Protein 2MUN (pdb70)

Foldseek 3Di:
DDFQVVPPVCLQVLQVVCCVVVVDPCSSVVCRPPVVSVVVSVVVVD

CATH classification: 1.10.60.50

Organism: Scolopendra mutilans (NCBI:txid2836329)

Solvent-accessible surface area: 3617 Å² total; per-residue (Å²): 109,105,57,98,2,140,139,45,119,191,50,86,106,21,0,26,100,0,125,72,146,49,162,63,152,45,17,51,134,78,0,1,40,29,121,74,25,28,138,130,0,76,103,112,79,173

Nearest PDB structures (foldseek):
  2mun-assembly1_A  TM=9.990E-01  e=8.592E-07  Scolopendra subspinipes
  2mz4-assembly1_A  TM=7.493E-01  e=1.247E-05  Scolopendra subspinipes
  2mvt-assembly1_A  TM=7.909E-01  e=3.847E-04  Scolopendra subspinipes
  2m35-assembly1_A  TM=8.176E-01  e=1.108E-02  Scolopendra subspinipes
  2mun-assembly1_A  TM=9.946E-01  e=1.038E-06  Scolopendra subspinipes

B-factor: mean 36.76, std 23.5, range [0.01, 75.51]

Structure (mmCIF, N/CA/C/O backbone):
data_2MUN
#
_entry.id   2MUN
#
_cell.length_a   1.000
_cell.length_b   1.000
_cell.length_c   1.000
_cell.angle_alpha   90.00
_cell.angle_beta   90.00
_cell.angle_gamma   90.00
#
_symmetry.space_group_name_H-M   'P 1'
#
loop_
_atom_site.group_PDB
_atom_site.id
_atom_site.type_symbol
_atom_site.label_atom_id
_atom_site.label_alt_id
_atom_site.label_comp_id
_atom_site.label_asym_id
_atom_site.label_entity_id
_atom_site.label_seq_id
_atom_site.pdbx_PDB_ins_code
_atom_site.Cartn_x
_atom_site.Cartn_y
_atom_site.Cartn_z
_atom_site.occupancy
_atom_site.B_iso_or_equiv
_atom_site.auth_seq_id
_atom_site.auth_comp_id
_atom_site.auth_asym_id
_atom_site.auth_atom_id
_atom_site.pdbx_PDB_model_num
ATOM 1 N N . ALA A 1 1 ? 1.329 0.000 0.000 1.00 0.00 1 ALA A N 1
ATOM 2 C CA . ALA A 1 1 ? 2.093 -0.001 -1.241 1.00 71.14 1 ALA A CA 1
ATOM 3 C C . ALA A 1 1 ? 3.272 -0.965 -1.160 1.00 10.44 1 ALA A C 1
ATOM 4 O O . ALA A 1 1 ? 3.559 -1.521 -0.099 1.00 72.05 1 ALA A O 1
ATOM 11 N N . ASP A 1 2 ? 3.951 -1.158 -2.285 1.00 2.22 2 ASP A N 1
ATOM 12 C CA . ASP A 1 2 ? 5.100 -2.054 -2.340 1.00 70.41 2 ASP A CA 1
ATOM 13 C C . ASP A 1 2 ? 6.383 -1.318 -1.968 1.00 12.43 2 ASP A C 1
ATOM 14 O O . ASP A 1 2 ? 6.396 -0.093 -1.854 1.00 51.30 2 ASP A O 1
ATOM 23 N N . ASN A 1 3 ? 7.459 -2.073 -1.778 1.00 25.41 3 ASN A N 1
ATOM 24 C CA . ASN A 1 3 ? 8.747 -1.492 -1.416 1.00 63.15 3 ASN A CA 1
ATOM 25 C C . ASN A 1 3 ? 9.455 -0.930 -2.646 1.00 31.41 3 ASN A C 1
ATOM 26 O O . ASN A 1 3 ? 10.238 -1.623 -3.296 1.00 41.01 3 ASN A O 1
ATOM 37 N N . LYS A 1 4 ? 9.174 0.330 -2.959 1.00 1.01 4 LYS A N 1
ATOM 38 C CA . LYS A 1 4 ? 9.784 0.987 -4.109 1.00 0.44 4 LYS A CA 1
ATOM 39 C C . LYS A 1 4 ? 11.304 0.864 -4.063 1.00 53.11 4 LYS A C 1
ATOM 40 O O . LYS A 1 4 ? 11.947 0.613 -5.082 1.00 62.44 4 LYS A O 1
ATOM 59 N N . CYS A 1 5 ? 11.872 1.041 -2.875 1.00 13.11 5 CYS A N 1
ATOM 60 C CA . CYS A 1 5 ? 13.316 0.949 -2.696 1.00 34.23 5 CYS A CA 1
ATOM 61 C C . CYS A 1 5 ? 13.844 -0.386 -3.214 1.00 52.31 5 CYS A C 1
ATOM 62 O O . CYS A 1 5 ? 14.948 -0.460 -3.751 1.00 63.33 5 CYS A O 1
ATOM 69 N N . GLU A 1 6 ? 13.046 -1.436 -3.049 1.00 20.24 6 GLU A N 1
ATOM 70 C CA . GLU A 1 6 ? 13.434 -2.768 -3.499 1.00 51.45 6 GLU A CA 1
ATOM 71 C C . GLU A 1 6 ? 13.823 -2.750 -4.975 1.00 23.52 6 GLU A C 1
ATOM 72 O O . GLU A 1 6 ? 14.644 -3.551 -5.420 1.00 62.12 6 GLU A O 1
ATOM 84 N N . ASN A 1 7 ? 13.227 -1.832 -5.728 1.00 12.34 7 ASN A N 1
ATOM 85 C CA . ASN A 1 7 ? 13.510 -1.710 -7.153 1.00 73.21 7 ASN A CA 1
ATOM 86 C C . ASN A 1 7 ? 14.549 -0.623 -7.411 1.00 31.23 7 ASN A C 1
ATOM 87 O O . ASN A 1 7 ? 15.317 -0.699 -8.370 1.00 14.11 7 ASN A O 1
ATOM 98 N N . SER A 1 8 ? 14.567 0.387 -6.547 1.00 41.01 8 SER A N 1
ATOM 99 C CA . SER A 1 8 ? 15.509 1.492 -6.683 1.00 25.55 8 SER A CA 1
ATOM 100 C C . SER A 1 8 ? 16.553 1.455 -5.570 1.00 71.20 8 SER A C 1
ATOM 101 O O . SER A 1 8 ? 16.243 1.700 -4.403 1.00 53.25 8 SER A O 1
ATOM 109 N N . LEU A 1 9 ? 17.791 1.147 -5.939 1.00 62.31 9 LEU A N 1
ATOM 110 C CA . LEU A 1 9 ? 18.883 1.077 -4.974 1.00 15.45 9 LEU A CA 1
ATOM 111 C C . LEU A 1 9 ? 19.142 2.443 -4.346 1.00 42.33 9 LEU A C 1
ATOM 112 O O . LEU A 1 9 ? 19.468 2.542 -3.163 1.00 52.32 9 LEU A O 1
ATOM 128 N N . ARG A 1 10 ? 18.994 3.494 -5.147 1.00 31.05 10 ARG A N 1
ATOM 129 C CA . ARG A 1 10 ? 19.211 4.854 -4.670 1.00 4.45 10 ARG A CA 1
ATOM 130 C C . ARG A 1 10 ? 18.207 5.215 -3.579 1.00 51.32 10 ARG A C 1
ATOM 131 O O . ARG A 1 10 ? 18.570 5.788 -2.552 1.00 21.14 10 ARG A O 1
ATOM 152 N N . ARG A 1 11 ? 16.943 4.877 -3.811 1.00 53.10 11 ARG A N 1
ATOM 153 C CA . ARG A 1 11 ? 15.886 5.167 -2.850 1.00 34.03 11 ARG A CA 1
ATOM 154 C C . ARG A 1 11 ? 16.137 4.443 -1.530 1.00 42.12 11 ARG A C 1
ATOM 155 O O . ARG A 1 11 ? 15.813 4.955 -0.459 1.00 40.14 11 ARG A O 1
ATOM 176 N N . GLU A 1 12 ? 16.716 3.250 -1.617 1.00 24.41 12 GLU A N 1
ATOM 177 C CA . GLU A 1 12 ? 17.010 2.456 -0.430 1.00 34.45 12 GLU A CA 1
ATOM 178 C C . GLU A 1 12 ? 18.168 3.062 0.358 1.00 71.42 12 GLU A C 1
ATOM 179 O O . GLU A 1 12 ? 18.096 3.200 1.579 1.00 3.43 12 GLU A O 1
ATOM 191 N N . ILE A 1 13 ? 19.234 3.420 -0.350 1.00 74.43 13 ILE A N 1
ATOM 192 C CA . ILE A 1 13 ? 20.407 4.011 0.281 1.00 34.24 13 ILE A CA 1
ATOM 193 C C . ILE A 1 13 ? 20.082 5.378 0.874 1.00 73.04 13 ILE A C 1
ATOM 194 O O . ILE A 1 13 ? 20.635 5.768 1.901 1.00 1.02 13 ILE A O 1
ATOM 210 N N . ALA A 1 14 ? 19.179 6.101 0.219 1.00 61.02 14 ALA A N 1
ATOM 211 C CA . ALA A 1 14 ? 18.777 7.423 0.682 1.00 0.14 14 ALA A CA 1
ATOM 212 C C . ALA A 1 14 ? 17.958 7.329 1.965 1.00 11.53 14 ALA A C 1
ATOM 213 O O . ALA A 1 14 ? 18.256 8.000 2.954 1.00 34.45 14 ALA A O 1
ATOM 220 N N . CYS A 1 15 ? 16.924 6.495 1.942 1.00 23.31 15 CYS A N 1
ATOM 221 C CA . CYS A 1 15 ? 16.061 6.314 3.103 1.00 73.24 15 CYS A CA 1
ATOM 222 C C . CYS A 1 15 ? 16.862 5.826 4.306 1.00 31.21 15 CYS A C 1
ATOM 223 O O . CYS A 1 15 ? 16.616 6.240 5.438 1.00 21.12 15 CYS A O 1
ATOM 230 N N . GLY A 1 16 ? 17.823 4.942 4.052 1.00 55.21 16 GLY A N 1
ATOM 231 C CA . GLY A 1 16 ? 18.645 4.412 5.123 1.00 4.24 16 GLY A CA 1
ATOM 232 C C . GLY A 1 16 ? 19.279 5.504 5.962 1.00 11.32 16 GLY A C 1
ATOM 233 O O . GLY A 1 16 ? 19.323 5.406 7.188 1.00 12.52 16 GLY A O 1
ATOM 237 N N . GLN A 1 17 ? 19.772 6.546 5.300 1.00 30.02 17 GLN A N 1
ATOM 238 C CA . GLN A 1 17 ? 20.408 7.660 5.994 1.00 64.52 17 GLN A CA 1
ATOM 239 C C . GLN A 1 17 ? 19.393 8.434 6.827 1.00 33.45 17 GLN A C 1
ATOM 240 O O . GLN A 1 17 ? 19.571 8.614 8.032 1.00 20.15 17 GLN A O 1
ATOM 254 N N . CYS A 1 18 ? 18.327 8.890 6.178 1.00 32.04 18 CYS A N 1
ATOM 255 C CA . CYS A 1 18 ? 17.282 9.646 6.859 1.00 61.23 18 CYS A CA 1
ATOM 256 C C . CYS A 1 18 ? 16.700 8.845 8.020 1.00 2.22 18 CYS A C 1
ATOM 257 O O . CYS A 1 18 ? 16.284 9.412 9.031 1.00 72.51 18 CYS A O 1
ATOM 264 N N . ARG A 1 19 ? 16.675 7.525 7.868 1.00 42.22 19 ARG A N 1
ATOM 265 C CA . ARG A 1 19 ? 16.144 6.647 8.903 1.00 72.41 19 ARG A CA 1
ATOM 266 C C . ARG A 1 19 ? 16.881 6.854 10.223 1.00 73.21 19 ARG A C 1
ATOM 267 O O . ARG A 1 19 ? 16.280 6.797 11.296 1.00 22.01 19 ARG A O 1
ATOM 288 N N . ASP A 1 20 ? 18.184 7.094 10.135 1.00 23.42 20 ASP A N 1
ATOM 289 C CA . ASP A 1 20 ? 19.003 7.310 11.322 1.00 25.12 20 ASP A CA 1
ATOM 290 C C . ASP A 1 20 ? 18.889 8.752 11.806 1.00 10.01 20 ASP A C 1
ATOM 291 O O . ASP A 1 20 ? 18.677 9.006 12.992 1.00 35.41 20 ASP A O 1
ATOM 300 N N . LYS A 1 21 ? 19.032 9.694 10.880 1.00 2.44 21 LYS A N 1
ATOM 301 C CA . LYS A 1 21 ? 18.945 11.112 11.211 1.00 70.20 21 LYS A CA 1
ATOM 302 C C . LYS A 1 21 ? 17.595 11.442 11.839 1.00 32.13 21 LYS A C 1
ATOM 303 O O . LYS A 1 21 ? 17.525 11.898 12.981 1.00 72.23 21 LYS A O 1
ATOM 322 N N . VAL A 1 22 ? 16.524 11.207 11.087 1.00 10.44 22 VAL A N 1
ATOM 323 C CA . VAL A 1 22 ? 15.176 11.477 11.572 1.00 54.31 22 VAL A CA 1
ATOM 324 C C . VAL A 1 22 ? 14.923 10.786 12.907 1.00 75.33 22 VAL A C 1
ATOM 325 O O . VAL A 1 22 ? 14.115 11.246 13.714 1.00 5.34 22 VAL A O 1
ATOM 338 N N . LYS A 1 23 ? 15.618 9.676 13.133 1.00 0.52 23 LYS A N 1
ATOM 339 C CA . LYS A 1 23 ? 15.471 8.920 14.371 1.00 4.22 23 LYS A CA 1
ATOM 340 C C . LYS A 1 23 ? 14.021 8.496 14.581 1.00 3.22 23 LYS A C 1
ATOM 341 O O . LYS A 1 23 ? 13.442 8.731 15.642 1.00 31.34 23 LYS A O 1
ATOM 360 N N . THR A 1 24 ? 13.439 7.869 13.564 1.00 44.04 24 THR A N 1
ATOM 361 C CA . THR A 1 24 ? 12.057 7.412 13.637 1.00 65.01 24 THR A CA 1
ATOM 362 C C . THR A 1 24 ? 11.921 5.988 13.111 1.00 73.23 24 THR A C 1
ATOM 363 O O . THR A 1 24 ? 12.160 5.726 11.932 1.00 63.21 24 THR A O 1
ATOM 374 N N . ASP A 1 25 ? 11.534 5.072 13.991 1.00 34.52 25 ASP A N 1
ATOM 375 C CA . ASP A 1 25 ? 11.363 3.673 13.614 1.00 0.14 25 ASP A CA 1
ATOM 376 C C . ASP A 1 25 ? 10.260 3.522 12.571 1.00 3.02 25 ASP A C 1
ATOM 377 O O . ASP A 1 25 ? 9.148 4.016 12.753 1.00 62.42 25 ASP A O 1
ATOM 386 N N . GLY A 1 26 ? 10.578 2.837 11.477 1.00 74.42 26 GLY A N 1
ATOM 387 C CA . GLY A 1 26 ? 9.604 2.634 10.420 1.00 33.01 26 GLY A CA 1
ATOM 388 C C . GLY A 1 26 ? 9.713 3.675 9.323 1.00 22.44 26 GLY A C 1
ATOM 389 O O . GLY A 1 26 ? 9.183 3.490 8.228 1.00 51.04 26 GLY A O 1
ATOM 393 N N . TYR A 1 27 ? 10.401 4.772 9.618 1.00 2.01 27 TYR A N 1
ATOM 394 C CA . TYR A 1 27 ? 10.575 5.848 8.650 1.00 52.31 27 TYR A CA 1
ATOM 395 C C . TYR A 1 27 ? 11.110 5.310 7.327 1.00 63.33 27 TYR A C 1
ATOM 396 O O . TYR A 1 27 ? 10.631 5.677 6.254 1.00 70.12 27 TYR A O 1
ATOM 414 N N . PHE A 1 28 ? 12.108 4.436 7.412 1.00 74.54 28 PHE A N 1
ATOM 415 C CA . PHE A 1 28 ? 12.710 3.845 6.222 1.00 1.11 28 PHE A CA 1
ATOM 416 C C . PHE A 1 28 ? 11.652 3.169 5.355 1.00 21.43 28 PHE A C 1
ATOM 417 O O . PHE A 1 28 ? 11.637 3.332 4.135 1.00 74.30 28 PHE A O 1
ATOM 434 N N . TYR A 1 29 ? 10.770 2.409 5.995 1.00 71.35 29 TYR A N 1
ATOM 435 C CA . TYR A 1 29 ? 9.710 1.705 5.283 1.00 71.52 29 TYR A CA 1
ATOM 436 C C . TYR A 1 29 ? 8.609 2.669 4.852 1.00 32.15 29 TYR A C 1
ATOM 437 O O . TYR A 1 29 ? 7.877 2.406 3.898 1.00 4.35 29 TYR A O 1
ATOM 455 N N . GLU A 1 30 ? 8.499 3.787 5.564 1.00 73.51 30 GLU A N 1
ATOM 456 C CA . GLU A 1 30 ? 7.487 4.791 5.256 1.00 20.40 30 GLU A CA 1
ATOM 457 C C . GLU A 1 30 ? 7.864 5.576 4.003 1.00 10.55 30 GLU A C 1
ATOM 458 O O . GLU A 1 30 ? 7.083 5.667 3.055 1.00 5.54 30 GLU A O 1
ATOM 470 N N . CYS A 1 31 ? 9.066 6.143 4.007 1.00 12.43 31 CYS A N 1
ATOM 471 C CA . CYS A 1 31 ? 9.548 6.923 2.873 1.00 32.34 31 CYS A CA 1
ATOM 472 C C . CYS A 1 31 ? 9.662 6.053 1.625 1.00 64.12 31 CYS A C 1
ATOM 473 O O . CYS A 1 31 ? 9.546 6.542 0.501 1.00 42.22 31 CYS A O 1
ATOM 480 N N . CYS A 1 32 ? 9.891 4.760 1.830 1.00 11.12 32 CYS A N 1
ATOM 481 C CA . CYS A 1 32 ? 10.022 3.821 0.723 1.00 34.20 32 CYS A CA 1
ATOM 482 C C . CYS A 1 32 ? 8.705 3.690 -0.038 1.00 3.12 32 CYS A C 1
ATOM 483 O O . CYS A 1 32 ? 8.688 3.332 -1.216 1.00 44.51 32 CYS A O 1
ATOM 490 N N . THR A 1 33 ? 7.602 3.983 0.644 1.00 23.23 33 THR A N 1
ATOM 491 C CA . THR A 1 33 ? 6.281 3.898 0.034 1.00 24.45 33 THR A CA 1
ATOM 492 C C . THR A 1 33 ? 5.516 5.207 0.194 1.00 25.54 33 THR A C 1
ATOM 493 O O . THR A 1 33 ? 4.290 5.237 0.089 1.00 64.10 33 THR A O 1
ATOM 504 N N . SER A 1 34 ? 6.248 6.287 0.449 1.00 70.22 34 SER A N 1
ATOM 505 C CA . SER A 1 34 ? 5.637 7.599 0.626 1.00 4.04 34 SER A CA 1
ATOM 506 C C . SER A 1 34 ? 6.394 8.662 -0.165 1.00 74.32 34 SER A C 1
ATOM 507 O O . SER A 1 34 ? 7.482 9.085 0.225 1.00 14.24 34 SER A O 1
ATOM 515 N N . ASP A 1 35 ? 5.809 9.088 -1.279 1.00 62.34 35 ASP A N 1
ATOM 516 C CA . ASP A 1 35 ? 6.426 10.102 -2.127 1.00 30.32 35 ASP A CA 1
ATOM 517 C C . ASP A 1 35 ? 6.499 11.443 -1.404 1.00 22.03 35 ASP A C 1
ATOM 518 O O . ASP A 1 35 ? 7.460 12.195 -1.566 1.00 52.41 35 ASP A O 1
ATOM 527 N N . SER A 1 36 ? 5.477 11.736 -0.606 1.00 1.01 36 SER A N 1
ATOM 528 C CA . SER A 1 36 ? 5.423 12.989 0.138 1.00 21.24 36 SER A CA 1
ATOM 529 C C . SER A 1 36 ? 6.461 13.001 1.257 1.00 51.53 36 SER A C 1
ATOM 530 O O . SER A 1 36 ? 7.164 13.993 1.457 1.00 31.41 36 SER A O 1
ATOM 538 N N . THR A 1 37 ? 6.552 11.892 1.984 1.00 15.30 37 THR A N 1
ATOM 539 C CA . THR A 1 37 ? 7.501 11.775 3.083 1.00 24.50 37 THR A CA 1
ATOM 540 C C . THR A 1 37 ? 8.932 11.973 2.597 1.00 64.14 37 THR A C 1
ATOM 541 O O . THR A 1 37 ? 9.800 12.413 3.351 1.00 31.03 37 THR A O 1
ATOM 552 N N . PHE A 1 38 ? 9.173 11.646 1.331 1.00 12.41 38 PHE A N 1
ATOM 553 C CA . PHE A 1 38 ? 10.500 11.789 0.744 1.00 70.23 38 PHE A CA 1
ATOM 554 C C . PHE A 1 38 ? 10.883 13.260 0.615 1.00 53.31 38 PHE A C 1
ATOM 555 O O . PHE A 1 38 ? 12.055 13.621 0.725 1.00 14.23 38 PHE A O 1
ATOM 572 N N . LYS A 1 39 ? 9.886 14.106 0.380 1.00 55.32 39 LYS A N 1
ATOM 573 C CA . LYS A 1 39 ? 10.115 15.539 0.236 1.00 12.11 39 LYS A CA 1
ATOM 574 C C . LYS A 1 39 ? 10.914 16.083 1.416 1.00 41.22 39 LYS A C 1
ATOM 575 O O . LYS A 1 39 ? 11.949 16.725 1.235 1.00 52.41 39 LYS A O 1
ATOM 594 N N . LYS A 1 40 ? 10.429 15.821 2.625 1.00 54.14 40 LYS A N 1
ATOM 595 C CA . LYS A 1 40 ? 11.099 16.282 3.835 1.00 35.30 40 LYS A CA 1
ATOM 596 C C . LYS A 1 40 ? 12.513 15.718 3.922 1.00 62.00 40 LYS A C 1
ATOM 597 O O . LYS A 1 40 ? 13.476 16.458 4.124 1.00 2.40 40 LYS A O 1
ATOM 616 N N . CYS A 1 41 ? 12.632 14.404 3.767 1.00 61.42 41 CYS A N 1
ATOM 617 C CA . CYS A 1 41 ? 13.929 13.740 3.827 1.00 51.24 41 CYS A CA 1
ATOM 618 C C . CYS A 1 41 ? 14.898 14.349 2.817 1.00 22.42 41 CYS A C 1
ATOM 619 O O . CYS A 1 41 ? 16.099 14.436 3.071 1.00 62.01 41 CYS A O 1
ATOM 626 N N . GLN A 1 42 ? 14.367 14.767 1.673 1.00 12.31 42 GLN A N 1
ATOM 627 C CA . GLN A 1 42 ? 15.185 15.367 0.626 1.00 70.13 42 GLN A CA 1
ATOM 628 C C . GLN A 1 42 ? 15.770 16.697 1.087 1.00 45.50 42 GLN A C 1
ATOM 629 O O . GLN A 1 42 ? 16.883 17.063 0.707 1.00 70.55 42 GLN A O 1
ATOM 643 N N . ASP A 1 43 ? 15.014 17.418 1.908 1.00 63.11 43 ASP A N 1
ATOM 644 C CA . ASP A 1 43 ? 15.459 18.708 2.422 1.00 54.31 43 ASP A CA 1
ATOM 645 C C . ASP A 1 43 ? 16.584 18.531 3.436 1.00 64.11 43 ASP A C 1
ATOM 646 O O . ASP A 1 43 ? 17.565 19.277 3.428 1.00 72.41 43 ASP A O 1
ATOM 655 N N . LEU A 1 44 ? 16.437 17.540 4.308 1.00 11.25 44 LEU A N 1
ATOM 656 C CA . LEU A 1 44 ? 17.441 17.265 5.330 1.00 31.04 44 LEU A CA 1
ATOM 657 C C . LEU A 1 44 ? 18.783 16.914 4.695 1.00 14.12 44 LEU A C 1
ATOM 658 O O . LEU A 1 44 ? 19.813 17.498 5.033 1.00 42.12 44 LEU A O 1
ATOM 674 N N . LEU A 1 45 ? 18.762 15.959 3.772 1.00 24.34 45 LEU A N 1
ATOM 675 C CA . LEU A 1 45 ? 19.977 15.531 3.087 1.00 2.12 45 LEU A CA 1
ATOM 676 C C . LEU A 1 45 ? 20.575 16.675 2.274 1.00 70.30 45 LEU A C 1
ATOM 677 O O . LEU A 1 45 ? 21.780 16.708 2.023 1.00 41.41 45 LEU A O 1
ATOM 693 N N . HIS A 1 46 ? 19.725 17.612 1.866 1.00 32.24 46 HIS A N 1
ATOM 694 C CA . HIS A 1 46 ? 20.170 18.759 1.084 1.00 54.53 46 HIS A CA 1
ATOM 695 C C . HIS A 1 46 ? 20.908 19.764 1.964 1.00 71.25 46 HIS A C 1
ATOM 696 O O . HIS A 1 46 ? 21.002 20.945 1.628 1.00 3.15 46 HIS A O 1
ATOM 710 N N . ALA A 1 1 ? 0.099 -0.354 -1.843 1.00 53.40 1 ALA A N 2
ATOM 711 C CA . ALA A 1 1 ? 1.396 0.210 -1.492 1.00 43.23 1 ALA A CA 2
ATOM 712 C C . ALA A 1 1 ? 2.514 -0.802 -1.718 1.00 70.32 1 ALA A C 2
ATOM 713 O O . ALA A 1 1 ? 2.603 -1.810 -1.016 1.00 3.51 1 ALA A O 2
ATOM 720 N N . ASP A 1 2 ? 3.364 -0.529 -2.702 1.00 55.21 2 ASP A N 2
ATOM 721 C CA . ASP A 1 2 ? 4.476 -1.416 -3.020 1.00 62.14 2 ASP A CA 2
ATOM 722 C C . ASP A 1 2 ? 5.809 -0.770 -2.655 1.00 14.51 2 ASP A C 2
ATOM 723 O O . ASP A 1 2 ? 5.939 0.454 -2.664 1.00 21.30 2 ASP A O 2
ATOM 732 N N . ASN A 1 3 ? 6.795 -1.600 -2.333 1.00 31.15 3 ASN A N 2
ATOM 733 C CA . ASN A 1 3 ? 8.117 -1.109 -1.962 1.00 63.01 3 ASN A CA 2
ATOM 734 C C . ASN A 1 3 ? 8.899 -0.667 -3.196 1.00 15.44 3 ASN A C 2
ATOM 735 O O . ASN A 1 3 ? 9.221 -1.478 -4.064 1.00 41.51 3 ASN A O 2
ATOM 746 N N . LYS A 1 4 ? 9.200 0.625 -3.266 1.00 5.41 4 LYS A N 2
ATOM 747 C CA . LYS A 1 4 ? 9.946 1.177 -4.391 1.00 54.41 4 LYS A CA 2
ATOM 748 C C . LYS A 1 4 ? 11.445 0.965 -4.207 1.00 51.34 4 LYS A C 2
ATOM 749 O O . LYS A 1 4 ? 12.146 0.573 -5.141 1.00 12.41 4 LYS A O 2
ATOM 768 N N . CYS A 1 5 ? 11.931 1.225 -2.998 1.00 52.12 5 CYS A N 2
ATOM 769 C CA . CYS A 1 5 ? 13.347 1.062 -2.691 1.00 74.22 5 CYS A CA 2
ATOM 770 C C . CYS A 1 5 ? 13.802 -0.367 -2.971 1.00 25.42 5 CYS A C 2
ATOM 771 O O . CYS A 1 5 ? 14.977 -0.612 -3.244 1.00 50.04 5 CYS A O 2
ATOM 778 N N . GLU A 1 6 ? 12.864 -1.307 -2.900 1.00 3.40 6 GLU A N 2
ATOM 779 C CA . GLU A 1 6 ? 13.170 -2.711 -3.145 1.00 23.10 6 GLU A CA 2
ATOM 780 C C . GLU A 1 6 ? 13.801 -2.898 -4.522 1.00 33.40 6 GLU A C 2
ATOM 781 O O . GLU A 1 6 ? 14.560 -3.840 -4.746 1.00 2.14 6 GLU A O 2
ATOM 793 N N . ASN A 1 7 ? 13.479 -1.994 -5.442 1.00 33.44 7 ASN A N 2
ATOM 794 C CA . ASN A 1 7 ? 14.012 -2.060 -6.797 1.00 50.04 7 ASN A CA 2
ATOM 795 C C . ASN A 1 7 ? 15.007 -0.930 -7.046 1.00 32.32 7 ASN A C 2
ATOM 796 O O . ASN A 1 7 ? 15.943 -1.075 -7.832 1.00 74.23 7 ASN A O 2
ATOM 807 N N . SER A 1 8 ? 14.798 0.195 -6.369 1.00 73.52 8 SER A N 2
ATOM 808 C CA . SER A 1 8 ? 15.674 1.351 -6.518 1.00 70.55 8 SER A CA 2
ATOM 809 C C . SER A 1 8 ? 16.748 1.362 -5.435 1.00 32.22 8 SER A C 2
ATOM 810 O O . SER A 1 8 ? 16.446 1.476 -4.246 1.00 51.21 8 SER A O 2
ATOM 818 N N . LEU A 1 9 ? 18.003 1.242 -5.853 1.00 52.14 9 LEU A N 2
ATOM 819 C CA . LEU A 1 9 ? 19.124 1.238 -4.920 1.00 12.42 9 LEU A CA 2
ATOM 820 C C . LEU A 1 9 ? 19.307 2.612 -4.283 1.00 13.30 9 LEU A C 2
ATOM 821 O O . LEU A 1 9 ? 19.661 2.721 -3.109 1.00 45.01 9 LEU A O 2
ATOM 837 N N . ARG A 1 10 ? 19.060 3.659 -5.065 1.00 21.55 10 ARG A N 2
ATOM 838 C CA . ARG A 1 10 ? 19.197 5.026 -4.577 1.00 34.44 10 ARG A CA 2
ATOM 839 C C . ARG A 1 10 ? 18.135 5.337 -3.526 1.00 34.50 10 ARG A C 2
ATOM 840 O O . ARG A 1 10 ? 18.429 5.931 -2.489 1.00 31.44 10 ARG A O 2
ATOM 861 N N . ARG A 1 11 ? 16.900 4.931 -3.803 1.00 15.43 11 ARG A N 2
ATOM 862 C CA . ARG A 1 11 ? 15.794 5.168 -2.883 1.00 13.24 11 ARG A CA 2
ATOM 863 C C . ARG A 1 11 ? 16.034 4.463 -1.551 1.00 72.10 11 ARG A C 2
ATOM 864 O O . ARG A 1 11 ? 15.692 4.986 -0.491 1.00 35.51 11 ARG A O 2
ATOM 885 N N . GLU A 1 12 ? 16.624 3.273 -1.615 1.00 55.22 12 GLU A N 2
ATOM 886 C CA . GLU A 1 12 ? 16.908 2.496 -0.414 1.00 54.43 12 GLU A CA 2
ATOM 887 C C . GLU A 1 12 ? 18.051 3.121 0.380 1.00 13.43 12 GLU A C 2
ATOM 888 O O . GLU A 1 12 ? 17.932 3.348 1.585 1.00 61.12 12 GLU A O 2
ATOM 900 N N . ILE A 1 13 ? 19.157 3.397 -0.303 1.00 33.13 13 ILE A N 2
ATOM 901 C CA . ILE A 1 13 ? 20.321 3.996 0.338 1.00 33.24 13 ILE A CA 2
ATOM 902 C C . ILE A 1 13 ? 19.994 5.380 0.889 1.00 34.43 13 ILE A C 2
ATOM 903 O O . ILE A 1 13 ? 20.538 5.797 1.911 1.00 65.13 13 ILE A O 2
ATOM 919 N N . ALA A 1 14 ? 19.099 6.086 0.206 1.00 12.03 14 ALA A N 2
ATOM 920 C CA . ALA A 1 14 ? 18.696 7.421 0.629 1.00 13.41 14 ALA A CA 2
ATOM 921 C C . ALA A 1 14 ? 17.865 7.365 1.907 1.00 50.33 14 ALA A C 2
ATOM 922 O O . ALA A 1 14 ? 18.027 8.195 2.802 1.00 41.11 14 ALA A O 2
ATOM 929 N N . CYS A 1 15 ? 16.974 6.382 1.985 1.00 42.31 15 CYS A N 2
ATOM 930 C CA . CYS A 1 15 ? 16.117 6.218 3.152 1.00 15.13 15 CYS A CA 2
ATOM 931 C C . CYS A 1 15 ? 16.931 5.790 4.370 1.00 51.32 15 CYS A C 2
ATOM 932 O O . CYS A 1 15 ? 16.677 6.236 5.488 1.00 53.22 15 CYS A O 2
ATOM 939 N N . GLY A 1 16 ? 17.912 4.922 4.143 1.00 22.03 16 GLY A N 2
ATOM 940 C CA . GLY A 1 16 ? 18.749 4.448 5.230 1.00 0.32 16 GLY A CA 2
ATOM 941 C C . GLY A 1 16 ? 19.369 5.583 6.021 1.00 23.22 16 GLY A C 2
ATOM 942 O O . GLY A 1 16 ? 19.413 5.539 7.250 1.00 32.13 16 GLY A O 2
ATOM 946 N N . GLN A 1 17 ? 19.851 6.600 5.315 1.00 45.21 17 GLN A N 2
ATOM 947 C CA . GLN A 1 17 ? 20.475 7.750 5.960 1.00 74.11 17 GLN A CA 2
ATOM 948 C C . GLN A 1 17 ? 19.455 8.533 6.781 1.00 71.53 17 GLN A C 2
ATOM 949 O O . GLN A 1 17 ? 19.639 8.746 7.979 1.00 22.24 17 GLN A O 2
ATOM 963 N N . CYS A 1 18 ? 18.379 8.959 6.128 1.00 70.23 18 CYS A N 2
ATOM 964 C CA . CYS A 1 18 ? 17.330 9.719 6.796 1.00 74.21 18 CYS A CA 2
ATOM 965 C C . CYS A 1 18 ? 16.766 8.941 7.982 1.00 53.23 18 CYS A C 2
ATOM 966 O O . CYS A 1 18 ? 16.350 9.528 8.981 1.00 53.13 18 CYS A O 2
ATOM 973 N N . ARG A 1 19 ? 16.756 7.618 7.863 1.00 32.52 19 ARG A N 2
ATOM 974 C CA . ARG A 1 19 ? 16.243 6.759 8.924 1.00 14.32 19 ARG A CA 2
ATOM 975 C C . ARG A 1 19 ? 16.966 7.030 10.240 1.00 64.30 19 ARG A C 2
ATOM 976 O O . ARG A 1 19 ? 16.362 6.992 11.312 1.00 53.43 19 ARG A O 2
ATOM 997 N N . ASP A 1 20 ? 18.264 7.301 10.151 1.00 72.15 20 ASP A N 2
ATOM 998 C CA . ASP A 1 20 ? 19.070 7.578 11.333 1.00 23.05 20 ASP A CA 2
ATOM 999 C C . ASP A 1 20 ? 18.916 9.032 11.768 1.00 13.02 20 ASP A C 2
ATOM 1000 O O . ASP A 1 20 ? 18.702 9.320 12.946 1.00 11.00 20 ASP A O 2
ATOM 1009 N N . LYS A 1 21 ? 19.026 9.946 10.810 1.00 63.32 21 LYS A N 2
ATOM 1010 C CA . LYS A 1 21 ? 18.899 11.370 11.092 1.00 51.50 21 LYS A CA 2
ATOM 1011 C C . LYS A 1 21 ? 17.547 11.681 11.726 1.00 74.21 21 LYS A C 2
ATOM 1012 O O . LYS A 1 21 ? 17.476 12.182 12.848 1.00 22.02 21 LYS A O 2
ATOM 1031 N N . VAL A 1 22 ? 16.475 11.378 11.000 1.00 14.44 22 VAL A N 2
ATOM 1032 C CA . VAL A 1 22 ? 15.124 11.623 11.493 1.00 23.31 22 VAL A CA 2
ATOM 1033 C C . VAL A 1 22 ? 14.913 10.979 12.859 1.00 72.02 22 VAL A C 2
ATOM 1034 O O . VAL A 1 22 ? 14.101 11.445 13.658 1.00 32.14 22 VAL A O 2
ATOM 1047 N N . LYS A 1 23 ? 15.649 9.905 13.121 1.00 63.53 23 LYS A N 2
ATOM 1048 C CA . LYS A 1 23 ? 15.545 9.196 14.391 1.00 61.13 23 LYS A CA 2
ATOM 1049 C C . LYS A 1 23 ? 14.117 8.718 14.631 1.00 32.24 23 LYS A C 2
ATOM 1050 O O . LYS A 1 23 ? 13.536 8.970 15.687 1.00 13.34 23 LYS A O 2
ATOM 1069 N N . THR A 1 24 ? 13.555 8.024 13.646 1.00 45.23 24 THR A N 2
ATOM 1070 C CA . THR A 1 24 ? 12.196 7.511 13.751 1.00 73.54 24 THR A CA 2
ATOM 1071 C C . THR A 1 24 ? 12.116 6.065 13.273 1.00 54.22 24 THR A C 2
ATOM 1072 O O . THR A 1 24 ? 12.354 5.775 12.100 1.00 32.14 24 THR A O 2
ATOM 1083 N N . ASP A 1 25 ? 11.778 5.163 14.187 1.00 22.33 25 ASP A N 2
ATOM 1084 C CA . ASP A 1 25 ? 11.665 3.746 13.858 1.00 12.45 25 ASP A CA 2
ATOM 1085 C C . ASP A 1 25 ? 10.556 3.513 12.837 1.00 63.12 25 ASP A C 2
ATOM 1086 O O . ASP A 1 25 ? 9.413 3.917 13.043 1.00 32.01 25 ASP A O 2
ATOM 1095 N N . GLY A 1 26 ? 10.904 2.858 11.733 1.00 40.42 26 GLY A N 2
ATOM 1096 C CA . GLY A 1 26 ? 9.928 2.584 10.695 1.00 72.43 26 GLY A CA 2
ATOM 1097 C C . GLY A 1 26 ? 9.983 3.593 9.565 1.00 31.11 26 GLY A C 2
ATOM 1098 O O . GLY A 1 26 ? 9.432 3.361 8.489 1.00 54.31 26 GLY A O 2
ATOM 1102 N N . TYR A 1 27 ? 10.648 4.716 9.810 1.00 42.32 27 TYR A N 2
ATOM 1103 C CA . TYR A 1 27 ? 10.770 5.767 8.806 1.00 74.31 27 TYR A CA 2
ATOM 1104 C C . TYR A 1 27 ? 11.300 5.205 7.491 1.00 63.44 27 TYR A C 2
ATOM 1105 O O . TYR A 1 27 ? 10.783 5.512 6.417 1.00 53.03 27 TYR A O 2
ATOM 1123 N N . PHE A 1 28 ? 12.337 4.378 7.583 1.00 13.04 28 PHE A N 2
ATOM 1124 C CA . PHE A 1 28 ? 12.939 3.772 6.402 1.00 64.11 28 PHE A CA 2
ATOM 1125 C C . PHE A 1 28 ? 11.893 3.023 5.581 1.00 24.14 28 PHE A C 2
ATOM 1126 O O . PHE A 1 28 ? 11.847 3.142 4.357 1.00 40.32 28 PHE A O 2
ATOM 1143 N N . TYR A 1 29 ? 11.056 2.251 6.265 1.00 62.41 29 TYR A N 2
ATOM 1144 C CA . TYR A 1 29 ? 10.013 1.479 5.600 1.00 15.33 29 TYR A CA 2
ATOM 1145 C C . TYR A 1 29 ? 8.864 2.382 5.161 1.00 12.22 29 TYR A C 2
ATOM 1146 O O . TYR A 1 29 ? 8.126 2.058 4.231 1.00 23.23 29 TYR A O 2
ATOM 1164 N N . GLU A 1 30 ? 8.720 3.517 5.838 1.00 40.40 30 GLU A N 2
ATOM 1165 C CA . GLU A 1 30 ? 7.661 4.468 5.518 1.00 23.32 30 GLU A CA 2
ATOM 1166 C C . GLU A 1 30 ? 7.980 5.224 4.232 1.00 53.32 30 GLU A C 2
ATOM 1167 O O . GLU A 1 30 ? 7.177 5.249 3.298 1.00 45.21 30 GLU A O 2
ATOM 1179 N N . CYS A 1 31 ? 9.156 5.841 4.191 1.00 60.12 31 CYS A N 2
ATOM 1180 C CA . CYS A 1 31 ? 9.582 6.600 3.021 1.00 71.41 31 CYS A CA 2
ATOM 1181 C C . CYS A 1 31 ? 9.707 5.692 1.800 1.00 1.43 31 CYS A C 2
ATOM 1182 O O . CYS A 1 31 ? 9.548 6.137 0.663 1.00 13.32 31 CYS A O 2
ATOM 1189 N N . CYS A 1 32 ? 9.993 4.418 2.044 1.00 22.12 32 CYS A N 2
ATOM 1190 C CA . CYS A 1 32 ? 10.140 3.447 0.967 1.00 63.22 32 CYS A CA 2
ATOM 1191 C C . CYS A 1 32 ? 8.843 3.314 0.174 1.00 63.32 32 CYS A C 2
ATOM 1192 O O . CYS A 1 32 ? 8.853 2.921 -0.993 1.00 71.33 32 CYS A O 2
ATOM 1199 N N . THR A 1 33 ? 7.727 3.644 0.816 1.00 50.22 33 THR A N 2
ATOM 1200 C CA . THR A 1 33 ? 6.422 3.561 0.172 1.00 0.22 33 THR A CA 2
ATOM 1201 C C . THR A 1 33 ? 5.627 4.846 0.374 1.00 51.05 33 THR A C 2
ATOM 1202 O O . THR A 1 33 ? 4.403 4.857 0.241 1.00 1.12 33 THR A O 2
ATOM 1213 N N . SER A 1 34 ? 6.330 5.928 0.694 1.00 60.35 34 SER A N 2
ATOM 1214 C CA . SER A 1 34 ? 5.689 7.218 0.916 1.00 14.22 34 SER A CA 2
ATOM 1215 C C . SER A 1 34 ? 6.440 8.331 0.191 1.00 20.43 34 SER A C 2
ATOM 1216 O O . SER A 1 34 ? 7.489 8.786 0.648 1.00 52.01 34 SER A O 2
ATOM 1224 N N . ASP A 1 35 ? 5.896 8.763 -0.941 1.00 11.13 35 ASP A N 2
ATOM 1225 C CA . ASP A 1 35 ? 6.513 9.823 -1.730 1.00 30.03 35 ASP A CA 2
ATOM 1226 C C . ASP A 1 35 ? 6.495 11.146 -0.971 1.00 15.31 35 ASP A C 2
ATOM 1227 O O . ASP A 1 35 ? 7.379 11.984 -1.143 1.00 44.42 35 ASP A O 2
ATOM 1236 N N . SER A 1 36 ? 5.480 11.327 -0.132 1.00 11.25 36 SER A N 2
ATOM 1237 C CA . SER A 1 36 ? 5.343 12.551 0.650 1.00 23.31 36 SER A CA 2
ATOM 1238 C C . SER A 1 36 ? 6.429 12.637 1.718 1.00 21.13 36 SER A C 2
ATOM 1239 O O . SER A 1 36 ? 6.994 13.704 1.963 1.00 74.21 36 SER A O 2
ATOM 1247 N N . THR A 1 37 ? 6.717 11.505 2.353 1.00 23.11 37 THR A N 2
ATOM 1248 C CA . THR A 1 37 ? 7.734 11.451 3.396 1.00 31.10 37 THR A CA 2
ATOM 1249 C C . THR A 1 37 ? 9.119 11.740 2.829 1.00 22.40 37 THR A C 2
ATOM 1250 O O . THR A 1 37 ? 10.008 12.204 3.542 1.00 5.35 37 THR A O 2
ATOM 1261 N N . PHE A 1 38 ? 9.296 11.462 1.542 1.00 40.05 38 PHE A N 2
ATOM 1262 C CA . PHE A 1 38 ? 10.574 11.692 0.878 1.00 23.05 38 PHE A CA 2
ATOM 1263 C C . PHE A 1 38 ? 10.847 13.186 0.726 1.00 70.50 38 PHE A C 2
ATOM 1264 O O . PHE A 1 38 ? 11.997 13.625 0.757 1.00 14.24 38 PHE A O 2
ATOM 1281 N N . LYS A 1 39 ? 9.781 13.961 0.560 1.00 42.40 39 LYS A N 2
ATOM 1282 C CA . LYS A 1 39 ? 9.903 15.406 0.403 1.00 72.10 39 LYS A CA 2
ATOM 1283 C C . LYS A 1 39 ? 10.736 16.008 1.530 1.00 32.52 39 LYS A C 2
ATOM 1284 O O . LYS A 1 39 ? 11.699 16.734 1.285 1.00 63.21 39 LYS A O 2
ATOM 1303 N N . LYS A 1 40 ? 10.360 15.700 2.767 1.00 73.21 40 LYS A N 2
ATOM 1304 C CA . LYS A 1 40 ? 11.073 16.207 3.933 1.00 41.32 40 LYS A CA 2
ATOM 1305 C C . LYS A 1 40 ? 12.487 15.639 3.995 1.00 22.13 40 LYS A C 2
ATOM 1306 O O . LYS A 1 40 ? 13.452 16.370 4.223 1.00 73.11 40 LYS A O 2
ATOM 1325 N N . CYS A 1 41 ? 12.604 14.331 3.791 1.00 51.14 41 CYS A N 2
ATOM 1326 C CA . CYS A 1 41 ? 13.900 13.664 3.823 1.00 50.34 41 CYS A CA 2
ATOM 1327 C C . CYS A 1 41 ? 14.862 14.297 2.821 1.00 1.03 41 CYS A C 2
ATOM 1328 O O . CYS A 1 41 ? 16.066 14.369 3.064 1.00 3.31 41 CYS A O 2
ATOM 1335 N N . GLN A 1 42 ? 14.321 14.753 1.696 1.00 11.54 42 GLN A N 2
ATOM 1336 C CA . GLN A 1 42 ? 15.131 15.380 0.659 1.00 65.45 42 GLN A CA 2
ATOM 1337 C C . GLN A 1 42 ? 15.810 16.640 1.184 1.00 0.22 42 GLN A C 2
ATOM 1338 O O . GLN A 1 42 ? 16.951 16.937 0.830 1.00 62.43 42 GLN A O 2
ATOM 1352 N N . ASP A 1 43 ? 15.101 17.379 2.030 1.00 32.35 43 ASP A N 2
ATOM 1353 C CA . ASP A 1 43 ? 15.635 18.608 2.606 1.00 72.32 43 ASP A CA 2
ATOM 1354 C C . ASP A 1 43 ? 16.749 18.302 3.602 1.00 61.01 43 ASP A C 2
ATOM 1355 O O . ASP A 1 43 ? 17.722 19.049 3.710 1.00 43.42 43 ASP A O 2
ATOM 1364 N N . LEU A 1 44 ? 16.600 17.200 4.329 1.00 51.14 44 LEU A N 2
ATOM 1365 C CA . LEU A 1 44 ? 17.593 16.795 5.317 1.00 2.44 44 LEU A CA 2
ATOM 1366 C C . LEU A 1 44 ? 18.915 16.436 4.646 1.00 10.41 44 LEU A C 2
ATOM 1367 O O . LEU A 1 44 ? 19.972 16.945 5.021 1.00 44.22 44 LEU A O 2
ATOM 1383 N N . LEU A 1 45 ? 18.848 15.559 3.651 1.00 31.21 45 LEU A N 2
ATOM 1384 C CA . LEU A 1 45 ? 20.039 15.133 2.925 1.00 62.01 45 LEU A CA 2
ATOM 1385 C C . LEU A 1 45 ? 20.690 16.311 2.207 1.00 54.20 45 LEU A C 2
ATOM 1386 O O . LEU A 1 45 ? 21.896 16.313 1.961 1.00 24.14 45 LEU A O 2
ATOM 1402 N N . HIS A 1 46 ? 19.882 17.314 1.875 1.00 65.34 46 HIS A N 2
ATOM 1403 C CA . HIS A 1 46 ? 20.380 18.500 1.187 1.00 0.12 46 HIS A CA 2
ATOM 1404 C C . HIS A 1 46 ? 20.206 19.743 2.054 1.00 3.44 46 HIS A C 2
ATOM 1405 O O . HIS A 1 46 ? 20.378 20.869 1.584 1.00 31.52 46 HIS A O 2
ATOM 1419 N N . ALA A 1 1 ? 0.924 -1.261 -1.285 1.00 44.35 1 ALA A N 3
ATOM 1420 C CA . ALA A 1 1 ? 2.029 -1.048 -0.358 1.00 54.52 1 ALA A CA 3
ATOM 1421 C C . ALA A 1 1 ? 3.311 -1.691 -0.875 1.00 2.34 1 ALA A C 3
ATOM 1422 O O . ALA A 1 1 ? 4.052 -2.316 -0.116 1.00 44.01 1 ALA A O 3
ATOM 1429 N N . ASP A 1 2 ? 3.567 -1.534 -2.169 1.00 15.22 2 ASP A N 3
ATOM 1430 C CA . ASP A 1 2 ? 4.760 -2.099 -2.787 1.00 23.23 2 ASP A CA 3
ATOM 1431 C C . ASP A 1 2 ? 5.987 -1.246 -2.479 1.00 62.24 2 ASP A C 3
ATOM 1432 O O . ASP A 1 2 ? 5.918 -0.018 -2.484 1.00 1.10 2 ASP A O 3
ATOM 1441 N N . ASN A 1 3 ? 7.109 -1.907 -2.212 1.00 10.23 3 ASN A N 3
ATOM 1442 C CA . ASN A 1 3 ? 8.351 -1.209 -1.900 1.00 42.13 3 ASN A CA 3
ATOM 1443 C C . ASN A 1 3 ? 9.108 -0.851 -3.176 1.00 1.54 3 ASN A C 3
ATOM 1444 O O . ASN A 1 3 ? 9.579 -1.728 -3.899 1.00 73.43 3 ASN A O 3
ATOM 1455 N N . LYS A 1 4 ? 9.222 0.446 -3.445 1.00 23.43 4 LYS A N 3
ATOM 1456 C CA . LYS A 1 4 ? 9.923 0.922 -4.631 1.00 4.30 4 LYS A CA 3
ATOM 1457 C C . LYS A 1 4 ? 11.434 0.874 -4.426 1.00 42.03 4 LYS A C 3
ATOM 1458 O O . LYS A 1 4 ? 12.189 0.603 -5.360 1.00 62.15 4 LYS A O 3
ATOM 1477 N N . CYS A 1 5 ? 11.869 1.137 -3.199 1.00 0.25 5 CYS A N 3
ATOM 1478 C CA . CYS A 1 5 ? 13.289 1.123 -2.870 1.00 64.13 5 CYS A CA 3
ATOM 1479 C C . CYS A 1 5 ? 13.884 -0.265 -3.090 1.00 45.02 5 CYS A C 3
ATOM 1480 O O . CYS A 1 5 ? 15.079 -0.404 -3.349 1.00 62.45 5 CYS A O 3
ATOM 1487 N N . GLU A 1 6 ? 13.042 -1.288 -2.985 1.00 12.33 6 GLU A N 3
ATOM 1488 C CA . GLU A 1 6 ? 13.485 -2.664 -3.172 1.00 20.34 6 GLU A CA 3
ATOM 1489 C C . GLU A 1 6 ? 14.181 -2.834 -4.519 1.00 55.32 6 GLU A C 3
ATOM 1490 O O . GLU A 1 6 ? 15.075 -3.666 -4.668 1.00 15.42 6 GLU A O 3
ATOM 1502 N N . ASN A 1 7 ? 13.762 -2.039 -5.499 1.00 1.54 7 ASN A N 3
ATOM 1503 C CA . ASN A 1 7 ? 14.343 -2.101 -6.835 1.00 4.33 7 ASN A CA 3
ATOM 1504 C C . ASN A 1 7 ? 15.285 -0.925 -7.073 1.00 45.43 7 ASN A C 3
ATOM 1505 O O . ASN A 1 7 ? 16.234 -1.024 -7.852 1.00 13.40 7 ASN A O 3
ATOM 1516 N N . SER A 1 8 ? 15.018 0.188 -6.397 1.00 75.10 8 SER A N 3
ATOM 1517 C CA . SER A 1 8 ? 15.839 1.384 -6.537 1.00 40.54 8 SER A CA 3
ATOM 1518 C C . SER A 1 8 ? 16.906 1.442 -5.448 1.00 54.11 8 SER A C 3
ATOM 1519 O O . SER A 1 8 ? 16.601 1.662 -4.275 1.00 53.11 8 SER A O 3
ATOM 1527 N N . LEU A 1 9 ? 18.158 1.243 -5.844 1.00 72.31 9 LEU A N 3
ATOM 1528 C CA . LEU A 1 9 ? 19.272 1.272 -4.903 1.00 32.44 9 LEU A CA 3
ATOM 1529 C C . LEU A 1 9 ? 19.438 2.662 -4.298 1.00 41.23 9 LEU A C 3
ATOM 1530 O O . LEU A 1 9 ? 19.778 2.803 -3.123 1.00 60.44 9 LEU A O 3
ATOM 1546 N N . ARG A 1 10 ? 19.194 3.687 -5.109 1.00 22.14 10 ARG A N 3
ATOM 1547 C CA . ARG A 1 10 ? 19.316 5.067 -4.653 1.00 71.45 10 ARG A CA 3
ATOM 1548 C C . ARG A 1 10 ? 18.276 5.379 -3.581 1.00 43.11 10 ARG A C 3
ATOM 1549 O O . ARG A 1 10 ? 18.586 6.002 -2.565 1.00 52.34 10 ARG A O 3
ATOM 1570 N N . ARG A 1 11 ? 17.043 4.942 -3.815 1.00 1.43 11 ARG A N 3
ATOM 1571 C CA . ARG A 1 11 ? 15.958 5.177 -2.870 1.00 33.11 11 ARG A CA 3
ATOM 1572 C C . ARG A 1 11 ? 16.249 4.507 -1.530 1.00 73.23 11 ARG A C 3
ATOM 1573 O O . ARG A 1 11 ? 15.887 5.025 -0.475 1.00 14.51 11 ARG A O 3
ATOM 1594 N N . GLU A 1 12 ? 16.904 3.351 -1.582 1.00 43.44 12 GLU A N 3
ATOM 1595 C CA . GLU A 1 12 ? 17.242 2.610 -0.373 1.00 1.42 12 GLU A CA 3
ATOM 1596 C C . GLU A 1 12 ? 18.355 3.311 0.402 1.00 52.14 12 GLU A C 3
ATOM 1597 O O . GLU A 1 12 ? 18.242 3.531 1.608 1.00 64.30 12 GLU A O 3
ATOM 1609 N N . ILE A 1 13 ? 19.428 3.659 -0.301 1.00 30.44 13 ILE A N 3
ATOM 1610 C CA . ILE A 1 13 ? 20.561 4.334 0.320 1.00 15.40 13 ILE A CA 3
ATOM 1611 C C . ILE A 1 13 ? 20.149 5.688 0.889 1.00 34.20 13 ILE A C 3
ATOM 1612 O O . ILE A 1 13 ? 20.656 6.117 1.925 1.00 53.53 13 ILE A O 3
ATOM 1628 N N . ALA A 1 14 ? 19.224 6.354 0.205 1.00 1.44 14 ALA A N 3
ATOM 1629 C CA . ALA A 1 14 ? 18.741 7.657 0.645 1.00 53.44 14 ALA A CA 3
ATOM 1630 C C . ALA A 1 14 ? 17.900 7.533 1.910 1.00 34.25 14 ALA A C 3
ATOM 1631 O O . ALA A 1 14 ? 18.028 8.336 2.835 1.00 54.11 14 ALA A O 3
ATOM 1638 N N . CYS A 1 15 ? 17.039 6.521 1.946 1.00 55.41 15 CYS A N 3
ATOM 1639 C CA . CYS A 1 15 ? 16.175 6.292 3.098 1.00 71.33 15 CYS A CA 3
ATOM 1640 C C . CYS A 1 15 ? 16.987 5.824 4.302 1.00 61.21 15 CYS A C 3
ATOM 1641 O O . CYS A 1 15 ? 16.726 6.226 5.435 1.00 55.13 15 CYS A O 3
ATOM 1648 N N . GLY A 1 16 ? 17.975 4.971 4.047 1.00 32.34 16 GLY A N 3
ATOM 1649 C CA . GLY A 1 16 ? 18.810 4.462 5.119 1.00 3.04 16 GLY A CA 3
ATOM 1650 C C . GLY A 1 16 ? 19.408 5.570 5.964 1.00 61.31 16 GLY A C 3
ATOM 1651 O O . GLY A 1 16 ? 19.409 5.490 7.192 1.00 64.10 16 GLY A O 3
ATOM 1655 N N . GLN A 1 17 ? 19.919 6.605 5.304 1.00 33.45 17 GLN A N 3
ATOM 1656 C CA . GLN A 1 17 ? 20.524 7.732 6.004 1.00 64.34 17 GLN A CA 3
ATOM 1657 C C . GLN A 1 17 ? 19.485 8.482 6.830 1.00 22.22 17 GLN A C 3
ATOM 1658 O O . GLN A 1 17 ? 19.655 8.673 8.035 1.00 72.12 17 GLN A O 3
ATOM 1672 N N . CYS A 1 18 ? 18.409 8.905 6.176 1.00 42.34 18 CYS A N 3
ATOM 1673 C CA . CYS A 1 18 ? 17.342 9.635 6.849 1.00 50.51 18 CYS A CA 3
ATOM 1674 C C . CYS A 1 18 ? 16.779 8.825 8.013 1.00 53.02 18 CYS A C 3
ATOM 1675 O O . CYS A 1 18 ? 16.344 9.385 9.019 1.00 33.23 18 CYS A O 3
ATOM 1682 N N . ARG A 1 19 ? 16.791 7.504 7.867 1.00 13.13 19 ARG A N 3
ATOM 1683 C CA . ARG A 1 19 ? 16.281 6.616 8.905 1.00 14.53 19 ARG A CA 3
ATOM 1684 C C . ARG A 1 19 ? 17.048 6.808 10.210 1.00 65.20 19 ARG A C 3
ATOM 1685 O O . ARG A 1 19 ? 16.473 6.742 11.296 1.00 13.02 19 ARG A O 3
ATOM 1706 N N . ASP A 1 20 ? 18.351 7.044 10.095 1.00 54.24 20 ASP A N 3
ATOM 1707 C CA . ASP A 1 20 ? 19.198 7.246 11.264 1.00 33.45 20 ASP A CA 3
ATOM 1708 C C . ASP A 1 20 ? 19.101 8.684 11.765 1.00 75.54 20 ASP A C 3
ATOM 1709 O O . ASP A 1 20 ? 18.876 8.926 12.951 1.00 41.14 20 ASP A O 3
ATOM 1718 N N . LYS A 1 21 ? 19.272 9.635 10.853 1.00 61.53 21 LYS A N 3
ATOM 1719 C CA . LYS A 1 21 ? 19.204 11.049 11.200 1.00 51.14 21 LYS A CA 3
ATOM 1720 C C . LYS A 1 21 ? 17.847 11.396 11.805 1.00 44.13 21 LYS A C 3
ATOM 1721 O O . LYS A 1 21 ? 17.762 11.832 12.953 1.00 52.01 21 LYS A O 3
ATOM 1740 N N . VAL A 1 22 ? 16.789 11.199 11.025 1.00 32.44 22 VAL A N 3
ATOM 1741 C CA . VAL A 1 22 ? 15.436 11.488 11.486 1.00 50.23 22 VAL A CA 3
ATOM 1742 C C . VAL A 1 22 ? 15.152 10.809 12.821 1.00 64.23 22 VAL A C 3
ATOM 1743 O O . VAL A 1 22 ? 14.361 11.301 13.625 1.00 73.20 22 VAL A O 3
ATOM 1756 N N . LYS A 1 23 ? 15.805 9.674 13.051 1.00 13.42 23 LYS A N 3
ATOM 1757 C CA . LYS A 1 23 ? 15.625 8.926 14.290 1.00 44.23 23 LYS A CA 3
ATOM 1758 C C . LYS A 1 23 ? 14.162 8.543 14.487 1.00 62.12 23 LYS A C 3
ATOM 1759 O O . LYS A 1 23 ? 13.566 8.839 15.523 1.00 53.02 23 LYS A O 3
ATOM 1778 N N . THR A 1 24 ? 13.589 7.881 13.487 1.00 75.22 24 THR A N 3
ATOM 1779 C CA . THR A 1 24 ? 12.196 7.457 13.551 1.00 73.45 24 THR A CA 3
ATOM 1780 C C . THR A 1 24 ? 12.035 6.021 13.064 1.00 43.14 24 THR A C 3
ATOM 1781 O O . THR A 1 24 ? 12.287 5.719 11.897 1.00 42.41 24 THR A O 3
ATOM 1792 N N . ASP A 1 25 ? 11.614 5.140 13.964 1.00 62.42 25 ASP A N 3
ATOM 1793 C CA . ASP A 1 25 ? 11.418 3.735 13.625 1.00 62.20 25 ASP A CA 3
ATOM 1794 C C . ASP A 1 25 ? 10.322 3.577 12.576 1.00 34.44 25 ASP A C 3
ATOM 1795 O O . ASP A 1 25 ? 9.239 4.146 12.705 1.00 13.12 25 ASP A O 3
ATOM 1804 N N . GLY A 1 26 ? 10.611 2.799 11.537 1.00 11.31 26 GLY A N 3
ATOM 1805 C CA . GLY A 1 26 ? 9.640 2.581 10.481 1.00 50.32 26 GLY A CA 3
ATOM 1806 C C . GLY A 1 26 ? 9.759 3.600 9.365 1.00 53.12 26 GLY A C 3
ATOM 1807 O O . GLY A 1 26 ? 9.221 3.403 8.275 1.00 73.10 26 GLY A O 3
ATOM 1811 N N . TYR A 1 27 ? 10.463 4.693 9.636 1.00 22.03 27 TYR A N 3
ATOM 1812 C CA . TYR A 1 27 ? 10.647 5.749 8.648 1.00 62.12 2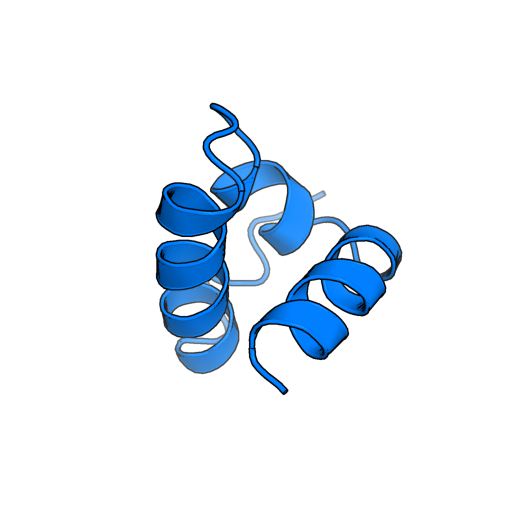7 TYR A CA 3
ATOM 1813 C C . TYR A 1 27 ? 11.175 5.180 7.334 1.00 31.44 27 TYR A C 3
ATOM 1814 O O . TYR A 1 27 ? 10.707 5.541 6.255 1.00 55.13 27 TYR A O 3
ATOM 1832 N N . PHE A 1 28 ? 12.153 4.286 7.435 1.00 22.22 28 PHE A N 3
ATOM 1833 C CA . PHE A 1 28 ? 12.746 3.665 6.256 1.00 4.34 28 PHE A CA 3
ATOM 1834 C C . PHE A 1 28 ? 11.682 2.967 5.415 1.00 14.33 28 PHE A C 3
ATOM 1835 O O . PHE A 1 28 ? 11.661 3.094 4.191 1.00 71.53 28 PHE A O 3
ATOM 1852 N N . TYR A 1 29 ? 10.800 2.231 6.081 1.00 34.53 29 TYR A N 3
ATOM 1853 C CA . TYR A 1 29 ? 9.734 1.509 5.396 1.00 15.41 29 TYR A CA 3
ATOM 1854 C C . TYR A 1 29 ? 8.633 2.465 4.943 1.00 24.52 29 TYR A C 3
ATOM 1855 O O . TYR A 1 29 ? 7.898 2.178 3.999 1.00 31.35 29 TYR A O 3
ATOM 1873 N N . GLU A 1 30 ? 8.529 3.602 5.624 1.00 71.32 30 GLU A N 3
ATOM 1874 C CA . GLU A 1 30 ? 7.519 4.600 5.292 1.00 72.30 30 GLU A CA 3
ATOM 1875 C C . GLU A 1 30 ? 7.900 5.359 4.024 1.00 30.13 30 GLU A C 3
ATOM 1876 O O . GLU A 1 30 ? 7.123 5.429 3.072 1.00 50.04 30 GLU A O 3
ATOM 1888 N N . CYS A 1 31 ? 9.101 5.927 4.021 1.00 63.34 31 CYS A N 3
ATOM 1889 C CA . CYS A 1 31 ? 9.587 6.682 2.872 1.00 1.01 31 CYS A CA 3
ATOM 1890 C C . CYS A 1 31 ? 9.686 5.791 1.637 1.00 23.24 31 CYS A C 3
ATOM 1891 O O . CYS A 1 31 ? 9.571 6.263 0.506 1.00 11.21 31 CYS A O 3
ATOM 1898 N N . CYS A 1 32 ? 9.901 4.499 1.863 1.00 73.12 32 CYS A N 3
ATOM 1899 C CA . CYS A 1 32 ? 10.016 3.540 0.770 1.00 12.35 32 CYS A CA 3
ATOM 1900 C C . CYS A 1 32 ? 8.702 3.432 0.001 1.00 44.30 32 CYS A C 3
ATOM 1901 O O . CYS A 1 32 ? 8.685 3.054 -1.171 1.00 42.51 32 CYS A O 3
ATOM 1908 N N . THR A 1 33 ? 7.602 3.767 0.668 1.00 5.15 33 THR A N 3
ATOM 1909 C CA . THR A 1 33 ? 6.285 3.707 0.049 1.00 14.21 33 THR A CA 3
ATOM 1910 C C . THR A 1 33 ? 5.534 5.022 0.226 1.00 51.13 33 THR A C 3
ATOM 1911 O O . THR A 1 33 ? 4.309 5.068 0.113 1.00 11.52 33 THR A O 3
ATOM 1922 N N . SER A 1 34 ? 6.276 6.090 0.502 1.00 21.53 34 SER A N 3
ATOM 1923 C CA . SER A 1 34 ? 5.680 7.406 0.698 1.00 75.34 34 SER A CA 3
ATOM 1924 C C . SER A 1 34 ? 6.453 8.472 -0.072 1.00 10.33 34 SER A C 3
ATOM 1925 O O . SER A 1 34 ? 7.543 8.877 0.333 1.00 51.31 34 SER A O 3
ATOM 1933 N N . ASP A 1 35 ? 5.881 8.923 -1.183 1.00 20.42 35 ASP A N 3
ATOM 1934 C CA . ASP A 1 35 ? 6.515 9.943 -2.010 1.00 11.04 35 ASP A CA 3
ATOM 1935 C C . ASP A 1 35 ? 6.598 11.272 -1.265 1.00 31.33 35 ASP A C 3
ATOM 1936 O O . ASP A 1 35 ? 7.554 12.029 -1.431 1.00 10.14 35 ASP A O 3
ATOM 1945 N N . SER A 1 36 ? 5.589 11.548 -0.444 1.00 43.43 36 SER A N 3
ATOM 1946 C CA . SER A 1 36 ? 5.546 12.788 0.322 1.00 33.15 36 SER A CA 3
ATOM 1947 C C . SER A 1 36 ? 6.643 12.810 1.382 1.00 45.43 36 SER A C 3
ATOM 1948 O O . SER A 1 36 ? 7.410 13.769 1.479 1.00 0.32 36 SER A O 3
ATOM 1956 N N . THR A 1 37 ? 6.714 11.746 2.175 1.00 35.12 37 THR A N 3
ATOM 1957 C CA . THR A 1 37 ? 7.715 11.642 3.228 1.00 5.24 37 THR A CA 3
ATOM 1958 C C . THR A 1 37 ? 9.122 11.821 2.669 1.00 40.33 37 THR A C 3
ATOM 1959 O O . THR A 1 37 ? 10.036 12.237 3.381 1.00 22.11 37 THR A O 3
ATOM 1970 N N . PHE A 1 38 ? 9.289 11.506 1.389 1.00 61.23 38 PHE A N 3
ATOM 1971 C CA . PHE A 1 38 ? 10.586 11.632 0.733 1.00 34.22 38 PHE A CA 3
ATOM 1972 C C . PHE A 1 38 ? 10.976 13.099 0.578 1.00 23.30 38 PHE A C 3
ATOM 1973 O O . PHE A 1 38 ? 12.157 13.446 0.615 1.00 12.32 38 PHE A O 3
ATOM 1990 N N . LYS A 1 39 ? 9.976 13.956 0.403 1.00 21.31 39 LYS A N 3
ATOM 1991 C CA . LYS A 1 39 ? 10.212 15.386 0.243 1.00 63.53 39 LYS A CA 3
ATOM 1992 C C . LYS A 1 39 ? 11.065 15.928 1.385 1.00 25.30 39 LYS A C 3
ATOM 1993 O O . LYS A 1 39 ? 12.102 16.551 1.158 1.00 43.54 39 LYS A O 3
ATOM 2012 N N . LYS A 1 40 ? 10.624 15.685 2.614 1.00 34.33 40 LYS A N 3
ATOM 2013 C CA . LYS A 1 40 ? 11.347 16.146 3.793 1.00 23.41 40 LYS A CA 3
ATOM 2014 C C . LYS A 1 40 ? 12.737 15.520 3.857 1.00 2.42 40 LYS A C 3
ATOM 2015 O O . LYS A 1 40 ? 13.736 16.219 4.037 1.00 75.44 40 LYS A O 3
ATOM 2034 N N . CYS A 1 41 ? 12.795 14.201 3.708 1.00 1.30 41 CYS A N 3
ATOM 2035 C CA . CYS A 1 41 ? 14.062 13.482 3.748 1.00 63.43 41 CYS A CA 3
ATOM 2036 C C . CYS A 1 41 ? 15.045 14.053 2.730 1.00 52.53 41 CYS A C 3
ATOM 2037 O O . CYS A 1 41 ? 16.247 14.124 2.985 1.00 74.10 41 CYS A O 3
ATOM 2044 N N . GLN A 1 42 ? 14.524 14.460 1.577 1.00 53.23 42 GLN A N 3
ATOM 2045 C CA . GLN A 1 42 ? 15.355 15.025 0.520 1.00 1.34 42 GLN A CA 3
ATOM 2046 C C . GLN A 1 42 ? 15.974 16.347 0.963 1.00 11.02 42 GLN A C 3
ATOM 2047 O O . GLN A 1 42 ? 17.094 16.680 0.576 1.00 62.22 42 GLN A O 3
ATOM 2061 N N . ASP A 1 43 ? 15.237 17.096 1.776 1.00 5.31 43 ASP A N 3
ATOM 2062 C CA . ASP A 1 43 ? 15.714 18.382 2.272 1.00 2.04 43 ASP A CA 3
ATOM 2063 C C . ASP A 1 43 ? 16.837 18.190 3.287 1.00 45.33 43 ASP A C 3
ATOM 2064 O O . ASP A 1 43 ? 17.821 18.932 3.287 1.00 20.14 43 ASP A O 3
ATOM 2073 N N . LEU A 1 44 ? 16.684 17.192 4.150 1.00 42.13 44 LEU A N 3
ATOM 2074 C CA . LEU A 1 44 ? 17.685 16.903 5.171 1.00 42.02 44 LEU A CA 3
ATOM 2075 C C . LEU A 1 44 ? 19.030 16.565 4.535 1.00 73.51 44 LEU A C 3
ATOM 2076 O O . LEU A 1 44 ? 20.057 17.149 4.882 1.00 63.52 44 LEU A O 3
ATOM 2092 N N . LEU A 1 45 ? 19.015 15.620 3.601 1.00 24.32 45 LEU A N 3
ATOM 2093 C CA . LEU A 1 45 ? 20.234 15.205 2.914 1.00 35.42 45 LEU A CA 3
ATOM 2094 C C . LEU A 1 45 ? 20.851 16.370 2.148 1.00 1.34 45 LEU A C 3
ATOM 2095 O O . LEU A 1 45 ? 22.059 16.400 1.910 1.00 31.01 45 LEU A O 3
ATOM 2111 N N . HIS A 1 46 ? 20.015 17.331 1.767 1.00 33.50 46 HIS A N 3
ATOM 2112 C CA . HIS A 1 46 ? 20.479 18.501 1.031 1.00 60.25 46 HIS A CA 3
ATOM 2113 C C . HIS A 1 46 ? 20.572 19.717 1.946 1.00 2.45 46 HIS A C 3
ATOM 2114 O O . HIS A 1 46 ? 21.139 20.745 1.573 1.00 10.03 46 HIS A O 3
ATOM 2128 N N . ALA A 1 1 ? 0.555 -0.544 -1.809 1.00 34.30 1 ALA A N 4
ATOM 2129 C CA . ALA A 1 1 ? 1.767 -0.474 -1.003 1.00 32.34 1 ALA A CA 4
ATOM 2130 C C . ALA A 1 1 ? 2.909 -1.240 -1.661 1.00 62.12 1 ALA A C 4
ATOM 2131 O O . ALA A 1 1 ? 3.148 -2.407 -1.349 1.00 44.30 1 ALA A O 4
ATOM 2138 N N . ASP A 1 2 ? 3.611 -0.577 -2.574 1.00 11.04 2 ASP A N 4
ATOM 2139 C CA . ASP A 1 2 ? 4.729 -1.196 -3.276 1.00 41.54 2 ASP A CA 4
ATOM 2140 C C . ASP A 1 2 ? 6.054 -0.583 -2.834 1.00 25.40 2 ASP A C 4
ATOM 2141 O O . ASP A 1 2 ? 6.193 0.637 -2.762 1.00 75.15 2 ASP A O 4
ATOM 2150 N N . ASN A 1 3 ? 7.026 -1.440 -2.537 1.00 63.11 3 ASN A N 4
ATOM 2151 C CA . ASN A 1 3 ? 8.341 -0.984 -2.100 1.00 15.52 3 ASN A CA 4
ATOM 2152 C C . ASN A 1 3 ? 9.173 -0.505 -3.286 1.00 15.13 3 ASN A C 4
ATOM 2153 O O . ASN A 1 3 ? 9.563 -1.296 -4.144 1.00 63.22 3 ASN A O 4
ATOM 2164 N N . LYS A 1 4 ? 9.441 0.796 -3.327 1.00 32.24 4 LYS A N 4
ATOM 2165 C CA . LYS A 1 4 ? 10.228 1.382 -4.405 1.00 71.41 4 LYS A CA 4
ATOM 2166 C C . LYS A 1 4 ? 11.718 1.151 -4.178 1.00 65.33 4 LYS A C 4
ATOM 2167 O O . LYS A 1 4 ? 12.504 1.119 -5.126 1.00 54.04 4 LYS A O 4
ATOM 2186 N N . CYS A 1 5 ? 12.102 0.989 -2.916 1.00 61.54 5 CYS A N 4
ATOM 2187 C CA . CYS A 1 5 ? 13.498 0.759 -2.565 1.00 2.34 5 CYS A CA 4
ATOM 2188 C C . CYS A 1 5 ? 13.952 -0.627 -3.013 1.00 35.22 5 CYS A C 4
ATOM 2189 O O . CYS A 1 5 ? 15.136 -0.855 -3.256 1.00 40.31 5 CYS A O 4
ATOM 2196 N N . GLU A 1 6 ? 13.000 -1.549 -3.120 1.00 32.24 6 GLU A N 4
ATOM 2197 C CA . GLU A 1 6 ? 13.302 -2.913 -3.538 1.00 11.01 6 GLU A CA 4
ATOM 2198 C C . GLU A 1 6 ? 13.836 -2.938 -4.967 1.00 43.11 6 GLU A C 4
ATOM 2199 O O . GLU A 1 6 ? 14.633 -3.803 -5.328 1.00 33.20 6 GLU A O 4
ATOM 2211 N N . ASN A 1 7 ? 13.391 -1.982 -5.776 1.00 11.11 7 ASN A N 4
ATOM 2212 C CA . ASN A 1 7 ? 13.823 -1.894 -7.166 1.00 71.11 7 ASN A CA 4
ATOM 2213 C C . ASN A 1 7 ? 14.829 -0.762 -7.353 1.00 20.53 7 ASN A C 4
ATOM 2214 O O . ASN A 1 7 ? 15.688 -0.820 -8.233 1.00 34.21 7 ASN A O 4
ATOM 2225 N N . SER A 1 8 ? 14.717 0.266 -6.518 1.00 34.43 8 SER A N 4
ATOM 2226 C CA . SER A 1 8 ? 15.614 1.413 -6.592 1.00 61.52 8 SER A CA 4
ATOM 2227 C C . SER A 1 8 ? 16.635 1.378 -5.459 1.00 64.34 8 SER A C 4
ATOM 2228 O O . SER A 1 8 ? 16.289 1.547 -4.290 1.00 12.54 8 SER A O 4
ATOM 2236 N N . LEU A 1 9 ? 17.896 1.156 -5.815 1.00 1.33 9 LEU A N 4
ATOM 2237 C CA . LEU A 1 9 ? 18.970 1.099 -4.829 1.00 60.21 9 LEU A CA 4
ATOM 2238 C C . LEU A 1 9 ? 19.198 2.466 -4.192 1.00 65.13 9 LEU A C 4
ATOM 2239 O O . LEU A 1 9 ? 19.493 2.565 -3.001 1.00 44.42 9 LEU A O 4
ATOM 2255 N N . ARG A 1 10 ? 19.058 3.517 -4.993 1.00 62.04 10 ARG A N 4
ATOM 2256 C CA . ARG A 1 10 ? 19.248 4.878 -4.508 1.00 2.52 10 ARG A CA 4
ATOM 2257 C C . ARG A 1 10 ? 18.210 5.227 -3.445 1.00 72.34 10 ARG A C 4
ATOM 2258 O O . ARG A 1 10 ? 18.536 5.812 -2.413 1.00 0.32 10 ARG A O 4
ATOM 2279 N N . ARG A 1 11 ? 16.959 4.863 -3.707 1.00 35.12 11 ARG A N 4
ATOM 2280 C CA . ARG A 1 11 ? 15.872 5.138 -2.774 1.00 42.43 11 ARG A CA 4
ATOM 2281 C C . ARG A 1 11 ? 16.104 4.428 -1.444 1.00 62.30 11 ARG A C 4
ATOM 2282 O O . ARG A 1 11 ? 15.751 4.944 -0.384 1.00 74.34 11 ARG A O 4
ATOM 2303 N N . GLU A 1 12 ? 16.700 3.241 -1.509 1.00 1.11 12 GLU A N 4
ATOM 2304 C CA . GLU A 1 12 ? 16.977 2.460 -0.309 1.00 65.13 12 GLU A CA 4
ATOM 2305 C C . GLU A 1 12 ? 18.111 3.086 0.498 1.00 51.31 12 GLU A C 4
ATOM 2306 O O . GLU A 1 12 ? 17.995 3.272 1.710 1.00 52.14 12 GLU A O 4
ATOM 2318 N N . ILE A 1 13 ? 19.206 3.409 -0.182 1.00 73.24 13 ILE A N 4
ATOM 2319 C CA . ILE A 1 13 ? 20.360 4.014 0.471 1.00 54.44 13 ILE A CA 4
ATOM 2320 C C . ILE A 1 13 ? 20.007 5.377 1.058 1.00 74.31 13 ILE A C 4
ATOM 2321 O O . ILE A 1 13 ? 20.564 5.789 2.075 1.00 71.23 13 ILE A O 4
ATOM 2337 N N . ALA A 1 14 ? 19.076 6.071 0.411 1.00 31.41 14 ALA A N 4
ATOM 2338 C CA . ALA A 1 14 ? 18.645 7.385 0.871 1.00 22.12 14 ALA A CA 4
ATOM 2339 C C . ALA A 1 14 ? 17.848 7.279 2.167 1.00 74.14 14 ALA A C 4
ATOM 2340 O O . ALA A 1 14 ? 18.124 7.984 3.138 1.00 61.05 14 ALA A O 4
ATOM 2347 N N . CYS A 1 15 ? 16.856 6.394 2.175 1.00 42.23 15 CYS A N 4
ATOM 2348 C CA . CYS A 1 15 ? 16.017 6.196 3.350 1.00 11.22 15 CYS A CA 4
ATOM 2349 C C . CYS A 1 15 ? 16.848 5.718 4.537 1.00 32.15 15 CYS A C 4
ATOM 2350 O O . CYS A 1 15 ? 16.572 6.069 5.684 1.00 55.13 15 CYS A O 4
ATOM 2357 N N . GLY A 1 16 ? 17.868 4.914 4.253 1.00 20.14 16 GLY A N 4
ATOM 2358 C CA . GLY A 1 16 ? 18.724 4.401 5.307 1.00 33.42 16 GLY A CA 4
ATOM 2359 C C . GLY A 1 16 ? 19.355 5.505 6.131 1.00 15.25 16 GLY A C 4
ATOM 2360 O O . GLY A 1 16 ? 19.393 5.427 7.359 1.00 62.40 16 GLY A O 4
ATOM 2364 N N . GLN A 1 17 ? 19.851 6.536 5.455 1.00 23.03 17 GLN A N 4
ATOM 2365 C CA . GLN A 1 17 ? 20.486 7.660 6.134 1.00 33.20 17 GLN A CA 4
ATOM 2366 C C . GLN A 1 17 ? 19.474 8.428 6.978 1.00 54.04 17 GLN A C 4
ATOM 2367 O O . GLN A 1 17 ? 19.654 8.594 8.184 1.00 32.34 17 GLN A O 4
ATOM 2381 N N . CYS A 1 18 ? 18.409 8.896 6.335 1.00 72.32 18 CYS A N 4
ATOM 2382 C CA . CYS A 1 18 ? 17.368 9.647 7.025 1.00 54.42 18 CYS A CA 4
ATOM 2383 C C . CYS A 1 18 ? 16.784 8.836 8.178 1.00 62.11 18 CYS A C 4
ATOM 2384 O O . CYS A 1 18 ? 16.370 9.392 9.195 1.00 54.52 18 CYS A O 4
ATOM 2391 N N . ARG A 1 19 ? 16.756 7.518 8.012 1.00 70.34 19 ARG A N 4
ATOM 2392 C CA . ARG A 1 19 ? 16.223 6.629 9.037 1.00 11.44 19 ARG A CA 4
ATOM 2393 C C . ARG A 1 19 ? 16.945 6.838 10.366 1.00 74.04 19 ARG A C 4
ATOM 2394 O O . ARG A 1 19 ? 16.334 6.770 11.433 1.00 61.24 19 ARG A O 4
ATOM 2415 N N . ASP A 1 20 ? 18.246 7.092 10.292 1.00 25.50 20 ASP A N 4
ATOM 2416 C CA . ASP A 1 20 ? 19.052 7.311 11.488 1.00 34.51 20 ASP A CA 4
ATOM 2417 C C . ASP A 1 20 ? 18.916 8.749 11.978 1.00 22.35 20 ASP A C 4
ATOM 2418 O O . ASP A 1 20 ? 18.685 8.993 13.163 1.00 43.32 20 ASP A O 4
ATOM 2427 N N . LYS A 1 21 ? 19.062 9.698 11.060 1.00 24.31 21 LYS A N 4
ATOM 2428 C CA . LYS A 1 21 ? 18.956 11.112 11.397 1.00 5.34 21 LYS A CA 4
ATOM 2429 C C . LYS A 1 21 ? 17.599 11.423 12.020 1.00 50.13 21 LYS A C 4
ATOM 2430 O O . LYS A 1 21 ? 17.517 11.873 13.163 1.00 62.31 21 LYS A O 4
ATOM 2449 N N . VAL A 1 22 ? 16.535 11.179 11.261 1.00 42.43 22 VAL A N 4
ATOM 2450 C CA . VAL A 1 22 ? 15.181 11.431 11.739 1.00 60.20 22 VAL A CA 4
ATOM 2451 C C . VAL A 1 22 ? 14.934 10.741 13.076 1.00 15.40 22 VAL A C 4
ATOM 2452 O O . VAL A 1 22 ? 14.125 11.200 13.884 1.00 60.35 22 VAL A O 4
ATOM 2465 N N . LYS A 1 23 ? 15.635 9.637 13.305 1.00 65.44 23 LYS A N 4
ATOM 2466 C CA . LYS A 1 23 ? 15.495 8.883 14.545 1.00 74.12 23 LYS A CA 4
ATOM 2467 C C . LYS A 1 23 ? 14.046 8.456 14.760 1.00 22.24 23 LYS A C 4
ATOM 2468 O O . LYS A 1 23 ? 13.463 8.711 15.815 1.00 72.44 23 LYS A O 4
ATOM 2487 N N . THR A 1 24 ? 13.470 7.803 13.755 1.00 5.14 24 THR A N 4
ATOM 2488 C CA . THR A 1 24 ? 12.091 7.340 13.835 1.00 12.33 24 THR A CA 4
ATOM 2489 C C . THR A 1 24 ? 11.957 5.917 13.305 1.00 14.43 24 THR A C 4
ATOM 2490 O O . THR A 1 24 ? 12.190 5.660 12.124 1.00 4.12 24 THR A O 4
ATOM 2501 N N . ASP A 1 25 ? 11.578 4.997 14.185 1.00 24.30 25 ASP A N 4
ATOM 2502 C CA . ASP A 1 25 ? 11.411 3.599 13.805 1.00 62.23 25 ASP A CA 4
ATOM 2503 C C . ASP A 1 25 ? 10.309 3.448 12.761 1.00 60.31 25 ASP A C 4
ATOM 2504 O O . ASP A 1 25 ? 9.204 3.960 12.932 1.00 53.12 25 ASP A O 4
ATOM 2513 N N . GLY A 1 26 ? 10.619 2.741 11.678 1.00 1.10 26 GLY A N 4
ATOM 2514 C CA . GLY A 1 26 ? 9.645 2.536 10.622 1.00 41.31 26 GLY A CA 4
ATOM 2515 C C . GLY A 1 26 ? 9.748 3.580 9.528 1.00 44.14 26 GLY A C 4
ATOM 2516 O O . GLY A 1 26 ? 9.224 3.393 8.430 1.00 72.44 26 GLY A O 4
ATOM 2520 N N . TYR A 1 27 ? 10.425 4.683 9.827 1.00 51.42 27 TYR A N 4
ATOM 2521 C CA . TYR A 1 27 ? 10.592 5.763 8.861 1.00 13.22 27 TYR A CA 4
ATOM 2522 C C . TYR A 1 27 ? 11.153 5.235 7.545 1.00 61.13 27 TYR A C 4
ATOM 2523 O O . TYR A 1 27 ? 10.667 5.578 6.467 1.00 71.42 27 TYR A O 4
ATOM 2541 N N . PHE A 1 28 ? 12.180 4.397 7.641 1.00 43.21 28 PHE A N 4
ATOM 2542 C CA . PHE A 1 28 ? 12.810 3.820 6.459 1.00 52.53 28 PHE A CA 4
ATOM 2543 C C . PHE A 1 28 ? 11.778 3.119 5.581 1.00 53.05 28 PHE A C 4
ATOM 2544 O O . PHE A 1 28 ? 11.772 3.281 4.360 1.00 10.30 28 PHE A O 4
ATOM 2561 N N . TYR A 1 29 ? 10.907 2.339 6.210 1.00 34.34 29 TYR A N 4
ATOM 2562 C CA . TYR A 1 29 ? 9.871 1.610 5.487 1.00 25.43 29 TYR A CA 4
ATOM 2563 C C . TYR A 1 29 ? 8.752 2.547 5.045 1.00 45.52 29 TYR A C 4
ATOM 2564 O O . TYR A 1 29 ? 8.042 2.271 4.079 1.00 20.41 29 TYR A O 4
ATOM 2582 N N . GLU A 1 30 ? 8.603 3.659 5.759 1.00 25.32 30 GLU A N 4
ATOM 2583 C CA . GLU A 1 30 ? 7.571 4.638 5.441 1.00 41.14 30 GLU A CA 4
ATOM 2584 C C . GLU A 1 30 ? 7.939 5.429 4.189 1.00 44.22 30 GLU A C 4
ATOM 2585 O O . GLU A 1 30 ? 7.164 5.499 3.234 1.00 4.24 30 GLU A O 4
ATOM 2597 N N . CYS A 1 31 ? 9.127 6.024 4.200 1.00 4.34 31 CYS A N 4
ATOM 2598 C CA . CYS A 1 31 ? 9.600 6.812 3.068 1.00 31.31 31 CYS A CA 4
ATOM 2599 C C . CYS A 1 31 ? 9.751 5.940 1.825 1.00 51.14 31 CYS A C 4
ATOM 2600 O O . CYS A 1 31 ? 9.633 6.422 0.697 1.00 23.54 31 CYS A O 4
ATOM 2607 N N . CYS A 1 32 ? 10.012 4.655 2.038 1.00 31.21 32 CYS A N 4
ATOM 2608 C CA . CYS A 1 32 ? 10.179 3.715 0.936 1.00 24.24 32 CYS A CA 4
ATOM 2609 C C . CYS A 1 32 ? 8.876 3.549 0.160 1.00 62.00 32 CYS A C 4
ATOM 2610 O O . CYS A 1 32 ? 8.883 3.191 -1.018 1.00 70.43 32 CYS A O 4
ATOM 2617 N N . THR A 1 33 ? 7.758 3.813 0.829 1.00 73.54 33 THR A N 4
ATOM 2618 C CA . THR A 1 33 ? 6.447 3.692 0.203 1.00 11.00 33 THR A CA 4
ATOM 2619 C C . THR A 1 33 ? 5.649 4.983 0.346 1.00 33.20 33 THR A C 4
ATOM 2620 O O . THR A 1 33 ? 4.424 4.983 0.225 1.00 34.15 33 THR A O 4
ATOM 2631 N N . SER A 1 34 ? 6.351 6.082 0.603 1.00 34.11 34 SER A N 4
ATOM 2632 C CA . SER A 1 34 ? 5.706 7.380 0.766 1.00 63.14 34 SER A CA 4
ATOM 2633 C C . SER A 1 34 ? 6.446 8.456 -0.023 1.00 41.10 34 SER A C 4
ATOM 2634 O O . SER A 1 34 ? 7.519 8.908 0.378 1.00 62.55 34 SER A O 4
ATOM 2642 N N . ASP A 1 35 ? 5.865 8.862 -1.146 1.00 54.41 35 ASP A N 4
ATOM 2643 C CA . ASP A 1 35 ? 6.467 9.886 -1.992 1.00 12.41 35 ASP A CA 4
ATOM 2644 C C . ASP A 1 35 ? 6.499 11.233 -1.275 1.00 65.25 35 ASP A C 4
ATOM 2645 O O . ASP A 1 35 ? 7.421 12.026 -1.466 1.00 50.41 35 ASP A O 4
ATOM 2654 N N . SER A 1 36 ? 5.487 11.484 -0.452 1.00 21.35 36 SER A N 4
ATOM 2655 C CA . SER A 1 36 ? 5.397 12.736 0.290 1.00 42.22 36 SER A CA 4
ATOM 2656 C C . SER A 1 36 ? 6.427 12.777 1.414 1.00 24.15 36 SER A C 4
ATOM 2657 O O . SER A 1 36 ? 7.139 13.767 1.586 1.00 43.13 36 SER A O 4
ATOM 2665 N N . THR A 1 37 ? 6.501 11.693 2.180 1.00 24.33 37 THR A N 4
ATOM 2666 C CA . THR A 1 37 ? 7.442 11.603 3.290 1.00 44.24 37 THR A CA 4
ATOM 2667 C C . THR A 1 37 ? 8.875 11.817 2.814 1.00 12.20 37 THR A C 4
ATOM 2668 O O . THR A 1 37 ? 9.736 12.250 3.580 1.00 11.12 37 THR A O 4
ATOM 2679 N N . PHE A 1 38 ? 9.124 11.512 1.545 1.00 52.12 38 PHE A N 4
ATOM 2680 C CA . PHE A 1 38 ? 10.453 11.671 0.967 1.00 42.11 38 PHE A CA 4
ATOM 2681 C C . PHE A 1 38 ? 10.799 13.147 0.795 1.00 14.42 38 PHE A C 4
ATOM 2682 O O . PHE A 1 38 ? 11.961 13.541 0.895 1.00 11.04 38 PHE A O 4
ATOM 2699 N N . LYS A 1 39 ? 9.781 13.961 0.535 1.00 35.34 39 LYS A N 4
ATOM 2700 C CA . LYS A 1 39 ? 9.974 15.394 0.350 1.00 74.00 39 LYS A CA 4
ATOM 2701 C C . LYS A 1 39 ? 10.751 15.994 1.517 1.00 34.25 39 LYS A C 4
ATOM 2702 O O . LYS A 1 39 ? 11.665 16.795 1.322 1.00 22.31 39 LYS A O 4
ATOM 2721 N N . LYS A 1 40 ? 10.382 15.601 2.732 1.00 60.51 40 LYS A N 4
ATOM 2722 C CA . LYS A 1 40 ? 11.046 16.097 3.932 1.00 73.44 40 LYS A CA 4
ATOM 2723 C C . LYS A 1 40 ? 12.484 15.593 4.006 1.00 74.13 40 LYS A C 4
ATOM 2724 O O . LYS A 1 40 ? 13.419 16.376 4.176 1.00 35.03 40 LYS A O 4
ATOM 2743 N N . CYS A 1 41 ? 12.654 14.282 3.875 1.00 32.41 41 CYS A N 4
ATOM 2744 C CA . CYS A 1 41 ? 13.978 13.673 3.926 1.00 34.11 41 CYS A CA 4
ATOM 2745 C C . CYS A 1 41 ? 14.901 14.290 2.879 1.00 75.30 41 CYS A C 4
ATOM 2746 O O . CYS A 1 41 ? 16.102 14.430 3.103 1.00 65.42 41 CYS A O 4
ATOM 2753 N N . GLN A 1 42 ? 14.329 14.656 1.737 1.00 53.34 42 GLN A N 4
ATOM 2754 C CA . GLN A 1 42 ? 15.100 15.258 0.655 1.00 21.52 42 GLN A CA 4
ATOM 2755 C C . GLN A 1 42 ? 15.849 16.494 1.143 1.00 73.35 42 GLN A C 4
ATOM 2756 O O . GLN A 1 42 ? 16.992 16.732 0.754 1.00 42.43 42 GLN A O 4
ATOM 2770 N N . ASP A 1 43 ? 15.196 17.276 1.995 1.00 44.31 43 ASP A N 4
ATOM 2771 C CA . ASP A 1 43 ? 15.801 18.488 2.536 1.00 14.22 43 ASP A CA 4
ATOM 2772 C C . ASP A 1 43 ? 16.910 18.147 3.526 1.00 32.23 43 ASP A C 4
ATOM 2773 O O . ASP A 1 43 ? 17.949 18.807 3.563 1.00 50.12 43 ASP A O 4
ATOM 2782 N N . LEU A 1 44 ? 16.682 17.113 4.329 1.00 70.25 44 LEU A N 4
ATOM 2783 C CA . LEU A 1 44 ? 17.662 16.684 5.321 1.00 74.33 44 LEU A CA 4
ATOM 2784 C C . LEU A 1 44 ? 18.988 16.327 4.657 1.00 30.33 44 LEU A C 4
ATOM 2785 O O . LEU A 1 44 ? 20.045 16.821 5.052 1.00 12.20 44 LEU A O 4
ATOM 2801 N N . LEU A 1 45 ? 18.925 15.467 3.646 1.00 3.15 45 LEU A N 4
ATOM 2802 C CA . LEU A 1 45 ? 20.121 15.045 2.926 1.00 44.13 45 LEU A CA 4
ATOM 2803 C C . LEU A 1 45 ? 20.728 16.209 2.149 1.00 40.21 45 LEU A C 4
ATOM 2804 O O . LEU A 1 45 ? 21.933 16.241 1.898 1.00 3.00 45 LEU A O 4
ATOM 2820 N N . HIS A 1 46 ? 19.885 17.166 1.772 1.00 24.22 46 HIS A N 4
ATOM 2821 C CA . HIS A 1 46 ? 20.339 18.334 1.026 1.00 1.22 46 HIS A CA 4
ATOM 2822 C C . HIS A 1 46 ? 20.369 19.571 1.919 1.00 14.00 46 HIS A C 4
ATOM 2823 O O . HIS A 1 46 ? 19.512 20.449 1.808 1.00 44.14 46 HIS A O 4
ATOM 2837 N N . ALA A 1 1 ? 1.137 -2.919 -0.085 1.00 71.05 1 ALA A N 5
ATOM 2838 C CA . ALA A 1 1 ? 2.140 -1.870 -0.223 1.00 20.51 1 ALA A CA 5
ATOM 2839 C C . ALA A 1 1 ? 3.312 -2.341 -1.077 1.00 43.22 1 ALA A C 5
ATOM 2840 O O . ALA A 1 1 ? 3.724 -3.498 -0.999 1.00 63.35 1 ALA A O 5
ATOM 2847 N N . ASP A 1 2 ? 3.845 -1.437 -1.892 1.00 13.31 2 ASP A N 5
ATOM 2848 C CA . ASP A 1 2 ? 4.970 -1.759 -2.761 1.00 64.30 2 ASP A CA 5
ATOM 2849 C C . ASP A 1 2 ? 6.213 -0.974 -2.354 1.00 64.13 2 ASP A C 5
ATOM 2850 O O . ASP A 1 2 ? 6.194 0.255 -2.304 1.00 62.11 2 ASP A O 5
ATOM 2859 N N . ASN A 1 3 ? 7.293 -1.693 -2.064 1.00 33.33 3 ASN A N 5
ATOM 2860 C CA . ASN A 1 3 ? 8.545 -1.064 -1.659 1.00 54.24 3 ASN A CA 5
ATOM 2861 C C . ASN A 1 3 ? 9.296 -0.519 -2.871 1.00 34.24 3 ASN A C 5
ATOM 2862 O O . ASN A 1 3 ? 10.032 -1.247 -3.537 1.00 50.54 3 ASN A O 5
ATOM 2873 N N . LYS A 1 4 ? 9.105 0.766 -3.149 1.00 74.25 4 LYS A N 5
ATOM 2874 C CA . LYS A 1 4 ? 9.764 1.410 -4.279 1.00 4.43 4 LYS A CA 5
ATOM 2875 C C . LYS A 1 4 ? 11.281 1.305 -4.155 1.00 61.03 4 LYS A C 5
ATOM 2876 O O . LYS A 1 4 ? 11.996 1.282 -5.158 1.00 13.41 4 LYS A O 5
ATOM 2895 N N . CYS A 1 5 ? 11.766 1.239 -2.920 1.00 45.21 5 CYS A N 5
ATOM 2896 C CA . CYS A 1 5 ? 13.198 1.135 -2.665 1.00 61.11 5 CYS A CA 5
ATOM 2897 C C . CYS A 1 5 ? 13.707 -0.267 -2.987 1.00 22.20 5 CYS A C 5
ATOM 2898 O O . CYS A 1 5 ? 14.885 -0.456 -3.287 1.00 64.13 5 CYS A O 5
ATOM 2905 N N . GLU A 1 6 ? 12.810 -1.246 -2.922 1.00 30.01 6 GLU A N 5
ATOM 2906 C CA . GLU A 1 6 ? 13.169 -2.630 -3.206 1.00 30.50 6 GLU A CA 5
ATOM 2907 C C . GLU A 1 6 ? 13.700 -2.774 -4.629 1.00 44.33 6 GLU A C 5
ATOM 2908 O O . GLU A 1 6 ? 14.569 -3.602 -4.898 1.00 61.22 6 GLU A O 5
ATOM 2920 N N . ASN A 1 7 ? 13.171 -1.960 -5.537 1.00 51.00 7 ASN A N 5
ATOM 2921 C CA . ASN A 1 7 ? 13.590 -1.996 -6.933 1.00 64.23 7 ASN A CA 5
ATOM 2922 C C . ASN A 1 7 ? 14.598 -0.889 -7.227 1.00 62.14 7 ASN A C 5
ATOM 2923 O O . ASN A 1 7 ? 15.436 -1.019 -8.120 1.00 32.21 7 ASN A O 5
ATOM 2934 N N . SER A 1 8 ? 14.511 0.200 -6.470 1.00 32.31 8 SER A N 5
ATOM 2935 C CA . SER A 1 8 ? 15.413 1.331 -6.651 1.00 14.20 8 SER A CA 5
ATOM 2936 C C . SER A 1 8 ? 16.499 1.337 -5.580 1.00 63.51 8 SER A C 5
ATOM 2937 O O . SER A 1 8 ? 16.215 1.487 -4.391 1.00 40.21 8 SER A O 5
ATOM 2945 N N . LEU A 1 9 ? 17.745 1.171 -6.010 1.00 23.00 9 LEU A N 5
ATOM 2946 C CA . LEU A 1 9 ? 18.877 1.156 -5.089 1.00 53.52 9 LEU A CA 5
ATOM 2947 C C . LEU A 1 9 ? 19.100 2.536 -4.479 1.00 13.43 9 LEU A C 5
ATOM 2948 O O . LEU A 1 9 ? 19.473 2.657 -3.312 1.00 21.22 9 LEU A O 5
ATOM 2964 N N . ARG A 1 10 ? 18.866 3.575 -5.275 1.00 23.32 10 ARG A N 5
ATOM 2965 C CA . ARG A 1 10 ? 19.041 4.946 -4.812 1.00 53.34 10 ARG A CA 5
ATOM 2966 C C . ARG A 1 10 ? 18.029 5.285 -3.721 1.00 61.03 10 ARG A C 5
ATOM 2967 O O . ARG A 1 10 ? 18.379 5.872 -2.697 1.00 51.25 10 ARG A O 5
ATOM 2988 N N . ARG A 1 11 ? 16.774 4.911 -3.948 1.00 42.15 11 ARG A N 5
ATOM 2989 C CA . ARG A 1 11 ? 15.712 5.177 -2.986 1.00 72.30 11 ARG A CA 5
ATOM 2990 C C . ARG A 1 11 ? 15.986 4.467 -1.664 1.00 23.35 11 ARG A C 5
ATOM 2991 O O . ARG A 1 11 ? 15.649 4.974 -0.595 1.00 5.55 11 ARG A O 5
ATOM 3012 N N . GLU A 1 12 ? 16.599 3.290 -1.746 1.00 21.14 12 GLU A N 5
ATOM 3013 C CA . GLU A 1 12 ? 16.917 2.510 -0.555 1.00 0.30 12 GLU A CA 5
ATOM 3014 C C . GLU A 1 12 ? 18.056 3.155 0.230 1.00 51.34 12 GLU A C 5
ATOM 3015 O O . GLU A 1 12 ? 17.975 3.307 1.449 1.00 44.21 12 GLU A O 5
ATOM 3027 N N . ILE A 1 13 ? 19.115 3.532 -0.479 1.00 23.24 13 ILE A N 5
ATOM 3028 C CA . ILE A 1 13 ? 20.270 4.160 0.151 1.00 50.53 13 ILE A CA 5
ATOM 3029 C C . ILE A 1 13 ? 19.908 5.527 0.723 1.00 21.22 13 ILE A C 5
ATOM 3030 O O . ILE A 1 13 ? 20.452 5.947 1.743 1.00 4.55 13 ILE A O 5
ATOM 3046 N N . ALA A 1 14 ? 18.984 6.214 0.060 1.00 43.32 14 ALA A N 5
ATOM 3047 C CA . ALA A 1 14 ? 18.546 7.532 0.505 1.00 63.55 14 ALA A CA 5
ATOM 3048 C C . ALA A 1 14 ? 17.732 7.434 1.790 1.00 4.24 14 ALA A C 5
ATOM 3049 O O . ALA A 1 14 ? 17.821 8.301 2.660 1.00 0.15 14 ALA A O 5
ATOM 3056 N N . CYS A 1 15 ? 16.939 6.374 1.904 1.00 10.42 15 CYS A N 5
ATOM 3057 C CA . CYS A 1 15 ? 16.108 6.164 3.083 1.00 32.22 15 CYS A CA 5
ATOM 3058 C C . CYS A 1 15 ? 16.953 5.711 4.270 1.00 33.15 15 CYS A C 5
ATOM 3059 O O . CYS A 1 15 ? 16.695 6.092 5.411 1.00 14.52 15 CYS A O 5
ATOM 3066 N N . GLY A 1 16 ? 17.964 4.894 3.993 1.00 64.13 16 GLY A N 5
ATOM 3067 C CA . GLY A 1 16 ? 18.832 4.402 5.047 1.00 0.40 16 GLY A CA 5
ATOM 3068 C C . GLY A 1 16 ? 19.461 5.524 5.850 1.00 34.44 16 GLY A C 5
ATOM 3069 O O . GLY A 1 16 ? 19.498 5.469 7.079 1.00 22.33 16 GLY A O 5
ATOM 3073 N N . GLN A 1 17 ? 19.957 6.542 5.155 1.00 74.20 17 GLN A N 5
ATOM 3074 C CA . GLN A 1 17 ? 20.589 7.679 5.812 1.00 11.45 17 GLN A CA 5
ATOM 3075 C C . GLN A 1 17 ? 19.574 8.465 6.636 1.00 50.31 17 GLN A C 5
ATOM 3076 O O . GLN A 1 17 ? 19.762 8.678 7.834 1.00 31.32 17 GLN A O 5
ATOM 3090 N N . CYS A 1 18 ? 18.498 8.895 5.986 1.00 51.53 18 CYS A N 5
ATOM 3091 C CA . CYS A 1 18 ? 17.453 9.659 6.657 1.00 52.04 18 CYS A CA 5
ATOM 3092 C C . CYS A 1 18 ? 16.890 8.883 7.844 1.00 13.41 18 CYS A C 5
ATOM 3093 O O . CYS A 1 18 ? 16.476 9.472 8.843 1.00 22.12 18 CYS A O 5
ATOM 3100 N N . ARG A 1 19 ? 16.877 7.560 7.727 1.00 65.41 19 ARG A N 5
ATOM 3101 C CA . ARG A 1 19 ? 16.365 6.703 8.789 1.00 13.25 19 ARG A CA 5
ATOM 3102 C C . ARG A 1 19 ? 17.119 6.945 10.094 1.00 71.52 19 ARG A C 5
ATOM 3103 O O . ARG A 1 19 ? 16.534 6.909 11.177 1.00 51.15 19 ARG A O 5
ATOM 3124 N N . ASP A 1 20 ? 18.420 7.189 9.982 1.00 12.12 20 ASP A N 5
ATOM 3125 C CA . ASP A 1 20 ? 19.254 7.437 11.152 1.00 24.22 20 ASP A CA 5
ATOM 3126 C C . ASP A 1 20 ? 19.133 8.887 11.609 1.00 14.14 20 ASP A C 5
ATOM 3127 O O . ASP A 1 20 ? 18.911 9.161 12.789 1.00 53.20 20 ASP A O 5
ATOM 3136 N N . LYS A 1 21 ? 19.280 9.813 10.668 1.00 5.11 21 LYS A N 5
ATOM 3137 C CA . LYS A 1 21 ? 19.187 11.236 10.973 1.00 62.05 21 LYS A CA 5
ATOM 3138 C C . LYS A 1 21 ? 17.833 11.573 11.587 1.00 14.14 21 LYS A C 5
ATOM 3139 O O . LYS A 1 21 ? 17.755 12.043 12.723 1.00 55.04 21 LYS A O 5
ATOM 3158 N N . VAL A 1 22 ? 16.767 11.329 10.831 1.00 61.00 22 VAL A N 5
ATOM 3159 C CA . VAL A 1 22 ? 15.415 11.604 11.303 1.00 43.33 22 VAL A CA 5
ATOM 3160 C C . VAL A 1 22 ? 15.167 10.964 12.664 1.00 70.54 22 VAL A C 5
ATOM 3161 O O . VAL A 1 22 ? 14.382 11.469 13.466 1.00 20.45 22 VAL A O 5
ATOM 3174 N N . LYS A 1 23 ? 15.842 9.847 12.918 1.00 54.43 23 LYS A N 5
ATOM 3175 C CA . LYS A 1 23 ? 15.697 9.136 14.182 1.00 11.55 23 LYS A CA 5
ATOM 3176 C C . LYS A 1 23 ? 14.242 8.747 14.424 1.00 1.03 23 LYS A C 5
ATOM 3177 O O . LYS A 1 23 ? 13.650 9.115 15.440 1.00 62.42 23 LYS A O 5
ATOM 3196 N N . THR A 1 24 ? 13.670 7.999 13.486 1.00 43.25 24 THR A N 5
ATOM 3197 C CA . THR A 1 24 ? 12.285 7.560 13.597 1.00 62.41 24 THR A CA 5
ATOM 3198 C C . THR A 1 24 ? 12.124 6.122 13.117 1.00 64.14 24 THR A C 5
ATOM 3199 O O . THR A 1 24 ? 12.340 5.822 11.942 1.00 21.12 24 THR A O 5
ATOM 3210 N N . ASP A 1 25 ? 11.744 5.237 14.031 1.00 32.31 25 ASP A N 5
ATOM 3211 C CA . ASP A 1 25 ? 11.552 3.830 13.700 1.00 61.50 25 ASP A CA 5
ATOM 3212 C C . ASP A 1 25 ? 10.441 3.660 12.669 1.00 51.44 25 ASP A C 5
ATOM 3213 O O . ASP A 1 25 ? 9.354 4.217 12.816 1.00 74.12 25 ASP A O 5
ATOM 3222 N N . GLY A 1 26 ? 10.723 2.889 11.623 1.00 32.42 26 GLY A N 5
ATOM 3223 C CA . GLY A 1 26 ? 9.738 2.661 10.582 1.00 12.20 26 GLY A CA 5
ATOM 3224 C C . GLY A 1 26 ? 9.837 3.675 9.459 1.00 33.50 26 GLY A C 5
ATOM 3225 O O . GLY A 1 26 ? 9.279 3.472 8.380 1.00 14.53 26 GLY A O 5
ATOM 3229 N N . TYR A 1 27 ? 10.547 4.768 9.712 1.00 11.12 27 TYR A N 5
ATOM 3230 C CA . TYR A 1 27 ? 10.713 5.819 8.715 1.00 4.13 27 TYR A CA 5
ATOM 3231 C C . TYR A 1 27 ? 11.242 5.247 7.403 1.00 35.24 27 TYR A C 5
ATOM 3232 O O . TYR A 1 27 ? 10.734 5.561 6.326 1.00 2.05 27 TYR A O 5
ATOM 3250 N N . PHE A 1 28 ? 12.264 4.404 7.502 1.00 21.23 28 PHE A N 5
ATOM 3251 C CA . PHE A 1 28 ? 12.863 3.787 6.325 1.00 72.44 28 PHE A CA 5
ATOM 3252 C C . PHE A 1 28 ? 11.807 3.063 5.494 1.00 61.30 28 PHE A C 5
ATOM 3253 O O . PHE A 1 28 ? 11.775 3.183 4.269 1.00 1.51 28 PHE A O 5
ATOM 3270 N N . TYR A 1 29 ? 10.946 2.310 6.169 1.00 13.12 29 TYR A N 5
ATOM 3271 C CA . TYR A 1 29 ? 9.890 1.564 5.495 1.00 63.25 29 TYR A CA 5
ATOM 3272 C C . TYR A 1 29 ? 8.767 2.494 5.046 1.00 61.43 29 TYR A C 5
ATOM 3273 O O . TYR A 1 29 ? 8.021 2.180 4.119 1.00 34.22 29 TYR A O 5
ATOM 3291 N N . GLU A 1 30 ? 8.655 3.640 5.710 1.00 23.41 30 GLU A N 5
ATOM 3292 C CA . GLU A 1 30 ? 7.623 4.616 5.380 1.00 64.40 30 GLU A CA 5
ATOM 3293 C C . GLU A 1 30 ? 7.970 5.360 4.094 1.00 42.21 30 GLU A C 5
ATOM 3294 O O . GLU A 1 30 ? 7.176 5.402 3.154 1.00 51.32 30 GLU A O 5
ATOM 3306 N N . CYS A 1 31 ? 9.162 5.947 4.060 1.00 11.11 31 CYS A N 5
ATOM 3307 C CA . CYS A 1 31 ? 9.615 6.691 2.891 1.00 4.44 31 CYS A CA 5
ATOM 3308 C C . CYS A 1 31 ? 9.727 5.778 1.674 1.00 35.22 31 CYS A C 5
ATOM 3309 O O . CYS A 1 31 ? 9.587 6.223 0.535 1.00 40.43 31 CYS A O 5
ATOM 3316 N N . CYS A 1 32 ? 9.978 4.497 1.924 1.00 43.14 32 CYS A N 5
ATOM 3317 C CA . CYS A 1 32 ? 10.109 3.520 0.850 1.00 74.41 32 CYS A CA 5
ATOM 3318 C C . CYS A 1 32 ? 8.817 3.423 0.043 1.00 61.31 32 CYS A C 5
ATOM 3319 O O . CYS A 1 32 ? 8.828 3.029 -1.124 1.00 22.42 32 CYS A O 5
ATOM 3326 N N . THR A 1 33 ? 7.704 3.785 0.672 1.00 14.44 33 THR A N 5
ATOM 3327 C CA . THR A 1 33 ? 6.404 3.739 0.015 1.00 70.13 33 THR A CA 5
ATOM 3328 C C . THR A 1 33 ? 5.644 5.046 0.206 1.00 13.22 33 THR A C 5
ATOM 3329 O O . THR A 1 33 ? 4.422 5.092 0.061 1.00 43.14 33 THR A O 5
ATOM 3340 N N . SER A 1 34 ? 6.374 6.108 0.533 1.00 60.33 34 SER A N 5
ATOM 3341 C CA . SER A 1 34 ? 5.767 7.416 0.747 1.00 4.31 34 SER A CA 5
ATOM 3342 C C . SER A 1 34 ? 6.489 8.489 -0.063 1.00 74.14 34 SER A C 5
ATOM 3343 O O . SER A 1 34 ? 7.570 8.944 0.311 1.00 34.23 34 SER A O 5
ATOM 3351 N N . ASP A 1 35 ? 5.882 8.888 -1.176 1.00 45.00 35 ASP A N 5
ATOM 3352 C CA . ASP A 1 35 ? 6.465 9.908 -2.040 1.00 70.15 35 ASP A CA 5
ATOM 3353 C C . ASP A 1 35 ? 6.511 11.258 -1.333 1.00 4.44 35 ASP A C 5
ATOM 3354 O O . ASP A 1 35 ? 7.397 12.074 -1.588 1.00 52.34 35 ASP A O 5
ATOM 3363 N N . SER A 1 36 ? 5.551 11.488 -0.442 1.00 63.54 36 SER A N 5
ATOM 3364 C CA . SER A 1 36 ? 5.480 12.741 0.299 1.00 54.20 36 SER A CA 5
ATOM 3365 C C . SER A 1 36 ? 6.568 12.804 1.367 1.00 73.24 36 SER A C 5
ATOM 3366 O O . SER A 1 36 ? 7.213 13.836 1.553 1.00 10.14 36 SER A O 5
ATOM 3374 N N . THR A 1 37 ? 6.767 11.691 2.066 1.00 34.11 37 THR A N 5
ATOM 3375 C CA . THR A 1 37 ? 7.775 11.618 3.116 1.00 32.10 37 THR A CA 5
ATOM 3376 C C . THR A 1 37 ? 9.174 11.831 2.550 1.00 22.23 37 THR A C 5
ATOM 3377 O O . THR A 1 37 ? 10.076 12.286 3.254 1.00 65.43 37 THR A O 5
ATOM 3388 N N . PHE A 1 38 ? 9.348 11.500 1.275 1.00 24.00 38 PHE A N 5
ATOM 3389 C CA . PHE A 1 38 ? 10.639 11.655 0.615 1.00 42.05 38 PHE A CA 5
ATOM 3390 C C . PHE A 1 38 ? 11.025 13.128 0.513 1.00 73.13 38 PHE A C 5
ATOM 3391 O O . PHE A 1 38 ? 12.198 13.484 0.625 1.00 12.13 38 PHE A O 5
ATOM 3408 N N . LYS A 1 39 ? 10.028 13.980 0.298 1.00 4.40 39 LYS A N 5
ATOM 3409 C CA . LYS A 1 39 ? 10.260 15.415 0.181 1.00 2.21 39 LYS A CA 5
ATOM 3410 C C . LYS A 1 39 ? 11.065 15.935 1.368 1.00 63.31 39 LYS A C 5
ATOM 3411 O O . LYS A 1 39 ? 12.106 16.570 1.195 1.00 30.34 39 LYS A O 5
ATOM 3430 N N . LYS A 1 40 ? 10.578 15.660 2.573 1.00 23.22 40 LYS A N 5
ATOM 3431 C CA . LYS A 1 40 ? 11.253 16.097 3.790 1.00 63.44 40 LYS A CA 5
ATOM 3432 C C . LYS A 1 40 ? 12.661 15.514 3.870 1.00 51.43 40 LYS A C 5
ATOM 3433 O O . LYS A 1 40 ? 13.624 16.229 4.149 1.00 22.43 40 LYS A O 5
ATOM 3452 N N . CYS A 1 41 ? 12.773 14.214 3.621 1.00 23.23 41 CYS A N 5
ATOM 3453 C CA . CYS A 1 41 ? 14.063 13.535 3.664 1.00 10.41 41 CYS A CA 5
ATOM 3454 C C . CYS A 1 41 ? 15.048 14.178 2.692 1.00 62.00 41 CYS A C 5
ATOM 3455 O O . CYS A 1 41 ? 16.238 14.294 2.986 1.00 54.35 41 CYS A O 5
ATOM 3462 N N . GLN A 1 42 ? 14.543 14.593 1.535 1.00 45.04 42 GLN A N 5
ATOM 3463 C CA . GLN A 1 42 ? 15.379 15.223 0.519 1.00 2.35 42 GLN A CA 5
ATOM 3464 C C . GLN A 1 42 ? 15.959 16.538 1.031 1.00 31.10 42 GLN A C 5
ATOM 3465 O O . GLN A 1 42 ? 17.059 16.934 0.646 1.00 24.34 42 GLN A O 5
ATOM 3479 N N . ASP A 1 43 ? 15.211 17.210 1.899 1.00 3.13 43 ASP A N 5
ATOM 3480 C CA . ASP A 1 43 ? 15.651 18.480 2.464 1.00 3.54 43 ASP A CA 5
ATOM 3481 C C . ASP A 1 43 ? 16.800 18.270 3.446 1.00 34.34 43 ASP A C 5
ATOM 3482 O O . ASP A 1 43 ? 17.748 19.055 3.487 1.00 70.31 43 ASP A O 5
ATOM 3491 N N . LEU A 1 44 ? 16.707 17.206 4.237 1.00 3.30 44 LEU A N 5
ATOM 3492 C CA . LEU A 1 44 ? 17.738 16.892 5.220 1.00 1.35 44 LEU A CA 5
ATOM 3493 C C . LEU A 1 44 ? 19.069 16.595 4.538 1.00 63.31 44 LEU A C 5
ATOM 3494 O O . LEU A 1 44 ? 20.099 17.178 4.880 1.00 52.31 44 LEU A O 5
ATOM 3510 N N . LEU A 1 45 ? 19.042 15.685 3.570 1.00 14.11 45 LEU A N 5
ATOM 3511 C CA . LEU A 1 45 ? 20.246 15.311 2.837 1.00 40.22 45 LEU A CA 5
ATOM 3512 C C . LEU A 1 45 ? 20.808 16.503 2.068 1.00 15.01 45 LEU A C 5
ATOM 3513 O O . LEU A 1 45 ? 22.006 16.569 1.794 1.00 42.35 45 LEU A O 5
ATOM 3529 N N . HIS A 1 46 ? 19.934 17.444 1.725 1.00 53.21 46 HIS A N 5
ATOM 3530 C CA . HIS A 1 46 ? 20.343 18.636 0.990 1.00 31.11 46 HIS A CA 5
ATOM 3531 C C . HIS A 1 46 ? 19.982 19.901 1.763 1.00 44.12 46 HIS A C 5
ATOM 3532 O O . HIS A 1 46 ? 20.823 20.779 1.961 1.00 53.42 46 HIS A O 5
ATOM 3546 N N . ALA A 1 1 ? 1.340 -4.247 0.197 1.00 41.54 1 ALA A N 6
ATOM 3547 C CA . ALA A 1 1 ? 2.016 -3.004 -0.155 1.00 24.13 1 ALA A CA 6
ATOM 3548 C C . ALA A 1 1 ? 3.052 -3.234 -1.250 1.00 52.55 1 ALA A C 6
ATOM 3549 O O . ALA A 1 1 ? 3.267 -4.364 -1.687 1.00 63.31 1 ALA A O 6
ATOM 3556 N N . ASP A 1 2 ? 3.689 -2.154 -1.691 1.00 21.40 2 ASP A N 6
ATOM 3557 C CA . ASP A 1 2 ? 4.703 -2.238 -2.736 1.00 74.31 2 ASP A CA 6
ATOM 3558 C C . ASP A 1 2 ? 5.950 -1.452 -2.347 1.00 45.44 2 ASP A C 6
ATOM 3559 O O . ASP A 1 2 ? 5.883 -0.252 -2.084 1.00 15.05 2 ASP A O 6
ATOM 3568 N N . ASN A 1 3 ? 7.089 -2.137 -2.313 1.00 50.44 3 ASN A N 6
ATOM 3569 C CA . ASN A 1 3 ? 8.352 -1.502 -1.955 1.00 63.01 3 ASN A CA 6
ATOM 3570 C C . ASN A 1 3 ? 9.078 -0.995 -3.198 1.00 21.23 3 ASN A C 6
ATOM 3571 O O . ASN A 1 3 ? 9.519 -1.781 -4.037 1.00 4.04 3 ASN A O 6
ATOM 3582 N N . LYS A 1 4 ? 9.199 0.323 -3.309 1.00 51.31 4 LYS A N 6
ATOM 3583 C CA . LYS A 1 4 ? 9.873 0.937 -4.447 1.00 74.03 4 LYS A CA 6
ATOM 3584 C C . LYS A 1 4 ? 11.387 0.907 -4.264 1.00 54.41 4 LYS A C 6
ATOM 3585 O O . LYS A 1 4 ? 12.138 0.807 -5.235 1.00 32.14 4 LYS A O 6
ATOM 3604 N N . CYS A 1 5 ? 11.829 0.994 -3.014 1.00 34.00 5 CYS A N 6
ATOM 3605 C CA . CYS A 1 5 ? 13.253 0.976 -2.703 1.00 13.11 5 CYS A CA 6
ATOM 3606 C C . CYS A 1 5 ? 13.932 -0.237 -3.332 1.00 33.23 5 CYS A C 6
ATOM 3607 O O . CYS A 1 5 ? 15.038 -0.136 -3.861 1.00 73.24 5 CYS A O 6
ATOM 3614 N N . GLU A 1 6 ? 13.260 -1.383 -3.269 1.00 3.12 6 GLU A N 6
ATOM 3615 C CA . GLU A 1 6 ? 13.799 -2.615 -3.832 1.00 25.34 6 GLU A CA 6
ATOM 3616 C C . GLU A 1 6 ? 14.109 -2.446 -5.316 1.00 45.51 6 GLU A C 6
ATOM 3617 O O . GLU A 1 6 ? 14.979 -3.124 -5.861 1.00 20.12 6 GLU A O 6
ATOM 3629 N N . ASN A 1 7 ? 13.390 -1.535 -5.964 1.00 45.23 7 ASN A N 6
ATOM 3630 C CA . ASN A 1 7 ? 13.587 -1.276 -7.386 1.00 43.10 7 ASN A CA 6
ATOM 3631 C C . ASN A 1 7 ? 14.554 -0.115 -7.599 1.00 11.22 7 ASN A C 6
ATOM 3632 O O . ASN A 1 7 ? 15.234 -0.039 -8.622 1.00 21.40 7 ASN A O 6
ATOM 3643 N N . SER A 1 8 ? 14.609 0.788 -6.625 1.00 23.02 8 SER A N 6
ATOM 3644 C CA . SER A 1 8 ? 15.490 1.947 -6.706 1.00 41.33 8 SER A CA 6
ATOM 3645 C C . SER A 1 8 ? 16.595 1.865 -5.657 1.00 52.13 8 SER A C 6
ATOM 3646 O O . SER A 1 8 ? 16.347 2.034 -4.463 1.00 12.33 8 SER A O 6
ATOM 3654 N N . LEU A 1 9 ? 17.815 1.604 -6.112 1.00 43.01 9 LEU A N 6
ATOM 3655 C CA . LEU A 1 9 ? 18.960 1.499 -5.214 1.00 62.12 9 LEU A CA 6
ATOM 3656 C C . LEU A 1 9 ? 19.208 2.819 -4.491 1.00 20.20 9 LEU A C 6
ATOM 3657 O O . LEU A 1 9 ? 19.608 2.835 -3.327 1.00 22.52 9 LEU A O 6
ATOM 3673 N N . ARG A 1 10 ? 18.966 3.924 -5.188 1.00 14.10 10 ARG A N 6
ATOM 3674 C CA . ARG A 1 10 ? 19.161 5.249 -4.612 1.00 25.01 10 ARG A CA 6
ATOM 3675 C C . ARG A 1 10 ? 18.104 5.542 -3.552 1.00 3.55 10 ARG A C 6
ATOM 3676 O O . ARG A 1 10 ? 18.406 6.106 -2.500 1.00 11.45 10 ARG A O 6
ATOM 3697 N N . ARG A 1 11 ? 16.865 5.157 -3.836 1.00 72.43 11 ARG A N 6
ATOM 3698 C CA . ARG A 1 11 ? 15.763 5.380 -2.908 1.00 72.23 11 ARG A CA 6
ATOM 3699 C C . ARG A 1 11 ? 15.999 4.639 -1.595 1.00 61.14 11 ARG A C 6
ATOM 3700 O O . ARG A 1 11 ? 15.679 5.145 -0.520 1.00 45.14 11 ARG A O 6
ATOM 3721 N N . GLU A 1 12 ? 16.560 3.438 -1.692 1.00 62.43 12 GLU A N 6
ATOM 3722 C CA . GLU A 1 12 ? 16.837 2.627 -0.512 1.00 44.32 12 GLU A CA 6
ATOM 3723 C C . GLU A 1 12 ? 18.004 3.206 0.283 1.00 23.21 12 GLU A C 6
ATOM 3724 O O . GLU A 1 12 ? 17.905 3.406 1.494 1.00 30.00 12 GLU A O 6
ATOM 3736 N N . ILE A 1 13 ? 19.109 3.471 -0.406 1.00 54.25 13 ILE A N 6
ATOM 3737 C CA . ILE A 1 13 ? 20.294 4.027 0.235 1.00 71.24 13 ILE A CA 6
ATOM 3738 C C . ILE A 1 13 ? 19.987 5.370 0.888 1.00 40.12 13 ILE A C 6
ATOM 3739 O O . ILE A 1 13 ? 20.542 5.704 1.934 1.00 12.12 13 ILE A O 6
ATOM 3755 N N . ALA A 1 14 ? 19.098 6.136 0.264 1.00 42.03 14 ALA A N 6
ATOM 3756 C CA . ALA A 1 14 ? 18.714 7.441 0.786 1.00 0.41 14 ALA A CA 6
ATOM 3757 C C . ALA A 1 14 ? 17.890 7.302 2.061 1.00 32.54 14 ALA A C 6
ATOM 3758 O O . ALA A 1 14 ? 18.134 7.995 3.050 1.00 75.44 14 ALA A O 6
ATOM 3765 N N . CYS A 1 15 ? 16.913 6.401 2.033 1.00 13.50 15 CYS A N 6
ATOM 3766 C CA . CYS A 1 15 ? 16.051 6.171 3.186 1.00 31.01 15 CYS A CA 6
ATOM 3767 C C . CYS A 1 15 ? 16.860 5.664 4.377 1.00 75.23 15 CYS A C 6
ATOM 3768 O O . CYS A 1 15 ? 16.622 6.061 5.517 1.00 51.15 15 CYS A O 6
ATOM 3775 N N . GLY A 1 16 ? 17.817 4.783 4.103 1.00 61.12 16 GLY A N 6
ATOM 3776 C CA . GLY A 1 16 ? 18.646 4.236 5.161 1.00 64.35 16 GLY A CA 6
ATOM 3777 C C . GLY A 1 16 ? 19.297 5.314 6.004 1.00 41.33 16 GLY A C 6
ATOM 3778 O O . GLY A 1 16 ? 19.338 5.211 7.229 1.00 5.44 16 GLY A O 6
ATOM 3782 N N . GLN A 1 17 ? 19.808 6.350 5.346 1.00 53.12 17 GLN A N 6
ATOM 3783 C CA . GLN A 1 17 ? 20.462 7.451 6.044 1.00 72.52 17 GLN A CA 6
ATOM 3784 C C . GLN A 1 17 ? 19.459 8.235 6.883 1.00 2.33 17 GLN A C 6
ATOM 3785 O O . GLN A 1 17 ? 19.645 8.411 8.088 1.00 50.21 17 GLN A O 6
ATOM 3799 N N . CYS A 1 18 ? 18.396 8.706 6.240 1.00 71.52 18 CYS A N 6
ATOM 3800 C CA . CYS A 1 18 ? 17.363 9.473 6.926 1.00 25.41 18 CYS A CA 6
ATOM 3801 C C . CYS A 1 18 ? 16.777 8.677 8.089 1.00 44.11 18 CYS A C 6
ATOM 3802 O O . CYS A 1 18 ? 16.371 9.247 9.102 1.00 72.23 18 CYS A O 6
ATOM 3809 N N . ARG A 1 19 ? 16.738 7.358 7.935 1.00 32.45 19 ARG A N 6
ATOM 3810 C CA . ARG A 1 19 ? 16.201 6.484 8.972 1.00 70.33 19 ARG A CA 6
ATOM 3811 C C . ARG A 1 19 ? 16.957 6.669 10.284 1.00 33.23 19 ARG A C 6
ATOM 3812 O O . ARG A 1 19 ? 16.368 6.616 11.364 1.00 14.30 19 ARG A O 6
ATOM 3833 N N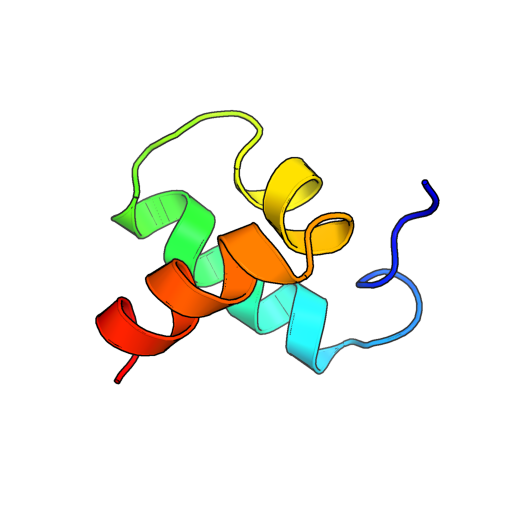 . ASP A 1 20 ? 18.264 6.885 10.183 1.00 75.30 20 ASP A N 6
ATOM 3834 C CA . ASP A 1 20 ? 19.100 7.078 11.362 1.00 42.13 20 ASP A CA 6
ATOM 3835 C C . ASP A 1 20 ? 19.013 8.517 11.860 1.00 52.31 20 ASP A C 6
ATOM 3836 O O . ASP A 1 20 ? 18.794 8.763 13.046 1.00 24.04 20 ASP A O 6
ATOM 3845 N N . LYS A 1 21 ? 19.186 9.466 10.946 1.00 73.12 21 LYS A N 6
ATOM 3846 C CA . LYS A 1 21 ? 19.126 10.881 11.291 1.00 45.43 21 LYS A CA 6
ATOM 3847 C C . LYS A 1 21 ? 17.777 11.235 11.908 1.00 23.12 21 LYS A C 6
ATOM 3848 O O . LYS A 1 21 ? 17.704 11.671 13.057 1.00 23.02 21 LYS A O 6
ATOM 3867 N N . VAL A 1 22 ? 16.711 11.043 11.139 1.00 74.34 22 VAL A N 6
ATOM 3868 C CA . VAL A 1 22 ? 15.363 11.339 11.611 1.00 25.23 22 VAL A CA 6
ATOM 3869 C C . VAL A 1 22 ? 15.084 10.649 12.942 1.00 71.02 22 VAL A C 6
ATOM 3870 O O . VAL A 1 22 ? 14.295 11.135 13.753 1.00 42.24 22 VAL A O 6
ATOM 3883 N N . LYS A 1 23 ? 15.736 9.512 13.161 1.00 1.31 23 LYS A N 6
ATOM 3884 C CA . LYS A 1 23 ? 15.560 8.754 14.394 1.00 3.42 23 LYS A CA 6
ATOM 3885 C C . LYS A 1 23 ? 14.095 8.386 14.602 1.00 12.02 23 LYS A C 6
ATOM 3886 O O . LYS A 1 23 ? 13.515 8.670 15.651 1.00 53.53 23 LYS A O 6
ATOM 3905 N N . THR A 1 24 ? 13.501 7.750 13.597 1.00 33.13 24 THR A N 6
ATOM 3906 C CA . THR A 1 24 ? 12.103 7.342 13.670 1.00 4.24 24 THR A CA 6
ATOM 3907 C C . THR A 1 24 ? 11.917 5.922 13.148 1.00 52.40 24 THR A C 6
ATOM 3908 O O . THR A 1 24 ? 12.148 5.649 11.970 1.00 24.32 24 THR A O 6
ATOM 3919 N N . ASP A 1 25 ? 11.496 5.023 14.030 1.00 24.25 25 ASP A N 6
ATOM 3920 C CA . ASP A 1 25 ? 11.277 3.630 13.657 1.00 12.34 25 ASP A CA 6
ATOM 3921 C C . ASP A 1 25 ? 10.175 3.516 12.609 1.00 73.12 25 ASP A C 6
ATOM 3922 O O . ASP A 1 25 ? 9.098 4.091 12.760 1.00 50.51 25 ASP A O 6
ATOM 3931 N N . GLY A 1 26 ? 10.453 2.769 11.544 1.00 14.22 26 GLY A N 6
ATOM 3932 C CA . GLY A 1 26 ? 9.476 2.594 10.486 1.00 54.15 26 GLY A CA 6
ATOM 3933 C C . GLY A 1 26 ? 9.617 3.631 9.389 1.00 14.21 26 GLY A C 6
ATOM 3934 O O . GLY A 1 26 ? 9.083 3.462 8.293 1.00 52.04 26 GLY A O 6
ATOM 3938 N N . TYR A 1 27 ? 10.336 4.708 9.685 1.00 55.31 27 TYR A N 6
ATOM 3939 C CA . TYR A 1 27 ? 10.542 5.779 8.717 1.00 14.21 27 TYR A CA 6
ATOM 3940 C C . TYR A 1 27 ? 11.079 5.227 7.400 1.00 0.32 27 TYR A C 6
ATOM 3941 O O . TYR A 1 27 ? 10.606 5.590 6.323 1.00 62.54 27 TYR A O 6
ATOM 3959 N N . PHE A 1 28 ? 12.071 4.348 7.496 1.00 75.34 28 PHE A N 6
ATOM 3960 C CA . PHE A 1 28 ? 12.674 3.745 6.313 1.00 61.30 28 PHE A CA 6
ATOM 3961 C C . PHE A 1 28 ? 11.614 3.079 5.441 1.00 53.03 28 PHE A C 6
ATOM 3962 O O . PHE A 1 28 ? 11.607 3.241 4.220 1.00 21.01 28 PHE A O 6
ATOM 3979 N N . TYR A 1 29 ? 10.720 2.330 6.076 1.00 75.44 29 TYR A N 6
ATOM 3980 C CA . TYR A 1 29 ? 9.656 1.636 5.358 1.00 10.34 29 TYR A CA 6
ATOM 3981 C C . TYR A 1 29 ? 8.568 2.612 4.921 1.00 41.33 29 TYR A C 6
ATOM 3982 O O . TYR A 1 29 ? 7.835 2.354 3.967 1.00 71.40 29 TYR A O 6
ATOM 4000 N N . GLU A 1 30 ? 8.471 3.735 5.625 1.00 2.35 30 GLU A N 6
ATOM 4001 C CA . GLU A 1 30 ? 7.473 4.751 5.310 1.00 21.52 30 GLU A CA 6
ATOM 4002 C C . GLU A 1 30 ? 7.864 5.527 4.056 1.00 4.33 30 GLU A C 6
ATOM 4003 O O . GLU A 1 30 ? 7.089 5.623 3.104 1.00 22.03 30 GLU A O 6
ATOM 4015 N N . CYS A 1 31 ? 9.072 6.081 4.063 1.00 2.15 31 CYS A N 6
ATOM 4016 C CA . CYS A 1 31 ? 9.568 6.851 2.929 1.00 71.42 31 CYS A CA 6
ATOM 4017 C C . CYS A 1 31 ? 9.678 5.975 1.684 1.00 74.11 31 CYS A C 6
ATOM 4018 O O . CYS A 1 31 ? 9.572 6.461 0.558 1.00 41.54 31 CYS A O 6
ATOM 4025 N N . CYS A 1 32 ? 9.890 4.680 1.895 1.00 54.20 32 CYS A N 6
ATOM 4026 C CA . CYS A 1 32 ? 10.014 3.735 0.792 1.00 51.33 32 CYS A CA 6
ATOM 4027 C C . CYS A 1 32 ? 8.699 3.617 0.026 1.00 21.34 32 CYS A C 6
ATOM 4028 O O . CYS A 1 32 ? 8.683 3.264 -1.153 1.00 64.15 32 CYS A O 6
ATOM 4035 N N . THR A 1 33 ? 7.596 3.914 0.706 1.00 10.32 33 THR A N 6
ATOM 4036 C CA . THR A 1 33 ? 6.276 3.841 0.092 1.00 24.40 33 THR A CA 6
ATOM 4037 C C . THR A 1 33 ? 5.528 5.161 0.237 1.00 70.32 33 THR A C 6
ATOM 4038 O O . THR A 1 33 ? 4.304 5.209 0.111 1.00 64.41 33 THR A O 6
ATOM 4049 N N . SER A 1 34 ? 6.271 6.231 0.501 1.00 33.24 34 SER A N 6
ATOM 4050 C CA . SER A 1 34 ? 5.676 7.552 0.666 1.00 3.14 34 SER A CA 6
ATOM 4051 C C . SER A 1 34 ? 6.462 8.602 -0.112 1.00 43.45 34 SER A C 6
ATOM 4052 O O . SER A 1 34 ? 7.546 9.016 0.301 1.00 73.10 34 SER A O 6
ATOM 4060 N N . ASP A 1 35 ? 5.908 9.029 -1.242 1.00 3.52 35 ASP A N 6
ATOM 4061 C CA . ASP A 1 35 ? 6.556 10.032 -2.079 1.00 54.45 35 ASP A CA 6
ATOM 4062 C C . ASP A 1 35 ? 6.627 11.376 -1.361 1.00 53.43 35 ASP A C 6
ATOM 4063 O O . ASP A 1 35 ? 7.585 12.130 -1.528 1.00 3.52 35 ASP A O 6
ATOM 4072 N N . SER A 1 36 ? 5.605 11.670 -0.563 1.00 62.01 36 SER A N 6
ATOM 4073 C CA . SER A 1 36 ? 5.549 12.925 0.177 1.00 43.33 36 SER A CA 6
ATOM 4074 C C . SER A 1 36 ? 6.616 12.962 1.266 1.00 24.55 36 SER A C 6
ATOM 4075 O O . SER A 1 36 ? 7.325 13.956 1.426 1.00 11.13 36 SER A O 6
ATOM 4083 N N . THR A 1 37 ? 6.726 11.868 2.015 1.00 10.54 37 THR A N 6
ATOM 4084 C CA . THR A 1 37 ? 7.705 11.774 3.091 1.00 32.01 37 THR A CA 6
ATOM 4085 C C . THR A 1 37 ? 9.124 11.930 2.558 1.00 24.20 37 THR A C 6
ATOM 4086 O O . THR A 1 37 ? 10.027 12.350 3.282 1.00 65.31 37 THR A O 6
ATOM 4097 N N . PHE A 1 38 ? 9.315 11.590 1.288 1.00 60.24 38 PHE A N 6
ATOM 4098 C CA . PHE A 1 38 ? 10.626 11.692 0.657 1.00 21.13 38 PHE A CA 6
ATOM 4099 C C . PHE A 1 38 ? 11.059 13.150 0.537 1.00 64.14 38 PHE A C 6
ATOM 4100 O O . PHE A 1 38 ? 12.246 13.467 0.624 1.00 30.42 38 PHE A O 6
ATOM 4117 N N . LYS A 1 39 ? 10.089 14.034 0.334 1.00 12.54 39 LYS A N 6
ATOM 4118 C CA . LYS A 1 39 ? 10.367 15.460 0.202 1.00 61.41 39 LYS A CA 6
ATOM 4119 C C . LYS A 1 39 ? 11.152 15.975 1.404 1.00 63.30 39 LYS A C 6
ATOM 4120 O O . LYS A 1 39 ? 12.216 16.576 1.253 1.00 61.33 39 LYS A O 6
ATOM 4139 N N . LYS A 1 40 ? 10.622 15.734 2.598 1.00 11.43 40 LYS A N 6
ATOM 4140 C CA . LYS A 1 40 ? 11.274 16.171 3.827 1.00 13.13 40 LYS A CA 6
ATOM 4141 C C . LYS A 1 40 ? 12.680 15.590 3.934 1.00 72.53 40 LYS A C 6
ATOM 4142 O O . LYS A 1 40 ? 13.649 16.318 4.148 1.00 23.23 40 LYS A O 6
ATOM 4161 N N . CYS A 1 41 ? 12.784 14.274 3.781 1.00 21.30 41 CYS A N 6
ATOM 4162 C CA . CYS A 1 41 ? 14.071 13.594 3.859 1.00 65.13 41 CYS A CA 6
ATOM 4163 C C . CYS A 1 41 ? 15.061 14.187 2.860 1.00 71.13 41 CYS A C 6
ATOM 4164 O O . CYS A 1 41 ? 16.241 14.356 3.166 1.00 14.23 41 CYS A O 6
ATOM 4171 N N . GLN A 1 42 ? 14.571 14.500 1.665 1.00 54.23 42 GLN A N 6
ATOM 4172 C CA . GLN A 1 42 ? 15.412 15.074 0.621 1.00 73.31 42 GLN A CA 6
ATOM 4173 C C . GLN A 1 42 ? 16.081 16.356 1.104 1.00 22.14 42 GLN A C 6
ATOM 4174 O O . GLN A 1 42 ? 17.224 16.643 0.749 1.00 44.12 42 GLN A O 6
ATOM 4188 N N . ASP A 1 43 ? 15.362 17.123 1.916 1.00 20.12 43 ASP A N 6
ATOM 4189 C CA . ASP A 1 43 ? 15.887 18.375 2.449 1.00 33.34 43 ASP A CA 6
ATOM 4190 C C . ASP A 1 43 ? 16.976 18.110 3.484 1.00 44.52 43 ASP A C 6
ATOM 4191 O O . ASP A 1 43 ? 18.012 18.777 3.494 1.00 0.35 43 ASP A O 6
ATOM 4200 N N . LEU A 1 44 ? 16.736 17.135 4.353 1.00 70.24 44 LEU A N 6
ATOM 4201 C CA . LEU A 1 44 ? 17.696 16.782 5.393 1.00 45.54 44 LEU A CA 6
ATOM 4202 C C . LEU A 1 44 ? 19.056 16.449 4.788 1.00 44.15 44 LEU A C 6
ATOM 4203 O O . LEU A 1 44 ? 20.083 16.984 5.208 1.00 1.12 44 LEU A O 6
ATOM 4219 N N . LEU A 1 45 ? 19.056 15.564 3.797 1.00 23.10 45 LEU A N 6
ATOM 4220 C CA . LEU A 1 45 ? 20.290 15.160 3.131 1.00 1.44 45 LEU A CA 6
ATOM 4221 C C . LEU A 1 45 ? 20.889 16.321 2.344 1.00 11.50 45 LEU A C 6
ATOM 4222 O O . LEU A 1 45 ? 22.099 16.376 2.121 1.00 31.04 45 LEU A O 6
ATOM 4238 N N . HIS A 1 46 ? 20.034 17.250 1.926 1.00 20.24 46 HIS A N 6
ATOM 4239 C CA . HIS A 1 46 ? 20.479 18.412 1.166 1.00 41.20 46 HIS A CA 6
ATOM 4240 C C . HIS A 1 46 ? 21.289 19.360 2.046 1.00 21.50 46 HIS A C 6
ATOM 4241 O O . HIS A 1 46 ? 22.510 19.451 1.916 1.00 42.45 46 HIS A O 6
ATOM 4255 N N . ALA A 1 1 ? 0.843 -2.193 -0.792 1.00 31.32 1 ALA A N 7
ATOM 4256 C CA . ALA A 1 1 ? 1.875 -1.257 -1.219 1.00 25.40 1 ALA A CA 7
ATOM 4257 C C . ALA A 1 1 ? 3.162 -1.989 -1.586 1.00 21.23 1 ALA A C 7
ATOM 4258 O O . ALA A 1 1 ? 3.553 -2.949 -0.921 1.00 12.33 1 ALA A O 7
ATOM 4265 N N . ASP A 1 2 ? 3.816 -1.531 -2.648 1.00 14.25 2 ASP A N 7
ATOM 4266 C CA . ASP A 1 2 ? 5.059 -2.142 -3.103 1.00 20.14 2 ASP A CA 7
ATOM 4267 C C . ASP A 1 2 ? 6.261 -1.291 -2.704 1.00 54.35 2 ASP A C 7
ATOM 4268 O O . ASP A 1 2 ? 6.213 -0.063 -2.772 1.00 25.33 2 ASP A O 7
ATOM 4277 N N . ASN A 1 3 ? 7.336 -1.952 -2.289 1.00 1.23 3 ASN A N 7
ATOM 4278 C CA . ASN A 1 3 ? 8.550 -1.255 -1.878 1.00 32.42 3 ASN A CA 7
ATOM 4279 C C . ASN A 1 3 ? 9.311 -0.727 -3.090 1.00 55.11 3 ASN A C 7
ATOM 4280 O O . ASN A 1 3 ? 9.944 -1.489 -3.821 1.00 31.14 3 ASN A O 7
ATOM 4291 N N . LYS A 1 4 ? 9.244 0.584 -3.298 1.00 21.21 4 LYS A N 7
ATOM 4292 C CA . LYS A 1 4 ? 9.927 1.217 -4.420 1.00 24.33 4 LYS A CA 7
ATOM 4293 C C . LYS A 1 4 ? 11.440 1.173 -4.230 1.00 63.54 4 LYS A C 7
ATOM 4294 O O . LYS A 1 4 ? 12.197 1.122 -5.201 1.00 15.31 4 LYS A O 7
ATOM 4313 N N . CYS A 1 5 ? 11.876 1.190 -2.975 1.00 53.11 5 CYS A N 7
ATOM 4314 C CA . CYS A 1 5 ? 13.298 1.151 -2.658 1.00 1.02 5 CYS A CA 7
ATOM 4315 C C . CYS A 1 5 ? 13.867 -0.247 -2.884 1.00 5.45 5 CYS A C 7
ATOM 4316 O O . CYS A 1 5 ? 15.044 -0.403 -3.207 1.00 4.20 5 CYS A O 7
ATOM 4323 N N . GLU A 1 6 ? 13.023 -1.259 -2.711 1.00 1.34 6 GLU A N 7
ATOM 4324 C CA . GLU A 1 6 ? 13.443 -2.643 -2.895 1.00 11.10 6 GLU A CA 7
ATOM 4325 C C . GLU A 1 6 ? 14.020 -2.855 -4.292 1.00 34.12 6 GLU A C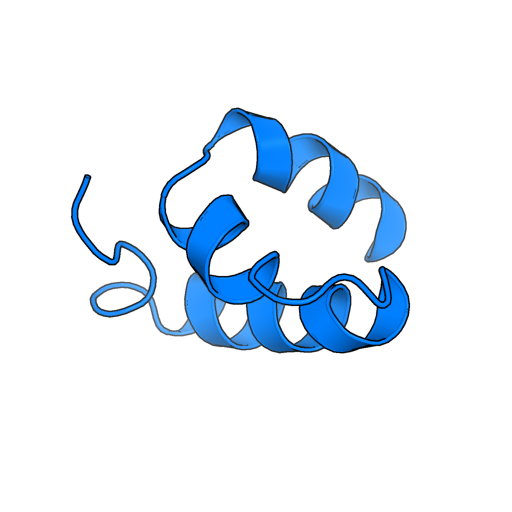 7
ATOM 4326 O O . GLU A 1 6 ? 14.835 -3.751 -4.509 1.00 15.23 6 GLU A O 7
ATOM 4338 N N . ASN A 1 7 ? 13.589 -2.024 -5.236 1.00 22.33 7 ASN A N 7
ATOM 4339 C CA . ASN A 1 7 ? 14.061 -2.121 -6.612 1.00 42.02 7 ASN A CA 7
ATOM 4340 C C . ASN A 1 7 ? 15.080 -1.027 -6.916 1.00 4.01 7 ASN A C 7
ATOM 4341 O O . ASN A 1 7 ? 15.976 -1.210 -7.740 1.00 71.23 7 ASN A O 7
ATOM 4352 N N . SER A 1 8 ? 14.937 0.111 -6.243 1.00 64.45 8 SER A N 7
ATOM 4353 C CA . SER A 1 8 ? 15.843 1.236 -6.443 1.00 62.33 8 SER A CA 7
ATOM 4354 C C . SER A 1 8 ? 16.904 1.280 -5.348 1.00 3.11 8 SER A C 7
ATOM 4355 O O . SER A 1 8 ? 16.590 1.453 -4.170 1.00 2.45 8 SER A O 7
ATOM 4363 N N . LEU A 1 9 ? 18.162 1.122 -5.745 1.00 1.20 9 LEU A N 7
ATOM 4364 C CA . LEU A 1 9 ? 19.272 1.144 -4.798 1.00 72.12 9 LEU A CA 7
ATOM 4365 C C . LEU A 1 9 ? 19.445 2.534 -4.194 1.00 33.33 9 LEU A C 7
ATOM 4366 O O . LEU A 1 9 ? 19.774 2.672 -3.015 1.00 55.35 9 LEU A O 7
ATOM 4382 N N . ARG A 1 10 ? 19.219 3.560 -5.008 1.00 31.42 10 ARG A N 7
ATOM 4383 C CA . ARG A 1 10 ? 19.349 4.939 -4.553 1.00 33.30 10 ARG A CA 7
ATOM 4384 C C . ARG A 1 10 ? 18.263 5.280 -3.536 1.00 45.31 10 ARG A C 7
ATOM 4385 O O . ARG A 1 10 ? 18.536 5.897 -2.506 1.00 22.31 10 ARG A O 7
ATOM 4406 N N . ARG A 1 11 ? 17.033 4.876 -3.833 1.00 51.05 11 ARG A N 7
ATOM 4407 C CA . ARG A 1 11 ? 15.906 5.141 -2.947 1.00 25.25 11 ARG A CA 7
ATOM 4408 C C . ARG A 1 11 ? 16.110 4.466 -1.593 1.00 72.32 11 ARG A C 7
ATOM 4409 O O . ARG A 1 11 ? 15.712 4.998 -0.558 1.00 12.22 11 ARG A O 7
ATOM 4430 N N . GLU A 1 12 ? 16.731 3.291 -1.611 1.00 64.31 12 GLU A N 7
ATOM 4431 C CA . GLU A 1 12 ? 16.986 2.543 -0.385 1.00 52.13 12 GLU A CA 7
ATOM 4432 C C . GLU A 1 12 ? 18.080 3.211 0.442 1.00 11.34 12 GLU A C 7
ATOM 4433 O O . GLU A 1 12 ? 17.928 3.407 1.649 1.00 50.35 12 GLU A O 7
ATOM 4445 N N . ILE A 1 13 ? 19.182 3.558 -0.214 1.00 71.23 13 ILE A N 7
ATOM 4446 C CA . ILE A 1 13 ? 20.301 4.204 0.460 1.00 50.00 13 ILE A CA 7
ATOM 4447 C C . ILE A 1 13 ? 19.897 5.566 1.014 1.00 34.24 13 ILE A C 7
ATOM 4448 O O . ILE A 1 13 ? 20.421 6.013 2.034 1.00 33.42 13 ILE A O 7
ATOM 4464 N N . ALA A 1 14 ? 18.959 6.220 0.336 1.00 4.12 14 ALA A N 7
ATOM 4465 C CA . ALA A 1 14 ? 18.481 7.529 0.763 1.00 44.32 14 ALA A CA 7
ATOM 4466 C C . ALA A 1 14 ? 17.660 7.423 2.043 1.00 13.30 14 ALA A C 7
ATOM 4467 O O . ALA A 1 14 ? 17.797 8.244 2.951 1.00 61.30 14 ALA A O 7
ATOM 4474 N N . CYS A 1 15 ? 16.804 6.408 2.109 1.00 5.42 15 CYS A N 7
ATOM 4475 C CA . CYS A 1 15 ? 15.959 6.195 3.278 1.00 40.24 15 CYS A CA 7
ATOM 4476 C C . CYS A 1 15 ? 16.788 5.728 4.471 1.00 72.13 15 CYS A C 7
ATOM 4477 O O . CYS A 1 15 ? 16.502 6.079 5.614 1.00 11.55 15 CYS A O 7
ATOM 4484 N N . GLY A 1 16 ? 17.817 4.933 4.194 1.00 30.44 16 GLY A N 7
ATOM 4485 C CA . GLY A 1 16 ? 18.672 4.430 5.254 1.00 15.02 16 GLY A CA 7
ATOM 4486 C C . GLY A 1 16 ? 19.300 5.543 6.069 1.00 33.03 16 GLY A C 7
ATOM 4487 O O . GLY A 1 16 ? 19.296 5.498 7.299 1.00 33.41 16 GLY A O 7
ATOM 4491 N N . GLN A 1 17 ? 19.842 6.543 5.383 1.00 42.42 17 GLN A N 7
ATOM 4492 C CA . GLN A 1 17 ? 20.479 7.671 6.052 1.00 3.40 17 GLN A CA 7
ATOM 4493 C C . GLN A 1 17 ? 19.455 8.494 6.827 1.00 70.21 17 GLN A C 7
ATOM 4494 O O . GLN A 1 17 ? 19.608 8.725 8.027 1.00 72.52 17 GLN A O 7
ATOM 4508 N N . CYS A 1 18 ? 18.411 8.934 6.134 1.00 54.45 18 CYS A N 7
ATOM 4509 C CA . CYS A 1 18 ? 17.361 9.732 6.755 1.00 13.23 18 CYS A CA 7
ATOM 4510 C C . CYS A 1 18 ? 16.742 8.991 7.937 1.00 71.10 18 CYS A C 7
ATOM 4511 O O . CYS A 1 18 ? 16.305 9.607 8.910 1.00 65.34 18 CYS A O 7
ATOM 4518 N N . ARG A 1 19 ? 16.708 7.666 7.845 1.00 63.51 19 ARG A N 7
ATOM 4519 C CA . ARG A 1 19 ? 16.143 6.840 8.905 1.00 14.11 19 ARG A CA 7
ATOM 4520 C C . ARG A 1 19 ? 16.860 7.088 10.229 1.00 43.13 19 ARG A C 7
ATOM 4521 O O . ARG A 1 19 ? 16.240 7.086 11.292 1.00 24.04 19 ARG A O 7
ATOM 4542 N N . ASP A 1 20 ? 18.170 7.301 10.155 1.00 75.31 20 ASP A N 7
ATOM 4543 C CA . ASP A 1 20 ? 18.972 7.551 11.347 1.00 71.23 20 ASP A CA 7
ATOM 4544 C C . ASP A 1 20 ? 18.879 9.014 11.767 1.00 43.41 20 ASP A C 7
ATOM 4545 O O . ASP A 1 20 ? 18.760 9.325 12.952 1.00 4.13 20 ASP A O 7
ATOM 4554 N N . LYS A 1 21 ? 18.936 9.910 10.787 1.00 14.54 21 LYS A N 7
ATOM 4555 C CA . LYS A 1 21 ? 18.858 11.342 11.054 1.00 60.10 21 LYS A CA 7
ATOM 4556 C C . LYS A 1 21 ? 17.513 11.708 11.673 1.00 30.12 21 LYS A C 7
ATOM 4557 O O . LYS A 1 21 ? 17.454 12.262 12.771 1.00 33.31 21 LYS A O 7
ATOM 4576 N N . VAL A 1 22 ? 16.434 11.394 10.963 1.00 63.33 22 VAL A N 7
ATOM 4577 C CA . VAL A 1 22 ? 15.090 11.687 11.444 1.00 53.21 22 VAL A CA 7
ATOM 4578 C C . VAL A 1 22 ? 14.859 11.090 12.827 1.00 14.04 22 VAL A C 7
ATOM 4579 O O . VAL A 1 22 ? 14.025 11.574 13.594 1.00 61.14 22 VAL A O 7
ATOM 4592 N N . LYS A 1 23 ? 15.603 10.035 13.142 1.00 14.23 23 LYS A N 7
ATOM 4593 C CA . LYS A 1 23 ? 15.482 9.371 14.435 1.00 55.23 23 LYS A CA 7
ATOM 4594 C C . LYS A 1 23 ? 14.059 8.868 14.657 1.00 71.35 23 LYS A C 7
ATOM 4595 O O . LYS A 1 23 ? 13.504 9.004 15.747 1.00 34.43 23 LYS A O 7
ATOM 4614 N N . THR A 1 24 ? 13.473 8.284 13.615 1.00 23.14 24 THR A N 7
ATOM 4615 C CA . THR A 1 24 ? 12.116 7.760 13.697 1.00 72.22 24 THR A CA 7
ATOM 4616 C C . THR A 1 24 ? 12.048 6.327 13.180 1.00 54.53 24 THR A C 7
ATOM 4617 O O . THR A 1 24 ? 12.296 6.070 12.002 1.00 54.35 24 THR A O 7
ATOM 4628 N N . ASP A 1 25 ? 11.709 5.399 14.067 1.00 23.31 25 ASP A N 7
ATOM 4629 C CA . ASP A 1 25 ? 11.607 3.991 13.699 1.00 15.24 25 ASP A CA 7
ATOM 4630 C C . ASP A 1 25 ? 10.502 3.778 12.669 1.00 10.00 25 ASP A C 7
ATOM 4631 O O . ASP A 1 25 ? 9.404 4.318 12.800 1.00 44.12 25 ASP A O 7
ATOM 4640 N N . GLY A 1 26 ? 10.801 2.987 11.643 1.00 42.11 26 GLY A N 7
ATOM 4641 C CA . GLY A 1 26 ? 9.824 2.718 10.604 1.00 20.44 26 GLY A CA 7
ATOM 4642 C C . GLY A 1 26 ? 9.889 3.723 9.472 1.00 42.01 26 GLY A C 7
ATOM 4643 O O . GLY A 1 26 ? 9.322 3.501 8.402 1.00 52.00 26 GLY A O 7
ATOM 4647 N N . TYR A 1 27 ? 10.581 4.832 9.707 1.00 0.31 27 TYR A N 7
ATOM 4648 C CA . TYR A 1 27 ? 10.715 5.878 8.700 1.00 73.35 27 TYR A CA 7
ATOM 4649 C C . TYR A 1 27 ? 11.231 5.303 7.384 1.00 52.43 27 TYR A C 7
ATOM 4650 O O . TYR A 1 27 ? 10.694 5.592 6.314 1.00 60.11 27 TYR A O 7
ATOM 4668 N N . PHE A 1 28 ? 12.276 4.488 7.471 1.00 23.14 28 PHE A N 7
ATOM 4669 C CA . PHE A 1 28 ? 12.867 3.872 6.289 1.00 52.13 28 PHE A CA 7
ATOM 4670 C C . PHE A 1 28 ? 11.805 3.149 5.465 1.00 43.35 28 PHE A C 7
ATOM 4671 O O . PHE A 1 28 ? 11.756 3.283 4.241 1.00 22.45 28 PHE A O 7
ATOM 4688 N N . TYR A 1 29 ? 10.958 2.384 6.143 1.00 23.41 29 TYR A N 7
ATOM 4689 C CA . TYR A 1 29 ? 9.899 1.637 5.475 1.00 63.24 29 TYR A CA 7
ATOM 4690 C C . TYR A 1 29 ? 8.764 2.563 5.051 1.00 54.03 29 TYR A C 7
ATOM 4691 O O . TYR A 1 29 ? 8.002 2.250 4.136 1.00 0.03 29 TYR A O 7
ATOM 4709 N N . GLU A 1 30 ? 8.658 3.705 5.723 1.00 40.23 30 GLU A N 7
ATOM 4710 C CA . GLU A 1 30 ? 7.616 4.678 5.416 1.00 35.42 30 GLU A CA 7
ATOM 4711 C C . GLU A 1 30 ? 7.934 5.428 4.126 1.00 73.20 30 GLU A C 7
ATOM 4712 O O . GLU A 1 30 ? 7.121 5.468 3.201 1.00 4.24 30 GLU A O 7
ATOM 4724 N N . CYS A 1 31 ? 9.121 6.021 4.071 1.00 2.42 31 CYS A N 7
ATOM 4725 C CA . CYS A 1 31 ? 9.548 6.772 2.896 1.00 23.44 31 CYS A CA 7
ATOM 4726 C C . CYS A 1 31 ? 9.649 5.861 1.676 1.00 33.42 31 CYS A C 7
ATOM 4727 O O . CYS A 1 31 ? 9.486 6.306 0.540 1.00 43.22 31 CYS A O 7
ATOM 4734 N N . CYS A 1 32 ? 9.917 4.582 1.920 1.00 41.22 32 CYS A N 7
ATOM 4735 C CA . CYS A 1 32 ? 10.040 3.607 0.843 1.00 54.43 32 CYS A CA 7
ATOM 4736 C C . CYS A 1 32 ? 8.734 3.494 0.061 1.00 61.03 32 CYS A C 7
ATOM 4737 O O . CYS A 1 32 ? 8.727 3.089 -1.102 1.00 75.23 32 CYS A O 7
ATOM 4744 N N . THR A 1 33 ? 7.630 3.855 0.707 1.00 10.03 33 THR A N 7
ATOM 4745 C CA . THR A 1 33 ? 6.319 3.793 0.074 1.00 12.31 33 THR A CA 7
ATOM 4746 C C . THR A 1 33 ? 5.547 5.091 0.281 1.00 13.32 33 THR A C 7
ATOM 4747 O O . THR A 1 33 ? 4.322 5.123 0.159 1.00 62.41 33 THR A O 7
ATOM 4758 N N . SER A 1 34 ? 6.270 6.161 0.595 1.00 42.33 34 SER A N 7
ATOM 4759 C CA . SER A 1 34 ? 5.652 7.462 0.822 1.00 40.43 34 SER A CA 7
ATOM 4760 C C . SER A 1 34 ? 6.396 8.557 0.063 1.00 53.13 34 SER A C 7
ATOM 4761 O O . SER A 1 34 ? 7.470 8.994 0.476 1.00 41.04 34 SER A O 7
ATOM 4769 N N . ASP A 1 35 ? 5.816 8.995 -1.049 1.00 51.43 35 ASP A N 7
ATOM 4770 C CA . ASP A 1 35 ? 6.422 10.040 -1.867 1.00 32.20 35 ASP A CA 7
ATOM 4771 C C . ASP A 1 35 ? 6.458 11.366 -1.115 1.00 4.45 35 ASP A C 7
ATOM 4772 O O . ASP A 1 35 ? 7.389 12.156 -1.273 1.00 65.20 35 ASP A O 7
ATOM 4781 N N . SER A 1 36 ? 5.439 11.605 -0.296 1.00 55.12 36 SER A N 7
ATOM 4782 C CA . SER A 1 36 ? 5.351 12.838 0.477 1.00 4.21 36 SER A CA 7
ATOM 4783 C C . SER A 1 36 ? 6.424 12.876 1.561 1.00 10.35 36 SER A C 7
ATOM 4784 O O . SER A 1 36 ? 7.140 13.868 1.710 1.00 74.42 36 SER A O 7
ATOM 4792 N N . THR A 1 37 ? 6.530 11.789 2.319 1.00 70.22 37 THR A N 7
ATOM 4793 C CA . THR A 1 37 ? 7.513 11.697 3.391 1.00 63.45 37 THR A CA 7
ATOM 4794 C C . THR A 1 37 ? 8.930 11.862 2.853 1.00 50.13 37 THR A C 7
ATOM 4795 O O . THR A 1 37 ? 9.833 12.284 3.575 1.00 45.44 37 THR A O 7
ATOM 4806 N N . PHE A 1 38 ? 9.118 11.527 1.580 1.00 13.44 38 PHE A N 7
ATOM 4807 C CA . PHE A 1 38 ? 10.426 11.639 0.946 1.00 72.14 38 PHE A CA 7
ATOM 4808 C C . PHE A 1 38 ? 10.856 13.099 0.839 1.00 53.05 38 PHE A C 7
ATOM 4809 O O . PHE A 1 38 ? 12.041 13.418 0.934 1.00 10.23 38 PHE A O 7
ATOM 4826 N N . LYS A 1 39 ? 9.884 13.983 0.639 1.00 74.55 39 LYS A N 7
ATOM 4827 C CA . LYS A 1 39 ? 10.159 15.409 0.519 1.00 54.43 39 LYS A CA 7
ATOM 4828 C C . LYS A 1 39 ? 10.941 15.916 1.726 1.00 64.11 39 LYS A C 7
ATOM 4829 O O . LYS A 1 39 ? 12.004 16.521 1.581 1.00 71.21 39 LYS A O 7
ATOM 4848 N N . LYS A 1 40 ? 10.411 15.664 2.918 1.00 74.14 40 LYS A N 7
ATOM 4849 C CA . LYS A 1 40 ? 11.060 16.091 4.151 1.00 2.50 40 LYS A CA 7
ATOM 4850 C C . LYS A 1 40 ? 12.479 15.538 4.239 1.00 72.11 40 LYS A C 7
ATOM 4851 O O . LYS A 1 40 ? 13.390 16.210 4.724 1.00 54.24 40 LYS A O 7
ATOM 4870 N N . CYS A 1 41 ? 12.660 14.309 3.766 1.00 0.42 41 CYS A N 7
ATOM 4871 C CA . CYS A 1 41 ? 13.968 13.665 3.790 1.00 13.41 41 CYS A CA 7
ATOM 4872 C C . CYS A 1 41 ? 14.911 14.311 2.779 1.00 75.24 41 CYS A C 7
ATOM 4873 O O . CYS A 1 41 ? 16.109 14.438 3.026 1.00 22.35 41 CYS A O 7
ATOM 4880 N N . GLN A 1 42 ? 14.359 14.716 1.639 1.00 2.32 42 GLN A N 7
ATOM 4881 C CA . GLN A 1 42 ? 15.151 15.348 0.590 1.00 0.04 42 GLN A CA 7
ATOM 4882 C C . GLN A 1 42 ? 15.838 16.606 1.110 1.00 2.43 42 GLN A C 7
ATOM 4883 O O . GLN A 1 42 ? 16.946 16.939 0.690 1.00 45.02 42 GLN A O 7
ATOM 4897 N N . ASP A 1 43 ? 15.173 17.302 2.026 1.00 24.11 43 ASP A N 7
ATOM 4898 C CA . ASP A 1 43 ? 15.720 18.524 2.604 1.00 25.23 43 ASP A CA 7
ATOM 4899 C C . ASP A 1 43 ? 16.891 18.210 3.531 1.00 71.11 43 ASP A C 7
ATOM 4900 O O . ASP A 1 43 ? 17.906 18.908 3.525 1.00 71.20 43 ASP A O 7
ATOM 4909 N N . LEU A 1 44 ? 16.742 17.157 4.327 1.00 65.20 44 LEU A N 7
ATOM 4910 C CA . LEU A 1 44 ? 17.787 16.750 5.261 1.00 51.42 44 LEU A CA 7
ATOM 4911 C C . LEU A 1 44 ? 19.101 16.493 4.530 1.00 11.30 44 LEU A C 7
ATOM 4912 O O . LEU A 1 44 ? 20.145 17.034 4.898 1.00 14.11 44 LEU A O 7
ATOM 4928 N N . LEU A 1 45 ? 19.042 15.666 3.492 1.00 43.50 45 LEU A N 7
ATOM 4929 C CA . LEU A 1 45 ? 20.227 15.339 2.707 1.00 45.01 45 LEU A CA 7
ATOM 4930 C C . LEU A 1 45 ? 20.694 16.544 1.896 1.00 13.13 45 LEU A C 7
ATOM 4931 O O . LEU A 1 45 ? 21.873 16.661 1.560 1.00 74.22 45 LEU A O 7
ATOM 4947 N N . HIS A 1 46 ? 19.761 17.440 1.587 1.00 22.42 46 HIS A N 7
ATOM 4948 C CA . HIS A 1 46 ? 20.077 18.638 0.818 1.00 3.13 46 HIS A CA 7
ATOM 4949 C C . HIS A 1 46 ? 20.906 19.614 1.649 1.00 70.43 46 HIS A C 7
ATOM 4950 O O . HIS A 1 46 ? 21.512 20.541 1.112 1.00 50.43 46 HIS A O 7
ATOM 4964 N N . ALA A 1 1 ? 0.732 -2.498 0.316 1.00 74.33 1 ALA A N 8
ATOM 4965 C CA . ALA A 1 1 ? 1.652 -1.440 -0.083 1.00 74.44 1 ALA A CA 8
ATOM 4966 C C . ALA A 1 1 ? 2.462 -1.851 -1.308 1.00 24.11 1 ALA A C 8
ATOM 4967 O O . ALA A 1 1 ? 2.312 -2.960 -1.820 1.00 72.35 1 ALA A O 8
ATOM 4974 N N . ASP A 1 2 ? 3.321 -0.950 -1.772 1.00 61.22 2 ASP A N 8
ATOM 4975 C CA . ASP A 1 2 ? 4.156 -1.219 -2.937 1.00 24.21 2 ASP A CA 8
ATOM 4976 C C . ASP A 1 2 ? 5.604 -0.816 -2.673 1.00 33.14 2 ASP A C 8
ATOM 4977 O O . ASP A 1 2 ? 5.953 0.361 -2.744 1.00 41.31 2 ASP A O 8
ATOM 4986 N N . ASN A 1 3 ? 6.441 -1.802 -2.366 1.00 13.12 3 ASN A N 8
ATOM 4987 C CA . ASN A 1 3 ? 7.850 -1.550 -2.089 1.00 1.51 3 ASN A CA 8
ATOM 4988 C C . ASN A 1 3 ? 8.546 -0.953 -3.309 1.00 32.12 3 ASN A C 8
ATOM 4989 O O . ASN A 1 3 ? 8.751 -1.633 -4.315 1.00 3.24 3 ASN A O 8
ATOM 5000 N N . LYS A 1 4 ? 8.907 0.322 -3.212 1.00 60.14 4 LYS A N 8
ATOM 5001 C CA . LYS A 1 4 ? 9.582 1.011 -4.306 1.00 14.31 4 LYS A CA 8
ATOM 5002 C C . LYS A 1 4 ? 11.096 0.885 -4.177 1.00 22.13 4 LYS A C 8
ATOM 5003 O O . LYS A 1 4 ? 11.818 0.893 -5.175 1.00 35.53 4 LYS A O 8
ATOM 5022 N N . CYS A 1 5 ? 11.572 0.767 -2.942 1.00 3.33 5 CYS A N 8
ATOM 5023 C CA . CYS A 1 5 ? 13.001 0.638 -2.681 1.00 70.04 5 CYS A CA 8
ATOM 5024 C C . CYS A 1 5 ? 13.547 -0.658 -3.274 1.00 33.00 5 CYS A C 8
ATOM 5025 O O . CYS A 1 5 ? 14.721 -0.742 -3.633 1.00 13.53 5 CYS A O 8
ATOM 5032 N N . GLU A 1 6 ? 12.685 -1.666 -3.373 1.00 43.22 6 GLU A N 8
ATOM 5033 C CA . GLU A 1 6 ? 13.082 -2.957 -3.922 1.00 33.44 6 GLU A CA 8
ATOM 5034 C C . GLU A 1 6 ? 13.600 -2.807 -5.349 1.00 0.51 6 GLU A C 8
ATOM 5035 O O . GLU A 1 6 ? 14.515 -3.515 -5.766 1.00 70.12 6 GLU A O 8
ATOM 5047 N N . ASN A 1 7 ? 13.007 -1.878 -6.092 1.00 41.04 7 ASN A N 8
ATOM 5048 C CA . ASN A 1 7 ? 13.408 -1.634 -7.473 1.00 75.14 7 ASN A CA 8
ATOM 5049 C C . ASN A 1 7 ? 14.390 -0.470 -7.557 1.00 61.05 7 ASN A C 8
ATOM 5050 O O . ASN A 1 7 ? 15.201 -0.394 -8.480 1.00 64.51 7 ASN A O 8
ATOM 5061 N N . SER A 1 8 ? 14.311 0.435 -6.587 1.00 41.13 8 SER A N 8
ATOM 5062 C CA . SER A 1 8 ? 15.191 1.597 -6.553 1.00 11.52 8 SER A CA 8
ATOM 5063 C C . SER A 1 8 ? 16.259 1.439 -5.475 1.00 30.50 8 SER A C 8
ATOM 5064 O O . SER A 1 8 ? 15.988 1.611 -4.286 1.00 2.02 8 SER A O 8
ATOM 5072 N N . LEU A 1 9 ? 17.474 1.109 -5.899 1.00 72.52 9 LEU A N 8
ATOM 5073 C CA . LEU A 1 9 ? 18.585 0.926 -4.972 1.00 33.35 9 LEU A CA 8
ATOM 5074 C C . LEU A 1 9 ? 18.968 2.247 -4.313 1.00 55.43 9 LEU A C 8
ATOM 5075 O O . LEU A 1 9 ? 19.326 2.285 -3.136 1.00 61.01 9 LEU A O 8
ATOM 5091 N N . ARG A 1 10 ? 18.887 3.330 -5.080 1.00 71.32 10 ARG A N 8
ATOM 5092 C CA . ARG A 1 10 ? 19.224 4.654 -4.571 1.00 71.32 10 ARG A CA 8
ATOM 5093 C C . ARG A 1 10 ? 18.217 5.103 -3.516 1.00 41.03 10 ARG A C 8
ATOM 5094 O O . ARG A 1 10 ? 18.560 5.837 -2.589 1.00 63.13 10 ARG A O 8
ATOM 5115 N N . ARG A 1 11 ? 16.974 4.658 -3.665 1.00 33.12 11 ARG A N 8
ATOM 5116 C CA . ARG A 1 11 ? 15.917 5.016 -2.726 1.00 70.53 11 ARG A CA 8
ATOM 5117 C C . ARG A 1 11 ? 16.180 4.405 -1.353 1.00 31.40 11 ARG A C 8
ATOM 5118 O O . ARG A 1 11 ? 15.899 5.021 -0.326 1.00 33.55 11 ARG A O 8
ATOM 5139 N N . GLU A 1 12 ? 16.720 3.190 -1.345 1.00 21.02 12 GLU A N 8
ATOM 5140 C CA . GLU A 1 12 ? 17.019 2.496 -0.098 1.00 2.03 12 GLU A CA 8
ATOM 5141 C C . GLU A 1 12 ? 18.170 3.174 0.640 1.00 41.41 12 GLU A C 8
ATOM 5142 O O . GLU A 1 12 ? 18.057 3.502 1.822 1.00 75.25 12 GLU A O 8
ATOM 5154 N N . ILE A 1 13 ? 19.277 3.381 -0.066 1.00 12.34 13 ILE A N 8
ATOM 5155 C CA . ILE A 1 13 ? 20.448 4.021 0.521 1.00 31.43 13 ILE A CA 8
ATOM 5156 C C . ILE A 1 13 ? 20.098 5.391 1.092 1.00 62.13 13 ILE A C 8
ATOM 5157 O O . ILE A 1 13 ? 20.616 5.791 2.134 1.00 43.44 13 ILE A O 8
ATOM 5173 N N . ALA A 1 14 ? 19.214 6.105 0.402 1.00 24.21 14 ALA A N 8
ATOM 5174 C CA . ALA A 1 14 ? 18.792 7.429 0.842 1.00 61.32 14 ALA A CA 8
ATOM 5175 C C . ALA A 1 14 ? 17.936 7.342 2.101 1.00 73.15 14 ALA A C 8
ATOM 5176 O O . ALA A 1 14 ? 18.133 8.099 3.051 1.00 15.33 14 ALA A O 8
ATOM 5183 N N . CYS A 1 15 ? 16.984 6.414 2.100 1.00 1.43 15 CYS A N 8
ATOM 5184 C CA . CYS A 1 15 ? 16.096 6.229 3.242 1.00 62.24 15 CYS A CA 8
ATOM 5185 C C . CYS A 1 15 ? 16.882 5.802 4.478 1.00 12.23 15 CYS A C 8
ATOM 5186 O O . CYS A 1 15 ? 16.612 6.262 5.587 1.00 23.11 15 CYS A O 8
ATOM 5193 N N . GLY A 1 16 ? 17.856 4.919 4.279 1.00 50.44 16 GLY A N 8
ATOM 5194 C CA . GLY A 1 16 ? 18.666 4.445 5.386 1.00 50.55 16 GLY A CA 8
ATOM 5195 C C . GLY A 1 16 ? 19.273 5.580 6.187 1.00 62.21 16 GLY A C 8
ATOM 5196 O O . GLY A 1 16 ? 19.270 5.549 7.417 1.00 11.32 16 GLY A O 8
ATOM 5200 N N . GLN A 1 17 ? 19.797 6.582 5.488 1.00 30.22 17 GLN A N 8
ATOM 5201 C CA . GLN A 1 17 ? 20.413 7.730 6.144 1.00 72.53 17 GLN A CA 8
ATOM 5202 C C . GLN A 1 17 ? 19.382 8.514 6.949 1.00 24.24 17 GLN A C 8
ATOM 5203 O O . GLN A 1 17 ? 19.548 8.725 8.151 1.00 22.22 17 GLN A O 8
ATOM 5217 N N . CYS A 1 18 ? 18.318 8.944 6.280 1.00 2.11 18 CYS A N 8
ATOM 5218 C CA . CYS A 1 18 ? 17.260 9.706 6.933 1.00 45.23 18 CYS A CA 8
ATOM 5219 C C . CYS A 1 18 ? 16.674 8.928 8.107 1.00 24.40 18 CYS A C 8
ATOM 5220 O O . CYS A 1 18 ? 16.243 9.514 9.100 1.00 20.41 18 CYS A O 8
ATOM 5227 N N . ARG A 1 19 ? 16.663 7.604 7.986 1.00 51.34 19 ARG A N 8
ATOM 5228 C CA . ARG A 1 19 ? 16.129 6.745 9.036 1.00 44.31 19 ARG A CA 8
ATOM 5229 C C . ARG A 1 19 ? 16.873 6.967 10.350 1.00 40.13 19 ARG A C 8
ATOM 5230 O O . ARG A 1 19 ? 16.276 6.931 11.426 1.00 24.00 19 ARG A O 8
ATOM 5251 N N . ASP A 1 20 ? 18.178 7.196 10.253 1.00 20.14 20 ASP A N 8
ATOM 5252 C CA . ASP A 1 20 ? 19.003 7.424 11.434 1.00 44.12 20 ASP A CA 8
ATOM 5253 C C . ASP A 1 20 ? 18.902 8.874 11.896 1.00 53.41 20 ASP A C 8
ATOM 5254 O O . ASP A 1 20 ? 18.614 9.147 13.061 1.00 2.55 20 ASP A O 8
ATOM 5263 N N . LYS A 1 21 ? 19.141 9.802 10.975 1.00 74.44 21 LYS A N 8
ATOM 5264 C CA . LYS A 1 21 ? 19.076 11.225 11.286 1.00 61.41 21 LYS A CA 8
ATOM 5265 C C . LYS A 1 21 ? 17.717 11.592 11.874 1.00 25.10 21 LYS A C 8
ATOM 5266 O O . LYS A 1 21 ? 17.631 12.108 12.988 1.00 22.35 21 LYS A O 8
ATOM 5285 N N . VAL A 1 22 ? 16.658 11.322 11.118 1.00 32.53 22 VAL A N 8
ATOM 5286 C CA . VAL A 1 22 ? 15.303 11.621 11.566 1.00 40.20 22 VAL A CA 8
ATOM 5287 C C . VAL A 1 22 ? 15.007 10.956 12.905 1.00 21.14 22 VAL A C 8
ATOM 5288 O O . VAL A 1 22 ? 14.154 11.416 13.665 1.00 23.01 22 VAL A O 8
ATOM 5301 N N . LYS A 1 23 ? 15.718 9.870 13.190 1.00 75.20 23 LYS A N 8
ATOM 5302 C CA . LYS A 1 23 ? 15.534 9.140 14.439 1.00 53.21 23 LYS A CA 8
ATOM 5303 C C . LYS A 1 23 ? 14.078 8.721 14.615 1.00 54.10 23 LYS A C 8
ATOM 5304 O O . LYS A 1 23 ? 13.457 9.009 15.639 1.00 53.43 23 LYS A O 8
ATOM 5323 N N . THR A 1 24 ? 13.538 8.038 13.611 1.00 74.54 24 THR A N 8
ATOM 5324 C CA . THR A 1 24 ? 12.155 7.578 13.655 1.00 41.42 24 THR A CA 8
ATOM 5325 C C . THR A 1 24 ? 12.038 6.139 13.168 1.00 61.31 24 THR A C 8
ATOM 5326 O O . THR A 1 24 ? 12.315 5.842 12.006 1.00 70.14 24 THR A O 8
ATOM 5337 N N . ASP A 1 25 ? 11.626 5.248 14.063 1.00 12.12 25 ASP A N 8
ATOM 5338 C CA . ASP A 1 25 ? 11.470 3.838 13.724 1.00 43.42 25 ASP A CA 8
ATOM 5339 C C . ASP A 1 25 ? 10.390 3.651 12.663 1.00 21.21 25 ASP A C 8
ATOM 5340 O O . ASP A 1 25 ? 9.291 4.191 12.780 1.00 72.42 25 ASP A O 8
ATOM 5349 N N . GLY A 1 26 ? 10.712 2.882 11.627 1.00 41.10 26 GLY A N 8
ATOM 5350 C CA . GLY A 1 26 ? 9.759 2.638 10.560 1.00 43.11 26 GLY A CA 8
ATOM 5351 C C . GLY A 1 26 ? 9.863 3.660 9.445 1.00 15.45 26 GLY A C 8
ATOM 5352 O O . GLY A 1 26 ? 9.329 3.456 8.355 1.00 53.31 26 GLY A O 8
ATOM 5356 N N . TYR A 1 27 ? 10.549 4.764 9.719 1.00 1.12 27 TYR A N 8
ATOM 5357 C CA . TYR A 1 27 ? 10.717 5.824 8.732 1.00 11.34 27 TYR A CA 8
ATOM 5358 C C . TYR A 1 27 ? 11.265 5.267 7.422 1.00 55.21 27 TYR A C 8
ATOM 5359 O O . TYR A 1 27 ? 10.769 5.588 6.342 1.00 53.53 27 TYR A O 8
ATOM 5377 N N . PHE A 1 28 ? 12.291 4.429 7.526 1.00 54.11 28 PHE A N 8
ATOM 5378 C CA . PHE A 1 28 ? 12.907 3.826 6.350 1.00 4.20 28 PHE A CA 8
ATOM 5379 C C . PHE A 1 28 ? 11.864 3.116 5.492 1.00 10.33 28 PHE A C 8
ATOM 5380 O O . PHE A 1 28 ? 11.849 3.258 4.269 1.00 23.13 28 PHE A O 8
ATOM 5397 N N . TYR A 1 29 ? 10.993 2.352 6.142 1.00 3.33 29 TYR A N 8
ATOM 5398 C CA . TYR A 1 29 ? 9.948 1.617 5.440 1.00 10.40 29 TYR A CA 8
ATOM 5399 C C . TYR A 1 29 ? 8.832 2.555 4.990 1.00 73.34 29 TYR A C 8
ATOM 5400 O O . TYR A 1 29 ? 8.115 2.268 4.031 1.00 20.24 29 TYR A O 8
ATOM 5418 N N . GLU A 1 30 ? 8.692 3.677 5.689 1.00 71.23 30 GLU A N 8
ATOM 5419 C CA . GLU A 1 30 ? 7.663 4.657 5.361 1.00 20.22 30 GLU A CA 8
ATOM 5420 C C . GLU A 1 30 ? 8.024 5.421 4.090 1.00 31.53 30 GLU A C 8
ATOM 5421 O O . GLU A 1 30 ? 7.240 5.478 3.143 1.00 75.32 30 GLU A O 8
ATOM 5433 N N . CYS A 1 31 ? 9.216 6.007 4.078 1.00 63.21 31 CYS A N 8
ATOM 5434 C CA . CYS A 1 31 ? 9.683 6.768 2.925 1.00 14.35 31 CYS A CA 8
ATOM 5435 C C . CYS A 1 31 ? 9.822 5.870 1.700 1.00 20.30 31 CYS A C 8
ATOM 5436 O O . CYS A 1 31 ? 9.697 6.327 0.564 1.00 42.05 31 CYS A O 8
ATOM 5443 N N . CYS A 1 32 ? 10.081 4.589 1.939 1.00 24.41 32 CYS A N 8
ATOM 5444 C CA . CYS A 1 32 ? 10.238 3.625 0.857 1.00 62.43 32 CYS A CA 8
ATOM 5445 C C . CYS A 1 32 ? 8.934 3.461 0.081 1.00 44.11 32 CYS A C 8
ATOM 5446 O O . CYS A 1 32 ? 8.939 3.082 -1.091 1.00 52.40 32 CYS A O 8
ATOM 5453 N N . THR A 1 33 ? 7.818 3.749 0.743 1.00 40.52 33 THR A N 8
ATOM 5454 C CA . THR A 1 33 ? 6.507 3.634 0.117 1.00 31.00 33 THR A CA 8
ATOM 5455 C C . THR A 1 33 ? 5.721 4.934 0.244 1.00 73.21 33 THR A C 8
ATOM 5456 O O . THR A 1 33 ? 4.496 4.944 0.122 1.00 71.03 33 THR A O 8
ATOM 5467 N N . SER A 1 34 ? 6.433 6.029 0.489 1.00 14.10 34 SER A N 8
ATOM 5468 C CA . SER A 1 34 ? 5.800 7.335 0.636 1.00 63.15 34 SER A CA 8
ATOM 5469 C C . SER A 1 34 ? 6.551 8.395 -0.165 1.00 20.11 34 SER A C 8
ATOM 5470 O O . SER A 1 34 ? 7.606 8.872 0.253 1.00 42.23 34 SER A O 8
ATOM 5478 N N . ASP A 1 35 ? 5.999 8.758 -1.317 1.00 71.13 35 ASP A N 8
ATOM 5479 C CA . ASP A 1 35 ? 6.614 9.762 -2.177 1.00 44.12 35 ASP A CA 8
ATOM 5480 C C . ASP A 1 35 ? 6.610 11.131 -1.504 1.00 30.24 35 ASP A C 8
ATOM 5481 O O . ASP A 1 35 ? 7.508 11.944 -1.721 1.00 63.24 35 ASP A O 8
ATOM 5490 N N . SER A 1 36 ? 5.592 11.379 -0.685 1.00 62.24 36 SER A N 8
ATOM 5491 C CA . SER A 1 36 ? 5.468 12.651 0.016 1.00 1.04 36 SER A CA 8
ATOM 5492 C C . SER A 1 36 ? 6.459 12.732 1.173 1.00 1.15 36 SER A C 8
ATOM 5493 O O . SER A 1 36 ? 7.122 13.751 1.369 1.00 4.20 36 SER A O 8
ATOM 5501 N N . THR A 1 37 ? 6.555 11.650 1.940 1.00 72.35 37 THR A N 8
ATOM 5502 C CA . THR A 1 37 ? 7.463 11.597 3.078 1.00 10.01 37 THR A CA 8
ATOM 5503 C C . THR A 1 37 ? 8.907 11.813 2.640 1.00 10.22 37 THR A C 8
ATOM 5504 O O . THR A 1 37 ? 9.737 12.289 3.415 1.00 13.33 37 THR A O 8
ATOM 5515 N N . PHE A 1 38 ? 9.201 11.461 1.393 1.00 42.10 38 PHE A N 8
ATOM 5516 C CA . PHE A 1 38 ? 10.546 11.617 0.852 1.00 63.32 38 PHE A CA 8
ATOM 5517 C C . PHE A 1 38 ? 10.895 13.092 0.677 1.00 21.13 38 PHE A C 8
ATOM 5518 O O . PHE A 1 38 ? 12.054 13.488 0.807 1.00 72.43 38 PHE A O 8
ATOM 5535 N N . LYS A 1 39 ? 9.884 13.902 0.382 1.00 60.32 39 LYS A N 8
ATOM 5536 C CA . LYS A 1 39 ? 10.081 15.334 0.190 1.00 71.44 39 LYS A CA 8
ATOM 5537 C C . LYS A 1 39 ? 10.833 15.942 1.369 1.00 40.53 39 LYS A C 8
ATOM 5538 O O . LYS A 1 39 ? 11.852 16.610 1.191 1.00 63.34 39 LYS A O 8
ATOM 5557 N N . LYS A 1 40 ? 10.325 15.707 2.574 1.00 51.43 40 LYS A N 8
ATOM 5558 C CA . LYS A 1 40 ? 10.950 16.230 3.783 1.00 35.22 40 LYS A CA 8
ATOM 5559 C C . LYS A 1 40 ? 12.371 15.698 3.934 1.00 3.44 40 LYS A C 8
ATOM 5560 O O . LYS A 1 40 ? 13.298 16.452 4.231 1.00 5.43 40 LYS A O 8
ATOM 5579 N N . CYS A 1 41 ? 12.537 14.396 3.727 1.00 15.32 41 CYS A N 8
ATOM 5580 C CA . CYS A 1 41 ? 13.845 13.764 3.839 1.00 22.33 41 CYS A CA 8
ATOM 5581 C C . CYS A 1 41 ? 14.839 14.395 2.869 1.00 5.10 41 CYS A C 8
ATOM 5582 O O . CYS A 1 41 ? 16.004 14.605 3.208 1.00 14.41 41 CYS A O 8
ATOM 5589 N N . GLN A 1 42 ? 14.371 14.695 1.662 1.00 71.52 42 GLN A N 8
ATOM 5590 C CA . GLN A 1 42 ? 15.219 15.301 0.643 1.00 40.33 42 GLN A CA 8
ATOM 5591 C C . GLN A 1 42 ? 15.865 16.581 1.163 1.00 0.03 42 GLN A C 8
ATOM 5592 O O . GLN A 1 42 ? 17.007 16.893 0.826 1.00 23.23 42 GLN A O 8
ATOM 5606 N N . ASP A 1 43 ? 15.127 17.318 1.986 1.00 53.25 43 ASP A N 8
ATOM 5607 C CA . ASP A 1 43 ? 15.628 18.564 2.554 1.00 52.45 43 ASP A CA 8
ATOM 5608 C C . ASP A 1 43 ? 16.725 18.292 3.577 1.00 5.23 43 ASP A C 8
ATOM 5609 O O . ASP A 1 43 ? 17.743 18.986 3.612 1.00 33.01 43 ASP A O 8
ATOM 5618 N N . LEU A 1 44 ? 16.513 17.279 4.410 1.00 14.41 44 LEU A N 8
ATOM 5619 C CA . LEU A 1 44 ? 17.483 16.916 5.436 1.00 25.44 44 LEU A CA 8
ATOM 5620 C C . LEU A 1 44 ? 18.832 16.571 4.812 1.00 0.05 44 LEU A C 8
ATOM 5621 O O . LEU A 1 44 ? 19.868 17.104 5.213 1.00 31.32 44 LEU A O 8
ATOM 5637 N N . LEU A 1 45 ? 18.812 15.679 3.828 1.00 30.14 45 LEU A N 8
ATOM 5638 C CA . LEU A 1 45 ? 20.033 15.264 3.146 1.00 2.45 45 LEU A CA 8
ATOM 5639 C C . LEU A 1 45 ? 20.627 16.418 2.345 1.00 64.14 45 LEU A C 8
ATOM 5640 O O . LEU A 1 45 ? 21.834 16.463 2.103 1.00 1.31 45 LEU A O 8
ATOM 5656 N N . HIS A 1 46 ? 19.772 17.350 1.936 1.00 43.01 46 HIS A N 8
ATOM 5657 C CA . HIS A 1 46 ? 20.213 18.506 1.163 1.00 3.04 46 HIS A CA 8
ATOM 5658 C C . HIS A 1 46 ? 20.261 19.756 2.036 1.00 3.52 46 HIS A C 8
ATOM 5659 O O . HIS A 1 46 ? 19.996 20.863 1.566 1.00 14.44 46 HIS A O 8
ATOM 5673 N N . ALA A 1 1 ? 0.564 -1.404 -0.448 1.00 21.00 1 ALA A N 9
ATOM 5674 C CA . ALA A 1 1 ? 1.804 -0.779 -0.003 1.00 74.30 1 ALA A CA 9
ATOM 5675 C C . ALA A 1 1 ? 3.017 -1.583 -0.457 1.00 43.02 1 ALA A C 9
ATOM 5676 O O . ALA A 1 1 ? 3.532 -2.420 0.284 1.00 4.14 1 ALA A O 9
ATOM 5683 N N . ASP A 1 2 ? 3.469 -1.324 -1.679 1.00 72.04 2 ASP A N 9
ATOM 5684 C CA . ASP A 1 2 ? 4.623 -2.023 -2.232 1.00 72.53 2 ASP A CA 9
ATOM 5685 C C . ASP A 1 2 ? 5.899 -1.214 -2.025 1.00 63.30 2 ASP A C 9
ATOM 5686 O O . ASP A 1 2 ? 5.899 0.009 -2.158 1.00 32.32 2 ASP A O 9
ATOM 5695 N N . ASN A 1 3 ? 6.986 -1.906 -1.698 1.00 32.23 3 ASN A N 9
ATOM 5696 C CA . ASN A 1 3 ? 8.269 -1.252 -1.470 1.00 40.51 3 ASN A CA 9
ATOM 5697 C C . ASN A 1 3 ? 8.958 -0.930 -2.793 1.00 13.30 3 ASN A C 9
ATOM 5698 O O . ASN A 1 3 ? 9.364 -1.829 -3.529 1.00 45.11 3 ASN A O 9
ATOM 5709 N N . LYS A 1 4 ? 9.086 0.359 -3.089 1.00 13.32 4 LYS A N 9
ATOM 5710 C CA . LYS A 1 4 ? 9.727 0.802 -4.321 1.00 75.04 4 LYS A CA 9
ATOM 5711 C C . LYS A 1 4 ? 11.246 0.739 -4.198 1.00 35.40 4 LYS A C 9
ATOM 5712 O O . LYS A 1 4 ? 11.954 0.600 -5.195 1.00 64.53 4 LYS A O 9
ATOM 5731 N N . CYS A 1 5 ? 11.739 0.840 -2.969 1.00 5.04 5 CYS A N 9
ATOM 5732 C CA . CYS A 1 5 ? 13.174 0.793 -2.714 1.00 42.21 5 CYS A CA 9
ATOM 5733 C C . CYS A 1 5 ? 13.791 -0.469 -3.309 1.00 23.31 5 CYS A C 9
ATOM 5734 O O . CYS A 1 5 ? 14.964 -0.483 -3.680 1.00 42.54 5 CYS A O 9
ATOM 5741 N N . GLU A 1 6 ? 12.992 -1.528 -3.396 1.00 13.13 6 GLU A N 9
ATOM 5742 C CA . GLU A 1 6 ? 13.460 -2.795 -3.945 1.00 11.02 6 GLU A CA 9
ATOM 5743 C C . GLU A 1 6 ? 13.813 -2.650 -5.422 1.00 62.32 6 GLU A C 9
ATOM 5744 O O . GLU A 1 6 ? 14.655 -3.380 -5.944 1.00 72.12 6 GLU A O 9
ATOM 5756 N N . ASN A 1 7 ? 13.163 -1.703 -6.090 1.00 73.11 7 ASN A N 9
ATOM 5757 C CA . ASN A 1 7 ? 13.407 -1.463 -7.508 1.00 13.43 7 ASN A CA 9
ATOM 5758 C C . ASN A 1 7 ? 14.455 -0.372 -7.702 1.00 2.51 7 ASN A C 9
ATOM 5759 O O . ASN A 1 7 ? 15.191 -0.372 -8.688 1.00 65.23 7 ASN A O 9
ATOM 5770 N N . SER A 1 8 ? 14.517 0.558 -6.753 1.00 60.34 8 SER A N 9
ATOM 5771 C CA . SER A 1 8 ? 15.473 1.657 -6.821 1.00 70.31 8 SER A CA 9
ATOM 5772 C C . SER A 1 8 ? 16.504 1.549 -5.702 1.00 44.40 8 SER A C 9
ATOM 5773 O O . SER A 1 8 ? 16.172 1.667 -4.522 1.00 32.22 8 SER A O 9
ATOM 5781 N N . LEU A 1 9 ? 17.758 1.325 -6.081 1.00 13.31 9 LEU A N 9
ATOM 5782 C CA . LEU A 1 9 ? 18.840 1.202 -5.110 1.00 71.25 9 LEU A CA 9
ATOM 5783 C C . LEU A 1 9 ? 19.111 2.537 -4.424 1.00 35.43 9 LEU A C 9
ATOM 5784 O O . LEU A 1 9 ? 19.427 2.581 -3.235 1.00 14.33 9 LEU A O 9
ATOM 5800 N N . ARG A 1 10 ? 18.982 3.622 -5.180 1.00 22.11 10 ARG A N 9
ATOM 5801 C CA . ARG A 1 10 ? 19.212 4.958 -4.644 1.00 11.13 10 ARG A CA 9
ATOM 5802 C C . ARG A 1 10 ? 18.154 5.316 -3.604 1.00 22.23 10 ARG A C 9
ATOM 5803 O O . ARG A 1 10 ? 18.441 6.003 -2.623 1.00 60.31 10 ARG A O 9
ATOM 5824 N N . ARG A 1 11 ? 16.931 4.846 -3.825 1.00 60.14 11 ARG A N 9
ATOM 5825 C CA . ARG A 1 11 ? 15.830 5.118 -2.909 1.00 24.42 11 ARG A CA 9
ATOM 5826 C C . ARG A 1 11 ? 16.096 4.497 -1.541 1.00 24.45 11 ARG A C 9
ATOM 5827 O O . ARG A 1 11 ? 15.748 5.071 -0.510 1.00 4.42 11 ARG A O 9
ATOM 5848 N N . GLU A 1 12 ? 16.715 3.320 -1.541 1.00 31.25 12 GLU A N 9
ATOM 5849 C CA . GLU A 1 12 ? 17.026 2.621 -0.299 1.00 12.10 12 GLU A CA 9
ATOM 5850 C C . GLU A 1 12 ? 18.148 3.328 0.457 1.00 74.43 12 GLU A C 9
ATOM 5851 O O . GLU A 1 12 ? 18.013 3.637 1.641 1.00 3.00 12 GLU A O 9
ATOM 5863 N N . ILE A 1 13 ? 19.253 3.579 -0.236 1.00 60.24 13 ILE A N 9
ATOM 5864 C CA . ILE A 1 13 ? 20.398 4.249 0.368 1.00 34.24 13 ILE A CA 9
ATOM 5865 C C . ILE A 1 13 ? 19.998 5.599 0.954 1.00 70.02 13 ILE A C 9
ATOM 5866 O O . ILE A 1 13 ? 20.514 6.014 1.991 1.00 13.31 13 ILE A O 9
ATOM 5882 N N . ALA A 1 14 ? 19.074 6.279 0.282 1.00 24.13 14 ALA A N 9
ATOM 5883 C CA . ALA A 1 14 ? 18.602 7.581 0.738 1.00 62.52 14 ALA A CA 9
ATOM 5884 C C . ALA A 1 14 ? 17.770 7.449 2.009 1.00 73.44 14 ALA A C 9
ATOM 5885 O O . ALA A 1 14 ? 17.868 8.275 2.916 1.00 54.52 14 ALA A O 9
ATOM 5892 N N . CYS A 1 15 ? 16.950 6.404 2.068 1.00 50.54 15 CYS A N 9
ATOM 5893 C CA . CYS A 1 15 ? 16.099 6.164 3.227 1.00 51.34 15 CYS A CA 9
ATOM 5894 C C . CYS A 1 15 ? 16.922 5.673 4.414 1.00 44.52 15 CYS A C 9
ATOM 5895 O O . CYS A 1 15 ? 16.664 6.044 5.558 1.00 13.20 15 CYS A O 9
ATOM 5902 N N . GLY A 1 16 ? 17.917 4.837 4.132 1.00 35.40 16 GLY A N 9
ATOM 5903 C CA . GLY A 1 16 ? 18.763 4.309 5.186 1.00 71.50 16 GLY A CA 9
ATOM 5904 C C . GLY A 1 16 ? 19.389 5.402 6.029 1.00 31.42 16 GLY A C 9
ATOM 5905 O O . GLY A 1 16 ? 19.426 5.303 7.255 1.00 11.14 16 GLY A O 9
ATOM 5909 N N . GLN A 1 17 ? 19.883 6.445 5.371 1.00 63.12 17 GLN A N 9
ATOM 5910 C CA . GLN A 1 17 ? 20.513 7.560 6.069 1.00 70.42 17 GLN A CA 9
ATOM 5911 C C . GLN A 1 17 ? 19.492 8.325 6.904 1.00 2.22 17 GLN A C 9
ATOM 5912 O O . GLN A 1 17 ? 19.671 8.507 8.109 1.00 60.21 17 GLN A O 9
ATOM 5926 N N . CYS A 1 18 ? 18.421 8.773 6.257 1.00 65.32 18 CYS A N 9
ATOM 5927 C CA . CYS A 1 18 ? 17.372 9.520 6.939 1.00 73.21 18 CYS A CA 9
ATOM 5928 C C . CYS A 1 18 ? 16.798 8.714 8.101 1.00 4.43 18 CYS A C 9
ATOM 5929 O O . CYS A 1 18 ? 16.379 9.277 9.113 1.00 54.24 18 CYS A O 9
ATOM 5936 N N . ARG A 1 19 ? 16.784 7.394 7.949 1.00 4.21 19 ARG A N 9
ATOM 5937 C CA . ARG A 1 19 ? 16.262 6.511 8.985 1.00 1.20 19 ARG A CA 9
ATOM 5938 C C . ARG A 1 19 ? 17.012 6.711 10.299 1.00 65.34 19 ARG A C 9
ATOM 5939 O O . ARG A 1 19 ? 16.423 6.649 11.378 1.00 73.15 19 ARG A O 9
ATOM 5960 N N . ASP A 1 20 ? 18.315 6.949 10.199 1.00 5.51 20 ASP A N 9
ATOM 5961 C CA . ASP A 1 20 ? 19.147 7.159 11.379 1.00 73.41 20 ASP A CA 9
ATOM 5962 C C . ASP A 1 20 ? 19.039 8.598 11.871 1.00 10.43 20 ASP A C 9
ATOM 5963 O O . ASP A 1 20 ? 18.810 8.846 13.056 1.00 62.25 20 ASP A O 9
ATOM 5972 N N . LYS A 1 21 ? 19.206 9.546 10.955 1.00 63.22 21 LYS A N 9
ATOM 5973 C CA . LYS A 1 21 ? 19.128 10.962 11.294 1.00 30.31 21 LYS A CA 9
ATOM 5974 C C . LYS A 1 21 ? 17.777 11.298 11.917 1.00 73.02 21 LYS A C 9
ATOM 5975 O O . LYS A 1 21 ? 17.704 11.755 13.057 1.00 1.44 21 LYS A O 9
ATOM 5994 N N . VAL A 1 22 ? 16.708 11.067 11.161 1.00 51.12 22 VAL A N 9
ATOM 5995 C CA . VAL A 1 22 ? 15.359 11.343 11.640 1.00 52.23 22 VAL A CA 9
ATOM 5996 C C . VAL A 1 22 ? 15.093 10.642 12.967 1.00 13.53 22 VAL A C 9
ATOM 5997 O O . VAL A 1 22 ? 14.275 11.096 13.769 1.00 62.33 22 VAL A O 9
ATOM 6010 N N . LYS A 1 23 ? 15.789 9.534 13.195 1.00 71.13 23 LYS A N 9
ATOM 6011 C CA . LYS A 1 23 ? 15.631 8.769 14.426 1.00 15.53 23 LYS A CA 9
ATOM 6012 C C . LYS A 1 23 ? 14.174 8.367 14.633 1.00 31.12 23 LYS A C 9
ATOM 6013 O O . LYS A 1 23 ? 13.585 8.641 15.680 1.00 42.34 23 LYS A O 9
ATOM 6032 N N . THR A 1 24 ? 13.597 7.713 13.630 1.00 70.13 24 THR A N 9
ATOM 6033 C CA . THR A 1 24 ? 12.210 7.272 13.702 1.00 53.10 24 THR A CA 9
ATOM 6034 C C . THR A 1 24 ? 12.057 5.848 13.180 1.00 24.14 24 THR A C 9
ATOM 6035 O O . THR A 1 24 ? 12.296 5.579 12.003 1.00 41.01 24 THR A O 9
ATOM 6046 N N . ASP A 1 25 ? 11.658 4.939 14.063 1.00 2.13 25 ASP A N 9
ATOM 6047 C CA . ASP A 1 25 ? 11.472 3.541 13.691 1.00 1.50 25 ASP A CA 9
ATOM 6048 C C . ASP A 1 25 ? 10.368 3.399 12.648 1.00 11.31 25 ASP A C 9
ATOM 6049 O O . ASP A 1 25 ? 9.264 3.913 12.824 1.00 30.21 25 ASP A O 9
ATOM 6058 N N . GLY A 1 26 ? 10.675 2.699 11.560 1.00 33.12 26 GLY A N 9
ATOM 6059 C CA . GLY A 1 26 ? 9.699 2.503 10.504 1.00 34.14 26 GLY A CA 9
ATOM 6060 C C . GLY A 1 26 ? 9.811 3.545 9.410 1.00 45.24 26 GLY A C 9
ATOM 6061 O O . GLY A 1 26 ? 9.259 3.376 8.322 1.00 31.04 26 GLY A O 9
ATOM 6065 N N . TYR A 1 27 ? 10.527 4.627 9.696 1.00 24.34 27 TYR A N 9
ATOM 6066 C CA . TYR A 1 27 ? 10.707 5.703 8.729 1.00 24.20 27 TYR A CA 9
ATOM 6067 C C . TYR A 1 27 ? 11.232 5.161 7.403 1.00 41.01 27 TYR A C 9
ATOM 6068 O O . TYR A 1 27 ? 10.726 5.504 6.334 1.00 14.45 27 TYR A O 9
ATOM 6086 N N . PHE A 1 28 ? 12.251 4.311 7.480 1.00 12.20 28 PHE A N 9
ATOM 6087 C CA . PHE A 1 28 ? 12.846 3.721 6.287 1.00 70.22 28 PHE A CA 9
ATOM 6088 C C . PHE A 1 28 ? 11.781 3.052 5.422 1.00 44.52 28 PHE A C 9
ATOM 6089 O O . PHE A 1 28 ? 11.760 3.222 4.203 1.00 51.45 28 PHE A O 9
ATOM 6106 N N . TYR A 1 29 ? 10.900 2.292 6.061 1.00 23.44 29 TYR A N 9
ATOM 6107 C CA . TYR A 1 29 ? 9.834 1.595 5.351 1.00 24.34 29 TYR A CA 9
ATOM 6108 C C . TYR A 1 29 ? 8.734 2.565 4.932 1.00 20.33 29 TYR A C 9
ATOM 6109 O O . TYR A 1 29 ? 8.001 2.313 3.976 1.00 23.14 29 TYR A O 9
ATOM 6127 N N . GLU A 1 30 ? 8.626 3.675 5.655 1.00 0.13 30 GLU A N 9
ATOM 6128 C CA . GLU A 1 30 ? 7.615 4.683 5.359 1.00 3.50 30 GLU A CA 9
ATOM 6129 C C . GLU A 1 30 ? 7.980 5.466 4.100 1.00 34.44 30 GLU A C 9
ATOM 6130 O O . GLU A 1 30 ? 7.187 5.559 3.162 1.00 23.14 30 GLU A O 9
ATOM 6142 N N . CYS A 1 31 ? 9.184 6.027 4.088 1.00 61.23 31 CYS A N 9
ATOM 6143 C CA . CYS A 1 31 ? 9.655 6.802 2.946 1.00 0.04 31 CYS A CA 9
ATOM 6144 C C . CYS A 1 31 ? 9.766 5.926 1.702 1.00 75.21 31 CYS A C 9
ATOM 6145 O O . CYS A 1 31 ? 9.640 6.408 0.576 1.00 14.30 31 CYS A O 9
ATOM 6152 N N . CYS A 1 32 ? 10.001 4.635 1.913 1.00 45.31 32 CYS A N 9
ATOM 6153 C CA . CYS A 1 32 ? 10.129 3.690 0.810 1.00 4.41 32 CYS A CA 9
ATOM 6154 C C . CYS A 1 32 ? 8.811 3.556 0.054 1.00 70.44 32 CYS A C 9
ATOM 6155 O O . CYS A 1 32 ? 8.791 3.197 -1.124 1.00 63.33 32 CYS A O 9
ATOM 6162 N N . THR A 1 33 ? 7.709 3.846 0.739 1.00 44.31 33 THR A N 9
ATOM 6163 C CA . THR A 1 33 ? 6.387 3.757 0.133 1.00 13.24 33 THR A CA 9
ATOM 6164 C C . THR A 1 33 ? 5.624 5.069 0.283 1.00 61.52 33 THR A C 9
ATOM 6165 O O . THR A 1 33 ? 4.398 5.100 0.180 1.00 32.43 33 THR A O 9
ATOM 6176 N N . SER A 1 34 ? 6.358 6.150 0.525 1.00 13.20 34 SER A N 9
ATOM 6177 C CA . SER A 1 34 ? 5.749 7.465 0.692 1.00 63.14 34 SER A CA 9
ATOM 6178 C C . SER A 1 34 ? 6.505 8.519 -0.112 1.00 72.11 34 SER A C 9
ATOM 6179 O O . SER A 1 34 ? 7.581 8.965 0.286 1.00 51.41 34 SER A O 9
ATOM 6187 N N . ASP A 1 35 ? 5.933 8.912 -1.245 1.00 62.41 35 ASP A N 9
ATOM 6188 C CA . ASP A 1 35 ? 6.551 9.914 -2.106 1.00 32.13 35 ASP A CA 9
ATOM 6189 C C . ASP A 1 35 ? 6.595 11.272 -1.413 1.00 12.31 35 ASP A C 9
ATOM 6190 O O . ASP A 1 35 ? 7.497 12.074 -1.654 1.00 1.20 35 ASP A O 9
ATOM 6199 N N . SER A 1 36 ? 5.614 11.524 -0.552 1.00 53.12 36 SER A N 9
ATOM 6200 C CA . SER A 1 36 ? 5.538 12.787 0.172 1.00 14.40 36 SER A CA 9
ATOM 6201 C C . SER A 1 36 ? 6.601 12.852 1.265 1.00 54.25 36 SER A C 9
ATOM 6202 O O . SER A 1 36 ? 7.329 13.839 1.382 1.00 34.41 36 SER A O 9
ATOM 6210 N N . THR A 1 37 ? 6.685 11.793 2.063 1.00 34.15 37 THR A N 9
ATOM 6211 C CA . THR A 1 37 ? 7.657 11.728 3.147 1.00 14.35 37 THR A CA 9
ATOM 6212 C C . THR A 1 37 ? 9.077 11.906 2.624 1.00 40.14 37 THR A C 9
ATOM 6213 O O . THR A 1 37 ? 9.966 12.352 3.350 1.00 60.54 37 THR A O 9
ATOM 6224 N N . PHE A 1 38 ? 9.284 11.556 1.359 1.00 63.25 38 PHE A N 9
ATOM 6225 C CA . PHE A 1 38 ? 10.598 11.677 0.737 1.00 20.32 38 PHE A CA 9
ATOM 6226 C C . PHE A 1 38 ? 10.985 13.143 0.563 1.00 33.54 38 PHE A C 9
ATOM 6227 O O . PHE A 1 38 ? 12.160 13.501 0.644 1.00 32.34 38 PHE A O 9
ATOM 6244 N N . LYS A 1 39 ? 9.987 13.987 0.323 1.00 21.24 39 LYS A N 9
ATOM 6245 C CA . LYS A 1 39 ? 10.220 15.414 0.138 1.00 10.24 39 LYS A CA 9
ATOM 6246 C C . LYS A 1 39 ? 11.001 15.995 1.313 1.00 62.22 39 LYS A C 9
ATOM 6247 O O . LYS A 1 39 ? 12.009 16.677 1.125 1.00 14.33 39 LYS A O 9
ATOM 6266 N N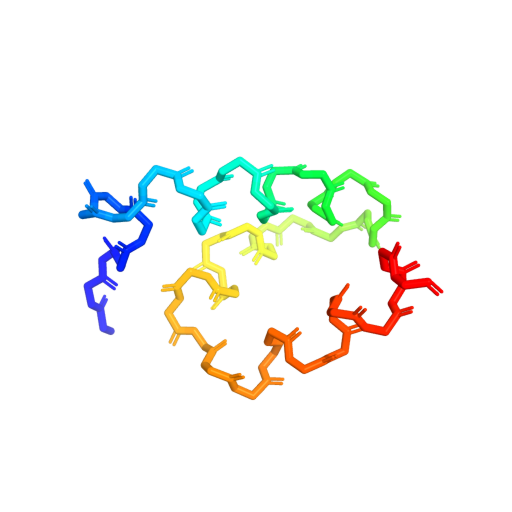 . LYS A 1 40 ? 10.531 15.718 2.525 1.00 44.34 40 LYS A N 9
ATOM 6267 C CA . LYS A 1 40 ? 11.187 16.210 3.730 1.00 12.25 40 LYS A CA 9
ATOM 6268 C C . LYS A 1 40 ? 12.599 15.646 3.851 1.00 41.53 40 LYS A C 9
ATOM 6269 O O . LYS A 1 40 ? 13.563 16.392 4.030 1.00 71.31 40 LYS A O 9
ATOM 6288 N N . CYS A 1 41 ? 12.715 14.327 3.750 1.00 70.44 41 CYS A N 9
ATOM 6289 C CA . CYS A 1 41 ? 14.009 13.663 3.846 1.00 62.51 41 CYS A CA 9
ATOM 6290 C C . CYS A 1 41 ? 14.993 14.238 2.831 1.00 53.11 41 CYS A C 9
ATOM 6291 O O . CYS A 1 41 ? 16.181 14.381 3.117 1.00 62.15 41 CYS A O 9
ATOM 6298 N N . GLN A 1 42 ? 14.488 14.566 1.646 1.00 14.32 42 GLN A N 9
ATOM 6299 C CA . GLN A 1 42 ? 15.322 15.126 0.589 1.00 33.21 42 GLN A CA 9
ATOM 6300 C C . GLN A 1 42 ? 16.012 16.402 1.059 1.00 64.13 42 GLN A C 9
ATOM 6301 O O . GLN A 1 42 ? 17.149 16.681 0.676 1.00 55.44 42 GLN A O 9
ATOM 6315 N N . ASP A 1 43 ? 15.319 17.172 1.890 1.00 42.45 43 ASP A N 9
ATOM 6316 C CA . ASP A 1 43 ? 15.866 18.419 2.412 1.00 1.12 43 ASP A CA 9
ATOM 6317 C C . ASP A 1 43 ? 16.981 18.145 3.416 1.00 24.41 43 ASP A C 9
ATOM 6318 O O . ASP A 1 43 ? 17.986 18.857 3.455 1.00 72.43 43 ASP A O 9
ATOM 6327 N N . LEU A 1 44 ? 16.798 17.109 4.228 1.00 51.12 44 LEU A N 9
ATOM 6328 C CA . LEU A 1 44 ? 17.788 16.740 5.234 1.00 42.54 44 LEU A CA 9
ATOM 6329 C C . LEU A 1 44 ? 19.111 16.355 4.580 1.00 42.14 44 LEU A C 9
ATOM 6330 O O . LEU A 1 44 ? 20.168 16.875 4.939 1.00 44.22 44 LEU A O 9
ATOM 6346 N N . LEU A 1 45 ? 19.045 15.442 3.617 1.00 42.33 45 LEU A N 9
ATOM 6347 C CA . LEU A 1 45 ? 20.238 14.988 2.910 1.00 51.42 45 LEU A CA 9
ATOM 6348 C C . LEU A 1 45 ? 20.812 16.102 2.040 1.00 70.24 45 LEU A C 9
ATOM 6349 O O . LEU A 1 45 ? 22.009 16.123 1.749 1.00 34.14 45 LEU A O 9
ATOM 6365 N N . HIS A 1 46 ? 19.951 17.027 1.628 1.00 43.43 46 HIS A N 9
ATOM 6366 C CA . HIS A 1 46 ? 20.374 18.146 0.793 1.00 55.33 46 HIS A CA 9
ATOM 6367 C C . HIS A 1 46 ? 20.483 19.427 1.615 1.00 20.20 46 HIS A C 9
ATOM 6368 O O . HIS A 1 46 ? 19.519 20.184 1.734 1.00 71.32 46 HIS A O 9
ATOM 6382 N N . ALA A 1 1 ? 0.753 -2.487 -1.220 1.00 62.53 1 ALA A N 10
ATOM 6383 C CA . ALA A 1 1 ? 1.864 -1.552 -1.092 1.00 15.14 1 ALA A CA 10
ATOM 6384 C C . ALA A 1 1 ? 3.165 -2.173 -1.587 1.00 22.45 1 ALA A C 10
ATOM 6385 O O . ALA A 1 1 ? 3.646 -3.158 -1.026 1.00 64.21 1 ALA A O 10
ATOM 6392 N N . ASP A 1 2 ? 3.730 -1.593 -2.639 1.00 54.55 2 ASP A N 10
ATOM 6393 C CA . ASP A 1 2 ? 4.976 -2.089 -3.210 1.00 24.41 2 ASP A CA 10
ATOM 6394 C C . ASP A 1 2 ? 6.160 -1.246 -2.747 1.00 21.15 2 ASP A C 10
ATOM 6395 O O . ASP A 1 2 ? 6.074 -0.021 -2.683 1.00 2.53 2 ASP A O 10
ATOM 6404 N N . ASN A 1 3 ? 7.264 -1.912 -2.423 1.00 50.12 3 ASN A N 10
ATOM 6405 C CA . ASN A 1 3 ? 8.465 -1.224 -1.964 1.00 11.51 3 ASN A CA 10
ATOM 6406 C C . ASN A 1 3 ? 9.247 -0.650 -3.141 1.00 40.34 3 ASN A C 10
ATOM 6407 O O . ASN A 1 3 ? 9.971 -1.369 -3.830 1.00 74.24 3 ASN A O 10
ATOM 6418 N N . LYS A 1 4 ? 9.097 0.651 -3.367 1.00 1.15 4 LYS A N 10
ATOM 6419 C CA . LYS A 1 4 ? 9.790 1.324 -4.459 1.00 30.11 4 LYS A CA 10
ATOM 6420 C C . LYS A 1 4 ? 11.301 1.272 -4.259 1.00 2.25 4 LYS A C 10
ATOM 6421 O O . LYS A 1 4 ? 12.067 1.315 -5.222 1.00 3.13 4 LYS A O 10
ATOM 6440 N N . CYS A 1 5 ? 11.724 1.178 -3.002 1.00 40.43 5 CYS A N 10
ATOM 6441 C CA . CYS A 1 5 ? 13.143 1.120 -2.675 1.00 65.40 5 CYS A CA 10
ATOM 6442 C C . CYS A 1 5 ? 13.674 -0.305 -2.808 1.00 34.23 5 CYS A C 10
ATOM 6443 O O . CYS A 1 5 ? 14.859 -0.515 -3.062 1.00 21.24 5 CYS A O 10
ATOM 6450 N N . GLU A 1 6 ? 12.786 -1.280 -2.634 1.00 1.40 6 GLU A N 10
ATOM 6451 C CA . GLU A 1 6 ? 13.165 -2.684 -2.734 1.00 23.12 6 GLU A CA 10
ATOM 6452 C C . GLU A 1 6 ? 13.809 -2.979 -4.085 1.00 44.15 6 GLU A C 10
ATOM 6453 O O . GLU A 1 6 ? 14.660 -3.860 -4.200 1.00 73.54 6 GLU A O 10
ATOM 6465 N N . ASN A 1 7 ? 13.396 -2.234 -5.106 1.00 64.41 7 ASN A N 10
ATOM 6466 C CA . ASN A 1 7 ? 13.932 -2.416 -6.451 1.00 33.25 7 ASN A CA 10
ATOM 6467 C C . ASN A 1 7 ? 14.960 -1.337 -6.777 1.00 72.32 7 ASN A C 10
ATOM 6468 O O . ASN A 1 7 ? 15.851 -1.544 -7.601 1.00 52.40 7 ASN A O 10
ATOM 6479 N N . SER A 1 8 ? 14.830 -0.187 -6.125 1.00 14.52 8 SER A N 10
ATOM 6480 C CA . SER A 1 8 ? 15.745 0.926 -6.348 1.00 0.42 8 SER A CA 10
ATOM 6481 C C . SER A 1 8 ? 16.825 0.965 -5.271 1.00 42.41 8 SER A C 10
ATOM 6482 O O . SER A 1 8 ? 16.537 1.184 -4.094 1.00 20.24 8 SER A O 10
ATOM 6490 N N . LEU A 1 9 ? 18.070 0.752 -5.683 1.00 11.00 9 LEU A N 10
ATOM 6491 C CA . LEU A 1 9 ? 19.195 0.762 -4.755 1.00 4.52 9 LEU A CA 10
ATOM 6492 C C . LEU A 1 9 ? 19.438 2.166 -4.209 1.00 31.12 9 LEU A C 10
ATOM 6493 O O . LEU A 1 9 ? 19.800 2.336 -3.044 1.00 74.34 9 LEU A O 10
ATOM 6509 N N . ARG A 1 10 ? 19.234 3.169 -5.057 1.00 63.40 10 ARG A N 10
ATOM 6510 C CA . ARG A 1 10 ? 19.430 4.557 -4.659 1.00 51.52 10 ARG A CA 10
ATOM 6511 C C . ARG A 1 10 ? 18.369 4.989 -3.650 1.00 65.52 10 ARG A C 10
ATOM 6512 O O . ARG A 1 10 ? 18.680 5.618 -2.639 1.00 23.12 10 ARG A O 10
ATOM 6533 N N . ARG A 1 11 ? 17.117 4.646 -3.933 1.00 70.31 11 ARG A N 10
ATOM 6534 C CA . ARG A 1 11 ? 16.011 4.999 -3.052 1.00 33.44 11 ARG A CA 10
ATOM 6535 C C . ARG A 1 11 ? 16.181 4.352 -1.680 1.00 73.10 11 ARG A C 10
ATOM 6536 O O . ARG A 1 11 ? 15.801 4.928 -0.661 1.00 61.40 11 ARG A O 10
ATOM 6557 N N . GLU A 1 12 ? 16.753 3.152 -1.664 1.00 3.31 12 GLU A N 10
ATOM 6558 C CA . GLU A 1 12 ? 16.972 2.428 -0.418 1.00 32.44 12 GLU A CA 10
ATOM 6559 C C . GLU A 1 12 ? 18.079 3.080 0.404 1.00 5.43 12 GLU A C 10
ATOM 6560 O O . GLU A 1 12 ? 17.927 3.300 1.606 1.00 2.53 12 GLU A O 10
ATOM 6572 N N . ILE A 1 13 ? 19.193 3.387 -0.252 1.00 62.45 13 ILE A N 10
ATOM 6573 C CA . ILE A 1 13 ? 20.326 4.014 0.417 1.00 51.34 13 ILE A CA 10
ATOM 6574 C C . ILE A 1 13 ? 19.966 5.411 0.913 1.00 65.34 13 ILE A C 10
ATOM 6575 O O . ILE A 1 13 ? 20.537 5.901 1.887 1.00 64.54 13 ILE A O 10
ATOM 6591 N N . ALA A 1 14 ? 19.015 6.046 0.237 1.00 52.13 14 ALA A N 10
ATOM 6592 C CA . ALA A 1 14 ? 18.576 7.385 0.611 1.00 70.21 14 ALA A CA 10
ATOM 6593 C C . ALA A 1 14 ? 17.804 7.362 1.926 1.00 61.11 14 ALA A C 10
ATOM 6594 O O . ALA A 1 14 ? 18.112 8.113 2.852 1.00 41.14 14 ALA A O 10
ATOM 6601 N N . CYS A 1 15 ? 16.799 6.496 2.002 1.00 61.14 15 CYS A N 10
ATOM 6602 C CA . CYS A 1 15 ? 15.982 6.376 3.203 1.00 74.54 15 CYS A CA 10
ATOM 6603 C C . CYS A 1 15 ? 16.803 5.830 4.367 1.00 31.32 15 CYS A C 10
ATOM 6604 O O . CYS A 1 15 ? 16.541 6.145 5.527 1.00 33.11 15 CYS A O 10
ATOM 6611 N N . GLY A 1 16 ? 17.799 5.009 4.048 1.00 30.43 16 GLY A N 10
ATOM 6612 C CA . GLY A 1 16 ? 18.644 4.432 5.078 1.00 54.01 16 GLY A CA 10
ATOM 6613 C C . GLY A 1 16 ? 19.303 5.486 5.944 1.00 4.53 16 GLY A C 10
ATOM 6614 O O . GLY A 1 16 ? 19.334 5.362 7.168 1.00 23.12 16 GLY A O 10
ATOM 6618 N N . GLN A 1 17 ? 19.834 6.526 5.308 1.00 35.00 17 GLN A N 10
ATOM 6619 C CA . GLN A 1 17 ? 20.498 7.605 6.030 1.00 61.24 17 GLN A CA 10
ATOM 6620 C C . GLN A 1 17 ? 19.500 8.392 6.872 1.00 52.33 17 GLN A C 10
ATOM 6621 O O . GLN A 1 17 ? 19.676 8.545 8.081 1.00 74.21 17 GLN A O 10
ATOM 6635 N N . CYS A 1 18 ? 18.452 8.891 6.225 1.00 13.31 18 CYS A N 10
ATOM 6636 C CA . CYS A 1 18 ? 17.425 9.664 6.913 1.00 11.24 18 CYS A CA 10
ATOM 6637 C C . CYS A 1 18 ? 16.813 8.859 8.056 1.00 0.44 18 CYS A C 10
ATOM 6638 O O . CYS A 1 18 ? 16.403 9.419 9.073 1.00 2.25 18 CYS A O 10
ATOM 6645 N N . ARG A 1 19 ? 16.755 7.543 7.881 1.00 1.33 19 ARG A N 10
ATOM 6646 C CA . ARG A 1 19 ? 16.193 6.661 8.897 1.00 53.40 19 ARG A CA 10
ATOM 6647 C C . ARG A 1 19 ? 16.925 6.826 10.226 1.00 52.14 19 ARG A C 10
ATOM 6648 O O . ARG A 1 19 ? 16.315 6.764 11.293 1.00 23.55 19 ARG A O 10
ATOM 6669 N N . ASP A 1 20 ? 18.234 7.036 10.151 1.00 3.24 20 ASP A N 10
ATOM 6670 C CA . ASP A 1 20 ? 19.050 7.210 11.348 1.00 52.52 20 ASP A CA 10
ATOM 6671 C C . ASP A 1 20 ? 18.968 8.646 11.857 1.00 12.20 20 ASP A C 10
ATOM 6672 O O . ASP A 1 20 ? 18.623 8.887 13.014 1.00 3.52 20 ASP A O 10
ATOM 6681 N N . LYS A 1 21 ? 19.288 9.597 10.985 1.00 34.35 21 LYS A N 10
ATOM 6682 C CA . LYS A 1 21 ? 19.250 11.009 11.345 1.00 4.22 21 LYS A CA 10
ATOM 6683 C C . LYS A 1 21 ? 17.883 11.393 11.903 1.00 65.11 21 LYS A C 10
ATOM 6684 O O . LYS A 1 21 ? 17.774 11.866 13.034 1.00 31.01 21 LYS A O 10
ATOM 6703 N N . VAL A 1 22 ? 16.843 11.185 11.102 1.00 30.42 22 VAL A N 10
ATOM 6704 C CA . VAL A 1 22 ? 15.483 11.506 11.517 1.00 13.20 22 VAL A CA 10
ATOM 6705 C C . VAL A 1 22 ? 15.130 10.815 12.829 1.00 24.23 22 VAL A C 10
ATOM 6706 O O . VAL A 1 22 ? 14.277 11.285 13.582 1.00 21.23 22 VAL A O 10
ATOM 6719 N N . LYS A 1 23 ? 15.793 9.695 13.098 1.00 3.23 23 LYS A N 10
ATOM 6720 C CA . LYS A 1 23 ? 15.553 8.938 14.321 1.00 72.02 23 LYS A CA 10
ATOM 6721 C C . LYS A 1 23 ? 14.071 8.608 14.474 1.00 44.01 23 LYS A C 10
ATOM 6722 O O . LYS A 1 23 ? 13.447 8.955 15.477 1.00 24.14 23 LYS A O 10
ATOM 6741 N N . THR A 1 24 ? 13.513 7.934 13.473 1.00 42.31 24 THR A N 10
ATOM 6742 C CA . THR A 1 24 ? 12.106 7.557 13.497 1.00 54.24 24 THR A CA 10
ATOM 6743 C C . THR A 1 24 ? 11.912 6.124 13.014 1.00 40.44 24 THR A C 10
ATOM 6744 O O . THR A 1 24 ? 12.189 5.806 11.857 1.00 51.41 24 THR A O 10
ATOM 6755 N N . ASP A 1 25 ? 11.435 5.264 13.906 1.00 73.22 25 ASP A N 10
ATOM 6756 C CA . ASP A 1 25 ? 11.202 3.864 13.570 1.00 61.04 25 ASP A CA 10
ATOM 6757 C C . ASP A 1 25 ? 10.077 3.730 12.549 1.00 55.13 25 ASP A C 10
ATOM 6758 O O . ASP A 1 25 ? 9.001 4.303 12.717 1.00 33.51 25 ASP A O 10
ATOM 6767 N N . GLY A 1 26 ? 10.333 2.970 11.488 1.00 3.12 26 GLY A N 10
ATOM 6768 C CA . GLY A 1 26 ? 9.333 2.776 10.455 1.00 32.10 26 GLY A CA 10
ATOM 6769 C C . GLY A 1 26 ? 9.438 3.803 9.346 1.00 50.44 26 GLY A C 10
ATOM 6770 O O . GLY A 1 26 ? 8.897 3.609 8.257 1.00 43.03 26 GLY A O 10
ATOM 6774 N N . TYR A 1 27 ? 10.134 4.901 9.622 1.00 70.42 27 TYR A N 10
ATOM 6775 C CA . TYR A 1 27 ? 10.305 5.965 8.640 1.00 74.11 27 TYR A CA 10
ATOM 6776 C C . TYR A 1 27 ? 10.872 5.416 7.335 1.00 61.15 27 TYR A C 10
ATOM 6777 O O . TYR A 1 27 ? 10.386 5.736 6.249 1.00 22.35 27 TYR A O 10
ATOM 6795 N N . PHE A 1 28 ? 11.904 4.586 7.448 1.00 2.43 28 PHE A N 10
ATOM 6796 C CA . PHE A 1 28 ? 12.540 3.992 6.278 1.00 33.12 28 PHE A CA 10
ATOM 6797 C C . PHE A 1 28 ? 11.508 3.301 5.391 1.00 40.41 28 PHE A C 10
ATOM 6798 O O . PHE A 1 28 ? 11.499 3.484 4.173 1.00 13.23 28 PHE A O 10
ATOM 6815 N N . TYR A 1 29 ? 10.641 2.507 6.010 1.00 44.44 29 TYR A N 10
ATOM 6816 C CA . TYR A 1 29 ? 9.607 1.787 5.277 1.00 62.31 29 TYR A CA 10
ATOM 6817 C C . TYR A 1 29 ? 8.483 2.727 4.855 1.00 54.32 29 TYR A C 10
ATOM 6818 O O . TYR A 1 29 ? 7.739 2.441 3.917 1.00 2.00 29 TYR A O 10
ATOM 6836 N N . GLU A 1 30 ? 8.366 3.851 5.555 1.00 40.41 30 GLU A N 10
ATOM 6837 C CA . GLU A 1 30 ? 7.332 4.835 5.253 1.00 24.32 30 GLU A CA 10
ATOM 6838 C C . GLU A 1 30 ? 7.681 5.621 3.992 1.00 34.34 30 GLU A C 10
ATOM 6839 O O . GLU A 1 30 ? 6.890 5.689 3.051 1.00 15.02 30 GLU A O 10
ATOM 6851 N N . CYS A 1 31 ? 8.870 6.214 3.982 1.00 72.55 31 CYS A N 10
ATOM 6852 C CA . CYS A 1 31 ? 9.324 6.996 2.838 1.00 3.05 31 CYS A CA 10
ATOM 6853 C C . CYS A 1 31 ? 9.457 6.119 1.597 1.00 63.20 31 CYS A C 10
ATOM 6854 O O . CYS A 1 31 ? 9.305 6.591 0.470 1.00 11.21 31 CYS A O 10
ATOM 6861 N N . CYS A 1 32 ? 9.742 4.839 1.812 1.00 61.34 32 CYS A N 10
ATOM 6862 C CA . CYS A 1 32 ? 9.896 3.894 0.712 1.00 41.22 32 CYS A CA 10
ATOM 6863 C C . CYS A 1 32 ? 8.610 3.794 -0.103 1.00 34.42 32 CYS A C 10
ATOM 6864 O O . CYS A 1 32 ? 8.631 3.414 -1.274 1.00 73.12 32 CYS A O 10
ATOM 6871 N N . THR A 1 33 ? 7.489 4.137 0.525 1.00 24.25 33 THR A N 10
ATOM 6872 C CA . THR A 1 33 ? 6.194 4.085 -0.139 1.00 75.34 33 THR A CA 10
ATOM 6873 C C . THR A 1 33 ? 5.413 5.377 0.075 1.00 63.33 33 THR A C 10
ATOM 6874 O O . THR A 1 33 ? 4.192 5.408 -0.075 1.00 70.44 33 THR A O 10
ATOM 6885 N N . SER A 1 34 ? 6.127 6.442 0.426 1.00 54.05 34 SER A N 10
ATOM 6886 C CA . SER A 1 34 ? 5.500 7.737 0.663 1.00 12.02 34 SER A CA 10
ATOM 6887 C C . SER A 1 34 ? 6.263 8.849 -0.050 1.00 72.02 34 SER A C 10
ATOM 6888 O O . SER A 1 34 ? 7.330 9.270 0.396 1.00 0.14 34 SER A O 10
ATOM 6896 N N . ASP A 1 35 ? 5.708 9.320 -1.161 1.00 74.25 35 ASP A N 10
ATOM 6897 C CA . ASP A 1 35 ? 6.334 10.384 -1.938 1.00 30.33 35 ASP A CA 10
ATOM 6898 C C . ASP A 1 35 ? 6.359 11.689 -1.149 1.00 4.12 35 ASP A C 10
ATOM 6899 O O . ASP A 1 35 ? 7.334 12.439 -1.202 1.00 51.33 35 ASP A O 10
ATOM 6908 N N . SER A 1 36 ? 5.281 11.954 -0.418 1.00 43.20 36 SER A N 10
ATOM 6909 C CA . SER A 1 36 ? 5.178 13.171 0.378 1.00 12.51 36 SER A CA 10
ATOM 6910 C C . SER A 1 36 ? 6.213 13.177 1.499 1.00 42.33 36 SER A C 10
ATOM 6911 O O . SER A 1 36 ? 6.623 14.236 1.977 1.00 61.33 36 SER A O 10
ATOM 6919 N N . THR A 1 37 ? 6.633 11.986 1.914 1.00 11.34 37 THR A N 10
ATOM 6920 C CA . THR A 1 37 ? 7.619 11.852 2.979 1.00 1.20 37 THR A CA 10
ATOM 6921 C C . THR A 1 37 ? 9.036 12.002 2.438 1.00 63.52 37 THR A C 10
ATOM 6922 O O . THR A 1 37 ? 9.952 12.388 3.165 1.00 54.54 37 THR A O 10
ATOM 6933 N N . PHE A 1 38 ? 9.211 11.693 1.157 1.00 1.01 38 PHE A N 10
ATOM 6934 C CA . PHE A 1 38 ? 10.518 11.793 0.518 1.00 22.22 38 PHE A CA 10
ATOM 6935 C C . PHE A 1 38 ? 10.989 13.243 0.466 1.00 11.35 38 PHE A C 10
ATOM 6936 O O . PHE A 1 38 ? 12.141 13.546 0.777 1.00 22.03 38 PHE A O 10
ATOM 6953 N N . LYS A 1 39 ? 10.089 14.137 0.071 1.00 41.31 39 LYS A N 10
ATOM 6954 C CA . LYS A 1 39 ? 10.409 15.557 -0.022 1.00 25.31 39 LYS A CA 10
ATOM 6955 C C . LYS A 1 39 ? 11.024 16.062 1.280 1.00 60.14 39 LYS A C 10
ATOM 6956 O O . LYS A 1 39 ? 11.858 16.968 1.274 1.00 21.51 39 LYS A O 10
ATOM 6975 N N . LYS A 1 40 ? 10.608 15.470 2.394 1.00 52.00 40 LYS A N 10
ATOM 6976 C CA . LYS A 1 40 ? 11.119 15.857 3.703 1.00 12.45 40 LYS A CA 10
ATOM 6977 C C . LYS A 1 40 ? 12.555 15.380 3.890 1.00 23.51 40 LYS A C 10
ATOM 6978 O O . LYS A 1 40 ? 13.410 16.123 4.373 1.00 31.12 40 LYS A O 10
ATOM 6997 N N . CYS A 1 41 ? 12.815 14.135 3.503 1.00 10.11 41 CYS A N 10
ATOM 6998 C CA . CYS A 1 41 ? 14.148 13.558 3.627 1.00 70.24 41 CYS A CA 10
ATOM 6999 C C . CYS A 1 41 ? 15.109 14.189 2.624 1.00 42.33 41 CYS A C 10
ATOM 7000 O O . CYS A 1 41 ? 16.309 14.291 2.879 1.00 13.31 41 CYS A O 10
ATOM 7007 N N . GLN A 1 42 ? 14.573 14.611 1.483 1.00 13.32 42 GLN A N 10
ATOM 7008 C CA . GLN A 1 42 ? 15.383 15.232 0.442 1.00 0.31 42 GLN A CA 10
ATOM 7009 C C . GLN A 1 42 ? 16.001 16.536 0.938 1.00 73.42 42 GLN A C 10
ATOM 7010 O O . GLN A 1 42 ? 17.097 16.912 0.523 1.00 61.42 42 GLN A O 10
ATOM 7024 N N . ASP A 1 43 ? 15.290 17.221 1.827 1.00 61.50 43 ASP A N 10
ATOM 7025 C CA . ASP A 1 43 ? 15.769 18.482 2.380 1.00 11.02 43 ASP A CA 10
ATOM 7026 C C . ASP A 1 43 ? 16.941 18.250 3.329 1.00 35.51 43 ASP A C 10
ATOM 7027 O O . ASP A 1 43 ? 17.925 18.990 3.310 1.00 32.15 43 ASP A O 10
ATOM 7036 N N . LEU A 1 44 ? 16.828 17.218 4.158 1.00 33.23 44 LEU A N 10
ATOM 7037 C CA . LEU A 1 44 ? 17.877 16.888 5.116 1.00 23.22 44 LEU A CA 10
ATOM 7038 C C . LEU A 1 44 ? 19.204 16.640 4.406 1.00 3.11 44 LEU A C 10
ATOM 7039 O O . LEU A 1 44 ? 20.228 17.229 4.757 1.00 72.03 44 LEU A O 10
ATOM 7055 N N . LEU A 1 45 ? 19.180 15.767 3.405 1.00 13.01 45 LEU A N 10
ATOM 7056 C CA . LEU A 1 45 ? 20.381 15.443 2.643 1.00 34.30 45 LEU A CA 10
ATOM 7057 C C . LEU A 1 45 ? 20.840 16.639 1.815 1.00 32.23 45 LEU A C 10
ATOM 7058 O O . LEU A 1 45 ? 22.022 16.768 1.494 1.00 74.21 45 LEU A O 10
ATOM 7074 N N . HIS A 1 46 ? 19.898 17.513 1.475 1.00 60.02 46 HIS A N 10
ATOM 7075 C CA . HIS A 1 46 ? 20.207 18.701 0.687 1.00 75.12 46 HIS A CA 10
ATOM 7076 C C . HIS A 1 46 ? 20.497 19.894 1.593 1.00 63.42 46 HIS A C 10
ATOM 7077 O O . HIS A 1 46 ? 20.642 21.022 1.122 1.00 42.12 46 HIS A O 10
ATOM 7091 N N . ALA A 1 1 ? 3.731 -4.455 1.921 1.00 54.10 1 ALA A N 11
ATOM 7092 C CA . ALA A 1 1 ? 3.283 -3.478 0.936 1.00 64.22 1 ALA A CA 11
ATOM 7093 C C . ALA A 1 1 ? 4.327 -3.286 -0.159 1.00 40.33 1 ALA A C 11
ATOM 7094 O O . ALA A 1 1 ? 5.516 -3.520 0.056 1.00 45.54 1 ALA A O 11
ATOM 7101 N N . ASP A 1 2 ? 3.874 -2.859 -1.333 1.00 22.10 2 ASP A N 11
ATOM 7102 C CA . ASP A 1 2 ? 4.769 -2.635 -2.462 1.00 43.12 2 ASP A CA 11
ATOM 7103 C C . ASP A 1 2 ? 5.912 -1.702 -2.073 1.00 21.41 2 ASP A C 11
ATOM 7104 O O . ASP A 1 2 ? 5.688 -0.550 -1.704 1.00 71.41 2 ASP A O 11
ATOM 7113 N N . ASN A 1 3 ? 7.138 -2.210 -2.157 1.00 12.43 3 ASN A N 11
ATOM 7114 C CA . ASN A 1 3 ? 8.316 -1.422 -1.812 1.00 30.55 3 ASN A CA 11
ATOM 7115 C C . ASN A 1 3 ? 9.000 -0.888 -3.066 1.00 60.12 3 ASN A C 11
ATOM 7116 O O . ASN A 1 3 ? 9.656 -1.633 -3.795 1.00 31.24 3 ASN A O 11
ATOM 7127 N N . LYS A 1 4 ? 8.843 0.408 -3.313 1.00 11.05 4 LYS A N 11
ATOM 7128 C CA . LYS A 1 4 ? 9.446 1.045 -4.477 1.00 60.45 4 LYS A CA 11
ATOM 7129 C C . LYS A 1 4 ? 10.968 0.994 -4.398 1.00 25.11 4 LYS A C 11
ATOM 7130 O O . LYS A 1 4 ? 11.641 0.671 -5.378 1.00 2.34 4 LYS A O 11
ATOM 7149 N N . CYS A 1 5 ? 11.506 1.313 -3.225 1.00 41.24 5 CYS A N 11
ATOM 7150 C CA . CYS A 1 5 ? 12.949 1.303 -3.017 1.00 51.30 5 CYS A CA 11
ATOM 7151 C C . CYS A 1 5 ? 13.531 -0.078 -3.306 1.00 13.42 5 CYS A C 11
ATOM 7152 O O . CYS A 1 5 ? 14.696 -0.205 -3.679 1.00 42.32 5 CYS A O 11
ATOM 7159 N N . GLU A 1 6 ? 12.710 -1.108 -3.130 1.00 34.20 6 GLU A N 11
ATOM 7160 C CA . GLU A 1 6 ? 13.143 -2.479 -3.371 1.00 64.42 6 GLU A CA 11
ATOM 7161 C C . GLU A 1 6 ? 13.754 -2.620 -4.763 1.00 32.03 6 GLU A C 11
ATOM 7162 O O . GLU A 1 6 ? 14.652 -3.432 -4.979 1.00 20.44 6 GLU A O 11
ATOM 7174 N N . ASN A 1 7 ? 13.258 -1.822 -5.703 1.00 62.33 7 ASN A N 11
ATOM 7175 C CA . ASN A 1 7 ? 13.753 -1.858 -7.075 1.00 24.14 7 ASN A CA 11
ATOM 7176 C C . ASN A 1 7 ? 14.775 -0.751 -7.313 1.00 4.31 7 ASN A C 11
ATOM 7177 O O . ASN A 1 7 ? 15.680 -0.893 -8.136 1.00 54.10 7 ASN A O 11
ATOM 7188 N N . SER A 1 8 ? 14.625 0.352 -6.586 1.00 41.24 8 SER A N 11
ATOM 7189 C CA . SER A 1 8 ? 15.533 1.486 -6.721 1.00 33.44 8 SER A CA 11
ATOM 7190 C C . SER A 1 8 ? 16.618 1.442 -5.649 1.00 41.32 8 SER A C 11
ATOM 7191 O O . SER A 1 8 ? 16.347 1.650 -4.466 1.00 23.34 8 SER A O 11
ATOM 7199 N N . LEU A 1 9 ? 17.848 1.171 -6.073 1.00 13.44 9 LEU A N 11
ATOM 7200 C CA . LEU A 1 9 ? 18.976 1.100 -5.151 1.00 1.44 9 LEU A CA 11
ATOM 7201 C C . LEU A 1 9 ? 19.258 2.465 -4.529 1.00 31.51 9 LEU A C 11
ATOM 7202 O O . LEU A 1 9 ? 19.629 2.560 -3.359 1.00 63.31 9 LEU A O 11
ATOM 7218 N N . ARG A 1 10 ? 19.077 3.518 -5.319 1.00 33.12 10 ARG A N 11
ATOM 7219 C CA . ARG A 1 10 ? 19.310 4.877 -4.846 1.00 24.15 10 ARG A CA 11
ATOM 7220 C C . ARG A 1 10 ? 18.257 5.284 -3.819 1.00 63.21 10 ARG A C 11
ATOM 7221 O O . ARG A 1 10 ? 18.552 6.004 -2.865 1.00 31.32 10 ARG A O 11
ATOM 7242 N N . ARG A 1 11 ? 17.029 4.818 -4.023 1.00 2.53 11 ARG A N 11
ATOM 7243 C CA . ARG A 1 11 ? 15.932 5.135 -3.116 1.00 41.43 11 ARG A CA 11
ATOM 7244 C C . ARG A 1 11 ? 16.167 4.517 -1.741 1.00 71.23 11 ARG A C 11
ATOM 7245 O O . ARG A 1 11 ? 15.881 5.134 -0.716 1.00 45.30 11 ARG A O 11
ATOM 7266 N N . GLU A 1 12 ? 16.688 3.294 -1.729 1.00 62.13 12 GLU A N 11
ATOM 7267 C CA . GLU A 1 12 ? 16.960 2.592 -0.480 1.00 54.22 12 GLU A CA 11
ATOM 7268 C C . GLU A 1 12 ? 18.086 3.273 0.293 1.00 54.03 12 GLU A C 11
ATOM 7269 O O . GLU A 1 12 ? 17.938 3.590 1.473 1.00 5.24 12 GLU A O 11
ATOM 7281 N N . ILE A 1 13 ? 19.209 3.493 -0.382 1.00 10.53 13 ILE A N 11
ATOM 7282 C CA . ILE A 1 13 ? 20.359 4.137 0.241 1.00 64.41 13 ILE A CA 11
ATOM 7283 C C . ILE A 1 13 ? 19.992 5.512 0.786 1.00 12.42 13 ILE A C 11
ATOM 7284 O O . ILE A 1 13 ? 20.507 5.940 1.819 1.00 41.14 13 ILE A O 11
ATOM 7300 N N . ALA A 1 14 ? 19.096 6.200 0.086 1.00 13.20 14 ALA A N 11
ATOM 7301 C CA . ALA A 1 14 ? 18.656 7.526 0.502 1.00 54.12 14 ALA A CA 11
ATOM 7302 C C . ALA A 1 14 ? 17.800 7.451 1.762 1.00 24.41 14 ALA A C 11
ATOM 7303 O O . ALA A 1 14 ? 17.926 8.283 2.661 1.00 52.13 14 ALA A O 11
ATOM 7310 N N . CYS A 1 15 ? 16.930 6.448 1.822 1.00 43.02 15 CYS A N 11
ATOM 7311 C CA . CYS A 1 15 ? 16.053 6.264 2.971 1.00 32.14 15 CYS A CA 11
ATOM 7312 C C . CYS A 1 15 ? 16.837 5.758 4.179 1.00 70.13 15 CYS A C 11
ATOM 7313 O O . CYS A 1 15 ? 16.597 6.179 5.309 1.00 14.13 15 CYS A O 11
ATOM 7320 N N . GLY A 1 16 ? 17.777 4.851 3.929 1.00 31.04 16 GLY A N 11
ATOM 7321 C CA . GLY A 1 16 ? 18.582 4.302 5.005 1.00 42.42 16 GLY A CA 11
ATOM 7322 C C . GLY A 1 16 ? 19.259 5.379 5.829 1.00 4.14 16 GLY A C 11
ATOM 7323 O O . GLY A 1 16 ? 19.294 5.299 7.057 1.00 52.21 16 GLY A O 11
ATOM 7327 N N . GLN A 1 17 ? 19.800 6.387 5.153 1.00 4.53 17 GLN A N 11
ATOM 7328 C CA . GLN A 1 17 ? 20.482 7.483 5.832 1.00 0.13 17 GLN A CA 11
ATOM 7329 C C . GLN A 1 17 ? 19.500 8.305 6.661 1.00 23.32 17 GLN A C 11
ATOM 7330 O O . GLN A 1 17 ? 19.684 8.481 7.866 1.00 45.41 17 GLN A O 11
ATOM 7344 N N . CYS A 1 18 ? 18.457 8.805 6.009 1.00 53.45 18 CYS A N 11
ATOM 7345 C CA . CYS A 1 18 ? 17.446 9.609 6.684 1.00 15.31 18 CYS A CA 11
ATOM 7346 C C . CYS A 1 18 ? 16.827 8.840 7.848 1.00 62.01 18 CYS A C 11
ATOM 7347 O O . CYS A 1 18 ? 16.433 9.428 8.855 1.00 4.50 18 CYS A O 11
ATOM 7354 N N . ARG A 1 19 ? 16.746 7.522 7.702 1.00 72.43 19 ARG A N 11
ATOM 7355 C CA . ARG A 1 19 ? 16.175 6.672 8.740 1.00 70.55 19 ARG A CA 11
ATOM 7356 C C . ARG A 1 19 ? 16.896 6.877 10.068 1.00 2.24 19 ARG A C 11
ATOM 7357 O O . ARG A 1 19 ? 16.278 6.850 11.132 1.00 14.55 19 ARG A O 11
ATOM 7378 N N . ASP A 1 20 ? 18.207 7.082 9.999 1.00 71.44 20 ASP A N 11
ATOM 7379 C CA . ASP A 1 20 ? 19.013 7.292 11.196 1.00 53.33 20 ASP A CA 11
ATOM 7380 C C . ASP A 1 20 ? 18.928 8.743 11.659 1.00 0.13 20 ASP A C 11
ATOM 7381 O O . ASP A 1 20 ? 18.818 9.019 12.854 1.00 2.31 20 ASP A O 11
ATOM 7390 N N . LYS A 1 21 ? 18.981 9.667 10.706 1.00 11.53 21 LYS A N 11
ATOM 7391 C CA . LYS A 1 21 ? 18.910 11.091 11.015 1.00 21.33 21 LYS A CA 11
ATOM 7392 C C . LYS A 1 21 ? 17.576 11.440 11.666 1.00 55.52 21 LYS A C 11
ATOM 7393 O O . LYS A 1 21 ? 17.532 11.915 12.801 1.00 43.31 21 LYS A O 11
ATOM 7412 N N . VAL A 1 22 ? 16.488 11.201 10.940 1.00 12.41 22 VAL A N 11
ATOM 7413 C CA . VAL A 1 22 ? 15.152 11.489 11.448 1.00 74.22 22 VAL A CA 11
ATOM 7414 C C . VAL A 1 22 ? 14.919 10.814 12.795 1.00 11.41 22 VAL A C 11
ATOM 7415 O O . VAL A 1 22 ? 14.119 11.282 13.606 1.00 21.32 22 VAL A O 11
ATOM 7428 N N . LYS A 1 23 ? 15.623 9.712 13.028 1.00 4.33 23 LYS A N 11
ATOM 7429 C CA . LYS A 1 23 ? 15.496 8.972 14.278 1.00 2.53 23 LYS A CA 11
ATOM 7430 C C . LYS A 1 23 ? 14.057 8.517 14.497 1.00 11.52 23 LYS A C 11
ATOM 7431 O O . LYS A 1 23 ? 13.478 8.743 15.560 1.00 12.25 23 LYS A O 11
ATOM 7450 N N . THR A 1 24 ? 13.484 7.874 13.485 1.00 71.31 24 THR A N 11
ATOM 7451 C CA . THR A 1 24 ? 12.113 7.387 13.567 1.00 73.30 24 THR A CA 11
ATOM 7452 C C . THR A 1 24 ? 12.005 5.958 13.048 1.00 71.53 24 THR A C 11
ATOM 7453 O O . THR A 1 24 ? 12.245 5.696 11.869 1.00 75.51 24 THR A O 11
ATOM 7464 N N . ASP A 1 25 ? 11.643 5.037 13.934 1.00 34.12 25 ASP A N 11
ATOM 7465 C CA . ASP A 1 25 ? 11.501 3.633 13.564 1.00 1.34 25 ASP A CA 11
ATOM 7466 C C . ASP A 1 25 ? 10.392 3.452 12.533 1.00 41.33 25 ASP A C 11
ATOM 7467 O O . ASP A 1 25 ? 9.245 3.830 12.767 1.00 70.03 25 ASP A O 11
ATOM 7476 N N . GLY A 1 26 ? 10.744 2.872 11.389 1.00 55.31 26 GLY A N 11
ATOM 7477 C CA . GLY A 1 26 ? 9.767 2.653 10.338 1.00 62.50 26 GLY A CA 11
ATOM 7478 C C . GLY A 1 26 ? 9.855 3.692 9.238 1.00 11.35 26 GLY A C 11
ATOM 7479 O O . GLY A 1 26 ? 9.293 3.512 8.158 1.00 41.02 26 GLY A O 11
ATOM 7483 N N . TYR A 1 27 ? 10.560 4.784 9.514 1.00 73.01 27 TYR A N 11
ATOM 7484 C CA . TYR A 1 27 ? 10.715 5.859 8.541 1.00 64.20 27 TYR A CA 11
ATOM 7485 C C . TYR A 1 27 ? 11.222 5.318 7.208 1.00 63.43 27 TYR A C 11
ATOM 7486 O O . TYR A 1 27 ? 10.703 5.663 6.146 1.00 2.41 27 TYR A O 11
ATOM 7504 N N . PHE A 1 28 ? 12.240 4.465 7.271 1.00 50.30 28 PHE A N 11
ATOM 7505 C CA . PHE A 1 28 ? 12.819 3.875 6.070 1.00 52.13 28 PHE A CA 11
ATOM 7506 C C . PHE A 1 28 ? 11.744 3.201 5.223 1.00 75.42 28 PHE A C 11
ATOM 7507 O O . PHE A 1 28 ? 11.701 3.370 4.004 1.00 13.10 28 PHE A O 11
ATOM 7524 N N . TYR A 1 29 ? 10.878 2.435 5.877 1.00 15.13 29 TYR A N 11
ATOM 7525 C CA . TYR A 1 29 ? 9.804 1.732 5.185 1.00 32.04 29 TYR A CA 11
ATOM 7526 C C . TYR A 1 29 ? 8.691 2.696 4.786 1.00 74.44 29 TYR A C 11
ATOM 7527 O O . TYR A 1 29 ? 7.936 2.434 3.850 1.00 53.22 29 TYR A O 11
ATOM 7545 N N . GLU A 1 30 ? 8.597 3.811 5.503 1.00 52.25 30 GLU A N 11
ATOM 7546 C CA . GLU A 1 30 ? 7.576 4.814 5.223 1.00 1.40 30 GLU A CA 11
ATOM 7547 C C . GLU A 1 30 ? 7.916 5.599 3.959 1.00 73.42 30 GLU A C 11
ATOM 7548 O O . GLU A 1 30 ? 7.108 5.687 3.033 1.00 21.14 30 GLU A O 11
ATOM 7560 N N . CYS A 1 31 ? 9.116 6.167 3.927 1.00 3.21 31 CYS A N 11
ATOM 7561 C CA . CYS A 1 31 ? 9.564 6.945 2.779 1.00 44.35 31 CYS A CA 11
ATOM 7562 C C . CYS A 1 31 ? 9.653 6.071 1.531 1.00 55.44 31 CYS A C 11
ATOM 7563 O O . CYS A 1 31 ? 9.505 6.556 0.408 1.00 31.11 31 CYS A O 11
ATOM 7570 N N . CYS A 1 32 ? 9.894 4.781 1.735 1.00 70.23 32 CYS A N 11
ATOM 7571 C CA . CYS A 1 32 ? 10.002 3.838 0.628 1.00 43.21 32 CYS A CA 11
ATOM 7572 C C . CYS A 1 32 ? 8.692 3.760 -0.150 1.00 33.41 32 CYS A C 11
ATOM 7573 O O . CYS A 1 32 ? 8.675 3.392 -1.325 1.00 74.41 32 CYS A O 11
ATOM 7580 N N . THR A 1 33 ? 7.594 4.109 0.514 1.00 20.41 33 THR A N 11
ATOM 7581 C CA . THR A 1 33 ? 6.279 4.077 -0.113 1.00 51.12 33 THR A CA 11
ATOM 7582 C C . THR A 1 33 ? 5.529 5.384 0.116 1.00 40.41 33 THR A C 11
ATOM 7583 O O . THR A 1 33 ? 4.305 5.437 0.000 1.00 13.24 33 THR A O 11
ATOM 7594 N N . SER A 1 34 ? 6.271 6.438 0.441 1.00 44.04 34 SER A N 11
ATOM 7595 C CA . SER A 1 34 ? 5.676 7.746 0.689 1.00 34.51 34 SER A CA 11
ATOM 7596 C C . SER A 1 34 ? 6.452 8.842 -0.033 1.00 41.41 34 SER A C 11
ATOM 7597 O O . SER A 1 34 ? 7.537 9.235 0.396 1.00 41.51 34 SER A O 11
ATOM 7605 N N . ASP A 1 35 ? 5.888 9.332 -1.132 1.00 3.13 35 ASP A N 11
ATOM 7606 C CA . ASP A 1 35 ? 6.526 10.385 -1.914 1.00 71.53 35 ASP A CA 11
ATOM 7607 C C . ASP A 1 35 ? 6.598 11.685 -1.120 1.00 34.21 35 ASP A C 11
ATOM 7608 O O . ASP A 1 35 ? 7.541 12.462 -1.266 1.00 23.34 35 ASP A O 11
ATOM 7617 N N . SER A 1 36 ? 5.593 11.915 -0.280 1.00 44.52 36 SER A N 11
ATOM 7618 C CA . SER A 1 36 ? 5.540 13.124 0.534 1.00 51.11 36 SER A CA 11
ATOM 7619 C C . SER A 1 36 ? 6.634 13.112 1.597 1.00 45.13 36 SER A C 11
ATOM 7620 O O . SER A 1 36 ? 7.408 14.062 1.720 1.00 40.51 36 SER A O 11
ATOM 7628 N N . THR A 1 37 ? 6.694 12.028 2.364 1.00 51.00 37 THR A N 11
ATOM 7629 C CA . THR A 1 37 ? 7.692 11.891 3.417 1.00 33.13 37 THR A CA 11
ATOM 7630 C C . THR A 1 37 ? 9.101 12.075 2.867 1.00 62.32 37 THR A C 11
ATOM 7631 O O . THR A 1 37 ? 10.016 12.466 3.592 1.00 12.12 37 THR A O 11
ATOM 7642 N N . PHE A 1 38 ? 9.270 11.791 1.580 1.00 64.43 38 PHE A N 11
ATOM 7643 C CA . PHE A 1 38 ? 10.570 11.925 0.932 1.00 71.54 38 PHE A CA 11
ATOM 7644 C C . PHE A 1 38 ? 10.963 13.393 0.800 1.00 62.10 38 PHE A C 11
ATOM 7645 O O . PHE A 1 38 ? 12.144 13.738 0.848 1.00 40.34 38 PHE A O 11
ATOM 7662 N N . LYS A 1 39 ? 9.965 14.254 0.634 1.00 70.15 39 LYS A N 11
ATOM 7663 C CA . LYS A 1 39 ? 10.204 15.686 0.495 1.00 32.34 39 LYS A CA 11
ATOM 7664 C C . LYS A 1 39 ? 11.074 16.205 1.636 1.00 73.31 39 LYS A C 11
ATOM 7665 O O . LYS A 1 39 ? 12.109 16.831 1.406 1.00 34.30 39 LYS A O 11
ATOM 7684 N N . LYS A 1 40 ? 10.648 15.940 2.866 1.00 21.54 40 LYS A N 11
ATOM 7685 C CA . LYS A 1 40 ? 11.389 16.377 4.044 1.00 71.14 40 LYS A CA 11
ATOM 7686 C C . LYS A 1 40 ? 12.794 15.783 4.054 1.00 51.31 40 LYS A C 11
ATOM 7687 O O . LYS A 1 40 ? 13.780 16.499 4.232 1.00 61.02 40 LYS A O 11
ATOM 7706 N N . CYS A 1 41 ? 12.878 14.471 3.861 1.00 44.34 41 CYS A N 11
ATOM 7707 C CA . CYS A 1 41 ? 14.162 13.781 3.846 1.00 5.15 41 CYS A CA 11
ATOM 7708 C C . CYS A 1 41 ? 15.106 14.408 2.824 1.00 10.43 41 CYS A C 11
ATOM 7709 O O . CYS A 1 41 ? 16.298 14.572 3.084 1.00 32.51 41 CYS A O 11
ATOM 7716 N N . GLN A 1 42 ? 14.563 14.758 1.662 1.00 21.35 42 GLN A N 11
ATOM 7717 C CA . GLN A 1 42 ? 15.357 15.367 0.601 1.00 33.55 42 GLN A CA 11
ATOM 7718 C C . GLN A 1 42 ? 16.052 16.630 1.098 1.00 31.22 42 GLN A C 11
ATOM 7719 O O . GLN A 1 42 ? 17.161 16.950 0.669 1.00 75.31 42 GLN A O 11
ATOM 7733 N N . ASP A 1 43 ? 15.393 17.344 2.004 1.00 4.03 43 ASP A N 11
ATOM 7734 C CA . ASP A 1 43 ? 15.949 18.573 2.560 1.00 34.43 43 ASP A CA 11
ATOM 7735 C C . ASP A 1 43 ? 17.119 18.268 3.490 1.00 44.05 43 ASP A C 11
ATOM 7736 O O . ASP A 1 43 ? 18.126 18.978 3.491 1.00 13.42 43 ASP A O 11
ATOM 7745 N N . LEU A 1 44 ? 16.981 17.209 4.279 1.00 21.22 44 LEU A N 11
ATOM 7746 C CA . LEU A 1 44 ? 18.027 16.810 5.215 1.00 41.22 44 LEU A CA 11
ATOM 7747 C C . LEU A 1 44 ? 19.330 16.511 4.480 1.00 51.41 44 LEU A C 11
ATOM 7748 O O . LEU A 1 44 ? 20.386 17.043 4.825 1.00 0.31 44 LEU A O 11
ATOM 7764 N N . LEU A 1 45 ? 19.248 15.659 3.464 1.00 0.22 45 LEU A N 11
ATOM 7765 C CA . LEU A 1 45 ? 20.420 15.291 2.678 1.00 44.00 45 LEU A CA 11
ATOM 7766 C C . LEU A 1 45 ? 20.928 16.480 1.868 1.00 70.42 45 LEU A C 11
ATOM 7767 O O . LEU A 1 45 ? 22.114 16.564 1.546 1.00 13.33 45 LEU A O 11
ATOM 7783 N N . HIS A 1 46 ? 20.023 17.397 1.542 1.00 10.24 46 HIS A N 11
ATOM 7784 C CA . HIS A 1 46 ? 20.380 18.583 0.772 1.00 13.30 46 HIS A CA 11
ATOM 7785 C C . HIS A 1 46 ? 20.785 19.729 1.695 1.00 65.33 46 HIS A C 11
ATOM 7786 O O . HIS A 1 46 ? 21.800 20.390 1.470 1.00 71.31 46 HIS A O 11
ATOM 7800 N N . ALA A 1 1 ? 0.310 -1.497 -0.304 1.00 61.43 1 ALA A N 12
ATOM 7801 C CA . ALA A 1 1 ? 1.270 -0.825 -1.171 1.00 11.10 1 ALA A CA 12
ATOM 7802 C C . ALA A 1 1 ? 2.397 -1.768 -1.577 1.00 43.14 1 ALA A C 12
ATOM 7803 O O . ALA A 1 1 ? 2.405 -2.940 -1.202 1.00 34.34 1 ALA A O 12
ATOM 7810 N N . ASP A 1 2 ? 3.348 -1.249 -2.347 1.00 33.00 2 ASP A N 12
ATOM 7811 C CA . ASP A 1 2 ? 4.481 -2.045 -2.804 1.00 73.13 2 ASP A CA 12
ATOM 7812 C C . ASP A 1 2 ? 5.800 -1.369 -2.445 1.00 2.11 2 ASP A C 12
ATOM 7813 O O . ASP A 1 2 ? 5.884 -0.143 -2.384 1.00 21.24 2 ASP A O 12
ATOM 7822 N N . ASN A 1 3 ? 6.828 -2.177 -2.207 1.00 60.33 3 ASN A N 12
ATOM 7823 C CA . ASN A 1 3 ? 8.143 -1.657 -1.852 1.00 64.11 3 ASN A CA 12
ATOM 7824 C C . ASN A 1 3 ? 8.872 -1.132 -3.086 1.00 12.15 3 ASN A C 12
ATOM 7825 O O . ASN A 1 3 ? 9.321 -1.905 -3.932 1.00 32.33 3 ASN A O 12
ATOM 7836 N N . LYS A 1 4 ? 8.986 0.188 -3.181 1.00 1.52 4 LYS A N 12
ATOM 7837 C CA . LYS A 1 4 ? 9.661 0.819 -4.309 1.00 3.12 4 LYS A CA 12
ATOM 7838 C C . LYS A 1 4 ? 11.176 0.730 -4.155 1.00 3.21 4 LYS A C 12
ATOM 7839 O O . LYS A 1 4 ? 11.905 0.614 -5.141 1.00 10.42 4 LYS A O 12
ATOM 7858 N N . CYS A 1 5 ? 11.644 0.784 -2.912 1.00 63.44 5 CYS A N 12
ATOM 7859 C CA . CYS A 1 5 ? 13.072 0.708 -2.629 1.00 3.12 5 CYS A CA 12
ATOM 7860 C C . CYS A 1 5 ? 13.670 -0.582 -3.183 1.00 35.20 5 CYS A C 12
ATOM 7861 O O . CYS A 1 5 ? 14.859 -0.644 -3.491 1.00 61.42 5 CYS A O 12
ATOM 7868 N N . GLU A 1 6 ? 12.834 -1.609 -3.307 1.00 23.15 6 GLU A N 12
ATOM 7869 C CA . GLU A 1 6 ? 13.280 -2.898 -3.823 1.00 3.20 6 GLU A CA 12
ATOM 7870 C C . GLU A 1 6 ? 13.697 -2.783 -5.286 1.00 41.34 6 GLU A C 12
ATOM 7871 O O . GLU A 1 6 ? 14.570 -3.513 -5.753 1.00 73.34 6 GLU A O 12
ATOM 7883 N N . ASN A 1 7 ? 13.066 -1.860 -6.005 1.00 14.44 7 ASN A N 12
ATOM 7884 C CA . ASN A 1 7 ? 13.369 -1.649 -7.415 1.00 43.13 7 ASN A CA 12
ATOM 7885 C C . ASN A 1 7 ? 14.416 -0.552 -7.589 1.00 33.25 7 ASN A C 12
ATOM 7886 O O . ASN A 1 7 ? 15.170 -0.548 -8.561 1.00 40.33 7 ASN A O 12
ATOM 7897 N N . SER A 1 8 ? 14.455 0.376 -6.638 1.00 22.12 8 SER A N 12
ATOM 7898 C CA . SER A 1 8 ? 15.407 1.480 -6.686 1.00 73.14 8 SER A CA 12
ATOM 7899 C C . SER A 1 8 ? 16.426 1.369 -5.556 1.00 73.14 8 SER A C 12
ATOM 7900 O O . SER A 1 8 ? 16.093 1.551 -4.384 1.00 61.34 8 SER A O 12
ATOM 7908 N N . LEU A 1 9 ? 17.669 1.069 -5.917 1.00 13.12 9 LEU A N 12
ATOM 7909 C CA . LEU A 1 9 ? 18.738 0.933 -4.934 1.00 45.33 9 LEU A CA 12
ATOM 7910 C C . LEU A 1 9 ? 19.053 2.276 -4.282 1.00 74.13 9 LEU A C 12
ATOM 7911 O O . LEU A 1 9 ? 19.354 2.343 -3.091 1.00 23.04 9 LEU A O 12
ATOM 7927 N N . ARG A 1 10 ? 18.978 3.343 -5.071 1.00 74.11 10 ARG A N 12
ATOM 7928 C CA . ARG A 1 10 ? 19.253 4.684 -4.570 1.00 50.13 10 ARG A CA 12
ATOM 7929 C C . ARG A 1 10 ? 18.195 5.114 -3.558 1.00 50.54 10 ARG A C 12
ATOM 7930 O O . ARG A 1 10 ? 18.472 5.900 -2.652 1.00 22.44 10 ARG A O 12
ATOM 7951 N N . ARG A 1 11 ? 16.982 4.595 -3.721 1.00 44.40 11 ARG A N 12
ATOM 7952 C CA . ARG A 1 11 ? 15.883 4.927 -2.823 1.00 53.22 11 ARG A CA 12
ATOM 7953 C C . ARG A 1 11 ? 16.121 4.345 -1.433 1.00 71.32 11 ARG A C 12
ATOM 7954 O O . ARG A 1 11 ? 15.751 4.947 -0.426 1.00 43.31 11 ARG A O 12
ATOM 7975 N N . GLU A 1 12 ? 16.740 3.169 -1.388 1.00 1.21 12 GLU A N 12
ATOM 7976 C CA . GLU A 1 12 ? 17.026 2.505 -0.121 1.00 51.53 12 GLU A CA 12
ATOM 7977 C C . GLU A 1 12 ? 18.142 3.225 0.630 1.00 1.03 12 GLU A C 12
ATOM 7978 O O . GLU A 1 12 ? 17.992 3.571 1.802 1.00 3.25 12 GLU A O 12
ATOM 7990 N N . ILE A 1 13 ? 19.260 3.446 -0.053 1.00 23.24 13 ILE A N 12
ATOM 7991 C CA . ILE A 1 13 ? 20.401 4.124 0.550 1.00 43.13 13 ILE A CA 12
ATOM 7992 C C . ILE A 1 13 ? 20.015 5.513 1.048 1.00 21.52 13 ILE A C 12
ATOM 7993 O O . ILE A 1 13 ? 20.528 5.984 2.062 1.00 4.03 13 ILE A O 12
ATOM 8009 N N . ALA A 1 14 ? 19.106 6.162 0.329 1.00 75.33 14 ALA A N 12
ATOM 8010 C CA . ALA A 1 14 ? 18.647 7.495 0.700 1.00 61.41 14 ALA A CA 12
ATOM 8011 C C . ALA A 1 14 ? 17.799 7.451 1.966 1.00 31.54 14 ALA A C 12
ATOM 8012 O O . ALA A 1 14 ? 17.901 8.327 2.825 1.00 11.21 14 ALA A O 12
ATOM 8019 N N . CYS A 1 15 ? 16.961 6.425 2.076 1.00 21.04 15 CYS A N 12
ATOM 8020 C CA . CYS A 1 15 ? 16.094 6.267 3.237 1.00 33.35 15 CYS A CA 12
ATOM 8021 C C . CYS A 1 15 ? 16.891 5.801 4.452 1.00 32.44 15 CYS A C 12
ATOM 8022 O O . CYS A 1 15 ? 16.662 6.258 5.571 1.00 11.41 15 CYS A O 12
ATOM 8029 N N . GLY A 1 16 ? 17.829 4.886 4.223 1.00 14.40 16 GLY A N 12
ATOM 8030 C CA . GLY A 1 16 ? 18.646 4.373 5.307 1.00 15.43 16 GLY A CA 12
ATOM 8031 C C . GLY A 1 16 ? 19.311 5.478 6.104 1.00 65.30 16 GLY A C 12
ATOM 8032 O O . GLY A 1 16 ? 19.366 5.418 7.332 1.00 42.50 16 GLY A O 12
ATOM 8036 N N . GLN A 1 17 ? 19.820 6.486 5.404 1.00 40.43 17 GLN A N 12
ATOM 8037 C CA . GLN A 1 17 ? 20.488 7.607 6.054 1.00 11.45 17 GLN A CA 12
ATOM 8038 C C . GLN A 1 17 ? 19.496 8.436 6.865 1.00 63.15 17 GLN A C 12
ATOM 8039 O O . GLN A 1 17 ? 19.684 8.652 8.062 1.00 1.02 17 GLN A O 12
ATOM 8053 N N . CYS A 1 18 ? 18.440 8.898 6.204 1.00 42.14 18 CYS A N 12
ATOM 8054 C CA . CYS A 1 18 ? 17.419 9.704 6.861 1.00 34.12 18 CYS A CA 12
ATOM 8055 C C . CYS A 1 18 ? 16.821 8.959 8.051 1.00 33.02 18 CYS A C 12
ATOM 8056 O O . CYS A 1 18 ? 16.423 9.570 9.043 1.00 55.31 18 CYS A O 12
ATOM 8063 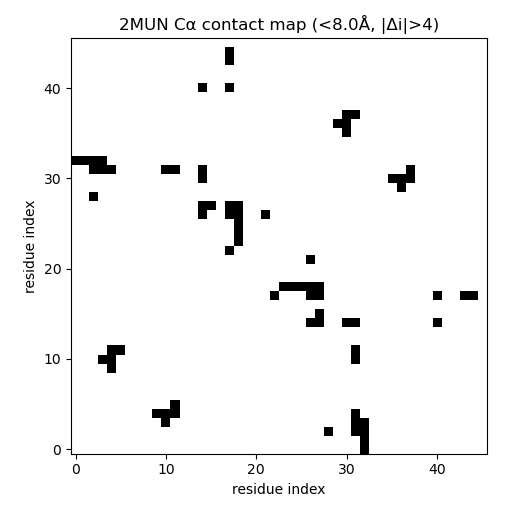N N . ARG A 1 19 ? 16.762 7.636 7.945 1.00 74.43 19 ARG A N 12
ATOM 8064 C CA . ARG A 1 19 ? 16.212 6.807 9.011 1.00 52.11 19 ARG A CA 12
ATOM 8065 C C . ARG A 1 19 ? 16.938 7.063 10.328 1.00 4.30 19 ARG A C 12
ATOM 8066 O O . ARG A 1 19 ? 16.328 7.057 11.397 1.00 74.11 19 ARG A O 12
ATOM 8087 N N . ASP A 1 20 ? 18.245 7.288 10.243 1.00 71.21 20 ASP A N 12
ATOM 8088 C CA . ASP A 1 20 ? 19.055 7.547 11.427 1.00 20.35 20 ASP A CA 12
ATOM 8089 C C . ASP A 1 20 ? 18.920 9.000 11.871 1.00 32.03 20 ASP A C 12
ATOM 8090 O O . ASP A 1 20 ? 18.853 9.292 13.065 1.00 2.35 20 ASP A O 12
ATOM 8099 N N . LYS A 1 21 ? 18.881 9.908 10.902 1.00 11.01 21 LYS A N 12
ATOM 8100 C CA . LYS A 1 21 ? 18.754 11.331 11.191 1.00 14.43 21 LYS A CA 12
ATOM 8101 C C . LYS A 1 21 ? 17.404 11.638 11.832 1.00 74.13 21 LYS A C 12
ATOM 8102 O O . LYS A 1 21 ? 17.336 12.095 12.973 1.00 71.31 21 LYS A O 12
ATOM 8121 N N . VAL A 1 22 ? 16.330 11.382 11.090 1.00 2.33 22 VAL A N 12
ATOM 8122 C CA . VAL A 1 22 ? 14.982 11.628 11.587 1.00 13.50 22 VAL A CA 12
ATOM 8123 C C . VAL A 1 22 ? 14.762 10.956 12.938 1.00 43.23 22 VAL A C 12
ATOM 8124 O O . VAL A 1 22 ? 13.960 11.416 13.750 1.00 53.50 22 VAL A O 12
ATOM 8137 N N . LYS A 1 23 ? 15.482 9.864 13.172 1.00 35.04 23 LYS A N 12
ATOM 8138 C CA . LYS A 1 23 ? 15.368 9.127 14.426 1.00 42.44 23 LYS A CA 12
ATOM 8139 C C . LYS A 1 23 ? 13.935 8.657 14.653 1.00 50.33 23 LYS A C 12
ATOM 8140 O O . LYS A 1 23 ? 13.355 8.889 15.714 1.00 20.33 23 LYS A O 12
ATOM 8159 N N . THR A 1 24 ? 13.368 7.994 13.649 1.00 1.53 24 THR A N 12
ATOM 8160 C CA . THR A 1 24 ? 12.003 7.492 13.740 1.00 63.42 24 THR A CA 12
ATOM 8161 C C . THR A 1 24 ? 11.912 6.056 13.236 1.00 73.13 24 THR A C 12
ATOM 8162 O O . THR A 1 24 ? 12.152 5.785 12.059 1.00 30.41 24 THR A O 12
ATOM 8173 N N . ASP A 1 25 ? 11.562 5.140 14.132 1.00 4.24 25 ASP A N 12
ATOM 8174 C CA . ASP A 1 25 ? 11.437 3.731 13.778 1.00 42.34 25 ASP A CA 12
ATOM 8175 C C . ASP A 1 25 ? 10.335 3.527 12.743 1.00 42.44 25 ASP A C 12
ATOM 8176 O O . ASP A 1 25 ? 9.188 3.915 12.958 1.00 34.33 25 ASP A O 12
ATOM 8185 N N . GLY A 1 26 ? 10.693 2.917 11.617 1.00 41.23 26 GLY A N 12
ATOM 8186 C CA . GLY A 1 26 ? 9.724 2.674 10.564 1.00 33.35 26 GLY A CA 12
ATOM 8187 C C . GLY A 1 26 ? 9.810 3.697 9.449 1.00 34.41 26 GLY A C 12
ATOM 8188 O O . GLY A 1 26 ? 9.272 3.486 8.361 1.00 25.24 26 GLY A O 12
ATOM 8192 N N . TYR A 1 27 ? 10.485 4.808 9.719 1.00 40.13 27 TYR A N 12
ATOM 8193 C CA . TYR A 1 27 ? 10.636 5.870 8.731 1.00 73.44 27 TYR A CA 12
ATOM 8194 C C . TYR A 1 27 ? 11.185 5.318 7.418 1.00 2.44 27 TYR A C 12
ATOM 8195 O O . TYR A 1 27 ? 10.677 5.628 6.340 1.00 25.03 27 TYR A O 12
ATOM 8213 N N . PHE A 1 28 ? 12.226 4.499 7.518 1.00 24.24 28 PHE A N 12
ATOM 8214 C CA . PHE A 1 28 ? 12.847 3.903 6.341 1.00 53.44 28 PHE A CA 12
ATOM 8215 C C . PHE A 1 28 ? 11.806 3.197 5.476 1.00 1.51 28 PHE A C 12
ATOM 8216 O O . PHE A 1 28 ? 11.786 3.356 4.255 1.00 2.33 28 PHE A O 12
ATOM 8233 N N . TYR A 1 29 ? 10.944 2.417 6.118 1.00 52.20 29 TYR A N 12
ATOM 8234 C CA . TYR A 1 29 ? 9.902 1.684 5.409 1.00 50.03 29 TYR A CA 12
ATOM 8235 C C . TYR A 1 29 ? 8.776 2.618 4.977 1.00 51.41 29 TYR A C 12
ATOM 8236 O O . TYR A 1 29 ? 8.044 2.329 4.031 1.00 40.41 29 TYR A O 12
ATOM 8254 N N . GLU A 1 30 ? 8.645 3.740 5.678 1.00 50.31 30 GLU A N 12
ATOM 8255 C CA . GLU A 1 30 ? 7.608 4.718 5.368 1.00 63.45 30 GLU A CA 12
ATOM 8256 C C . GLU A 1 30 ? 7.953 5.491 4.098 1.00 15.30 30 GLU A C 12
ATOM 8257 O O . GLU A 1 30 ? 7.159 5.550 3.158 1.00 31.53 30 GLU A O 12
ATOM 8269 N N . CYS A 1 31 ? 9.141 6.085 4.078 1.00 22.10 31 CYS A N 12
ATOM 8270 C CA . CYS A 1 31 ? 9.592 6.856 2.926 1.00 10.30 31 CYS A CA 12
ATOM 8271 C C . CYS A 1 31 ? 9.726 5.966 1.694 1.00 52.01 31 CYS A C 12
ATOM 8272 O O . CYS A 1 31 ? 9.588 6.429 0.561 1.00 1.54 31 CYS A O 12
ATOM 8279 N N . CYS A 1 32 ? 9.995 4.685 1.923 1.00 51.02 32 CYS A N 12
ATOM 8280 C CA . CYS A 1 32 ? 10.148 3.729 0.833 1.00 32.42 32 CYS A CA 12
ATOM 8281 C C . CYS A 1 32 ? 8.846 3.582 0.051 1.00 13.41 32 CYS A C 12
ATOM 8282 O O . CYS A 1 32 ? 8.850 3.197 -1.119 1.00 21.14 32 CYS A O 12
ATOM 8289 N N . THR A 1 33 ? 7.731 3.893 0.705 1.00 13.41 33 THR A N 12
ATOM 8290 C CA . THR A 1 33 ? 6.421 3.796 0.073 1.00 43.33 33 THR A CA 12
ATOM 8291 C C . THR A 1 33 ? 5.632 5.089 0.242 1.00 53.21 33 THR A C 12
ATOM 8292 O O . THR A 1 33 ? 4.407 5.101 0.118 1.00 61.43 33 THR A O 12
ATOM 8303 N N . SER A 1 34 ? 6.341 6.177 0.525 1.00 14.33 34 SER A N 12
ATOM 8304 C CA . SER A 1 34 ? 5.705 7.476 0.715 1.00 72.15 34 SER A CA 12
ATOM 8305 C C . SER A 1 34 ? 6.455 8.564 -0.048 1.00 13.12 34 SER A C 12
ATOM 8306 O O . SER A 1 34 ? 7.533 8.994 0.362 1.00 63.41 34 SER A O 12
ATOM 8314 N N . ASP A 1 35 ? 5.876 9.005 -1.159 1.00 15.21 35 ASP A N 12
ATOM 8315 C CA . ASP A 1 35 ? 6.487 10.044 -1.979 1.00 42.15 35 ASP A CA 12
ATOM 8316 C C . ASP A 1 35 ? 6.535 11.371 -1.229 1.00 4.31 35 ASP A C 12
ATOM 8317 O O . ASP A 1 35 ? 7.467 12.158 -1.398 1.00 60.00 35 ASP A O 12
ATOM 8326 N N . SER A 1 36 ? 5.525 11.614 -0.400 1.00 71.21 36 SER A N 12
ATOM 8327 C CA . SER A 1 36 ? 5.450 12.848 0.373 1.00 75.01 36 SER A CA 12
ATOM 8328 C C . SER A 1 36 ? 6.519 12.874 1.461 1.00 72.22 36 SER A C 12
ATOM 8329 O O . SER A 1 36 ? 7.277 13.837 1.581 1.00 70.21 36 SER A O 12
ATOM 8337 N N . THR A 1 37 ? 6.574 11.808 2.253 1.00 31.42 37 THR A N 12
ATOM 8338 C CA . THR A 1 37 ? 7.548 11.707 3.332 1.00 22.13 37 THR A CA 12
ATOM 8339 C C . THR A 1 37 ? 8.968 11.901 2.811 1.00 33.43 37 THR A C 12
ATOM 8340 O O . THR A 1 37 ? 9.858 12.323 3.549 1.00 2.01 37 THR A O 12
ATOM 8351 N N . PHE A 1 38 ? 9.172 11.590 1.536 1.00 43.05 38 PHE A N 12
ATOM 8352 C CA . PHE A 1 38 ? 10.485 11.730 0.916 1.00 72.03 38 PHE A CA 12
ATOM 8353 C C . PHE A 1 38 ? 10.864 13.201 0.771 1.00 31.10 38 PHE A C 12
ATOM 8354 O O . PHE A 1 38 ? 12.039 13.561 0.840 1.00 2.15 38 PHE A O 12
ATOM 8371 N N . LYS A 1 39 ? 9.860 14.047 0.569 1.00 52.32 39 LYS A N 12
ATOM 8372 C CA . LYS A 1 39 ? 10.085 15.480 0.415 1.00 61.43 39 LYS A CA 12
ATOM 8373 C C . LYS A 1 39 ? 10.910 16.028 1.574 1.00 2.53 39 LYS A C 12
ATOM 8374 O O . LYS A 1 39 ? 11.944 16.665 1.368 1.00 14.20 39 LYS A O 12
ATOM 8393 N N . LYS A 1 40 ? 10.448 15.777 2.794 1.00 22.34 40 LYS A N 12
ATOM 8394 C CA . LYS A 1 40 ? 11.144 16.243 3.988 1.00 63.22 40 LYS A CA 12
ATOM 8395 C C . LYS A 1 40 ? 12.569 15.701 4.033 1.00 22.52 40 LYS A C 12
ATOM 8396 O O . LYS A 1 40 ? 13.527 16.456 4.201 1.00 51.23 40 LYS A O 12
ATOM 8415 N N . CYS A 1 41 ? 12.703 14.387 3.882 1.00 52.23 41 CYS A N 12
ATOM 8416 C CA . CYS A 1 41 ? 14.011 13.743 3.904 1.00 14.33 41 CYS A CA 12
ATOM 8417 C C . CYS A 1 41 ? 14.945 14.373 2.875 1.00 74.23 41 CYS A C 12
ATOM 8418 O O . CYS A 1 41 ? 16.127 14.585 3.143 1.00 15.54 41 CYS A O 12
ATOM 8425 N N . GLN A 1 42 ? 14.405 14.668 1.697 1.00 73.04 42 GLN A N 12
ATOM 8426 C CA . GLN A 1 42 ? 15.190 15.273 0.627 1.00 30.50 42 GLN A CA 12
ATOM 8427 C C . GLN A 1 42 ? 15.830 16.576 1.092 1.00 43.30 42 GLN A C 12
ATOM 8428 O O . GLN A 1 42 ? 16.927 16.930 0.658 1.00 54.23 42 GLN A O 12
ATOM 8442 N N . ASP A 1 43 ? 15.139 17.286 1.977 1.00 41.44 43 ASP A N 12
ATOM 8443 C CA . ASP A 1 43 ? 15.641 18.551 2.501 1.00 13.32 43 ASP A CA 12
ATOM 8444 C C . ASP A 1 43 ? 16.819 18.320 3.442 1.00 43.33 43 ASP A C 12
ATOM 8445 O O . ASP A 1 43 ? 17.765 19.109 3.475 1.00 14.42 43 ASP A O 12
ATOM 8454 N N . LEU A 1 44 ? 16.757 17.235 4.205 1.00 35.01 44 LEU A N 12
ATOM 8455 C CA . LEU A 1 44 ? 17.818 16.900 5.148 1.00 43.13 44 LEU A CA 12
ATOM 8456 C C . LEU A 1 44 ? 19.126 16.614 4.416 1.00 34.50 44 LEU A C 12
ATOM 8457 O O . LEU A 1 44 ? 20.167 17.188 4.736 1.00 64.22 44 LEU A O 12
ATOM 8473 N N . LEU A 1 45 ? 19.064 15.724 3.432 1.00 73.25 45 LEU A N 12
ATOM 8474 C CA . LEU A 1 45 ? 20.242 15.362 2.652 1.00 44.33 45 LEU A CA 12
ATOM 8475 C C . LEU A 1 45 ? 20.637 16.492 1.706 1.00 4.12 45 LEU A C 12
ATOM 8476 O O . LEU A 1 45 ? 21.803 16.623 1.331 1.00 71.12 45 LEU A O 12
ATOM 8492 N N . HIS A 1 46 ? 19.659 17.308 1.326 1.00 1.00 46 HIS A N 12
ATOM 8493 C CA . HIS A 1 46 ? 19.905 18.429 0.426 1.00 2.42 46 HIS A CA 12
ATOM 8494 C C . HIS A 1 46 ? 19.490 19.747 1.074 1.00 73.11 46 HIS A C 12
ATOM 8495 O O . HIS A 1 46 ? 18.920 20.620 0.418 1.00 64.44 46 HIS A O 12
ATOM 8509 N N . ALA A 1 1 ? 0.271 -2.506 -1.267 1.00 64.31 1 ALA A N 13
ATOM 8510 C CA . ALA A 1 1 ? 1.276 -1.473 -1.483 1.00 3.30 1 ALA A CA 13
ATOM 8511 C C . ALA A 1 1 ? 2.456 -2.013 -2.285 1.00 14.41 1 ALA A C 13
ATOM 8512 O O . ALA A 1 1 ? 2.497 -3.195 -2.627 1.00 11.43 1 ALA A O 13
ATOM 8519 N N . ASP A 1 2 ? 3.412 -1.140 -2.583 1.00 14.35 2 ASP A N 13
ATOM 8520 C CA . ASP A 1 2 ? 4.592 -1.529 -3.344 1.00 65.25 2 ASP A CA 13
ATOM 8521 C C . ASP A 1 2 ? 5.840 -0.835 -2.806 1.00 72.41 2 ASP A C 13
ATOM 8522 O O . ASP A 1 2 ? 5.805 0.345 -2.462 1.00 24.05 2 ASP A O 13
ATOM 8531 N N . ASN A 1 3 ? 6.940 -1.578 -2.736 1.00 10.12 3 ASN A N 13
ATOM 8532 C CA . ASN A 1 3 ? 8.198 -1.034 -2.238 1.00 23.44 3 ASN A CA 13
ATOM 8533 C C . ASN A 1 3 ? 9.084 -0.570 -3.389 1.00 64.15 3 ASN A C 13
ATOM 8534 O O . ASN A 1 3 ? 9.560 -1.379 -4.187 1.00 2.33 3 ASN A O 13
ATOM 8545 N N . LYS A 1 4 ? 9.303 0.738 -3.471 1.00 15.14 4 LYS A N 13
ATOM 8546 C CA . LYS A 1 4 ? 10.133 1.312 -4.523 1.00 33.00 4 LYS A CA 13
ATOM 8547 C C . LYS A 1 4 ? 11.608 1.013 -4.276 1.00 11.20 4 LYS A C 13
ATOM 8548 O O . LYS A 1 4 ? 12.327 0.592 -5.183 1.00 11.43 4 LYS A O 13
ATOM 8567 N N . CYS A 1 5 ? 12.053 1.232 -3.043 1.00 71.11 5 CYS A N 13
ATOM 8568 C CA . CYS A 1 5 ? 13.442 0.985 -2.676 1.00 0.30 5 CYS A CA 13
ATOM 8569 C C . CYS A 1 5 ? 13.838 -0.456 -2.982 1.00 33.43 5 CYS A C 13
ATOM 8570 O O . CYS A 1 5 ? 14.991 -0.738 -3.306 1.00 73.03 5 CYS A O 13
ATOM 8577 N N . GLU A 1 6 ? 12.873 -1.364 -2.875 1.00 74.44 6 GLU A N 13
ATOM 8578 C CA . GLU A 1 6 ? 13.121 -2.777 -3.140 1.00 51.30 6 GLU A CA 13
ATOM 8579 C C . GLU A 1 6 ? 13.620 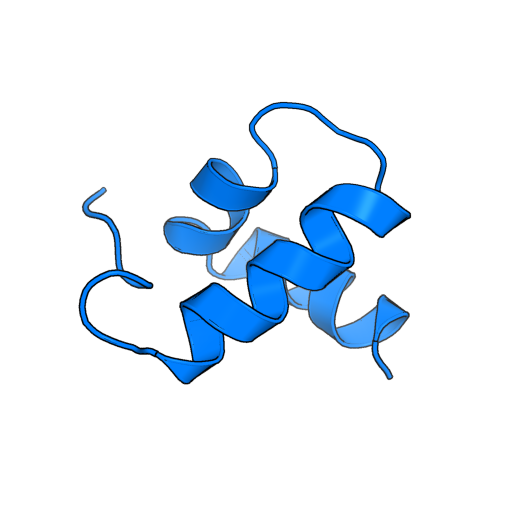-2.983 -4.567 1.00 63.31 6 GLU A C 13
ATOM 8580 O O . GLU A 1 6 ? 14.315 -3.956 -4.858 1.00 73.20 6 GLU A O 13
ATOM 8592 N N . ASN A 1 7 ? 13.260 -2.060 -5.453 1.00 63.41 7 ASN A N 13
ATOM 8593 C CA . ASN A 1 7 ? 13.670 -2.141 -6.850 1.00 64.14 7 ASN A CA 13
ATOM 8594 C C . ASN A 1 7 ? 14.743 -1.102 -7.164 1.00 14.05 7 ASN A C 13
ATOM 8595 O O . ASN A 1 7 ? 15.546 -1.281 -8.079 1.00 1.52 7 ASN A O 13
ATOM 8606 N N . SER A 1 8 ? 14.749 -0.016 -6.397 1.00 32.34 8 SER A N 13
ATOM 8607 C CA . SER A 1 8 ? 15.720 1.053 -6.594 1.00 10.42 8 SER A CA 13
ATOM 8608 C C . SER A 1 8 ? 16.766 1.049 -5.483 1.00 70.02 8 SER A C 13
ATOM 8609 O O . SER A 1 8 ? 16.440 1.208 -4.306 1.00 54.41 8 SER A O 13
ATOM 8617 N N . LEU A 1 9 ? 18.025 0.865 -5.866 1.00 12.34 9 LEU A N 13
ATOM 8618 C CA . LEU A 1 9 ? 19.121 0.840 -4.903 1.00 71.13 9 LEU A CA 13
ATOM 8619 C C . LEU A 1 9 ? 19.349 2.222 -4.301 1.00 15.45 9 LEU A C 13
ATOM 8620 O O . LEU A 1 9 ? 19.678 2.350 -3.121 1.00 65.33 9 LEU A O 13
ATOM 8636 N N . ARG A 1 10 ? 19.168 3.255 -5.117 1.00 41.32 10 ARG A N 13
ATOM 8637 C CA . ARG A 1 10 ? 19.353 4.629 -4.664 1.00 72.33 10 ARG A CA 13
ATOM 8638 C C . ARG A 1 10 ? 18.279 5.016 -3.651 1.00 44.23 10 ARG A C 13
ATOM 8639 O O . ARG A 1 10 ? 18.574 5.625 -2.623 1.00 33.15 10 ARG A O 13
ATOM 8660 N N . ARG A 1 11 ? 17.035 4.660 -3.950 1.00 74.44 11 ARG A N 13
ATOM 8661 C CA . ARG A 1 11 ? 15.917 4.971 -3.067 1.00 44.41 11 ARG A CA 13
ATOM 8662 C C . ARG A 1 11 ? 16.091 4.293 -1.711 1.00 54.22 11 ARG A C 13
ATOM 8663 O O . ARG A 1 11 ? 15.699 4.838 -0.680 1.00 2.31 11 ARG A O 13
ATOM 8684 N N . GLU A 1 12 ? 16.679 3.101 -1.722 1.00 42.23 12 GLU A N 13
ATOM 8685 C CA . GLU A 1 12 ? 16.902 2.349 -0.493 1.00 64.24 12 GLU A CA 13
ATOM 8686 C C . GLU A 1 12 ? 18.007 2.988 0.343 1.00 43.02 12 GLU A C 13
ATOM 8687 O O . GLU A 1 12 ? 17.827 3.250 1.532 1.00 13.43 12 GLU A O 13
ATOM 8699 N N . ILE A 1 13 ? 19.150 3.235 -0.288 1.00 25.13 13 ILE A N 13
ATOM 8700 C CA . ILE A 1 13 ? 20.284 3.843 0.397 1.00 1.43 13 ILE A CA 13
ATOM 8701 C C . ILE A 1 13 ? 19.928 5.229 0.925 1.00 21.04 13 ILE A C 13
ATOM 8702 O O . ILE A 1 13 ? 20.424 5.653 1.969 1.00 60.02 13 ILE A O 13
ATOM 8718 N N . ALA A 1 14 ? 19.064 5.929 0.198 1.00 10.32 14 ALA A N 13
ATOM 8719 C CA . ALA A 1 14 ? 18.638 7.266 0.595 1.00 21.42 14 ALA A CA 13
ATOM 8720 C C . ALA A 1 14 ? 17.751 7.214 1.834 1.00 31.53 14 ALA A C 13
ATOM 8721 O O . ALA A 1 14 ? 17.891 8.029 2.746 1.00 43.52 14 ALA A O 13
ATOM 8728 N N . CYS A 1 15 ? 16.837 6.250 1.862 1.00 75.34 15 CYS A N 13
ATOM 8729 C CA . CYS A 1 15 ? 15.925 6.091 2.988 1.00 11.42 15 CYS A CA 13
ATOM 8730 C C . CYS A 1 15 ? 16.688 5.723 4.257 1.00 34.34 15 CYS A C 13
ATOM 8731 O O . CYS A 1 15 ? 16.404 6.240 5.337 1.00 44.20 15 CYS A O 13
ATOM 8738 N N . GLY A 1 16 ? 17.658 4.824 4.118 1.00 13.05 16 GLY A N 13
ATOM 8739 C CA . GLY A 1 16 ? 18.446 4.401 5.261 1.00 45.31 16 GLY A CA 13
ATOM 8740 C C . GLY A 1 16 ? 19.100 5.566 5.977 1.00 10.34 16 GLY A C 13
ATOM 8741 O O . GLY A 1 16 ? 19.101 5.624 7.207 1.00 45.44 16 GLY A O 13
ATOM 8745 N N . GLN A 1 17 ? 19.658 6.495 5.207 1.00 33.02 17 GLN A N 13
ATOM 8746 C CA . GLN A 1 17 ? 20.320 7.663 5.777 1.00 35.41 17 GLN A CA 13
ATOM 8747 C C . GLN A 1 17 ? 19.348 8.482 6.619 1.00 15.41 17 GLN A C 13
ATOM 8748 O O . GLN A 1 17 ? 19.582 8.716 7.805 1.00 15.22 17 GLN A O 13
ATOM 8762 N N . CYS A 1 18 ? 18.256 8.917 5.998 1.00 0.34 18 CYS A N 13
ATOM 8763 C CA . CYS A 1 18 ? 17.248 9.712 6.690 1.00 41.15 18 CYS A CA 13
ATOM 8764 C C . CYS A 1 18 ? 16.653 8.936 7.861 1.00 54.12 18 CYS A C 13
ATOM 8765 O O . CYS A 1 18 ? 16.283 9.518 8.881 1.00 45.32 18 CYS A O 13
ATOM 8772 N N . ARG A 1 19 ? 16.563 7.619 7.706 1.00 11.23 19 ARG A N 13
ATOM 8773 C CA . ARG A 1 19 ? 16.012 6.763 8.750 1.00 12.30 19 ARG A CA 13
ATOM 8774 C C . ARG A 1 19 ? 16.781 6.935 10.057 1.00 51.34 19 ARG A C 13
ATOM 8775 O O . ARG A 1 19 ? 16.198 6.904 11.141 1.00 71.25 19 ARG A O 13
ATOM 8796 N N . ASP A 1 20 ? 18.092 7.117 9.946 1.00 62.54 20 ASP A N 13
ATOM 8797 C CA . ASP A 1 20 ? 18.942 7.294 11.118 1.00 55.03 20 ASP A CA 13
ATOM 8798 C C . ASP A 1 20 ? 18.911 8.742 11.597 1.00 51.03 20 ASP A C 13
ATOM 8799 O O . ASP A 1 20 ? 18.630 9.016 12.764 1.00 64.41 20 ASP A O 13
ATOM 8808 N N . LYS A 1 21 ? 19.202 9.667 10.688 1.00 22.31 21 LYS A N 13
ATOM 8809 C CA . LYS A 1 21 ? 19.208 11.087 11.016 1.00 2.42 21 LYS A CA 13
ATOM 8810 C C . LYS A 1 21 ? 17.881 11.508 11.638 1.00 35.34 21 LYS A C 13
ATOM 8811 O O . LYS A 1 21 ? 17.844 12.035 12.750 1.00 12.31 21 LYS A O 13
ATOM 8830 N N . VAL A 1 22 ? 16.791 11.269 10.915 1.00 42.42 22 VAL A N 13
ATOM 8831 C CA . VAL A 1 22 ? 15.461 11.621 11.397 1.00 30.11 22 VAL A CA 13
ATOM 8832 C C . VAL A 1 22 ? 15.188 10.996 12.761 1.00 51.14 22 VAL A C 13
ATOM 8833 O O . VAL A 1 22 ? 14.373 11.499 13.535 1.00 60.13 22 VAL A O 13
ATOM 8846 N N . LYS A 1 23 ? 15.875 9.896 13.050 1.00 43.44 23 LYS A N 13
ATOM 8847 C CA . LYS A 1 23 ? 15.710 9.202 14.321 1.00 75.11 23 LYS A CA 13
ATOM 8848 C C . LYS A 1 23 ? 14.261 8.767 14.519 1.00 71.15 23 LYS A C 13
ATOM 8849 O O . LYS A 1 23 ? 13.664 9.016 15.566 1.00 11.14 23 LYS A O 13
ATOM 8868 N N . THR A 1 24 ? 13.700 8.114 13.505 1.00 22.12 24 THR A N 13
ATOM 8869 C CA . THR A 1 24 ? 12.322 7.644 13.568 1.00 61.11 24 THR A CA 13
ATOM 8870 C C . THR A 1 24 ? 12.208 6.207 13.071 1.00 51.43 24 THR A C 13
ATOM 8871 O O . THR A 1 24 ? 12.469 5.922 11.902 1.00 54.53 24 THR A O 13
ATOM 8882 N N . ASP A 1 25 ? 11.816 5.306 13.965 1.00 44.41 25 ASP A N 13
ATOM 8883 C CA . ASP A 1 25 ? 11.666 3.898 13.616 1.00 12.41 25 ASP A CA 13
ATOM 8884 C C . ASP A 1 25 ? 10.553 3.709 12.590 1.00 62.12 25 ASP A C 13
ATOM 8885 O O . ASP A 1 25 ? 9.464 4.263 12.731 1.00 72.23 25 ASP A O 13
ATOM 8894 N N . GLY A 1 26 ? 10.836 2.922 11.556 1.00 44.54 26 GLY A N 13
ATOM 8895 C CA . GLY A 1 26 ? 9.850 2.675 10.520 1.00 23.10 26 GLY A CA 13
ATOM 8896 C C . GLY A 1 26 ? 9.939 3.674 9.384 1.00 44.41 26 GLY A C 13
ATOM 8897 O O . GLY A 1 26 ? 9.390 3.449 8.305 1.00 13.33 26 GLY A O 13
ATOM 8901 N N . TYR A 1 27 ? 10.632 4.782 9.625 1.00 34.15 27 TYR A N 13
ATOM 8902 C CA . TYR A 1 27 ? 10.787 5.822 8.615 1.00 21.32 27 TYR A CA 13
ATOM 8903 C C . TYR A 1 27 ? 11.298 5.234 7.303 1.00 53.40 27 TYR A C 13
ATOM 8904 O O . TYR A 1 27 ? 10.785 5.547 6.228 1.00 1.01 27 TYR A O 13
ATOM 8922 N N . PHE A 1 28 ? 12.311 4.380 7.399 1.00 3.34 28 PHE A N 13
ATOM 8923 C CA . PHE A 1 28 ? 12.893 3.748 6.221 1.00 10.11 28 PHE A CA 13
ATOM 8924 C C . PHE A 1 28 ? 11.817 3.061 5.386 1.00 70.43 28 PHE A C 13
ATOM 8925 O O . PHE A 1 28 ? 11.767 3.219 4.166 1.00 52.53 28 PHE A O 13
ATOM 8942 N N . TYR A 1 29 ? 10.959 2.296 6.051 1.00 34.02 29 TYR A N 13
ATOM 8943 C CA . TYR A 1 29 ? 9.885 1.581 5.371 1.00 1.30 29 TYR A CA 13
ATOM 8944 C C . TYR A 1 29 ? 8.764 2.535 4.971 1.00 54.11 29 TYR A C 13
ATOM 8945 O O . TYR A 1 29 ? 7.981 2.245 4.067 1.00 34.43 29 TYR A O 13
ATOM 8963 N N . GLU A 1 30 ? 8.695 3.675 5.651 1.00 55.31 30 GLU A N 13
ATOM 8964 C CA . GLU A 1 30 ? 7.669 4.672 5.367 1.00 42.41 30 GLU A CA 13
ATOM 8965 C C . GLU A 1 30 ? 7.983 5.424 4.076 1.00 25.53 30 GLU A C 13
ATOM 8966 O O . GLU A 1 30 ? 7.158 5.487 3.164 1.00 23.44 30 GLU A O 13
ATOM 8978 N N . CYS A 1 31 ? 9.182 5.993 4.007 1.00 63.52 31 CYS A N 13
ATOM 8979 C CA . CYS A 1 31 ? 9.607 6.741 2.830 1.00 62.41 31 CYS A CA 13
ATOM 8980 C C . CYS A 1 31 ? 9.678 5.833 1.605 1.00 53.41 31 CYS A C 13
ATOM 8981 O O . CYS A 1 31 ? 9.512 6.287 0.472 1.00 10.11 31 CYS A O 13
ATOM 8988 N N . CYS A 1 32 ? 9.924 4.549 1.840 1.00 5.12 32 CYS A N 13
ATOM 8989 C CA . CYS A 1 32 ? 10.017 3.577 0.758 1.00 64.03 32 CYS A CA 13
ATOM 8990 C C . CYS A 1 32 ? 8.696 3.478 0.000 1.00 3.43 32 CYS A C 13
ATOM 8991 O O . CYS A 1 32 ? 8.658 3.043 -1.151 1.00 61.11 32 CYS A O 13
ATOM 8998 N N . THR A 1 33 ? 7.613 3.886 0.655 1.00 43.32 33 THR A N 13
ATOM 8999 C CA . THR A 1 33 ? 6.290 3.844 0.045 1.00 64.51 33 THR A CA 13
ATOM 9000 C C . THR A 1 33 ? 5.537 5.149 0.274 1.00 33.42 33 THR A C 13
ATOM 9001 O O . THR A 1 33 ? 4.310 5.194 0.177 1.00 65.31 33 THR A O 13
ATOM 9012 N N . SER A 1 34 ? 6.278 6.209 0.579 1.00 40.03 34 SER A N 13
ATOM 9013 C CA . SER A 1 34 ? 5.679 7.515 0.825 1.00 52.40 34 SER A CA 13
ATOM 9014 C C . SER A 1 34 ? 6.423 8.607 0.062 1.00 3.15 34 SER A C 13
ATOM 9015 O O . SER A 1 34 ? 7.501 9.040 0.470 1.00 24.44 34 SER A O 13
ATOM 9023 N N . ASP A 1 35 ? 5.840 9.048 -1.047 1.00 22.23 35 ASP A N 13
ATOM 9024 C CA . ASP A 1 35 ? 6.447 10.090 -1.867 1.00 75.12 35 ASP A CA 13
ATOM 9025 C C . ASP A 1 35 ? 6.491 11.417 -1.115 1.00 73.54 35 ASP A C 13
ATOM 9026 O O . ASP A 1 35 ? 7.361 12.252 -1.360 1.00 63.45 35 ASP A O 13
ATOM 9035 N N . SER A 1 36 ? 5.545 11.604 -0.200 1.00 24.11 36 SER A N 13
ATOM 9036 C CA . SER A 1 36 ? 5.473 12.831 0.584 1.00 3.23 36 SER A CA 13
ATOM 9037 C C . SER A 1 36 ? 6.598 12.885 1.614 1.00 70.21 36 SER A C 13
ATOM 9038 O O . SER A 1 36 ? 7.307 13.886 1.726 1.00 35.23 36 SER A O 13
ATOM 9046 N N . THR A 1 37 ? 6.757 11.799 2.365 1.00 15.30 37 THR A N 13
ATOM 9047 C CA . THR A 1 37 ? 7.793 11.721 3.386 1.00 1.44 37 THR A CA 13
ATOM 9048 C C . THR A 1 37 ? 9.170 12.002 2.795 1.00 12.22 37 THR A C 13
ATOM 9049 O O . THR A 1 37 ? 10.069 12.477 3.489 1.00 43.22 37 THR A O 13
ATOM 9060 N N . PHE A 1 38 ? 9.328 11.706 1.509 1.00 11.43 38 PHE A N 13
ATOM 9061 C CA . PHE A 1 38 ? 10.596 11.927 0.824 1.00 3.14 38 PHE A CA 13
ATOM 9062 C C . PHE A 1 38 ? 10.884 13.419 0.680 1.00 21.40 38 PHE A C 13
ATOM 9063 O O . PHE A 1 38 ? 12.039 13.844 0.694 1.00 3.30 38 PHE A O 13
ATOM 9080 N N . LYS A 1 39 ? 9.825 14.209 0.541 1.00 71.44 39 LYS A N 13
ATOM 9081 C CA . LYS A 1 39 ? 9.961 15.653 0.394 1.00 31.11 39 LYS A CA 13
ATOM 9082 C C . LYS A 1 39 ? 10.832 16.233 1.504 1.00 63.43 39 LYS A C 13
ATOM 9083 O O . LYS A 1 39 ? 11.805 16.939 1.238 1.00 11.44 39 LYS A O 13
ATOM 9102 N N . LYS A 1 40 ? 10.479 15.928 2.748 1.00 55.23 40 LYS A N 13
ATOM 9103 C CA . LYS A 1 40 ? 11.229 16.416 3.898 1.00 3.24 40 LYS A CA 13
ATOM 9104 C C . LYS A 1 40 ? 12.627 15.807 3.934 1.00 2.01 40 LYS A C 13
ATOM 9105 O O . LYS A 1 40 ? 13.619 16.514 4.117 1.00 30.55 40 LYS A O 13
ATOM 9124 N N . CYS A 1 41 ? 12.699 14.492 3.756 1.00 4.14 41 CYS A N 13
ATOM 9125 C CA . CYS A 1 41 ? 13.976 13.787 3.767 1.00 15.42 41 CYS A CA 13
ATOM 9126 C C . CYS A 1 41 ? 14.935 14.384 2.742 1.00 42.33 41 CYS A C 13
ATOM 9127 O O . CYS A 1 41 ? 16.151 14.360 2.929 1.00 43.44 41 CYS A O 13
ATOM 9134 N N . GLN A 1 42 ? 14.379 14.919 1.660 1.00 75.34 42 GLN A N 13
ATOM 9135 C CA . GLN A 1 42 ? 15.185 15.521 0.605 1.00 50.23 42 GLN A CA 13
ATOM 9136 C C . GLN A 1 42 ? 15.859 16.798 1.097 1.00 53.04 42 GLN A C 13
ATOM 9137 O O . GLN A 1 42 ? 16.981 17.112 0.699 1.00 11.14 42 GLN A O 13
ATOM 9151 N N . ASP A 1 43 ? 15.167 17.530 1.962 1.00 13.25 43 ASP A N 13
ATOM 9152 C CA . ASP A 1 43 ? 15.698 18.773 2.509 1.00 4.14 43 ASP A CA 13
ATOM 9153 C C . ASP A 1 43 ? 16.860 18.496 3.459 1.00 14.02 43 ASP A C 13
ATOM 9154 O O . ASP A 1 43 ? 17.790 19.296 3.569 1.00 21.41 43 ASP A O 13
ATOM 9163 N N . LEU A 1 44 ? 16.798 17.360 4.144 1.00 24.52 44 LEU A N 13
ATOM 9164 C CA . LEU A 1 44 ? 17.845 16.977 5.086 1.00 35.32 44 LEU A CA 13
ATOM 9165 C C . LEU A 1 44 ? 19.132 16.614 4.353 1.00 73.04 44 LEU A C 13
ATOM 9166 O O . LEU A 1 44 ? 20.206 17.124 4.673 1.00 63.12 44 LEU A O 13
ATOM 9182 N N . LEU A 1 45 ? 19.016 15.732 3.366 1.00 33.01 45 LEU A N 13
ATOM 9183 C CA . LEU A 1 45 ? 20.170 15.302 2.584 1.00 10.23 45 LEU A CA 13
ATOM 9184 C C . LEU A 1 45 ? 20.694 16.441 1.715 1.00 13.14 45 LEU A C 13
ATOM 9185 O O . LEU A 1 45 ? 21.880 16.493 1.390 1.00 24.22 45 LEU A O 13
ATOM 9201 N N . HIS A 1 46 ? 19.802 17.354 1.344 1.00 75.20 46 HIS A N 13
ATOM 9202 C CA . HIS A 1 46 ? 20.174 18.494 0.515 1.00 44.42 46 HIS A CA 13
ATOM 9203 C C . HIS A 1 46 ? 20.726 19.631 1.370 1.00 23.34 46 HIS A C 13
ATOM 9204 O O . HIS A 1 46 ? 20.282 19.842 2.500 1.00 44.15 46 HIS A O 13
ATOM 9218 N N . ALA A 1 1 ? 0.761 0.576 -0.786 1.00 64.51 1 ALA A N 14
ATOM 9219 C CA . ALA A 1 1 ? 1.753 -0.026 0.096 1.00 25.31 1 ALA A CA 14
ATOM 9220 C C . ALA A 1 1 ? 2.655 -0.990 -0.668 1.00 72.31 1 ALA A C 14
ATOM 9221 O O . ALA A 1 1 ? 2.767 -2.164 -0.313 1.00 40.20 1 ALA A O 14
ATOM 9228 N N . ASP A 1 2 ? 3.294 -0.488 -1.718 1.00 43.05 2 ASP A N 14
ATOM 9229 C CA . ASP A 1 2 ? 4.186 -1.305 -2.533 1.00 4.00 2 ASP A CA 14
ATOM 9230 C C . ASP A 1 2 ? 5.638 -0.871 -2.351 1.00 74.25 2 ASP A C 14
ATOM 9231 O O . ASP A 1 2 ? 5.953 0.316 -2.412 1.00 52.34 2 ASP A O 14
ATOM 9240 N N . ASN A 1 3 ? 6.517 -1.843 -2.127 1.00 54.42 3 ASN A N 14
ATOM 9241 C CA . ASN A 1 3 ? 7.935 -1.561 -1.935 1.00 14.10 3 ASN A CA 14
ATOM 9242 C C . ASN A 1 3 ? 8.576 -1.087 -3.236 1.00 23.34 3 ASN A C 14
ATOM 9243 O O . ASN A 1 3 ? 8.736 -1.861 -4.180 1.00 54.32 3 ASN A O 14
ATOM 9254 N N . LYS A 1 4 ? 8.944 0.189 -3.277 1.00 73.12 4 LYS A N 14
ATOM 9255 C CA . LYS A 1 4 ? 9.570 0.767 -4.460 1.00 41.21 4 LYS A CA 14
ATOM 9256 C C . LYS A 1 4 ? 11.087 0.807 -4.308 1.00 23.21 4 LYS A C 14
ATOM 9257 O O . LYS A 1 4 ? 11.824 0.633 -5.279 1.00 53.14 4 LYS A O 14
ATOM 9276 N N . CYS A 1 5 ? 11.549 1.035 -3.083 1.00 13.01 5 CYS A N 14
ATOM 9277 C CA . CYS A 1 5 ? 12.978 1.096 -2.803 1.00 1.43 5 CYS A CA 14
ATOM 9278 C C . CYS A 1 5 ? 13.628 -0.272 -2.987 1.00 33.12 5 CYS A C 14
ATOM 9279 O O . CYS A 1 5 ? 14.825 -0.371 -3.251 1.00 43.45 5 CYS A O 14
ATOM 9286 N N . GLU A 1 6 ? 12.828 -1.325 -2.845 1.00 1.42 6 GLU A N 14
ATOM 9287 C CA . GLU A 1 6 ? 13.326 -2.687 -2.995 1.00 13.00 6 GLU A CA 14
ATOM 9288 C C . GLU A 1 6 ? 13.985 -2.878 -4.358 1.00 21.22 6 GLU A C 14
ATOM 9289 O O . GLU A 1 6 ? 14.909 -3.677 -4.505 1.00 72.24 6 GLU A O 14
ATOM 9301 N N . ASN A 1 7 ? 13.502 -2.139 -5.351 1.00 43.21 7 ASN A N 14
ATOM 9302 C CA . ASN A 1 7 ? 14.043 -2.227 -6.703 1.00 24.24 7 ASN A CA 14
ATOM 9303 C C . ASN A 1 7 ? 15.027 -1.092 -6.970 1.00 23.20 7 ASN A C 14
ATOM 9304 O O . ASN A 1 7 ? 15.968 -1.243 -7.750 1.00 31.15 7 ASN A O 14
ATOM 9315 N N . SER A 1 8 ? 14.803 0.044 -6.317 1.00 64.22 8 SER A N 14
ATOM 9316 C CA . SER A 1 8 ? 15.668 1.206 -6.487 1.00 31.25 8 SER A CA 14
ATOM 9317 C C . SER A 1 8 ? 16.752 1.238 -5.413 1.00 72.53 8 SER A C 14
ATOM 9318 O O . SER A 1 8 ? 16.463 1.397 -4.227 1.00 14.34 8 SER A O 14
ATOM 9326 N N . LEU A 1 9 ? 18.001 1.084 -5.838 1.00 51.05 9 LEU A N 14
ATOM 9327 C CA . LEU A 1 9 ? 19.130 1.095 -4.915 1.00 62.21 9 LEU A CA 14
ATOM 9328 C C . LEU A 1 9 ? 19.312 2.476 -4.294 1.00 23.24 9 LEU A C 14
ATOM 9329 O O . LEU A 1 9 ? 19.668 2.598 -3.121 1.00 72.23 9 LEU A O 14
ATOM 9345 N N . ARG A 1 10 ? 19.064 3.513 -5.086 1.00 43.25 10 ARG A N 14
ATOM 9346 C CA . ARG A 1 10 ? 19.200 4.886 -4.614 1.00 31.32 10 ARG A CA 14
ATOM 9347 C C . ARG A 1 10 ? 18.133 5.210 -3.572 1.00 23.32 10 ARG A C 14
ATOM 9348 O O . ARG A 1 10 ? 18.424 5.813 -2.539 1.00 32.03 10 ARG A O 14
ATOM 9369 N N . ARG A 1 11 ? 16.899 4.805 -3.851 1.00 55.41 11 ARG A N 14
ATOM 9370 C CA . ARG A 1 11 ? 15.789 5.054 -2.939 1.00 55.22 11 ARG A CA 14
ATOM 9371 C C . ARG A 1 11 ? 16.020 4.361 -1.600 1.00 13.35 11 ARG A C 14
ATOM 9372 O O . ARG A 1 11 ? 15.661 4.889 -0.547 1.00 75.25 11 ARG A O 14
ATOM 9393 N N . GLU A 1 12 ? 16.621 3.177 -1.648 1.00 21.32 12 GLU A N 14
ATOM 9394 C CA . GLU A 1 12 ? 16.898 2.412 -0.438 1.00 24.33 12 GLU A CA 14
ATOM 9395 C C . GLU A 1 12 ? 18.027 3.053 0.365 1.00 54.20 12 GLU A C 14
ATOM 9396 O O . GLU A 1 12 ? 17.891 3.290 1.566 1.00 41.13 12 GLU A O 14
ATOM 9408 N N . ILE A 1 13 ? 19.139 3.331 -0.307 1.00 32.02 13 ILE A N 14
ATOM 9409 C CA . ILE A 1 13 ? 20.290 3.945 0.343 1.00 11.10 13 ILE A CA 14
ATOM 9410 C C . ILE A 1 13 ? 19.948 5.336 0.867 1.00 22.33 13 ILE A C 14
ATOM 9411 O O . ILE A 1 13 ? 20.487 5.777 1.882 1.00 41.55 13 ILE A O 14
ATOM 9427 N N . ALA A 1 14 ? 19.048 6.020 0.170 1.00 54.23 14 ALA A N 14
ATOM 9428 C CA . ALA A 1 14 ? 18.630 7.359 0.567 1.00 45.22 14 ALA A CA 14
ATOM 9429 C C . ALA A 1 14 ? 17.798 7.319 1.844 1.00 62.21 14 ALA A C 14
ATOM 9430 O O . ALA A 1 14 ? 17.895 8.209 2.689 1.00 42.31 14 ALA A O 14
ATOM 9437 N N . CYS A 1 15 ? 16.980 6.281 1.979 1.00 74.24 15 CYS A N 14
ATOM 9438 C CA . CYS A 1 15 ? 16.129 6.124 3.152 1.00 12.30 15 CYS A CA 14
ATOM 9439 C C . CYS A 1 15 ? 16.941 5.651 4.354 1.00 64.22 15 CYS A C 14
ATOM 9440 O O . CYS A 1 15 ? 16.727 6.102 5.478 1.00 3.11 15 CYS A O 14
ATOM 9447 N N . GLY A 1 16 ? 17.876 4.738 4.107 1.00 71.42 16 GLY A N 14
ATOM 9448 C CA . GLY A 1 16 ? 18.707 4.218 5.177 1.00 15.03 16 GLY A CA 14
ATOM 9449 C C . GLY A 1 16 ? 19.398 5.317 5.960 1.00 61.41 16 GLY A C 14
ATOM 9450 O O . GLY A 1 16 ? 19.458 5.268 7.188 1.00 11.31 16 GLY A O 14
ATOM 9454 N N . GLN A 1 17 ? 19.923 6.308 5.247 1.00 11.23 17 GLN A N 14
ATOM 9455 C CA . GLN A 1 17 ? 20.616 7.422 5.884 1.00 50.12 17 GLN A CA 14
ATOM 9456 C C . GLN A 1 17 ? 19.645 8.278 6.690 1.00 51.31 17 GLN A C 14
ATOM 9457 O O . GLN A 1 17 ? 19.848 8.510 7.882 1.00 13.41 17 GLN A O 14
ATOM 9471 N N . CYS A 1 18 ? 18.589 8.746 6.032 1.00 64.12 18 CYS A N 14
ATOM 9472 C CA . CYS A 1 18 ? 17.587 9.577 6.686 1.00 15.41 18 CYS A CA 14
ATOM 9473 C C . CYS A 1 18 ? 16.989 8.861 7.894 1.00 62.54 18 CYS A C 14
ATOM 9474 O O . CYS A 1 18 ? 16.608 9.494 8.878 1.00 21.43 18 CYS A O 14
ATOM 9481 N N . ARG A 1 19 ? 16.911 7.536 7.810 1.00 42.54 19 ARG A N 14
ATOM 9482 C CA . ARG A 1 19 ? 16.360 6.733 8.894 1.00 12.43 19 ARG A CA 14
ATOM 9483 C C . ARG A 1 19 ? 17.107 6.995 10.199 1.00 62.34 19 ARG A C 14
ATOM 9484 O O . ARG A 1 19 ? 16.510 7.012 11.275 1.00 1.21 19 ARG A O 14
ATOM 9505 N N . ASP A 1 20 ? 18.416 7.197 10.094 1.00 30.30 20 ASP A N 14
ATOM 9506 C CA . ASP A 1 20 ? 19.245 7.458 11.265 1.00 63.32 20 ASP A CA 14
ATOM 9507 C C . ASP A 1 20 ? 19.155 8.923 11.679 1.00 42.21 20 ASP A C 14
ATOM 9508 O O . ASP A 1 20 ? 19.251 9.253 12.861 1.00 22.33 20 ASP A O 14
ATOM 9517 N N . LYS A 1 21 ? 18.971 9.800 10.697 1.00 22.34 21 LYS A N 14
ATOM 9518 C CA . LYS A 1 21 ? 18.868 11.231 10.958 1.00 32.52 21 LYS A CA 14
ATOM 9519 C C . LYS A 1 21 ? 17.537 11.568 11.623 1.00 73.35 21 LYS A C 14
ATOM 9520 O O . LYS A 1 21 ? 17.502 12.080 12.741 1.00 1.04 21 LYS A O 14
ATOM 9539 N N . VAL A 1 22 ? 16.442 11.276 10.927 1.00 64.33 22 VAL A N 14
ATOM 9540 C CA . VAL A 1 22 ? 15.109 11.546 11.451 1.00 73.45 22 VAL A CA 14
ATOM 9541 C C . VAL A 1 22 ? 14.936 10.955 12.845 1.00 22.23 22 VAL A C 14
ATOM 9542 O O . VAL A 1 22 ? 14.167 11.468 13.659 1.00 44.04 22 VAL A O 14
ATOM 9555 N N . LYS A 1 23 ? 15.657 9.872 13.117 1.00 42.24 23 LYS A N 14
ATOM 9556 C CA . LYS A 1 23 ? 15.587 9.211 14.414 1.00 74.40 23 LYS A CA 14
ATOM 9557 C C . LYS A 1 23 ? 14.161 8.763 14.720 1.00 72.04 23 LYS A C 14
ATOM 9558 O O . LYS A 1 23 ? 13.625 9.050 15.790 1.00 35.25 23 LYS A O 14
ATOM 9577 N N . THR A 1 24 ? 13.551 8.057 13.772 1.00 21.25 24 THR A N 14
ATOM 9578 C CA . THR A 1 24 ? 12.188 7.569 13.941 1.00 50.23 24 THR A CA 14
ATOM 9579 C C . THR A 1 24 ? 12.007 6.206 13.283 1.00 74.00 24 THR A C 14
ATOM 9580 O O . THR A 1 24 ? 12.218 6.054 12.080 1.00 62.42 24 THR A O 14
ATOM 9591 N N . ASP A 1 25 ? 11.613 5.218 14.079 1.00 1.11 25 ASP A N 14
ATOM 9592 C CA . ASP A 1 25 ? 11.401 3.867 13.573 1.00 23.23 25 ASP A CA 14
ATOM 9593 C C . ASP A 1 25 ? 10.266 3.839 12.555 1.00 15.52 25 ASP A C 14
ATOM 9594 O O . ASP A 1 25 ? 9.282 4.567 12.687 1.00 3.02 25 ASP A O 14
ATOM 9603 N N . GLY A 1 26 ? 10.409 2.995 11.538 1.00 2.02 26 GLY A N 14
ATOM 9604 C CA . GLY A 1 26 ? 9.389 2.890 10.512 1.00 73.43 26 GLY A CA 14
ATOM 9605 C C . GLY A 1 26 ? 9.560 3.923 9.416 1.00 60.43 26 GLY A C 14
ATOM 9606 O O . GLY A 1 26 ? 8.861 3.885 8.403 1.00 64.45 26 GLY A O 14
ATOM 9610 N N . TYR A 1 27 ? 10.490 4.849 9.618 1.00 23.13 27 TYR A N 14
ATOM 9611 C CA . TYR A 1 27 ? 10.748 5.900 8.641 1.00 63.42 27 TYR A CA 14
ATOM 9612 C C . TYR A 1 27 ? 11.268 5.311 7.333 1.00 50.13 27 TYR A C 14
ATOM 9613 O O . TYR A 1 27 ? 10.743 5.599 6.257 1.00 71.21 27 TYR A O 14
ATOM 9631 N N . PHE A 1 28 ? 12.303 4.484 7.434 1.00 44.23 28 PHE A N 14
ATOM 9632 C CA . PHE A 1 28 ? 12.896 3.854 6.260 1.00 50.13 28 PHE A CA 14
ATOM 9633 C C . PHE A 1 28 ? 11.833 3.138 5.432 1.00 52.22 28 PHE A C 14
ATOM 9634 O O . PHE A 1 28 ? 11.795 3.264 4.208 1.00 53.24 28 PHE A O 14
ATOM 9651 N N . TYR A 1 29 ? 10.972 2.387 6.109 1.00 73.45 29 TYR A N 14
ATOM 9652 C CA . TYR A 1 29 ? 9.909 1.648 5.436 1.00 25.35 29 TYR A CA 14
ATOM 9653 C C . TYR A 1 29 ? 8.786 2.584 5.000 1.00 25.33 29 TYR A C 14
ATOM 9654 O O . TYR A 1 29 ? 8.026 2.273 4.084 1.00 45.13 29 TYR A O 14
ATOM 9672 N N . GLU A 1 30 ? 8.690 3.731 5.664 1.00 10.33 30 GLU A N 14
ATOM 9673 C CA . GLU A 1 30 ? 7.660 4.713 5.346 1.00 41.24 30 GLU A CA 14
ATOM 9674 C C . GLU A 1 30 ? 7.995 5.454 4.054 1.00 25.13 30 GLU A C 14
ATOM 9675 O O . GLU A 1 30 ? 7.191 5.497 3.123 1.00 63.32 30 GLU A O 14
ATOM 9687 N N . CYS A 1 31 ? 9.189 6.037 4.006 1.00 34.14 31 CYS A N 14
ATOM 9688 C CA . CYS A 1 31 ? 9.632 6.777 2.831 1.00 10.24 31 CYS A CA 14
ATOM 9689 C C . CYS A 1 31 ? 9.725 5.861 1.615 1.00 43.15 31 CYS A C 14
ATOM 9690 O O . CYS A 1 31 ? 9.576 6.306 0.476 1.00 72.41 31 CYS A O 14
ATOM 9697 N N . CYS A 1 32 ? 9.973 4.580 1.863 1.00 21.44 32 CYS A N 14
ATOM 9698 C CA . CYS A 1 32 ? 10.087 3.600 0.790 1.00 73.31 32 CYS A CA 14
ATOM 9699 C C . CYS A 1 32 ? 8.775 3.483 0.019 1.00 30.20 32 CYS A C 14
ATOM 9700 O O . CYS A 1 32 ? 8.756 3.054 -1.135 1.00 74.13 32 CYS A O 14
ATOM 9707 N N . THR A 1 33 ? 7.679 3.868 0.665 1.00 33.43 33 THR A N 14
ATOM 9708 C CA . THR A 1 33 ? 6.363 3.806 0.042 1.00 33.43 33 THR A CA 14
ATOM 9709 C C . THR A 1 33 ? 5.597 5.108 0.244 1.00 11.02 33 THR A C 14
ATOM 9710 O O . THR A 1 33 ? 4.372 5.143 0.131 1.00 34.32 33 THR A O 14
ATOM 9721 N N . SER A 1 34 ? 6.327 6.178 0.543 1.00 54.12 34 SER A N 14
ATOM 9722 C CA . SER A 1 34 ? 5.715 7.483 0.763 1.00 11.35 34 SER A CA 14
ATOM 9723 C C . SER A 1 34 ? 6.475 8.573 0.013 1.00 14.24 34 SER A C 14
ATOM 9724 O O . SER A 1 34 ? 7.558 8.987 0.427 1.00 71.00 34 SER A O 14
ATOM 9732 N N . ASP A 1 35 ? 5.899 9.033 -1.092 1.00 14.44 35 ASP A N 14
ATOM 9733 C CA . ASP A 1 35 ? 6.520 10.076 -1.900 1.00 55.12 35 ASP A CA 14
ATOM 9734 C C . ASP A 1 35 ? 6.582 11.394 -1.134 1.00 34.43 35 ASP A C 14
ATOM 9735 O O . ASP A 1 35 ? 7.513 12.180 -1.306 1.00 20.25 35 ASP A O 14
ATOM 9744 N N . SER A 1 36 ? 5.583 11.628 -0.288 1.00 40.24 36 SER A N 14
ATOM 9745 C CA . SER A 1 36 ? 5.521 12.853 0.501 1.00 64.21 36 SER A CA 14
ATOM 9746 C C . SER A 1 36 ? 6.624 12.876 1.555 1.00 62.30 36 SER A C 14
ATOM 9747 O O . SER A 1 36 ? 7.395 13.832 1.645 1.00 53.22 36 SER A O 14
ATOM 9755 N N . THR A 1 37 ? 6.694 11.814 2.353 1.00 40.34 37 THR A N 14
ATOM 9756 C CA . THR A 1 37 ? 7.700 11.711 3.402 1.00 44.54 37 THR A CA 14
ATOM 9757 C C . THR A 1 37 ? 9.105 11.879 2.834 1.00 3.11 37 THR A C 14
ATOM 9758 O O . THR A 1 37 ? 10.025 12.294 3.539 1.00 2.05 37 THR A O 14
ATOM 9769 N N . PHE A 1 38 ? 9.264 11.555 1.555 1.00 24.33 38 PHE A N 14
ATOM 9770 C CA . PHE A 1 38 ? 10.558 11.669 0.893 1.00 44.42 38 PHE A CA 14
ATOM 9771 C C . PHE A 1 38 ? 10.958 13.133 0.730 1.00 23.11 38 PHE A C 14
ATOM 9772 O O . PHE A 1 38 ? 12.141 13.473 0.760 1.00 64.55 38 PHE A O 14
ATOM 9789 N N . LYS A 1 39 ? 9.963 13.996 0.558 1.00 42.24 39 LYS A N 14
ATOM 9790 C CA . LYS A 1 39 ? 10.208 15.424 0.391 1.00 63.25 39 LYS A CA 14
ATOM 9791 C C . LYS A 1 39 ? 11.068 15.965 1.528 1.00 23.12 39 LYS A C 14
ATOM 9792 O O . LYS A 1 39 ? 12.109 16.581 1.295 1.00 33.33 39 LYS A O 14
ATOM 9811 N N . LYS A 1 40 ? 10.628 15.730 2.760 1.00 42.23 40 LYS A N 14
ATOM 9812 C CA . LYS A 1 40 ? 11.358 16.191 3.935 1.00 43.24 40 LYS A CA 14
ATOM 9813 C C . LYS A 1 40 ? 12.773 15.620 3.955 1.00 53.32 40 LYS A C 14
ATOM 9814 O O . LYS A 1 40 ? 13.749 16.358 4.094 1.00 31.21 40 LYS A O 14
ATOM 9833 N N . CYS A 1 41 ? 12.876 14.303 3.814 1.00 42.14 41 CYS A N 14
ATOM 9834 C CA . CYS A 1 41 ? 14.171 13.633 3.814 1.00 31.25 41 CYS A CA 14
ATOM 9835 C C . CYS A 1 41 ? 15.095 14.233 2.759 1.00 51.03 41 CYS A C 14
ATOM 9836 O O . CYS A 1 41 ? 16.287 14.423 2.999 1.00 32.22 41 CYS A O 14
ATOM 9843 N N . GLN A 1 42 ? 14.535 14.529 1.590 1.00 3.21 42 GLN A N 14
ATOM 9844 C CA . GLN A 1 42 ? 15.309 15.107 0.498 1.00 41.42 42 GLN A CA 14
ATOM 9845 C C . GLN A 1 42 ? 15.981 16.405 0.934 1.00 25.12 42 GLN A C 14
ATOM 9846 O O . GLN A 1 42 ? 17.106 16.700 0.528 1.00 32.25 42 GLN A O 14
ATOM 9860 N N . ASP A 1 43 ? 15.286 17.176 1.762 1.00 11.24 43 ASP A N 14
ATOM 9861 C CA . ASP A 1 43 ? 15.816 18.442 2.255 1.00 51.54 43 ASP A CA 14
ATOM 9862 C C . ASP A 1 43 ? 16.949 18.208 3.248 1.00 22.44 43 ASP A C 14
ATOM 9863 O O . ASP A 1 43 ? 17.974 18.890 3.211 1.00 52.23 43 ASP A O 14
ATOM 9872 N N . LEU A 1 44 ? 16.758 17.239 4.137 1.00 2.14 44 LEU A N 14
ATOM 9873 C CA . LEU A 1 44 ? 17.764 16.914 5.143 1.00 40.31 44 LEU A CA 14
ATOM 9874 C C . LEU A 1 44 ? 19.111 16.619 4.490 1.00 33.44 44 LEU A C 14
ATOM 9875 O O . LEU A 1 44 ? 20.133 17.196 4.862 1.00 1.14 44 LEU A O 14
ATOM 9891 N N . LEU A 1 45 ? 19.104 15.718 3.514 1.00 30.43 45 LEU A N 14
ATOM 9892 C CA . LEU A 1 45 ? 20.325 15.346 2.807 1.00 11.43 45 LEU A CA 14
ATOM 9893 C C . LEU A 1 45 ? 20.788 16.475 1.891 1.00 22.24 45 LEU A C 14
ATOM 9894 O O . LEU A 1 45 ? 21.975 16.591 1.583 1.00 32.03 45 LEU A O 14
ATOM 9910 N N . HIS A 1 46 ? 19.844 17.306 1.461 1.00 63.34 46 HIS A N 14
ATOM 9911 C CA . HIS A 1 46 ? 20.156 18.427 0.582 1.00 42.41 46 HIS A CA 14
ATOM 9912 C C . HIS A 1 46 ? 20.674 19.618 1.383 1.00 23.25 46 HIS A C 14
ATOM 9913 O O . HIS A 1 46 ? 21.603 20.306 0.960 1.00 42.32 46 HIS A O 14
ATOM 9927 N N . ALA A 1 1 ? 0.912 -1.043 0.156 1.00 41.43 1 ALA A N 15
ATOM 9928 C CA . ALA A 1 1 ? 1.865 -0.235 -0.595 1.00 41.22 1 ALA A CA 15
ATOM 9929 C C . ALA A 1 1 ? 3.061 -1.070 -1.041 1.00 52.53 1 ALA A C 15
ATOM 9930 O O . ALA A 1 1 ? 3.463 -2.010 -0.357 1.00 23.15 1 ALA A O 15
ATOM 9937 N N . ASP A 1 2 ? 3.624 -0.720 -2.193 1.00 13.04 2 ASP A N 15
ATOM 9938 C CA . ASP A 1 2 ? 4.774 -1.437 -2.730 1.00 61.10 2 ASP A CA 15
ATOM 9939 C C . ASP A 1 2 ? 6.079 -0.789 -2.277 1.00 34.23 2 ASP A C 15
ATOM 9940 O O . ASP A 1 2 ? 6.136 0.417 -2.044 1.00 54.54 2 ASP A O 15
ATOM 9949 N N . ASN A 1 3 ? 7.124 -1.600 -2.152 1.00 62.20 3 ASN A N 15
ATOM 9950 C CA . ASN A 1 3 ? 8.428 -1.106 -1.725 1.00 21.13 3 ASN A CA 15
ATOM 9951 C C . ASN A 1 3 ? 9.146 -0.403 -2.872 1.00 41.44 3 ASN A C 15
ATOM 9952 O O . ASN A 1 3 ? 9.802 -1.043 -3.694 1.00 45.53 3 ASN A O 15
ATOM 9963 N N . LYS A 1 4 ? 9.018 0.919 -2.922 1.00 35.10 4 LYS A N 15
ATOM 9964 C CA . LYS A 1 4 ? 9.655 1.711 -3.967 1.00 12.52 4 LYS A CA 15
ATOM 9965 C C . LYS A 1 4 ? 11.170 1.543 -3.929 1.00 44.41 4 LYS A C 15
ATOM 9966 O O . LYS A 1 4 ? 11.850 1.721 -4.940 1.00 63.24 4 LYS A O 15
ATOM 9985 N N . CYS A 1 5 ? 11.694 1.199 -2.757 1.00 50.14 5 CYS A N 15
ATOM 9986 C CA . CYS A 1 5 ? 13.129 1.006 -2.588 1.00 30.33 5 CYS A CA 15
ATOM 9987 C C . CYS A 1 5 ? 13.565 -0.346 -3.145 1.00 23.34 5 CYS A C 15
ATOM 9988 O O . CYS A 1 5 ? 14.695 -0.502 -3.607 1.00 72.42 5 CYS A O 15
ATOM 9995 N N . GLU A 1 6 ? 12.661 -1.320 -3.096 1.00 42.22 6 GLU A N 15
ATOM 9996 C CA . GLU A 1 6 ? 12.953 -2.658 -3.595 1.00 65.34 6 GLU A CA 15
ATOM 9997 C C . GLU A 1 6 ? 13.345 -2.616 -5.070 1.00 12.32 6 GLU A C 15
ATOM 9998 O O . GLU A 1 6 ? 14.125 -3.443 -5.540 1.00 15.12 6 GLU A O 15
ATOM 10010 N N . ASN A 1 7 ? 12.796 -1.645 -5.794 1.00 24.24 7 ASN A N 15
ATOM 10011 C CA . ASN A 1 7 ? 13.087 -1.495 -7.215 1.00 13.41 7 ASN A CA 15
ATOM 10012 C C . ASN A 1 7 ? 14.156 -0.430 -7.442 1.00 21.41 7 ASN A C 15
ATOM 10013 O O . ASN A 1 7 ? 14.878 -0.463 -8.439 1.00 34.53 7 ASN A O 15
ATOM 10024 N N . SER A 1 8 ? 14.252 0.512 -6.510 1.00 3.32 8 SER A N 15
ATOM 10025 C CA . SER A 1 8 ? 15.231 1.589 -6.609 1.00 62.53 8 SER A CA 15
ATOM 10026 C C . SER A 1 8 ? 16.291 1.461 -5.520 1.00 3.15 8 SER A C 15
ATOM 10027 O O . SER A 1 8 ? 16.005 1.637 -4.335 1.00 32.05 8 SER A O 15
ATOM 10035 N N . LEU A 1 9 ? 17.517 1.154 -5.929 1.00 22.02 9 LEU A N 15
ATOM 10036 C CA . LEU A 1 9 ? 18.622 1.002 -4.989 1.00 3.45 9 LEU A CA 15
ATOM 10037 C C . LEU A 1 9 ? 18.989 2.342 -4.359 1.00 1.42 9 LEU A C 15
ATOM 10038 O O . LEU A 1 9 ? 19.351 2.409 -3.184 1.00 64.01 9 LEU A O 15
ATOM 10054 N N . ARG A 1 10 ? 18.890 3.408 -5.147 1.00 65.33 10 ARG A N 15
ATOM 10055 C CA . ARG A 1 10 ? 19.211 4.746 -4.667 1.00 11.33 10 ARG A CA 15
ATOM 10056 C C . ARG A 1 10 ? 18.205 5.201 -3.613 1.00 24.43 10 ARG A C 15
ATOM 10057 O O . ARG A 1 10 ? 18.555 5.920 -2.677 1.00 32.14 10 ARG A O 15
ATOM 10078 N N . ARG A 1 11 ? 16.956 4.776 -3.772 1.00 41.33 11 ARG A N 15
ATOM 10079 C CA . ARG A 1 11 ? 15.900 5.141 -2.836 1.00 31.21 11 ARG A CA 15
ATOM 10080 C C . ARG A 1 11 ? 16.160 4.534 -1.460 1.00 51.41 11 ARG A C 15
ATOM 10081 O O . ARG A 1 11 ? 15.842 5.137 -0.436 1.00 12.42 11 ARG A O 15
ATOM 10102 N N . GLU A 1 12 ? 16.739 3.338 -1.446 1.00 45.02 12 GLU A N 15
ATOM 10103 C CA . GLU A 1 12 ? 17.040 2.650 -0.196 1.00 44.22 12 GLU A CA 15
ATOM 10104 C C . GLU A 1 12 ? 18.182 3.342 0.544 1.00 32.41 12 GLU A C 15
ATOM 10105 O O . GLU A 1 12 ? 18.060 3.671 1.724 1.00 24.04 12 GLU A O 15
ATOM 10117 N N . ILE A 1 13 ? 19.289 3.557 -0.158 1.00 3.34 13 ILE A N 15
ATOM 10118 C CA . ILE A 1 13 ? 20.452 4.209 0.432 1.00 12.42 13 ILE A CA 15
ATOM 10119 C C . ILE A 1 13 ? 20.083 5.571 1.012 1.00 22.21 13 ILE A C 15
ATOM 10120 O O . ILE A 1 13 ? 20.620 5.985 2.039 1.00 14.12 13 ILE A O 15
ATOM 10136 N N . ALA A 1 14 ? 19.163 6.261 0.347 1.00 14.33 14 ALA A N 15
ATOM 10137 C CA . ALA A 1 14 ? 18.719 7.574 0.799 1.00 51.44 14 ALA A CA 15
ATOM 10138 C C . ALA A 1 14 ? 17.896 7.466 2.078 1.00 5.11 14 ALA A C 15
ATOM 10139 O O . ALA A 1 14 ? 18.126 8.200 3.040 1.00 23.31 14 ALA A O 15
ATOM 10146 N N . CYS A 1 15 ? 16.936 6.547 2.083 1.00 44.41 15 CYS A N 15
ATOM 10147 C CA . CYS A 1 15 ? 16.078 6.343 3.244 1.00 42.54 15 CYS A CA 15
ATOM 10148 C C . CYS A 1 15 ? 16.885 5.829 4.433 1.00 54.14 15 CYS A C 15
ATOM 10149 O O . CYS A 1 15 ? 16.652 6.227 5.573 1.00 15.01 15 CYS A O 15
ATOM 10156 N N . GLY A 1 16 ? 17.835 4.941 4.156 1.00 2.24 16 GLY A N 15
ATOM 10157 C CA . GLY A 1 16 ? 18.662 4.387 5.213 1.00 72.25 16 GLY A CA 15
ATOM 10158 C C . GLY A 1 16 ? 19.312 5.460 6.064 1.00 71.55 16 GLY A C 15
ATOM 10159 O O . GLY A 1 16 ? 19.351 5.349 7.289 1.00 65.25 16 GLY A O 15
ATOM 10163 N N . GLN A 1 17 ? 19.824 6.499 5.413 1.00 41.20 17 GLN A N 15
ATOM 10164 C CA . GLN A 1 17 ? 20.478 7.595 6.119 1.00 72.21 17 GLN A CA 15
ATOM 10165 C C . GLN A 1 17 ? 19.476 8.369 6.969 1.00 2.04 17 GLN A C 15
ATOM 10166 O O . GLN A 1 17 ? 19.665 8.533 8.175 1.00 21.31 17 GLN A O 15
ATOM 10180 N N . CYS A 1 18 ? 18.410 8.844 6.334 1.00 44.13 18 CYS A N 15
ATOM 10181 C CA . CYS A 1 18 ? 17.378 9.602 7.031 1.00 45.22 18 CYS A CA 15
ATOM 10182 C C . CYS A 1 18 ? 16.796 8.793 8.186 1.00 4.25 18 CYS A C 15
ATOM 10183 O O . CYS A 1 18 ? 16.391 9.351 9.206 1.00 4.43 18 CYS A O 15
ATOM 10190 N N . ARG A 1 19 ? 16.759 7.475 8.019 1.00 55.41 19 ARG A N 15
ATOM 10191 C CA . ARG A 1 19 ? 16.226 6.590 9.047 1.00 74.51 19 ARG A CA 15
ATOM 10192 C C . ARG A 1 19 ? 16.987 6.759 10.358 1.00 21.53 19 ARG A C 15
ATOM 10193 O O . ARG A 1 19 ? 16.403 6.694 11.440 1.00 74.41 19 ARG A O 15
ATOM 10214 N N . ASP A 1 20 ? 18.294 6.975 10.254 1.00 34.20 20 ASP A N 15
ATOM 10215 C CA . ASP A 1 20 ? 19.135 7.154 11.431 1.00 24.33 20 ASP A CA 15
ATOM 10216 C C . ASP A 1 20 ? 19.058 8.589 11.942 1.00 41.24 20 ASP A C 15
ATOM 10217 O O . ASP A 1 20 ? 18.751 8.829 13.109 1.00 34.15 20 ASP A O 15
ATOM 10226 N N . LYS A 1 21 ? 19.340 9.541 11.059 1.00 3.50 21 LYS A N 15
ATOM 10227 C CA . LYS A 1 21 ? 19.303 10.954 11.419 1.00 51.05 21 LYS A CA 15
ATOM 10228 C C . LYS A 1 21 ? 17.949 11.329 12.013 1.00 61.40 21 LYS A C 15
ATOM 10229 O O . LYS A 1 21 ? 17.868 11.810 13.143 1.00 52.41 21 LYS A O 15
ATOM 10248 N N . VAL A 1 22 ? 16.888 11.103 11.245 1.00 33.32 22 VAL A N 15
ATOM 10249 C CA . VAL A 1 22 ? 15.537 11.414 11.697 1.00 11.02 22 VAL A CA 15
ATOM 10250 C C . VAL A 1 22 ? 15.219 10.704 13.008 1.00 10.45 22 VAL A C 15
ATOM 10251 O O . VAL A 1 22 ? 14.365 11.148 13.777 1.00 42.14 22 VAL A O 15
ATOM 10264 N N . LYS A 1 23 ? 15.912 9.599 13.260 1.00 71.24 23 LYS A N 15
ATOM 10265 C CA . LYS A 1 23 ? 15.706 8.827 14.479 1.00 20.31 23 LYS A CA 15
ATOM 10266 C C . LYS A 1 23 ? 14.230 8.494 14.670 1.00 54.11 23 LYS A C 15
ATOM 10267 O O . LYS A 1 23 ? 13.649 8.776 15.719 1.00 51.23 23 LYS A O 15
ATOM 10286 N N . THR A 1 24 ? 13.627 7.891 13.650 1.00 53.33 24 THR A N 15
ATOM 10287 C CA . THR A 1 24 ? 12.218 7.520 13.705 1.00 5.03 24 THR A CA 15
ATOM 10288 C C . THR A 1 24 ? 12.001 6.108 13.174 1.00 32.23 24 THR A C 15
ATOM 10289 O O . THR A 1 24 ? 12.238 5.833 11.998 1.00 44.31 24 THR A O 15
ATOM 10300 N N . ASP A 1 25 ? 11.547 5.216 14.048 1.00 63.20 25 ASP A N 15
ATOM 10301 C CA . ASP A 1 25 ? 11.296 3.831 13.666 1.00 13.00 25 ASP A CA 15
ATOM 10302 C C . ASP A 1 25 ? 10.186 3.748 12.623 1.00 53.22 25 ASP A C 15
ATOM 10303 O O . ASP A 1 25 ? 9.155 4.408 12.745 1.00 52.43 25 ASP A O 15
ATOM 10312 N N . GLY A 1 26 ? 10.405 2.933 11.596 1.00 61.42 26 GLY A N 15
ATOM 10313 C CA . GLY A 1 26 ? 9.415 2.780 10.546 1.00 64.55 26 GLY A CA 15
ATOM 10314 C C . GLY A 1 26 ? 9.550 3.833 9.464 1.00 65.44 26 GLY A C 15
ATOM 10315 O O . GLY A 1 26 ? 8.886 3.759 8.430 1.00 40.13 26 GLY A O 15
ATOM 10319 N N . TYR A 1 27 ? 10.411 4.816 9.702 1.00 62.13 27 TYR A N 15
ATOM 10320 C CA . TYR A 1 27 ? 10.628 5.891 8.741 1.00 1.11 27 TYR A CA 15
ATOM 10321 C C . TYR A 1 27 ? 11.133 5.340 7.411 1.00 31.11 27 TYR A C 15
ATOM 10322 O O . TYR A 1 27 ? 10.611 5.677 6.348 1.00 63.41 27 TYR A O 15
ATOM 10340 N N . PHE A 1 28 ? 12.152 4.489 7.479 1.00 12.42 28 PHE A N 15
ATOM 10341 C CA . PHE A 1 28 ? 12.729 3.890 6.281 1.00 10.45 28 PHE A CA 15
ATOM 10342 C C . PHE A 1 28 ? 11.650 3.224 5.433 1.00 61.21 28 PHE A C 15
ATOM 10343 O O . PHE A 1 28 ? 11.611 3.393 4.214 1.00 52.20 28 PHE A O 15
ATOM 10360 N N . TYR A 1 29 ? 10.777 2.465 6.086 1.00 1.10 29 TYR A N 15
ATOM 10361 C CA . TYR A 1 29 ? 9.699 1.770 5.392 1.00 3.04 29 TYR A CA 15
ATOM 10362 C C . TYR A 1 29 ? 8.595 2.742 4.988 1.00 3.42 29 TYR A C 15
ATOM 10363 O O . TYR A 1 29 ? 7.848 2.491 4.044 1.00 53.02 29 TYR A O 15
ATOM 10381 N N . GLU A 1 30 ? 8.501 3.854 5.711 1.00 10.11 30 GLU A N 15
ATOM 10382 C CA . GLU A 1 30 ? 7.489 4.865 5.428 1.00 34.33 30 GLU A CA 15
ATOM 10383 C C . GLU A 1 30 ? 7.833 5.639 4.159 1.00 14.23 30 GLU A C 15
ATOM 10384 O O . GLU A 1 30 ? 6.983 5.838 3.290 1.00 2.33 30 GLU A O 15
ATOM 10396 N N . CYS A 1 31 ? 9.084 6.075 4.060 1.00 61.41 31 CYS A N 15
ATOM 10397 C CA . CYS A 1 31 ? 9.542 6.828 2.899 1.00 2.31 31 CYS A CA 15
ATOM 10398 C C . CYS A 1 31 ? 9.706 5.915 1.688 1.00 61.13 31 CYS A C 15
ATOM 10399 O O . CYS A 1 31 ? 9.579 6.353 0.544 1.00 44.30 31 CYS A O 15
ATOM 10406 N N . CYS A 1 32 ? 9.989 4.643 1.947 1.00 75.41 32 CYS A N 15
ATOM 10407 C CA . CYS A 1 32 ? 10.170 3.666 0.880 1.00 42.34 32 CYS A CA 15
ATOM 10408 C C . CYS A 1 32 ? 8.830 3.286 0.257 1.00 62.24 32 CYS A C 15
ATOM 10409 O O . CYS A 1 32 ? 8.767 2.858 -0.897 1.00 4.14 32 CYS A O 15
ATOM 10416 N N . THR A 1 33 ? 7.759 3.445 1.028 1.00 71.53 33 THR A N 15
ATOM 10417 C CA . THR A 1 33 ? 6.420 3.117 0.553 1.00 3.41 33 THR A CA 15
ATOM 10418 C C . THR A 1 33 ? 5.655 4.375 0.156 1.00 63.43 33 THR A C 15
ATOM 10419 O O . THR A 1 33 ? 4.727 4.319 -0.651 1.00 44.02 33 THR A O 15
ATOM 10430 N N . SER A 1 34 ? 6.051 5.508 0.727 1.00 72.22 34 SER A N 15
ATOM 10431 C CA . SER A 1 34 ? 5.400 6.779 0.434 1.00 13.21 34 SER A CA 15
ATOM 10432 C C . SER A 1 34 ? 6.396 7.779 -0.145 1.00 51.12 34 SER A C 15
ATOM 10433 O O . SER A 1 34 ? 7.367 8.156 0.511 1.00 14.34 34 SER A O 15
ATOM 10441 N N . ASP A 1 35 ? 6.148 8.204 -1.379 1.00 70.02 35 ASP A N 15
ATOM 10442 C CA . ASP A 1 35 ? 7.022 9.161 -2.048 1.00 74.13 35 ASP A CA 15
ATOM 10443 C C . ASP A 1 35 ? 6.980 10.516 -1.349 1.00 53.11 35 ASP A C 15
ATOM 10444 O O . ASP A 1 35 ? 7.994 11.206 -1.250 1.00 42.21 35 ASP A O 15
ATOM 10453 N N . SER A 1 36 ? 5.799 10.891 -0.867 1.00 3.32 36 SER A N 15
ATOM 10454 C CA . SER A 1 36 ? 5.624 12.166 -0.181 1.00 51.32 36 SER A CA 15
ATOM 10455 C C . SER A 1 36 ? 6.587 12.287 0.996 1.00 44.35 36 SER A C 15
ATOM 10456 O O . SER A 1 36 ? 7.306 13.279 1.126 1.00 22.21 36 SER A O 15
ATOM 10464 N N . THR A 1 37 ? 6.597 11.270 1.852 1.00 50.24 37 THR A N 15
ATOM 10465 C CA . THR A 1 37 ? 7.470 11.262 3.018 1.00 21.55 37 THR A CA 15
ATOM 10466 C C . THR A 1 37 ? 8.926 11.465 2.617 1.00 44.40 37 THR A C 15
ATOM 10467 O O . THR A 1 37 ? 9.736 11.953 3.406 1.00 51.31 37 THR A O 15
ATOM 10478 N N . PHE A 1 38 ? 9.254 11.089 1.385 1.00 11.32 38 PHE A N 15
ATOM 10479 C CA . PHE A 1 38 ? 10.614 11.231 0.879 1.00 61.12 38 PHE A CA 15
ATOM 10480 C C . PHE A 1 38 ? 10.966 12.701 0.667 1.00 34.44 38 PHE A C 15
ATOM 10481 O O . PHE A 1 38 ? 12.119 13.103 0.818 1.00 3.20 38 PHE A O 15
ATOM 10498 N N . LYS A 1 39 ? 9.962 13.498 0.317 1.00 43.03 39 LYS A N 15
ATOM 10499 C CA . LYS A 1 39 ? 10.162 14.924 0.085 1.00 65.54 39 LYS A CA 15
ATOM 10500 C C . LYS A 1 39 ? 10.878 15.572 1.266 1.00 72.15 39 LYS A C 15
ATOM 10501 O O . LYS A 1 39 ? 11.908 16.225 1.098 1.00 23.44 39 LYS A O 15
ATOM 10520 N N . LYS A 1 40 ? 10.326 15.387 2.460 1.00 73.22 40 LYS A N 15
ATOM 10521 C CA . LYS A 1 40 ? 10.912 15.951 3.670 1.00 72.11 40 LYS A CA 15
ATOM 10522 C C . LYS A 1 40 ? 12.365 15.513 3.826 1.00 52.53 40 LYS A C 15
ATOM 10523 O O . LYS A 1 40 ? 13.251 16.338 4.054 1.00 32.51 40 LYS A O 15
ATOM 10542 N N . CYS A 1 41 ? 12.603 14.212 3.699 1.00 0.33 41 CYS A N 15
ATOM 10543 C CA . CYS A 1 41 ? 13.948 13.665 3.825 1.00 64.01 41 CYS A CA 15
ATOM 10544 C C . CYS A 1 41 ? 14.889 14.294 2.802 1.00 43.34 41 CYS A C 15
ATOM 10545 O O . CYS A 1 41 ? 16.019 14.658 3.125 1.00 5.33 41 CYS A O 15
ATOM 10552 N N . GLN A 1 42 ? 14.414 14.419 1.567 1.00 72.23 42 GLN A N 15
ATOM 10553 C CA . GLN A 1 42 ? 15.213 15.004 0.496 1.00 32.44 42 GLN A CA 15
ATOM 10554 C C . GLN A 1 42 ? 15.766 16.363 0.911 1.00 65.12 42 GLN A C 15
ATOM 10555 O O . GLN A 1 42 ? 16.881 16.730 0.537 1.00 14.44 42 GLN A O 15
ATOM 10569 N N . ASP A 1 43 ? 14.981 17.105 1.684 1.00 44.13 43 ASP A N 15
ATOM 10570 C CA . ASP A 1 43 ? 15.393 18.424 2.150 1.00 43.13 43 ASP A CA 15
ATOM 10571 C C . ASP A 1 43 ? 16.501 18.311 3.192 1.00 21.43 43 ASP A C 15
ATOM 10572 O O . ASP A 1 43 ? 17.453 19.093 3.191 1.00 75.04 43 ASP A O 15
ATOM 10581 N N . LEU A 1 44 ? 16.371 17.333 4.082 1.00 31.12 44 LEU A N 15
ATOM 10582 C CA . LEU A 1 44 ? 17.360 17.117 5.132 1.00 5.21 44 LEU A CA 15
ATOM 10583 C C . LEU A 1 44 ? 18.742 16.867 4.535 1.00 33.14 44 LEU A C 15
ATOM 10584 O O . LEU A 1 44 ? 19.718 17.520 4.907 1.00 70.30 44 LEU A O 15
ATOM 10600 N N . LEU A 1 45 ? 18.817 15.919 3.607 1.00 15.52 45 LEU A N 15
ATOM 10601 C CA . LEU A 1 45 ? 20.078 15.584 2.956 1.00 3.03 45 LEU A CA 15
ATOM 10602 C C . LEU A 1 45 ? 20.576 16.746 2.102 1.00 30.50 45 LEU A C 15
ATOM 10603 O O . LEU A 1 45 ? 21.777 16.890 1.871 1.00 71.13 45 LEU A O 15
ATOM 10619 N N . HIS A 1 46 ? 19.645 17.573 1.637 1.00 22.03 46 HIS A N 15
ATOM 10620 C CA . HIS A 1 46 ? 19.990 18.724 0.811 1.00 53.34 46 HIS A CA 15
ATOM 10621 C C . HIS A 1 46 ? 20.779 19.753 1.614 1.00 3.21 46 HIS A C 15
ATOM 10622 O O . HIS A 1 46 ? 21.958 19.991 1.348 1.00 52.25 46 HIS A O 15
ATOM 10636 N N . ALA A 1 1 ? 1.870 -2.546 2.654 1.00 54.54 1 ALA A N 16
ATOM 10637 C CA . ALA A 1 1 ? 2.253 -1.609 1.605 1.00 53.24 1 ALA A CA 16
ATOM 10638 C C . ALA A 1 1 ? 3.160 -2.277 0.577 1.00 4.51 1 ALA A C 16
ATOM 10639 O O . ALA A 1 1 ? 3.481 -3.459 0.694 1.00 62.41 1 ALA A O 16
ATOM 10646 N N . ASP A 1 2 ? 3.570 -1.512 -0.429 1.00 2.22 2 ASP A N 16
ATOM 10647 C CA . ASP A 1 2 ? 4.442 -2.030 -1.477 1.00 53.42 2 ASP A CA 16
ATOM 10648 C C . ASP A 1 2 ? 5.791 -1.318 -1.463 1.00 21.22 2 ASP A C 16
ATOM 10649 O O . ASP A 1 2 ? 5.862 -0.098 -1.599 1.00 14.45 2 ASP A O 16
ATOM 10658 N N . ASN A 1 3 ? 6.860 -2.091 -1.296 1.00 52.42 3 ASN A N 16
ATOM 10659 C CA . ASN A 1 3 ? 8.207 -1.534 -1.262 1.00 43.03 3 ASN A CA 16
ATOM 10660 C C . ASN A 1 3 ? 8.684 -1.176 -2.667 1.00 34.02 3 ASN A C 16
ATOM 10661 O O . ASN A 1 3 ? 8.757 -2.034 -3.547 1.00 50.42 3 ASN A O 16
ATOM 10672 N N . LYS A 1 4 ? 9.007 0.097 -2.869 1.00 60.35 4 LYS A N 16
ATOM 10673 C CA . LYS A 1 4 ? 9.478 0.570 -4.166 1.00 24.24 4 LYS A CA 16
ATOM 10674 C C . LYS A 1 4 ? 10.998 0.707 -4.175 1.00 74.42 4 LYS A C 16
ATOM 10675 O O . LYS A 1 4 ? 11.650 0.431 -5.183 1.00 14.41 4 LYS A O 16
ATOM 10694 N N . CYS A 1 5 ? 11.556 1.132 -3.047 1.00 11.11 5 CYS A N 16
ATOM 10695 C CA . CYS A 1 5 ? 12.998 1.304 -2.925 1.00 3.55 5 CYS A CA 16
ATOM 10696 C C . CYS A 1 5 ? 13.728 -0.007 -3.202 1.00 3.51 5 CYS A C 16
ATOM 10697 O O . CYS A 1 5 ? 14.902 -0.008 -3.571 1.00 61.22 5 CYS A O 16
ATOM 10704 N N . GLU A 1 6 ? 13.024 -1.119 -3.021 1.00 70.42 6 GLU A N 16
ATOM 10705 C CA . GLU A 1 6 ? 13.606 -2.437 -3.252 1.00 14.44 6 GLU A CA 16
ATOM 10706 C C . GLU A 1 6 ? 14.245 -2.515 -4.635 1.00 54.31 6 GLU A C 16
ATOM 10707 O O . GLU A 1 6 ? 15.230 -3.223 -4.836 1.00 21.11 6 GLU A O 16
ATOM 10719 N N . ASN A 1 7 ? 13.675 -1.781 -5.586 1.00 32.41 7 ASN A N 16
ATOM 10720 C CA . ASN A 1 7 ? 14.187 -1.768 -6.951 1.00 64.02 7 ASN A CA 16
ATOM 10721 C C . ASN A 1 7 ? 15.108 -0.572 -7.175 1.00 21.31 7 ASN A C 16
ATOM 10722 O O . ASN A 1 7 ? 16.035 -0.632 -7.983 1.00 0.03 7 ASN A O 16
ATOM 10733 N N . SER A 1 8 ? 14.846 0.513 -6.453 1.00 70.31 8 SER A N 16
ATOM 10734 C CA . SER A 1 8 ? 15.649 1.724 -6.575 1.00 33.04 8 SER A CA 16
ATOM 10735 C C . SER A 1 8 ? 16.773 1.736 -5.543 1.00 51.43 8 SER A C 16
ATOM 10736 O O . SER A 1 8 ? 16.530 1.876 -4.344 1.00 13.41 8 SER A O 16
ATOM 10744 N N . LEU A 1 9 ? 18.005 1.589 -6.019 1.00 34.15 9 LEU A N 16
ATOM 10745 C CA . LEU A 1 9 ? 19.168 1.583 -5.139 1.00 25.10 9 LEU A CA 16
ATOM 10746 C C . LEU A 1 9 ? 19.316 2.921 -4.423 1.00 5.34 9 LEU A C 16
ATOM 10747 O O . LEU A 1 9 ? 19.720 2.973 -3.261 1.00 12.44 9 LEU A O 16
ATOM 10763 N N . ARG A 1 10 ? 18.986 4.001 -5.123 1.00 14.30 10 ARG A N 16
ATOM 10764 C CA . ARG A 1 10 ? 19.081 5.340 -4.553 1.00 72.05 10 ARG A CA 16
ATOM 10765 C C . ARG A 1 10 ? 18.015 5.552 -3.482 1.00 24.11 10 ARG A C 16
ATOM 10766 O O . ARG A 1 10 ? 18.299 6.078 -2.406 1.00 3.22 10 ARG A O 16
ATOM 10787 N N . ARG A 1 11 ? 16.789 5.139 -3.784 1.00 51.14 11 ARG A N 16
ATOM 10788 C CA . ARG A 1 11 ? 15.681 5.285 -2.848 1.00 51.42 11 ARG A CA 16
ATOM 10789 C C . ARG A 1 11 ? 15.941 4.493 -1.570 1.00 51.41 11 ARG A C 16
ATOM 10790 O O . ARG A 1 11 ? 15.569 4.921 -0.478 1.00 20.11 11 ARG A O 16
ATOM 10811 N N . GLU A 1 12 ? 16.581 3.338 -1.716 1.00 61.51 12 GLU A N 16
ATOM 10812 C CA . GLU A 1 12 ? 16.889 2.486 -0.573 1.00 60.02 12 GLU A CA 16
ATOM 10813 C C . GLU A 1 12 ? 17.999 3.097 0.277 1.00 22.10 12 GLU A C 16
ATOM 10814 O O . GLU A 1 12 ? 17.868 3.216 1.496 1.00 52.25 12 GLU A O 16
ATOM 10826 N N . ILE A 1 13 ? 19.092 3.481 -0.374 1.00 54.24 13 ILE A N 16
ATOM 10827 C CA . ILE A 1 13 ? 20.224 4.080 0.321 1.00 62.01 13 ILE A CA 16
ATOM 10828 C C . ILE A 1 13 ? 19.846 5.426 0.930 1.00 21.32 13 ILE A C 16
ATOM 10829 O O . ILE A 1 13 ? 20.363 5.811 1.979 1.00 74.14 13 ILE A O 16
ATOM 10845 N N . ALA A 1 14 ? 18.940 6.136 0.266 1.00 10.04 14 ALA A N 16
ATOM 10846 C CA . ALA A 1 14 ? 18.489 7.437 0.744 1.00 3.25 14 ALA A CA 16
ATOM 10847 C C . ALA A 1 14 ? 17.641 7.296 2.004 1.00 63.31 14 ALA A C 16
ATOM 10848 O O . ALA A 1 14 ? 17.757 8.093 2.936 1.00 61.45 14 ALA A O 16
ATOM 10855 N N . CYS A 1 15 ? 16.788 6.277 2.026 1.00 40.32 15 CYS A N 16
ATOM 10856 C CA . CYS A 1 15 ? 15.919 6.032 3.170 1.00 30.42 15 CYS A CA 16
ATOM 10857 C C . CYS A 1 15 ? 16.725 5.542 4.370 1.00 71.10 15 CYS A C 16
ATOM 10858 O O . CYS A 1 15 ? 16.501 5.974 5.500 1.00 52.02 15 CYS A O 16
ATOM 10865 N N . GLY A 1 16 ? 17.665 4.637 4.115 1.00 31.40 16 GLY A N 16
ATOM 10866 C CA . GLY A 1 16 ? 18.490 4.103 5.183 1.00 40.11 16 GLY A CA 16
ATOM 10867 C C . GLY A 1 16 ? 19.175 5.192 5.985 1.00 23.51 16 GLY A C 16
ATOM 10868 O O . GLY A 1 16 ? 19.220 5.130 7.213 1.00 1.34 16 GLY A O 16
ATOM 10872 N N . GLN A 1 17 ? 19.711 6.189 5.289 1.00 24.12 17 GLN A N 16
ATOM 10873 C CA . GLN A 1 17 ? 20.400 7.294 5.945 1.00 11.04 17 GLN A CA 16
ATOM 10874 C C . GLN A 1 17 ? 19.424 8.137 6.760 1.00 71.40 17 GLN A C 16
ATOM 10875 O O . GLN A 1 17 ? 19.619 8.348 7.957 1.00 31.13 17 GLN A O 16
ATOM 10889 N N . CYS A 1 18 ? 18.373 8.616 6.103 1.00 10.22 18 CYS A N 16
ATOM 10890 C CA . CYS A 1 18 ? 17.366 9.437 6.765 1.00 21.33 18 CYS A CA 16
ATOM 10891 C C . CYS A 1 18 ? 16.761 8.700 7.957 1.00 63.32 18 CYS A C 16
ATOM 10892 O O . CYS A 1 18 ? 16.374 9.316 8.949 1.00 12.24 18 CYS A O 16
ATOM 10899 N N . ARG A 1 19 ? 16.684 7.377 7.850 1.00 4.24 19 ARG A N 16
ATOM 10900 C CA . ARG A 1 19 ? 16.126 6.556 8.918 1.00 43.01 19 ARG A CA 16
ATOM 10901 C C . ARG A 1 19 ? 16.868 6.793 10.230 1.00 30.22 19 ARG A C 16
ATOM 10902 O O . ARG A 1 19 ? 16.266 6.794 11.304 1.00 75.31 19 ARG A O 16
ATOM 10923 N N . ASP A 1 20 ? 18.178 6.992 10.136 1.00 51.54 20 ASP A N 16
ATOM 10924 C CA . ASP A 1 20 ? 19.002 7.231 11.315 1.00 61.12 20 ASP A CA 16
ATOM 10925 C C . ASP A 1 20 ? 18.892 8.683 11.771 1.00 73.55 20 ASP A C 16
ATOM 10926 O O . ASP A 1 20 ? 18.626 8.959 12.941 1.00 64.04 20 ASP A O 16
ATOM 10935 N N . LYS A 1 21 ? 19.098 9.607 10.839 1.00 41.11 21 LYS A N 16
ATOM 10936 C CA . LYS A 1 21 ? 19.022 11.031 11.143 1.00 11.02 21 LYS A CA 16
ATOM 10937 C C . LYS A 1 21 ? 17.661 11.390 11.731 1.00 31.32 21 LYS A C 16
ATOM 10938 O O . LYS A 1 21 ? 17.569 11.872 12.860 1.00 32.32 21 LYS A O 16
ATOM 10957 N N . VAL A 1 22 ? 16.606 11.150 10.959 1.00 72.01 22 VAL A N 16
ATOM 10958 C CA . VAL A 1 22 ? 15.249 11.445 11.405 1.00 44.34 22 VAL A CA 16
ATOM 10959 C C . VAL A 1 22 ? 14.970 10.821 12.767 1.00 24.11 22 VAL A C 16
ATOM 10960 O O . VAL A 1 22 ? 14.175 11.341 13.550 1.00 40.00 22 VAL A O 16
ATOM 10973 N N . LYS A 1 23 ? 15.631 9.702 13.045 1.00 35.13 23 LYS A N 16
ATOM 10974 C CA . LYS A 1 23 ? 15.456 9.005 14.314 1.00 3.54 23 LYS A CA 16
ATOM 10975 C C . LYS A 1 23 ? 13.996 8.621 14.528 1.00 73.11 23 LYS A C 16
ATOM 10976 O O . LYS A 1 23 ? 13.411 8.915 15.571 1.00 22.23 23 LYS A O 16
ATOM 10995 N N . THR A 1 24 ? 13.411 7.960 13.533 1.00 13.44 24 THR A N 16
ATOM 10996 C CA . THR A 1 24 ? 12.019 7.535 13.613 1.00 51.44 24 THR A CA 16
ATOM 10997 C C . THR A 1 24 ? 11.866 6.074 13.206 1.00 43.20 24 THR A C 16
ATOM 10998 O O . THR A 1 24 ? 12.197 5.695 12.082 1.00 30.24 24 THR A O 16
ATOM 11009 N N . ASP A 1 25 ? 11.363 5.258 14.126 1.00 43.51 25 ASP A N 16
ATOM 11010 C CA . ASP A 1 25 ? 11.165 3.838 13.862 1.00 0.01 25 ASP A CA 16
ATOM 11011 C C . ASP A 1 25 ? 10.124 3.629 12.766 1.00 25.13 25 ASP A C 16
ATOM 11012 O O . ASP A 1 25 ? 8.984 4.075 12.886 1.00 62.12 25 ASP A O 16
ATOM 11021 N N . GLY A 1 26 ? 10.526 2.948 11.697 1.00 25.24 26 GLY A N 16
ATOM 11022 C CA . GLY A 1 26 ? 9.617 2.693 10.595 1.00 25.33 26 GLY A CA 16
ATOM 11023 C C . GLY A 1 26 ? 9.718 3.742 9.506 1.00 12.12 26 GLY A C 16
ATOM 11024 O O . GLY A 1 26 ? 8.961 3.713 8.535 1.00 3.42 26 GLY A O 16
ATOM 11028 N N . TYR A 1 27 ? 10.653 4.672 9.667 1.00 34.03 27 TYR A N 16
ATOM 11029 C CA . TYR A 1 27 ? 10.846 5.738 8.692 1.00 44.03 27 TYR A CA 16
ATOM 11030 C C . TYR A 1 27 ? 11.299 5.172 7.349 1.00 55.20 27 TYR A C 16
ATOM 11031 O O . TYR A 1 27 ? 10.761 5.527 6.300 1.00 44.54 27 TYR A O 16
ATOM 11049 N N . PHE A 1 28 ? 12.290 4.288 7.391 1.00 50.35 28 PHE A N 16
ATOM 11050 C CA . PHE A 1 28 ? 12.816 3.672 6.178 1.00 1.01 28 PHE A CA 16
ATOM 11051 C C . PHE A 1 28 ? 11.695 3.038 5.360 1.00 22.40 28 PHE A C 16
ATOM 11052 O O . PHE A 1 28 ? 11.598 3.249 4.151 1.00 12.40 28 PHE A O 16
ATOM 11069 N N . TYR A 1 29 ? 10.852 2.258 6.028 1.00 51.41 29 TYR A N 16
ATOM 11070 C CA . TYR A 1 29 ? 9.739 1.590 5.363 1.00 3.04 29 TYR A CA 16
ATOM 11071 C C . TYR A 1 29 ? 8.650 2.590 4.986 1.00 20.55 29 TYR A C 16
ATOM 11072 O O . TYR A 1 29 ? 7.864 2.351 4.070 1.00 65.10 29 TYR A O 16
ATOM 11090 N N . GLU A 1 30 ? 8.611 3.710 5.701 1.00 42.02 30 GLU A N 16
ATOM 11091 C CA . GLU A 1 30 ? 7.619 4.746 5.442 1.00 54.32 30 GLU A CA 16
ATOM 11092 C C . GLU A 1 30 ? 7.948 5.507 4.161 1.00 40.23 30 GLU A C 16
ATOM 11093 O O . GLU A 1 30 ? 7.117 5.617 3.259 1.00 71.42 30 GLU A O 16
ATOM 11105 N N . CYS A 1 31 ? 9.167 6.032 4.088 1.00 14.22 31 CYS A N 16
ATOM 11106 C CA . CYS A 1 31 ? 9.608 6.784 2.920 1.00 74.04 31 CYS A CA 16
ATOM 11107 C C . CYS A 1 31 ? 9.684 5.883 1.690 1.00 5.04 31 CYS A C 16
ATOM 11108 O O . CYS A 1 31 ? 9.529 6.343 0.559 1.00 43.32 31 CYS A O 16
ATOM 11115 N N . CYS A 1 32 ? 9.925 4.597 1.921 1.00 73.42 32 CYS A N 16
ATOM 11116 C CA . CYS A 1 32 ? 10.023 3.630 0.834 1.00 74.11 32 CYS A CA 16
ATOM 11117 C C . CYS A 1 32 ? 8.696 3.513 0.089 1.00 41.24 32 CYS A C 16
ATOM 11118 O O . CYS A 1 32 ? 8.660 3.137 -1.084 1.00 0.15 32 CYS A O 16
ATOM 11125 N N . THR A 1 33 ? 7.606 3.839 0.777 1.00 62.22 33 THR A N 16
ATOM 11126 C CA . THR A 1 33 ? 6.278 3.770 0.182 1.00 54.12 33 THR A CA 16
ATOM 11127 C C . THR A 1 33 ? 5.545 5.100 0.318 1.00 33.31 33 THR A C 16
ATOM 11128 O O . THR A 1 33 ? 4.319 5.157 0.219 1.00 61.13 33 THR A O 16
ATOM 11139 N N . SER A 1 34 ? 6.303 6.168 0.546 1.00 72.53 34 SER A N 16
ATOM 11140 C CA . SER A 1 34 ? 5.724 7.497 0.699 1.00 43.22 34 SER A CA 16
ATOM 11141 C C . SER A 1 34 ? 6.502 8.525 -0.117 1.00 50.33 34 SER A C 16
ATOM 11142 O O . SER A 1 34 ? 7.592 8.946 0.271 1.00 41.05 34 SER A O 16
ATOM 11150 N N . ASP A 1 35 ? 5.933 8.925 -1.249 1.00 44.23 35 ASP A N 16
ATOM 11151 C CA . ASP A 1 35 ? 6.572 9.905 -2.121 1.00 74.30 35 ASP A CA 16
ATOM 11152 C C . ASP A 1 35 ? 6.656 11.266 -1.438 1.00 54.44 35 ASP A C 16
ATOM 11153 O O . ASP A 1 35 ? 7.592 12.031 -1.669 1.00 64.22 35 ASP A O 16
ATOM 11162 N N . SER A 1 36 ? 5.670 11.563 -0.598 1.00 14.22 36 SER A N 16
ATOM 11163 C CA . SER A 1 36 ? 5.629 12.835 0.115 1.00 64.22 36 SER A CA 16
ATOM 11164 C C . SER A 1 36 ? 6.680 12.872 1.220 1.00 24.41 36 SER A C 16
ATOM 11165 O O . SER A 1 36 ? 7.434 13.838 1.345 1.00 21.44 36 SER A O 16
ATOM 11173 N N . THR A 1 37 ? 6.725 11.812 2.021 1.00 22.52 37 THR A N 16
ATOM 11174 C CA . THR A 1 37 ? 7.682 11.721 3.117 1.00 52.50 37 THR A CA 16
ATOM 11175 C C . THR A 1 37 ? 9.112 11.877 2.613 1.00 71.35 37 THR A C 16
ATOM 11176 O O . THR A 1 37 ? 9.986 12.359 3.333 1.00 22.52 37 THR A O 16
ATOM 11187 N N . PHE A 1 38 ? 9.344 11.466 1.370 1.00 10.41 38 PHE A N 16
ATOM 11188 C CA . PHE A 1 38 ? 10.669 11.560 0.769 1.00 23.11 38 PHE A CA 16
ATOM 11189 C C . PHE A 1 38 ? 11.106 13.016 0.640 1.00 5.10 38 PHE A C 16
ATOM 11190 O O . PHE A 1 38 ? 12.282 13.341 0.811 1.00 54.43 38 PHE A O 16
ATOM 11207 N N . LYS A 1 39 ? 10.152 13.889 0.337 1.00 40.32 39 LYS A N 16
ATOM 11208 C CA . LYS A 1 39 ? 10.436 15.311 0.185 1.00 54.51 39 LYS A CA 16
ATOM 11209 C C . LYS A 1 39 ? 11.184 15.850 1.400 1.00 63.21 39 LYS A C 16
ATOM 11210 O O . LYS A 1 39 ? 12.253 16.447 1.269 1.00 12.43 39 LYS A O 16
ATOM 11229 N N . LYS A 1 40 ? 10.618 15.633 2.582 1.00 12.11 40 LYS A N 16
ATOM 11230 C CA . LYS A 1 40 ? 11.232 16.094 3.822 1.00 64.45 40 LYS A CA 16
ATOM 11231 C C . LYS A 1 40 ? 12.633 15.511 3.984 1.00 75.41 40 LYS A C 16
ATOM 11232 O O . LYS A 1 40 ? 13.548 16.189 4.451 1.00 20.44 40 LYS A O 16
ATOM 11251 N N . CYS A 1 41 ? 12.793 14.250 3.594 1.00 53.40 41 CYS A N 16
ATOM 11252 C CA . CYS A 1 41 ? 14.081 13.576 3.695 1.00 2.01 41 CYS A CA 16
ATOM 11253 C C . CYS A 1 41 ? 15.091 14.185 2.727 1.00 44.10 41 CYS A C 16
ATOM 11254 O O . CYS A 1 41 ? 16.280 14.278 3.032 1.00 31.35 41 CYS A O 16
ATOM 11261 N N . GLN A 1 42 ? 14.609 14.598 1.560 1.00 51.44 42 GLN A N 16
ATOM 11262 C CA . GLN A 1 42 ? 15.470 15.198 0.547 1.00 53.11 42 GLN A CA 16
ATOM 11263 C C . GLN A 1 42 ? 16.129 16.467 1.076 1.00 44.54 42 GLN A C 16
ATOM 11264 O O . GLN A 1 42 ? 17.258 16.792 0.706 1.00 1.24 42 GLN A O 16
ATOM 11278 N N . ASP A 1 43 ? 15.418 17.181 1.941 1.00 40.40 43 ASP A N 16
ATOM 11279 C CA . ASP A 1 43 ? 15.935 18.416 2.521 1.00 33.52 43 ASP A CA 16
ATOM 11280 C C . ASP A 1 43 ? 17.056 18.122 3.513 1.00 34.15 43 ASP A C 16
ATOM 11281 O O . ASP A 1 43 ? 18.065 18.827 3.553 1.00 71.11 43 ASP A O 16
ATOM 11290 N N . LEU A 1 44 ? 16.871 17.078 4.314 1.00 23.01 44 LEU A N 16
ATOM 11291 C CA . LEU A 1 44 ? 17.867 16.691 5.308 1.00 14.00 44 LEU A CA 16
ATOM 11292 C C . LEU A 1 44 ? 19.211 16.402 4.648 1.00 21.43 44 LEU A C 16
ATOM 11293 O O . LEU A 1 44 ? 20.241 16.944 5.050 1.00 44.32 44 LEU A O 16
ATOM 11309 N N . LEU A 1 45 ? 19.194 15.545 3.633 1.00 53.31 45 LEU A N 16
ATOM 11310 C CA . LEU A 1 45 ? 20.411 15.185 2.915 1.00 44.11 45 LEU A CA 16
ATOM 11311 C C . LEU A 1 45 ? 20.920 16.358 2.083 1.00 72.25 45 LEU A C 16
ATOM 11312 O O . LEU A 1 45 ? 22.113 16.459 1.797 1.00 64.55 45 LEU A O 16
ATOM 11328 N N . HIS A 1 46 ? 20.007 17.244 1.698 1.00 14.02 46 HIS A N 16
ATOM 11329 C CA . HIS A 1 46 ? 20.363 18.412 0.901 1.00 41.22 46 HIS A CA 16
ATOM 11330 C C . HIS A 1 46 ? 20.219 19.692 1.718 1.00 3.42 46 HIS A C 16
ATOM 11331 O O . HIS A 1 46 ? 19.163 20.325 1.717 1.00 11.32 46 HIS A O 16
ATOM 11345 N N . ALA A 1 1 ? 0.090 -1.565 -1.253 1.00 71.20 1 ALA A N 17
ATOM 11346 C CA . ALA A 1 1 ? 1.388 -1.099 -0.781 1.00 13.21 1 ALA A CA 17
ATOM 11347 C C . ALA A 1 1 ? 2.517 -1.958 -1.341 1.00 14.43 1 ALA A C 17
ATOM 11348 O O . ALA A 1 1 ? 2.598 -3.153 -1.060 1.00 35.54 1 ALA A O 17
ATOM 11355 N N . ASP A 1 2 ? 3.385 -1.341 -2.134 1.00 41.32 2 ASP A N 17
ATOM 11356 C CA . ASP A 1 2 ? 4.510 -2.049 -2.733 1.00 62.05 2 ASP A CA 17
ATOM 11357 C C . ASP A 1 2 ? 5.827 -1.348 -2.412 1.00 73.44 2 ASP A C 17
ATOM 11358 O O . ASP A 1 2 ? 5.892 -0.121 -2.362 1.00 74.02 2 ASP A O 17
ATOM 11367 N N . ASN A 1 3 ? 6.874 -2.138 -2.195 1.00 14.11 3 ASN A N 17
ATOM 11368 C CA . ASN A 1 3 ? 8.189 -1.593 -1.877 1.00 35.22 3 ASN A CA 17
ATOM 11369 C C . ASN A 1 3 ? 8.961 -1.259 -3.149 1.00 40.42 3 ASN A C 17
ATOM 11370 O O . ASN A 1 3 ? 9.320 -2.147 -3.923 1.00 3.44 3 ASN A O 17
ATOM 11381 N N . LYS A 1 4 ? 9.214 0.029 -3.360 1.00 21.32 4 LYS A N 17
ATOM 11382 C CA . LYS A 1 4 ? 9.946 0.483 -4.537 1.00 35.44 4 LYS A CA 17
ATOM 11383 C C . LYS A 1 4 ? 11.451 0.432 -4.295 1.00 13.34 4 LYS A C 17
ATOM 11384 O O . LYS A 1 4 ? 12.235 0.264 -5.229 1.00 52.31 4 LYS A O 17
ATOM 11403 N N . CYS A 1 5 ? 11.848 0.577 -3.035 1.00 0.41 5 CYS A N 17
ATOM 11404 C CA . CYS A 1 5 ? 13.259 0.548 -2.669 1.00 70.43 5 CYS A CA 17
ATOM 11405 C C . CYS A 1 5 ? 13.926 -0.727 -3.178 1.00 32.31 5 CYS A C 17
ATOM 11406 O O . CYS A 1 5 ? 15.069 -0.702 -3.633 1.00 73.10 5 CYS A O 17
ATOM 11413 N N . GLU A 1 6 ? 13.203 -1.840 -3.097 1.00 15.21 6 GLU A N 17
ATOM 11414 C CA . GLU A 1 6 ? 13.725 -3.124 -3.548 1.00 73.25 6 GLU A CA 17
ATOM 11415 C C . GLU A 1 6 ? 14.152 -3.054 -5.012 1.00 1.43 6 GLU A C 17
ATOM 11416 O O . GLU A 1 6 ? 15.017 -3.809 -5.454 1.00 0.44 6 GLU A O 17
ATOM 11428 N N . ASN A 1 7 ? 13.538 -2.141 -5.758 1.00 23.10 7 ASN A N 17
ATOM 11429 C CA . ASN A 1 7 ? 13.854 -1.972 -7.172 1.00 13.12 7 ASN A CA 17
ATOM 11430 C C . ASN A 1 7 ? 14.815 -0.805 -7.379 1.00 31.31 7 ASN A C 17
ATOM 11431 O O . ASN A 1 7 ? 15.615 -0.805 -8.315 1.00 34.13 7 ASN A O 17
ATOM 11442 N N . SER A 1 8 ? 14.731 0.187 -6.499 1.00 13.13 8 SER A N 17
ATOM 11443 C CA . SER A 1 8 ? 15.591 1.362 -6.586 1.00 75.43 8 SER A CA 17
ATOM 11444 C C . SER A 1 8 ? 16.664 1.331 -5.502 1.00 53.34 8 SER A C 17
ATOM 11445 O O . SER A 1 8 ? 16.369 1.485 -4.316 1.00 44.53 8 SER A O 17
ATOM 11453 N N . LEU A 1 9 ? 17.910 1.132 -5.918 1.00 34.51 9 LEU A N 17
ATOM 11454 C CA . LEU A 1 9 ? 19.029 1.081 -4.984 1.00 32.34 9 LEU A CA 17
ATOM 11455 C C . LEU A 1 9 ? 19.256 2.441 -4.332 1.00 23.11 9 LEU A C 17
ATOM 11456 O O . LEU A 1 9 ? 19.600 2.526 -3.153 1.00 23.41 9 LEU A O 17
ATOM 11472 N N . ARG A 1 10 ? 19.060 3.503 -5.107 1.00 30.33 10 ARG A N 17
ATOM 11473 C CA . ARG A 1 10 ? 19.243 4.859 -4.604 1.00 53.25 10 ARG A CA 17
ATOM 11474 C C . ARG A 1 10 ? 18.192 5.195 -3.550 1.00 70.22 10 ARG A C 17
ATOM 11475 O O . ARG A 1 10 ? 18.506 5.770 -2.508 1.00 52.20 10 ARG A O 17
ATOM 11496 N N . ARG A 1 11 ? 16.944 4.832 -3.829 1.00 63.31 11 ARG A N 17
ATOM 11497 C CA . ARG A 1 11 ? 15.847 5.096 -2.906 1.00 23.21 11 ARG A CA 17
ATOM 11498 C C . ARG A 1 11 ? 16.066 4.372 -1.581 1.00 33.43 11 ARG A C 17
ATOM 11499 O O . ARG A 1 11 ? 15.726 4.889 -0.517 1.00 62.11 11 ARG A O 17
ATOM 11520 N N . GLU A 1 12 ? 16.634 3.172 -1.654 1.00 72.02 12 GLU A N 17
ATOM 11521 C CA . GLU A 1 12 ? 16.896 2.377 -0.460 1.00 53.02 12 GLU A CA 17
ATOM 11522 C C . GLU A 1 12 ? 18.045 2.972 0.348 1.00 65.41 12 GLU A C 17
ATOM 11523 O O . GLU A 1 12 ? 17.920 3.198 1.552 1.00 54.53 12 GLU A O 17
ATOM 11535 N N . ILE A 1 13 ? 19.165 3.221 -0.323 1.00 22.44 13 ILE A N 17
ATOM 11536 C CA . ILE A 1 13 ? 20.337 3.789 0.332 1.00 31.14 13 ILE A CA 17
ATOM 11537 C C . ILE A 1 13 ? 20.034 5.173 0.896 1.00 44.32 13 ILE A C 17
ATOM 11538 O O . ILE A 1 13 ? 20.574 5.565 1.930 1.00 42.21 13 ILE A O 17
ATOM 11554 N N . ALA A 1 14 ? 19.166 5.909 0.209 1.00 22.21 14 ALA A N 17
ATOM 11555 C CA . ALA A 1 14 ? 18.788 7.248 0.643 1.00 44.11 14 ALA A CA 17
ATOM 11556 C C . ALA A 1 14 ? 17.938 7.196 1.907 1.00 15.02 14 ALA A C 17
ATOM 11557 O O . ALA A 1 14 ? 18.154 7.964 2.845 1.00 34.35 14 ALA A O 17
ATOM 11564 N N . CYS A 1 15 ? 16.969 6.287 1.926 1.00 72.42 15 CYS A N 17
ATOM 11565 C CA . CYS A 1 15 ? 16.084 6.135 3.074 1.00 31.34 15 CYS A CA 17
ATOM 11566 C C . CYS A 1 15 ? 16.873 5.744 4.321 1.00 54.21 15 CYS A C 17
ATOM 11567 O O . CYS A 1 15 ? 16.627 6.259 5.411 1.00 55.02 15 CYS A O 17
ATOM 11574 N N . GLY A 1 16 ? 17.823 4.830 4.151 1.00 30.20 16 GLY A N 17
ATOM 11575 C CA . GLY A 1 16 ? 18.634 4.386 5.270 1.00 75.41 16 GLY A CA 17
ATOM 11576 C C . GLY A 1 16 ? 19.277 5.539 6.014 1.00 53.12 16 GLY A C 17
ATOM 11577 O O . GLY A 1 16 ? 19.321 5.544 7.244 1.00 53.53 16 GLY A O 17
ATOM 11581 N N . GLN A 1 17 ? 19.778 6.517 5.267 1.00 50.25 17 GLN A N 17
ATOM 11582 C CA . GLN A 1 17 ? 20.424 7.680 5.864 1.00 62.21 17 GLN A CA 17
ATOM 11583 C C . GLN A 1 17 ? 19.444 8.460 6.734 1.00 42.33 17 GLN A C 17
ATOM 11584 O O . GLN A 1 17 ? 19.653 8.615 7.937 1.00 1.03 17 GLN A O 17
ATOM 11598 N N . CYS A 1 18 ? 18.374 8.951 6.117 1.00 64.21 18 CYS A N 17
ATOM 11599 C CA . CYS A 1 18 ? 17.362 9.716 6.834 1.00 53.43 18 CYS A CA 17
ATOM 11600 C C . CYS A 1 18 ? 16.784 8.905 7.990 1.00 53.23 18 CYS A C 17
ATOM 11601 O O . CYS A 1 18 ? 16.399 9.460 9.019 1.00 21.34 18 CYS A O 17
ATOM 11608 N N . ARG A 1 19 ? 16.726 7.589 7.811 1.00 1.54 19 ARG A N 17
ATOM 11609 C CA . ARG A 1 19 ? 16.195 6.702 8.839 1.00 74.24 19 ARG A CA 17
ATOM 11610 C C . ARG A 1 19 ? 16.963 6.863 10.147 1.00 15.22 19 ARG A C 17
ATOM 11611 O O . ARG A 1 19 ? 16.383 6.793 11.231 1.00 22.12 19 ARG A O 17
ATOM 11632 N N . ASP A 1 20 ? 18.269 7.079 10.038 1.00 53.13 20 ASP A N 17
ATOM 11633 C CA . ASP A 1 20 ? 19.116 7.251 11.212 1.00 43.11 20 ASP A CA 17
ATOM 11634 C C . ASP A 1 20 ? 19.033 8.681 11.737 1.00 24.23 20 ASP A C 17
ATOM 11635 O O . ASP A 1 20 ? 18.735 8.907 12.910 1.00 25.44 20 ASP A O 17
ATOM 11644 N N . LYS A 1 21 ? 19.300 9.644 10.862 1.00 72.14 21 LYS A N 17
ATOM 11645 C CA . LYS A 1 21 ? 19.256 11.052 11.236 1.00 54.54 21 LYS A CA 17
ATOM 11646 C C . LYS A 1 21 ? 17.902 11.413 11.839 1.00 72.01 21 LYS A C 17
ATOM 11647 O O . LYS A 1 21 ? 17.820 11.865 12.981 1.00 4.10 21 LYS A O 17
ATOM 11666 N N . VAL A 1 22 ? 16.841 11.209 11.065 1.00 74.42 22 VAL A N 17
ATOM 11667 C CA . VAL A 1 22 ? 15.490 11.510 11.524 1.00 70.41 22 VAL A CA 17
ATOM 11668 C C . VAL A 1 22 ? 15.197 10.827 12.855 1.00 3.24 22 VAL A C 17
ATOM 11669 O O . VAL A 1 22 ? 14.390 11.310 13.650 1.00 50.45 22 VAL A O 17
ATOM 11682 N N . LYS A 1 23 ? 15.859 9.700 13.094 1.00 4.24 23 LYS A N 17
ATOM 11683 C CA . LYS A 1 23 ? 15.673 8.950 14.331 1.00 51.22 23 LYS A CA 17
ATOM 11684 C C . LYS A 1 23 ? 14.197 8.640 14.562 1.00 44.13 23 LYS A C 17
ATOM 11685 O O . LYS A 1 23 ? 13.615 9.052 15.566 1.00 70.04 23 LYS A O 17
ATOM 11704 N N . THR A 1 24 ? 13.597 7.910 13.627 1.00 63.13 24 THR A N 17
ATOM 11705 C CA . THR A 1 24 ? 12.190 7.544 13.729 1.00 42.33 24 THR A CA 17
ATOM 11706 C C . THR A 1 24 ? 11.933 6.173 13.115 1.00 34.34 24 THR A C 17
ATOM 11707 O O . THR A 1 24 ? 12.197 5.951 11.933 1.00 12.15 24 THR A O 17
ATOM 11718 N N . ASP A 1 25 ? 11.415 5.255 13.925 1.00 2.51 25 ASP A N 17
ATOM 11719 C CA . ASP A 1 25 ? 11.120 3.905 13.461 1.00 21.11 25 ASP A CA 17
ATOM 11720 C C . ASP A 1 25 ? 10.018 3.921 12.407 1.00 53.33 25 ASP A C 17
ATOM 11721 O O . ASP A 1 25 ? 9.069 4.699 12.498 1.00 35.55 25 ASP A O 17
ATOM 11730 N N . GLY A 1 26 ? 10.151 3.058 11.404 1.00 4.12 26 GLY A N 17
ATOM 11731 C CA . GLY A 1 26 ? 9.161 2.991 10.346 1.00 35.21 26 GLY A CA 17
ATOM 11732 C C . GLY A 1 26 ? 9.395 4.027 9.265 1.00 10.43 26 GLY A C 17
ATOM 11733 O O . GLY A 1 26 ? 8.704 4.039 8.246 1.00 1.13 26 GLY A O 17
ATOM 11737 N N . TYR A 1 27 ? 10.371 4.901 9.488 1.00 55.13 27 TYR A N 17
ATOM 11738 C CA . TYR A 1 27 ? 10.691 5.949 8.526 1.00 5.44 27 TYR A CA 17
ATOM 11739 C C . TYR A 1 27 ? 11.240 5.354 7.234 1.00 61.45 27 TYR A C 17
ATOM 11740 O O . TYR A 1 27 ? 10.749 5.648 6.143 1.00 24.13 27 TYR A O 17
ATOM 11758 N N . PHE A 1 28 ? 12.261 4.513 7.364 1.00 43.23 28 PHE A N 17
ATOM 11759 C CA . PHE A 1 28 ? 12.878 3.875 6.207 1.00 64.02 28 PHE A CA 17
ATOM 11760 C C . PHE A 1 28 ? 11.831 3.167 5.353 1.00 35.20 28 PHE A C 17
ATOM 11761 O O . PHE A 1 28 ? 11.830 3.284 4.127 1.00 11.34 28 PHE A O 17
ATOM 11778 N N . TYR A 1 29 ? 10.940 2.431 6.009 1.00 3.34 29 TYR A N 17
ATOM 11779 C CA . TYR A 1 29 ? 9.889 1.701 5.312 1.00 54.24 29 TYR A CA 17
ATOM 11780 C C . TYR A 1 29 ? 8.792 2.649 4.835 1.00 34.54 29 TYR A C 17
ATOM 11781 O O . TYR A 1 29 ? 8.064 2.347 3.890 1.00 43.12 29 TYR A O 17
ATOM 11799 N N . GLU A 1 30 ? 8.680 3.795 5.498 1.00 3.53 30 GLU A N 17
ATOM 11800 C CA . GLU A 1 30 ? 7.672 4.788 5.143 1.00 23.53 30 GLU A CA 17
ATOM 11801 C C . GLU A 1 30 ? 8.058 5.521 3.862 1.00 63.11 30 GLU A C 17
ATOM 11802 O O . GLU A 1 30 ? 7.286 5.570 2.904 1.00 33.03 30 GLU A O 17
ATOM 11814 N N . CYS A 1 31 ? 9.259 6.090 3.852 1.00 52.40 31 CYS A N 17
ATOM 11815 C CA . CYS A 1 31 ? 9.749 6.822 2.690 1.00 11.44 31 CYS A CA 17
ATOM 11816 C C . CYS A 1 31 ? 9.871 5.902 1.479 1.00 14.31 31 CYS A C 17
ATOM 11817 O O . CYS A 1 31 ? 9.763 6.346 0.335 1.00 30.43 31 CYS A O 17
ATOM 11824 N N . CYS A 1 32 ? 10.095 4.619 1.739 1.00 64.44 32 CYS A N 17
ATOM 11825 C CA . CYS A 1 32 ? 10.232 3.635 0.671 1.00 21.24 32 CYS A CA 17
ATOM 11826 C C . CYS A 1 32 ? 8.926 3.489 -0.105 1.00 3.23 32 CYS A C 17
ATOM 11827 O O . CYS A 1 32 ? 8.917 3.024 -1.245 1.00 53.21 32 CYS A O 17
ATOM 11834 N N . THR A 1 33 ? 7.824 3.890 0.521 1.00 2.43 33 THR A N 17
ATOM 11835 C CA . THR A 1 33 ? 6.513 3.804 -0.109 1.00 11.22 33 THR A CA 17
ATOM 11836 C C . THR A 1 33 ? 5.742 5.110 0.046 1.00 52.13 33 THR A C 17
ATOM 11837 O O . THR A 1 33 ? 4.517 5.137 -0.078 1.00 44.41 33 THR A O 17
ATOM 11848 N N . SER A 1 34 ? 6.466 6.191 0.316 1.00 1.23 34 SER A N 17
ATOM 11849 C CA . SER A 1 34 ? 5.849 7.501 0.491 1.00 71.21 34 SER A CA 17
ATOM 11850 C C . SER A 1 34 ? 6.614 8.570 -0.283 1.00 64.43 34 SER A C 17
ATOM 11851 O O . SER A 1 34 ? 7.678 9.019 0.144 1.00 64.45 34 SER A O 17
ATOM 11859 N N . ASP A 1 35 ? 6.065 8.972 -1.424 1.00 10.33 35 ASP A N 17
ATOM 11860 C CA . ASP A 1 35 ? 6.694 9.989 -2.258 1.00 42.24 35 ASP A CA 17
ATOM 11861 C C . ASP A 1 35 ? 6.713 11.339 -1.549 1.00 4.34 35 ASP A C 17
ATOM 11862 O O . ASP A 1 35 ? 7.628 12.140 -1.741 1.00 43.10 35 ASP A O 17
ATOM 11871 N N . SER A 1 36 ? 5.697 11.585 -0.728 1.00 51.43 36 SER A N 17
ATOM 11872 C CA . SER A 1 36 ? 5.594 12.841 0.007 1.00 63.34 36 SER A CA 17
ATOM 11873 C C . SER A 1 36 ? 6.637 12.906 1.118 1.00 4.30 36 SER A C 17
ATOM 11874 O O . SER A 1 36 ? 7.334 13.910 1.275 1.00 72.05 36 SER A O 17
ATOM 11882 N N . THR A 1 37 ? 6.740 11.828 1.889 1.00 2.22 37 THR A N 17
ATOM 11883 C CA . THR A 1 37 ? 7.696 11.762 2.987 1.00 4.10 37 THR A CA 17
ATOM 11884 C C . THR A 1 37 ? 9.122 11.962 2.487 1.00 65.32 37 THR A C 17
ATOM 11885 O O . THR A 1 37 ? 9.996 12.407 3.232 1.00 54.53 37 THR A O 17
ATOM 11896 N N . PHE A 1 38 ? 9.352 11.630 1.221 1.00 64.32 38 PHE A N 17
ATOM 11897 C CA . PHE A 1 38 ? 10.674 11.773 0.621 1.00 71.41 38 PHE A CA 17
ATOM 11898 C C . PHE A 1 38 ? 11.046 13.245 0.469 1.00 72.45 38 PHE A C 17
ATOM 11899 O O . PHE A 1 38 ? 12.218 13.613 0.553 1.00 54.03 38 PHE A O 17
ATOM 11916 N N . LYS A 1 39 ? 10.040 14.082 0.243 1.00 14.51 39 LYS A N 17
ATOM 11917 C CA . LYS A 1 39 ? 10.258 15.515 0.079 1.00 20.22 39 LYS A CA 17
ATOM 11918 C C . LYS A 1 39 ? 11.030 16.087 1.264 1.00 35.43 39 LYS A C 17
ATOM 11919 O O . LYS A 1 39 ? 12.066 16.728 1.092 1.00 2.14 39 LYS A O 17
ATOM 11938 N N . LYS A 1 40 ? 10.518 15.849 2.467 1.00 23.15 40 LYS A N 17
ATOM 11939 C CA . LYS A 1 40 ? 11.160 16.337 3.682 1.00 0.42 40 LYS A CA 17
ATOM 11940 C C . LYS A 1 40 ? 12.582 15.799 3.800 1.00 23.14 40 LYS A C 17
ATOM 11941 O O . LYS A 1 40 ? 13.531 16.560 3.993 1.00 21.11 40 LYS A O 17
ATOM 11960 N N . CYS A 1 41 ? 12.724 14.483 3.682 1.00 34.04 41 CYS A N 17
ATOM 11961 C CA . CYS A 1 41 ? 14.030 13.842 3.775 1.00 52.31 41 CYS A CA 17
ATOM 11962 C C . CYS A 1 41 ? 15.007 14.453 2.775 1.00 62.14 41 CYS A C 17
ATOM 11963 O O . CYS A 1 41 ? 16.173 14.683 3.093 1.00 24.24 41 CYS A O 17
ATOM 11970 N N . GLN A 1 42 ? 14.522 14.713 1.565 1.00 70.42 42 GLN A N 17
ATOM 11971 C CA . GLN A 1 42 ? 15.353 15.296 0.518 1.00 32.01 42 GLN A CA 17
ATOM 11972 C C . GLN A 1 42 ? 16.004 16.589 0.998 1.00 63.15 42 GLN A C 17
ATOM 11973 O O . GLN A 1 42 ? 17.150 16.882 0.656 1.00 23.21 42 GLN A O 17
ATOM 11987 N N . ASP A 1 43 ? 15.267 17.359 1.790 1.00 75.31 43 ASP A N 17
ATOM 11988 C CA . ASP A 1 43 ? 15.773 18.621 2.317 1.00 33.30 43 ASP A CA 17
ATOM 11989 C C . ASP A 1 43 ? 16.851 18.377 3.368 1.00 32.05 43 ASP A C 17
ATOM 11990 O O . ASP A 1 43 ? 17.853 19.091 3.423 1.00 52.40 43 ASP A O 17
ATOM 11999 N N . LEU A 1 44 ? 16.638 17.365 4.202 1.00 4.15 44 LEU A N 17
ATOM 12000 C CA . LEU A 1 44 ? 17.592 17.027 5.254 1.00 55.21 44 LEU A CA 17
ATOM 12001 C C . LEU A 1 44 ? 18.969 16.736 4.667 1.00 20.21 44 LEU A C 17
ATOM 12002 O O . LEU A 1 44 ? 19.972 17.308 5.096 1.00 21.20 44 LEU A O 17
ATOM 12018 N N . LEU A 1 45 ? 19.010 15.845 3.683 1.00 65.41 45 LEU A N 17
ATOM 12019 C CA . LEU A 1 45 ? 20.265 15.479 3.035 1.00 70.44 45 LEU A CA 17
ATOM 12020 C C . LEU A 1 45 ? 20.796 16.630 2.186 1.00 33.23 45 LEU A C 17
ATOM 12021 O O . LEU A 1 45 ? 22.000 16.739 1.952 1.00 31.32 45 LEU A O 17
ATOM 12037 N N . HIS A 1 46 ? 19.890 17.488 1.730 1.00 55.44 46 HIS A N 17
ATOM 12038 C CA . HIS A 1 46 ? 20.267 18.634 0.909 1.00 11.04 46 HIS A CA 17
ATOM 12039 C C . HIS A 1 46 ? 21.146 19.600 1.697 1.00 4.23 46 HIS A C 17
ATOM 12040 O O . HIS A 1 46 ? 22.251 19.937 1.271 1.00 43.33 46 HIS A O 17
ATOM 12054 N N . ALA A 1 1 ? 0.073 0.117 -0.556 1.00 24.30 1 ALA A N 18
ATOM 12055 C CA . ALA A 1 1 ? 1.389 0.709 -0.761 1.00 65.54 1 ALA A CA 18
ATOM 12056 C C . ALA A 1 1 ? 2.376 -0.321 -1.301 1.00 24.45 1 ALA A C 18
ATOM 12057 O O . ALA A 1 1 ? 2.443 -1.448 -0.808 1.00 45.23 1 ALA A O 18
ATOM 12064 N N . ASP A 1 2 ? 3.140 0.072 -2.314 1.00 72.21 2 ASP A N 18
ATOM 12065 C CA . ASP A 1 2 ? 4.124 -0.818 -2.920 1.00 11.40 2 ASP A CA 18
ATOM 12066 C C . ASP A 1 2 ? 5.542 -0.384 -2.562 1.00 51.51 2 ASP A C 18
ATOM 12067 O O . ASP A 1 2 ? 5.804 0.799 -2.348 1.00 12.22 2 ASP A O 18
ATOM 12076 N N . ASN A 1 3 ? 6.453 -1.349 -2.498 1.00 73.43 3 ASN A N 18
ATOM 12077 C CA . ASN A 1 3 ? 7.844 -1.067 -2.165 1.00 20.15 3 ASN A CA 18
ATOM 12078 C C . ASN A 1 3 ? 8.652 -0.755 -3.420 1.00 62.04 3 ASN A C 18
ATOM 12079 O O . ASN A 1 3 ? 8.736 -1.572 -4.337 1.00 64.43 3 ASN A O 18
ATOM 12090 N N . LYS A 1 4 ? 9.246 0.433 -3.455 1.00 41.11 4 LYS A N 18
ATOM 12091 C CA . LYS A 1 4 ? 10.050 0.854 -4.596 1.00 53.34 4 LYS A CA 18
ATOM 12092 C C . LYS A 1 4 ? 11.538 0.713 -4.295 1.00 44.34 4 LYS A C 18
ATOM 12093 O O . LYS A 1 4 ? 12.349 0.510 -5.200 1.00 74.50 4 LYS A O 18
ATOM 12112 N N . CYS A 1 5 ? 11.892 0.822 -3.019 1.00 61.41 5 CYS A N 18
ATOM 12113 C CA . CYS A 1 5 ? 13.283 0.705 -2.598 1.00 50.20 5 CYS A CA 18
ATOM 12114 C C . CYS A 1 5 ? 13.861 -0.649 -2.999 1.00 43.22 5 CYS A C 18
ATOM 12115 O O . CYS A 1 5 ? 15.070 -0.788 -3.186 1.00 14.54 5 CYS A O 18
ATOM 12122 N N . GLU A 1 6 ? 12.989 -1.643 -3.130 1.00 70.41 6 GLU A N 18
ATOM 12123 C CA . GLU A 1 6 ? 13.414 -2.986 -3.508 1.00 74.05 6 GLU A CA 18
ATOM 12124 C C . GLU A 1 6 ? 14.000 -2.994 -4.917 1.00 71.53 6 GLU A C 18
ATOM 12125 O O . GLU A 1 6 ? 14.918 -3.758 -5.214 1.00 54.14 6 GLU A O 18
ATOM 12137 N N . ASN A 1 7 ? 13.462 -2.139 -5.781 1.00 33.50 7 ASN A N 18
ATOM 12138 C CA . ASN A 1 7 ? 13.930 -2.049 -7.159 1.00 40.31 7 ASN A CA 18
ATOM 12139 C C . ASN A 1 7 ? 14.906 -0.888 -7.327 1.00 30.04 7 ASN A C 18
ATOM 12140 O O . ASN A 1 7 ? 15.773 -0.914 -8.200 1.00 3.13 7 ASN A O 18
ATOM 12151 N N . SER A 1 8 ? 14.758 0.129 -6.483 1.00 61.33 8 SER A N 18
ATOM 12152 C CA . SER A 1 8 ? 15.624 1.301 -6.540 1.00 21.44 8 SER A CA 18
ATOM 12153 C C . SER A 1 8 ? 16.699 1.234 -5.459 1.00 11.22 8 SER A C 18
ATOM 12154 O O . SER A 1 8 ? 16.410 1.374 -4.270 1.00 11.24 8 SER A O 18
ATOM 12162 N N . LEU A 1 9 ? 17.940 1.020 -5.880 1.00 62.45 9 LEU A N 18
ATOM 12163 C CA . LEU A 1 9 ? 19.060 0.934 -4.950 1.00 4.21 9 LEU A CA 18
ATOM 12164 C C . LEU A 1 9 ? 19.348 2.292 -4.317 1.00 54.24 9 LEU A C 18
ATOM 12165 O O . LEU A 1 9 ? 19.732 2.376 -3.151 1.00 33.12 9 LEU A O 18
ATOM 12181 N N . ARG A 1 10 ? 19.157 3.353 -5.095 1.00 12.35 10 ARG A N 18
ATOM 12182 C CA . ARG A 1 10 ? 19.394 4.708 -4.610 1.00 64.31 10 ARG A CA 18
ATOM 12183 C C . ARG A 1 10 ? 18.341 5.110 -3.582 1.00 22.12 10 ARG A C 18
ATOM 12184 O O . ARG A 1 10 ? 18.637 5.822 -2.622 1.00 54.32 10 ARG A O 18
ATOM 12205 N N . ARG A 1 11 ? 17.112 4.649 -3.790 1.00 1.00 11 ARG A N 18
ATOM 12206 C CA . ARG A 1 11 ? 16.015 4.962 -2.882 1.00 51.14 11 ARG A CA 18
ATOM 12207 C C . ARG A 1 11 ? 16.292 4.415 -1.485 1.00 43.31 11 ARG A C 18
ATOM 12208 O O . ARG A 1 11 ? 15.954 5.045 -0.484 1.00 0.42 11 ARG A O 18
ATOM 12229 N N . GLU A 1 12 ? 16.909 3.239 -1.427 1.00 43.21 12 GLU A N 18
ATOM 12230 C CA . GLU A 1 12 ? 17.230 2.608 -0.152 1.00 63.24 12 GLU A CA 18
ATOM 12231 C C . GLU A 1 12 ? 18.371 3.342 0.547 1.00 54.34 12 GLU A C 18
ATOM 12232 O O . GLU A 1 12 ? 18.257 3.719 1.713 1.00 0.33 12 GLU A O 18
ATOM 12244 N N . ILE A 1 13 ? 19.469 3.541 -0.175 1.00 14.02 13 ILE A N 18
ATOM 12245 C CA . ILE A 1 13 ? 20.629 4.230 0.375 1.00 2.33 13 ILE A CA 18
ATOM 12246 C C . ILE A 1 13 ? 20.251 5.612 0.898 1.00 22.01 13 ILE A C 18
ATOM 12247 O O . ILE A 1 13 ? 20.801 6.082 1.893 1.00 4.24 13 ILE A O 18
ATOM 12263 N N . ALA A 1 14 ? 19.307 6.257 0.221 1.00 71.12 14 ALA A N 18
ATOM 12264 C CA . ALA A 1 14 ? 18.852 7.583 0.619 1.00 0.31 14 ALA A CA 18
ATOM 12265 C C . ALA A 1 14 ? 18.057 7.524 1.919 1.00 73.42 14 ALA A C 18
ATOM 12266 O O . ALA A 1 14 ? 18.300 8.299 2.844 1.00 63.11 14 ALA A O 18
ATOM 12273 N N . CYS A 1 15 ? 17.104 6.599 1.982 1.00 3.12 15 CYS A N 18
ATOM 12274 C CA . CYS A 1 15 ? 16.272 6.439 3.168 1.00 34.50 15 CYS A CA 18
ATOM 12275 C C . CYS A 1 15 ? 17.111 6.012 4.369 1.00 63.24 15 CYS A C 18
ATOM 12276 O O . CYS A 1 15 ? 16.820 6.380 5.506 1.00 42.43 15 CYS A O 18
ATOM 12283 N N . GLY A 1 16 ? 18.156 5.232 4.106 1.00 32.23 16 GLY A N 18
ATOM 12284 C CA . GLY A 1 16 ? 19.022 4.768 5.174 1.00 32.33 16 GLY A CA 18
ATOM 12285 C C . GLY A 1 16 ? 19.586 5.907 5.999 1.00 4.14 16 GLY A C 18
ATOM 12286 O O . GLY A 1 16 ? 19.627 5.831 7.227 1.00 43.20 16 GLY A O 18
ATOM 12290 N N . GLN A 1 17 ? 20.024 6.965 5.324 1.00 61.33 17 GLN A N 18
ATOM 12291 C CA . GLN A 1 17 ? 20.591 8.123 6.003 1.00 5.42 17 GLN A CA 18
ATOM 12292 C C . GLN A 1 17 ? 19.545 8.809 6.876 1.00 63.02 17 GLN A C 18
ATOM 12293 O O . GLN A 1 17 ? 19.727 8.951 8.085 1.00 1.54 17 GLN A O 18
ATOM 12307 N N . CYS A 1 18 ? 18.450 9.232 6.255 1.00 55.42 18 CYS A N 18
ATOM 12308 C CA . CYS A 1 18 ? 17.374 9.904 6.974 1.00 53.23 18 CYS A CA 18
ATOM 12309 C C . CYS A 1 18 ? 16.848 9.029 8.108 1.00 5.33 18 CYS A C 18
ATOM 12310 O O . CYS A 1 18 ? 16.412 9.533 9.143 1.00 10.13 18 CYS A O 18
ATOM 12317 N N . ARG A 1 19 ? 16.894 7.717 7.906 1.00 65.43 19 ARG A N 18
ATOM 12318 C CA . ARG A 1 19 ? 16.423 6.771 8.911 1.00 53.55 19 ARG A CA 18
ATOM 12319 C C . ARG A 1 19 ? 17.183 6.948 10.222 1.00 71.42 19 ARG A C 18
ATOM 12320 O O . ARG A 1 19 ? 16.612 6.817 11.304 1.00 34.45 19 ARG A O 18
ATOM 12341 N N . ASP A 1 20 ? 18.473 7.244 10.116 1.00 4.41 20 ASP A N 18
ATOM 12342 C CA . ASP A 1 20 ? 19.312 7.439 11.293 1.00 21.02 20 ASP A CA 18
ATOM 12343 C C . ASP A 1 20 ? 19.153 8.852 11.846 1.00 63.10 20 ASP A C 18
ATOM 12344 O O . ASP A 1 20 ? 18.861 9.039 13.027 1.00 5.04 20 ASP A O 18
ATOM 12353 N N . LYS A 1 21 ? 19.348 9.844 10.984 1.00 2.22 21 LYS A N 18
ATOM 12354 C CA . LYS A 1 21 ? 19.227 11.241 11.385 1.00 71.03 21 LYS A CA 18
ATOM 12355 C C . LYS A 1 21 ? 17.854 11.516 11.990 1.00 50.22 21 LYS A C 18
ATOM 12356 O O . LYS A 1 21 ? 17.745 11.928 13.145 1.00 52.34 21 LYS A O 18
ATOM 12375 N N . VAL A 1 22 ? 16.808 11.284 11.203 1.00 41.32 22 VAL A N 18
ATOM 12376 C CA . VAL A 1 22 ? 15.442 11.505 11.662 1.00 30.30 22 VAL A CA 18
ATOM 12377 C C . VAL A 1 22 ? 15.170 10.752 12.960 1.00 44.51 22 VAL A C 18
ATOM 12378 O O . VAL A 1 22 ? 14.326 11.156 13.760 1.00 74.14 22 VAL A O 18
ATOM 12391 N N . LYS A 1 23 ? 15.893 9.656 13.164 1.00 12.21 23 LYS A N 18
ATOM 12392 C CA . LYS A 1 23 ? 15.732 8.846 14.366 1.00 4.51 23 LYS A CA 18
ATOM 12393 C C . LYS A 1 23 ? 14.270 8.465 14.574 1.00 3.22 23 LYS A C 18
ATOM 12394 O O . LYS A 1 23 ? 13.660 8.827 15.581 1.00 23.22 23 LYS A O 18
ATOM 12413 N N . THR A 1 24 ? 13.712 7.731 13.616 1.00 5.22 24 THR A N 18
ATOM 12414 C CA . THR A 1 24 ? 12.322 7.301 13.695 1.00 64.42 24 THR A CA 18
ATOM 12415 C C . THR A 1 24 ? 12.153 5.886 13.152 1.00 4.13 24 THR A C 18
ATOM 12416 O O . THR A 1 24 ? 12.378 5.634 11.968 1.00 4.15 24 THR A O 18
ATOM 12427 N N . ASP A 1 25 ? 11.756 4.967 14.025 1.00 75.33 25 ASP A N 18
ATOM 12428 C CA . ASP A 1 25 ? 11.554 3.577 13.632 1.00 25.42 25 ASP A CA 18
ATOM 12429 C C . ASP A 1 25 ? 10.458 3.463 12.577 1.00 25.12 25 ASP A C 18
ATOM 12430 O O . ASP A 1 25 ? 9.385 4.047 12.718 1.00 73.45 25 ASP A O 18
ATOM 12439 N N . GLY A 1 26 ? 10.738 2.708 11.519 1.00 23.53 26 GLY A N 18
ATOM 12440 C CA . GLY A 1 26 ? 9.767 2.532 10.455 1.00 1.13 26 GLY A CA 18
ATOM 12441 C C . GLY A 1 26 ? 9.873 3.606 9.391 1.00 62.14 26 GLY A C 18
ATOM 12442 O O . GLY A 1 26 ? 9.274 3.491 8.321 1.00 31.12 26 GLY A O 18
ATOM 12446 N N . TYR A 1 27 ? 10.636 4.653 9.683 1.00 11.32 27 TYR A N 18
ATOM 12447 C CA . TYR A 1 27 ? 10.815 5.754 8.744 1.00 10.43 27 TYR A CA 18
ATOM 12448 C C . TYR A 1 27 ? 11.350 5.249 7.408 1.00 41.21 27 TYR A C 18
ATOM 12449 O O . TYR A 1 27 ? 10.826 5.590 6.347 1.00 30.22 27 TYR A O 18
ATOM 12467 N N . PHE A 1 28 ? 12.398 4.434 7.468 1.00 75.43 28 PHE A N 18
ATOM 12468 C CA . PHE A 1 28 ? 13.005 3.880 6.263 1.00 4.31 28 PHE A CA 18
ATOM 12469 C C . PHE A 1 28 ? 11.957 3.197 5.389 1.00 3.35 28 PHE A C 18
ATOM 12470 O O . PHE A 1 28 ? 11.929 3.386 4.173 1.00 32.31 28 PHE A O 18
ATOM 12487 N N . TYR A 1 29 ? 11.098 2.403 6.019 1.00 42.25 29 TYR A N 18
ATOM 12488 C CA . TYR A 1 29 ? 10.050 1.689 5.299 1.00 11.14 29 TYR A CA 18
ATOM 12489 C C . TYR A 1 29 ? 8.922 2.636 4.899 1.00 64.55 29 TYR A C 18
ATOM 12490 O O . TYR A 1 29 ? 8.182 2.370 3.952 1.00 45.21 29 TYR A O 18
ATOM 12508 N N . GLU A 1 30 ? 8.800 3.741 5.627 1.00 75.03 30 GLU A N 18
ATOM 12509 C CA . GLU A 1 30 ? 7.763 4.727 5.348 1.00 55.44 30 GLU A CA 18
ATOM 12510 C C . GLU A 1 30 ? 8.101 5.534 4.097 1.00 21.30 30 GLU A C 18
ATOM 12511 O O . GLU A 1 30 ? 7.303 5.617 3.163 1.00 13.43 30 GLU A O 18
ATOM 12523 N N . CYS A 1 31 ? 9.290 6.126 4.086 1.00 3.44 31 CYS A N 18
ATOM 12524 C CA . CYS A 1 31 ? 9.736 6.927 2.953 1.00 41.33 31 CYS A CA 18
ATOM 12525 C C . CYS A 1 31 ? 9.861 6.070 1.697 1.00 72.14 31 CYS A C 18
ATOM 12526 O O . CYS A 1 31 ? 9.718 6.564 0.578 1.00 75.34 31 CYS A O 18
ATOM 12533 N N . CYS A 1 32 ? 10.128 4.783 1.890 1.00 64.33 32 CYS A N 18
ATOM 12534 C CA . CYS A 1 32 ? 10.273 3.855 0.774 1.00 12.41 32 CYS A CA 18
ATOM 12535 C C . CYS A 1 32 ? 8.944 3.669 0.047 1.00 64.53 32 CYS A C 18
ATOM 12536 O O . CYS A 1 32 ? 8.913 3.302 -1.129 1.00 11.52 32 CYS A O 18
ATOM 12543 N N . THR A 1 33 ? 7.848 3.923 0.754 1.00 73.11 33 THR A N 18
ATOM 12544 C CA . THR A 1 33 ? 6.517 3.782 0.177 1.00 13.32 33 THR A CA 18
ATOM 12545 C C . THR A 1 33 ? 5.711 5.066 0.335 1.00 14.41 33 THR A C 18
ATOM 12546 O O . THR A 1 33 ? 4.482 5.053 0.259 1.00 61.21 33 THR A O 18
ATOM 12557 N N . SER A 1 34 ? 6.410 6.175 0.555 1.00 52.31 34 SER A N 18
ATOM 12558 C CA . SER A 1 34 ? 5.758 7.468 0.727 1.00 41.53 34 SER A CA 18
ATOM 12559 C C . SER A 1 34 ? 6.454 8.542 -0.105 1.00 34.01 34 SER A C 18
ATOM 12560 O O . SER A 1 34 ? 7.516 9.040 0.267 1.00 24.53 34 SER A O 18
ATOM 12568 N N . ASP A 1 35 ? 5.846 8.894 -1.232 1.00 72.15 35 ASP A N 18
ATOM 12569 C CA . ASP A 1 35 ? 6.405 9.909 -2.118 1.00 13.03 35 ASP A CA 18
ATOM 12570 C C . ASP A 1 35 ? 6.403 11.278 -1.444 1.00 62.22 35 ASP A C 18
ATOM 12571 O O . ASP A 1 35 ? 7.278 12.106 -1.698 1.00 14.34 35 ASP A O 18
ATOM 12580 N N . SER A 1 36 ? 5.415 11.508 -0.586 1.00 12.32 36 SER A N 18
ATOM 12581 C CA . SER A 1 36 ? 5.297 12.778 0.121 1.00 55.44 36 SER A CA 18
ATOM 12582 C C . SER A 1 36 ? 6.332 12.878 1.237 1.00 62.15 36 SER A C 18
ATOM 12583 O O . SER A 1 36 ? 6.918 13.937 1.465 1.00 54.23 36 SER A O 18
ATOM 12591 N N . THR A 1 37 ? 6.554 11.766 1.931 1.00 71.25 37 THR A N 18
ATOM 12592 C CA . THR A 1 37 ? 7.517 11.726 3.023 1.00 2.25 37 THR A CA 18
ATOM 12593 C C . THR A 1 37 ? 8.939 11.926 2.511 1.00 51.02 37 THR A C 18
ATOM 12594 O O . THR A 1 37 ? 9.813 12.391 3.242 1.00 45.31 37 THR A O 18
ATOM 12605 N N . PHE A 1 38 ? 9.163 11.572 1.250 1.00 44.23 38 PHE A N 18
ATOM 12606 C CA . PHE A 1 38 ? 10.480 11.713 0.639 1.00 22.31 38 PHE A CA 18
ATOM 12607 C C . PHE A 1 38 ? 10.881 13.182 0.543 1.00 23.23 38 PHE A C 18
ATOM 12608 O O . PHE A 1 38 ? 12.052 13.529 0.700 1.00 11.54 38 PHE A O 18
ATOM 12625 N N . LYS A 1 39 ? 9.901 14.041 0.284 1.00 63.32 39 LYS A N 18
ATOM 12626 C CA . LYS A 1 39 ? 10.149 15.473 0.167 1.00 24.32 39 LYS A CA 18
ATOM 12627 C C . LYS A 1 39 ? 10.865 16.004 1.405 1.00 32.33 39 LYS A C 18
ATOM 12628 O O . LYS A 1 39 ? 11.907 16.651 1.303 1.00 10.12 39 LYS A O 18
ATOM 12647 N N . LYS A 1 40 ? 10.299 15.724 2.575 1.00 45.51 40 LYS A N 18
ATOM 12648 C CA . LYS A 1 40 ? 10.884 16.171 3.834 1.00 41.12 40 LYS A CA 18
ATOM 12649 C C . LYS A 1 40 ? 12.325 15.689 3.966 1.00 43.24 40 LYS A C 18
ATOM 12650 O O . LYS A 1 40 ? 13.233 16.479 4.229 1.00 31.43 40 LYS A O 18
ATOM 12669 N N . CYS A 1 41 ? 12.529 14.389 3.779 1.00 2.53 41 CYS A N 18
ATOM 12670 C CA . CYS A 1 41 ? 13.860 13.802 3.876 1.00 10.02 41 CYS A CA 18
ATOM 12671 C C . CYS A 1 41 ? 14.816 14.453 2.881 1.00 51.41 41 CYS A C 18
ATOM 12672 O O . CYS A 1 41 ? 15.985 14.683 3.188 1.00 22.13 41 CYS A O 18
ATOM 12679 N N . GLN A 1 42 ? 14.309 14.748 1.688 1.00 11.22 42 GLN A N 18
ATOM 12680 C CA . GLN A 1 42 ? 15.118 15.373 0.648 1.00 73.50 42 GLN A CA 18
ATOM 12681 C C . GLN A 1 42 ? 15.685 16.705 1.126 1.00 63.10 42 GLN A C 18
ATOM 12682 O O . GLN A 1 42 ? 16.798 17.084 0.761 1.00 63.53 42 GLN A O 18
ATOM 12696 N N . ASP A 1 43 ? 14.913 17.412 1.944 1.00 62.31 43 ASP A N 18
ATOM 12697 C CA . ASP A 1 43 ? 15.339 18.702 2.473 1.00 43.22 43 ASP A CA 18
ATOM 12698 C C . ASP A 1 43 ? 16.455 18.528 3.498 1.00 21.43 43 ASP A C 18
ATOM 12699 O O . ASP A 1 43 ? 17.414 19.300 3.526 1.00 41.21 43 ASP A O 18
ATOM 12708 N N . LEU A 1 44 ? 16.323 17.509 4.341 1.00 62.14 44 LEU A N 18
ATOM 12709 C CA . LEU A 1 44 ? 17.320 17.233 5.369 1.00 31.15 44 LEU A CA 18
ATOM 12710 C C . LEU A 1 44 ? 18.687 16.968 4.746 1.00 12.34 44 LEU A C 18
ATOM 12711 O O . LEU A 1 44 ? 19.684 17.584 5.126 1.00 52.43 44 LEU A O 18
ATOM 12727 N N . LEU A 1 45 ? 18.726 16.050 3.787 1.00 2.13 45 LEU A N 18
ATOM 12728 C CA . LEU A 1 45 ? 19.971 15.705 3.109 1.00 52.11 45 LEU A CA 18
ATOM 12729 C C . LEU A 1 45 ? 20.513 16.897 2.327 1.00 5.33 45 LEU A C 18
ATOM 12730 O O . LEU A 1 45 ? 21.716 16.998 2.084 1.00 64.34 45 LEU A O 18
ATOM 12746 N N . HIS A 1 46 ? 19.619 17.800 1.938 1.00 12.34 46 HIS A N 18
ATOM 12747 C CA . HIS A 1 46 ? 20.008 18.988 1.187 1.00 65.13 46 HIS A CA 18
ATOM 12748 C C . HIS A 1 46 ? 20.128 20.199 2.107 1.00 34.22 46 HIS A C 18
ATOM 12749 O O . HIS A 1 46 ? 20.951 21.085 1.879 1.00 44.21 46 HIS A O 18
ATOM 12763 N N . ALA A 1 1 ? 1.060 -2.863 0.071 1.00 44.51 1 ALA A N 19
ATOM 12764 C CA . ALA A 1 1 ? 2.177 -1.926 0.106 1.00 14.30 1 ALA A CA 19
ATOM 12765 C C . ALA A 1 1 ? 3.447 -2.564 -0.446 1.00 32.23 1 ALA A C 19
ATOM 12766 O O . ALA A 1 1 ? 3.926 -3.569 0.079 1.00 21.43 1 ALA A O 19
ATOM 12773 N N . ASP A 1 2 ? 3.987 -1.975 -1.507 1.00 14.02 2 ASP A N 19
ATOM 12774 C CA . ASP A 1 2 ? 5.202 -2.486 -2.130 1.00 31.43 2 ASP A CA 19
ATOM 12775 C C . ASP A 1 2 ? 6.361 -1.513 -1.939 1.00 62.30 2 ASP A C 19
ATOM 12776 O O . ASP A 1 2 ? 6.253 -0.333 -2.267 1.00 3.54 2 ASP A O 19
ATOM 12785 N N . ASN A 1 3 ? 7.469 -2.018 -1.406 1.00 2.01 3 ASN A N 19
ATOM 12786 C CA . ASN A 1 3 ? 8.648 -1.193 -1.170 1.00 3.22 3 ASN A CA 19
ATOM 12787 C C . ASN A 1 3 ? 9.279 -0.755 -2.488 1.00 54.23 3 ASN A C 19
ATOM 12788 O O . ASN A 1 3 ? 10.176 -1.417 -3.011 1.00 13.32 3 ASN A O 19
ATOM 12799 N N . LYS A 1 4 ? 8.803 0.366 -3.022 1.00 24.45 4 LYS A N 19
ATOM 12800 C CA . LYS A 1 4 ? 9.320 0.895 -4.278 1.00 24.10 4 LYS A CA 19
ATOM 12801 C C . LYS A 1 4 ? 10.836 1.060 -4.216 1.00 75.14 4 LYS A C 19
ATOM 12802 O O . LYS A 1 4 ? 11.520 0.989 -5.238 1.00 20.44 4 LYS A O 19
ATOM 12821 N N . CYS A 1 5 ? 11.354 1.279 -3.013 1.00 12.52 5 CYS A N 19
ATOM 12822 C CA . CYS A 1 5 ? 12.788 1.454 -2.817 1.00 70.43 5 CYS A CA 19
ATOM 12823 C C . CYS A 1 5 ? 13.554 0.217 -3.279 1.00 51.22 5 CYS A C 19
ATOM 12824 O O . CYS A 1 5 ? 14.737 0.295 -3.608 1.00 2.34 5 CYS A O 19
ATOM 12831 N N . GLU A 1 6 ? 12.869 -0.922 -3.302 1.00 24.25 6 GLU A N 19
ATOM 12832 C CA . GLU A 1 6 ? 13.486 -2.175 -3.723 1.00 11.24 6 GLU A CA 19
ATOM 12833 C C . GLU A 1 6 ? 13.845 -2.133 -5.205 1.00 42.11 6 GLU A C 19
ATOM 12834 O O . GLU A 1 6 ? 14.754 -2.830 -5.654 1.00 71.01 6 GLU A O 19
ATOM 12846 N N . ASN A 1 7 ? 13.124 -1.310 -5.960 1.00 21.13 7 ASN A N 19
ATOM 12847 C CA . ASN A 1 7 ? 13.365 -1.178 -7.392 1.00 4.51 7 ASN A CA 19
ATOM 12848 C C . ASN A 1 7 ? 14.457 -0.147 -7.667 1.00 35.14 7 ASN A C 19
ATOM 12849 O O . ASN A 1 7 ? 15.168 -0.233 -8.667 1.00 65.40 7 ASN A O 19
ATOM 12860 N N . SER A 1 8 ? 14.582 0.827 -6.771 1.00 30.11 8 SER A N 19
ATOM 12861 C CA . SER A 1 8 ? 15.584 1.876 -6.918 1.00 10.11 8 SER A CA 19
ATOM 12862 C C . SER A 1 8 ? 16.636 1.781 -5.817 1.00 33.12 8 SER A C 19
ATOM 12863 O O . SER A 1 8 ? 16.354 2.048 -4.648 1.00 11.21 8 SER A O 19
ATOM 12871 N N . LEU A 1 9 ? 17.849 1.398 -6.198 1.00 42.02 9 LEU A N 19
ATOM 12872 C CA . LEU A 1 9 ? 18.945 1.267 -5.244 1.00 62.14 9 LEU A CA 19
ATOM 12873 C C . LEU A 1 9 ? 19.198 2.586 -4.521 1.00 65.32 9 LEU A C 19
ATOM 12874 O O . LEU A 1 9 ? 19.553 2.600 -3.342 1.00 50.43 9 LEU A O 19
ATOM 12890 N N . ARG A 1 10 ? 19.012 3.691 -5.235 1.00 0.32 10 ARG A N 19
ATOM 12891 C CA . ARG A 1 10 ? 19.219 5.015 -4.661 1.00 3.24 10 ARG A CA 19
ATOM 12892 C C . ARG A 1 10 ? 18.123 5.349 -3.653 1.00 71.41 10 ARG A C 19
ATOM 12893 O O . ARG A 1 10 ? 18.376 5.994 -2.636 1.00 24.34 10 ARG A O 19
ATOM 12914 N N . ARG A 1 11 ? 16.904 4.905 -3.944 1.00 23.01 11 ARG A N 19
ATOM 12915 C CA . ARG A 1 11 ? 15.769 5.158 -3.065 1.00 22.43 11 ARG A CA 19
ATOM 12916 C C . ARG A 1 11 ? 15.988 4.518 -1.697 1.00 2.03 11 ARG A C 19
ATOM 12917 O O . ARG A 1 11 ? 15.690 5.119 -0.665 1.00 42.44 11 ARG A O 19
ATOM 12938 N N . GLU A 1 12 ? 16.510 3.295 -1.697 1.00 42.44 12 GLU A N 19
ATOM 12939 C CA . GLU A 1 12 ? 16.767 2.575 -0.456 1.00 63.52 12 GLU A CA 19
ATOM 12940 C C . GLU A 1 12 ? 17.953 3.181 0.289 1.00 32.43 12 GLU A C 19
ATOM 12941 O O . GLU A 1 12 ? 17.856 3.502 1.474 1.00 54.31 12 GLU A O 19
ATOM 12953 N N . ILE A 1 13 ? 19.071 3.332 -0.413 1.00 14.32 13 ILE A N 19
ATOM 12954 C CA . ILE A 1 13 ? 20.274 3.900 0.182 1.00 65.33 13 ILE A CA 19
ATOM 12955 C C . ILE A 1 13 ? 20.015 5.304 0.715 1.00 15.34 13 ILE A C 19
ATOM 12956 O O . ILE A 1 13 ? 20.580 5.708 1.731 1.00 44.02 13 ILE A O 19
ATOM 12972 N N . ALA A 1 14 ? 19.153 6.044 0.024 1.00 21.24 14 ALA A N 19
ATOM 12973 C CA . ALA A 1 14 ? 18.815 7.402 0.431 1.00 53.12 14 ALA A CA 19
ATOM 12974 C C . ALA A 1 14 ? 17.984 7.402 1.710 1.00 71.44 14 ALA A C 19
ATOM 12975 O O . ALA A 1 14 ? 18.137 8.277 2.562 1.00 25.43 14 ALA A O 19
ATOM 12982 N N . CYS A 1 15 ? 17.103 6.415 1.837 1.00 53.23 15 CYS A N 19
ATOM 12983 C CA . CYS A 1 15 ? 16.246 6.301 3.011 1.00 61.02 15 CYS A CA 19
ATOM 12984 C C . CYS A 1 15 ? 17.039 5.807 4.217 1.00 24.30 15 CYS A C 19
ATOM 12985 O O . CYS A 1 15 ? 16.774 6.200 5.352 1.00 52.42 15 CYS A O 19
ATOM 12992 N N . GLY A 1 16 ? 18.016 4.941 3.962 1.00 73.31 16 GLY A N 19
ATOM 12993 C CA . GLY A 1 16 ? 18.833 4.407 5.036 1.00 70.33 16 GLY A CA 19
ATOM 12994 C C . GLY A 1 16 ? 19.441 5.495 5.898 1.00 52.20 16 GLY A C 19
ATOM 12995 O O . GLY A 1 16 ? 19.436 5.398 7.125 1.00 42.13 16 GLY A O 19
ATOM 12999 N N . GLN A 1 17 ? 19.966 6.533 5.255 1.00 24.10 17 GLN A N 19
ATOM 13000 C CA . GLN A 1 17 ? 20.583 7.643 5.972 1.00 20.42 17 GLN A CA 19
ATOM 13001 C C . GLN A 1 17 ? 19.550 8.393 6.806 1.00 53.54 17 GLN A C 19
ATOM 13002 O O . GLN A 1 17 ? 19.715 8.561 8.014 1.00 14.33 17 GLN A O 19
ATOM 13016 N N . CYS A 1 18 ? 18.484 8.844 6.152 1.00 30.10 18 CYS A N 19
ATOM 13017 C CA . CYS A 1 18 ? 17.423 9.578 6.832 1.00 64.14 18 CYS A CA 19
ATOM 13018 C C . CYS A 1 18 ? 16.841 8.756 7.978 1.00 70.34 18 CYS A C 19
ATOM 13019 O O . CYS A 1 18 ? 16.406 9.304 8.990 1.00 5.25 18 CYS A O 19
ATOM 13026 N N . ARG A 1 19 ? 16.836 7.437 7.810 1.00 41.32 19 ARG A N 19
ATOM 13027 C CA . ARG A 1 19 ? 16.307 6.539 8.829 1.00 14.30 19 ARG A CA 19
ATOM 13028 C C . ARG A 1 19 ? 17.065 6.702 10.143 1.00 34.44 19 ARG A C 19
ATOM 13029 O O . ARG A 1 19 ? 16.478 6.625 11.223 1.00 1.42 19 ARG A O 19
ATOM 13050 N N . ASP A 1 20 ? 18.370 6.925 10.044 1.00 63.25 20 ASP A N 19
ATOM 13051 C CA . ASP A 1 20 ? 19.209 7.098 11.224 1.00 52.40 20 ASP A CA 19
ATOM 13052 C C . ASP A 1 20 ? 19.124 8.530 11.745 1.00 31.42 20 ASP A C 19
ATOM 13053 O O . ASP A 1 20 ? 18.880 8.757 12.930 1.00 23.04 20 ASP A O 19
ATOM 13062 N N . LYS A 1 21 ? 19.328 9.492 10.852 1.00 13.01 21 LYS A N 19
ATOM 13063 C CA . LYS A 1 21 ? 19.274 10.902 11.220 1.00 24.22 21 LYS A CA 19
ATOM 13064 C C . LYS A 1 21 ? 17.917 11.257 11.818 1.00 54.22 21 LYS A C 19
ATOM 13065 O O . LYS A 1 21 ? 17.826 11.685 12.969 1.00 64.23 21 LYS A O 19
ATOM 13084 N N . VAL A 1 22 ? 16.862 11.076 11.029 1.00 42.12 22 VAL A N 19
ATOM 13085 C CA . VAL A 1 22 ? 15.509 11.375 11.481 1.00 13.21 22 VAL A CA 19
ATOM 13086 C C . VAL A 1 22 ? 15.201 10.670 12.797 1.00 74.30 22 VAL A C 19
ATOM 13087 O O . VAL A 1 22 ? 14.394 11.146 13.596 1.00 1.30 22 VAL A O 19
ATOM 13100 N N . LYS A 1 23 ? 15.848 9.531 13.017 1.00 24.21 23 LYS A N 19
ATOM 13101 C CA . LYS A 1 23 ? 15.646 8.758 14.237 1.00 2.52 23 LYS A CA 19
ATOM 13102 C C . LYS A 1 23 ? 14.167 8.454 14.450 1.00 53.23 23 LYS A C 19
ATOM 13103 O O . LYS A 1 23 ? 13.580 8.845 15.460 1.00 61.23 23 LYS A O 19
ATOM 13122 N N . THR A 1 24 ? 13.568 7.753 13.492 1.00 52.00 24 THR A N 19
ATOM 13123 C CA . THR A 1 24 ? 12.157 7.396 13.575 1.00 42.15 24 THR A CA 19
ATOM 13124 C C . THR A 1 24 ? 11.917 5.982 13.060 1.00 71.53 24 THR A C 19
ATOM 13125 O O . THR A 1 24 ? 12.130 5.695 11.882 1.00 65.14 24 THR A O 19
ATOM 13136 N N . ASP A 1 25 ? 11.471 5.101 13.949 1.00 3.10 25 ASP A N 19
ATOM 13137 C CA . ASP A 1 25 ? 11.200 3.716 13.584 1.00 61.43 25 ASP A CA 19
ATOM 13138 C C . ASP A 1 25 ? 10.090 3.636 12.540 1.00 12.15 25 ASP A C 19
ATOM 13139 O O . ASP A 1 25 ? 9.047 4.274 12.679 1.00 31.33 25 ASP A O 19
ATOM 13148 N N . GLY A 1 26 ? 10.323 2.849 11.494 1.00 34.14 26 GLY A N 19
ATOM 13149 C CA . GLY A 1 26 ? 9.334 2.702 10.442 1.00 32.44 26 GLY A CA 19
ATOM 13150 C C . GLY A 1 26 ? 9.481 3.750 9.357 1.00 22.23 26 GLY A C 19
ATOM 13151 O O . GLY A 1 26 ? 8.850 3.656 8.304 1.00 11.34 26 GLY A O 19
ATOM 13155 N N . TYR A 1 27 ? 10.315 4.751 9.614 1.00 2.30 27 TYR A N 19
ATOM 13156 C CA . TYR A 1 27 ? 10.540 5.824 8.652 1.00 2.05 27 TYR A CA 19
ATOM 13157 C C . TYR A 1 27 ? 11.092 5.273 7.341 1.00 55.21 27 TYR A C 19
ATOM 13158 O O . TYR A 1 27 ? 10.661 5.669 6.258 1.00 54.23 27 TYR A O 19
ATOM 13176 N N . PHE A 1 28 ? 12.048 4.356 7.447 1.00 15.32 28 PHE A N 19
ATOM 13177 C CA . PHE A 1 28 ? 12.659 3.750 6.271 1.00 64.13 28 PHE A CA 19
ATOM 13178 C C . PHE A 1 28 ? 11.618 3.009 5.437 1.00 22.20 28 PHE A C 19
ATOM 13179 O O . PHE A 1 28 ? 11.615 3.094 4.209 1.00 64.13 28 PHE A O 19
ATOM 13196 N N . TYR A 1 29 ? 10.736 2.282 6.114 1.00 70.14 29 TYR A N 19
ATOM 13197 C CA . TYR A 1 29 ? 9.691 1.523 5.436 1.00 2.04 29 TYR A CA 19
ATOM 13198 C C . TYR A 1 29 ? 8.586 2.447 4.934 1.00 71.44 29 TYR A C 19
ATOM 13199 O O . TYR A 1 29 ? 7.884 2.127 3.975 1.00 60.01 29 TYR A O 19
ATOM 13217 N N . GLU A 1 30 ? 8.439 3.594 5.589 1.00 72.02 30 GLU A N 19
ATOM 13218 C CA . GLU A 1 30 ? 7.419 4.565 5.209 1.00 60.53 30 GLU A CA 19
ATOM 13219 C C . GLU A 1 30 ? 7.823 5.309 3.939 1.00 12.13 30 GLU A C 19
ATOM 13220 O O . GLU A 1 30 ? 7.073 5.347 2.963 1.00 64.41 30 GLU A O 19
ATOM 13232 N N . CYS A 1 31 ? 9.012 5.901 3.961 1.00 41.31 31 CYS A N 19
ATOM 13233 C CA . CYS A 1 31 ? 9.517 6.646 2.814 1.00 51.22 31 CYS A CA 19
ATOM 13234 C C . CYS A 1 31 ? 9.640 5.743 1.590 1.00 25.22 31 CYS A C 19
ATOM 13235 O O . CYS A 1 31 ? 9.543 6.203 0.452 1.00 15.13 31 CYS A O 19
ATOM 13242 N N . CYS A 1 32 ? 9.856 4.454 1.832 1.00 11.15 32 CYS A N 19
ATOM 13243 C CA . CYS A 1 32 ? 9.993 3.485 0.752 1.00 22.11 32 CYS A CA 19
ATOM 13244 C C . CYS A 1 32 ? 8.734 3.448 -0.109 1.00 50.20 32 CYS A C 19
ATOM 13245 O O . CYS A 1 32 ? 8.784 3.096 -1.288 1.00 51.11 32 CYS A O 19
ATOM 13252 N N . THR A 1 33 ? 7.604 3.815 0.488 1.00 22.34 33 THR A N 19
ATOM 13253 C CA . THR A 1 33 ? 6.332 3.823 -0.222 1.00 52.22 33 THR A CA 19
ATOM 13254 C C . THR A 1 33 ? 5.587 5.135 -0.001 1.00 21.23 33 THR A C 19
ATOM 13255 O O . THR A 1 33 ? 4.373 5.210 -0.192 1.00 45.51 33 THR A O 19
ATOM 13266 N N . SER A 1 34 ? 6.322 6.166 0.403 1.00 12.21 34 SER A N 19
ATOM 13267 C CA . SER A 1 34 ? 5.730 7.475 0.654 1.00 54.04 34 SER A CA 19
ATOM 13268 C C . SER A 1 34 ? 6.521 8.573 -0.051 1.00 14.00 34 SER A C 19
ATOM 13269 O O . SER A 1 34 ? 7.535 9.048 0.460 1.00 63.42 34 SER A O 19
ATOM 13277 N N . ASP A 1 35 ? 6.048 8.972 -1.227 1.00 25.41 35 ASP A N 19
ATOM 13278 C CA . ASP A 1 35 ? 6.710 10.014 -2.003 1.00 12.43 35 ASP A CA 19
ATOM 13279 C C . ASP A 1 35 ? 6.772 11.320 -1.216 1.00 40.02 35 ASP A C 19
ATOM 13280 O O . ASP A 1 35 ? 7.773 12.035 -1.260 1.00 12.43 35 ASP A O 19
ATOM 13289 N N . SER A 1 36 ? 5.695 11.625 -0.498 1.00 64.55 36 SER A N 19
ATOM 13290 C CA . SER A 1 36 ? 5.626 12.847 0.294 1.00 34.40 36 SER A CA 19
ATOM 13291 C C . SER A 1 36 ? 6.689 12.846 1.388 1.00 43.22 36 SER A C 19
ATOM 13292 O O . SER A 1 36 ? 7.399 13.834 1.581 1.00 31.14 36 SER A O 19
ATOM 13300 N N . THR A 1 37 ? 6.794 11.730 2.102 1.00 24.20 37 THR A N 19
ATOM 13301 C CA . THR A 1 37 ? 7.769 11.599 3.177 1.00 5.43 37 THR A CA 19
ATOM 13302 C C . THR A 1 37 ? 9.190 11.787 2.657 1.00 0.11 37 THR A C 19
ATOM 13303 O O . THR A 1 37 ? 10.087 12.183 3.401 1.00 1.45 37 THR A O 19
ATOM 13314 N N . PHE A 1 38 ? 9.388 11.501 1.375 1.00 62.13 38 PHE A N 19
ATOM 13315 C CA . PHE A 1 38 ? 10.701 11.638 0.755 1.00 50.23 38 PHE A CA 19
ATOM 13316 C C . PHE A 1 38 ? 11.086 13.108 0.617 1.00 43.21 38 PHE A C 19
ATOM 13317 O O . PHE A 1 38 ? 12.263 13.463 0.687 1.00 62.13 38 PHE A O 19
ATOM 13334 N N . LYS A 1 39 ? 10.086 13.960 0.420 1.00 33.12 39 LYS A N 19
ATOM 13335 C CA . LYS A 1 39 ? 10.317 15.392 0.273 1.00 71.01 39 LYS A CA 19
ATOM 13336 C C . LYS A 1 39 ? 11.162 15.928 1.424 1.00 62.20 39 LYS A C 19
ATOM 13337 O O . LYS A 1 39 ? 12.178 16.589 1.207 1.00 70.11 39 LYS A O 19
ATOM 13356 N N . LYS A 1 40 ? 10.737 15.637 2.649 1.00 4.50 40 LYS A N 19
ATOM 13357 C CA . LYS A 1 40 ? 11.456 16.087 3.835 1.00 1.32 40 LYS A CA 19
ATOM 13358 C C . LYS A 1 40 ? 12.851 15.474 3.891 1.00 24.53 40 LYS A C 19
ATOM 13359 O O . LYS A 1 40 ? 13.841 16.174 4.110 1.00 75.24 40 LYS A O 19
ATOM 13378 N N . CYS A 1 41 ? 12.924 14.162 3.692 1.00 63.14 41 CYS A N 19
ATOM 13379 C CA . CYS A 1 41 ? 14.198 13.453 3.718 1.00 2.43 41 CYS A CA 19
ATOM 13380 C C . CYS A 1 41 ? 15.166 14.035 2.692 1.00 51.41 41 CYS A C 19
ATOM 13381 O O . CYS A 1 41 ? 16.381 14.011 2.887 1.00 73.12 41 CYS A O 19
ATOM 13388 N N . GLN A 1 42 ? 14.618 14.558 1.600 1.00 75.13 42 GLN A N 19
ATOM 13389 C CA . GLN A 1 42 ? 15.432 15.146 0.543 1.00 62.42 42 GLN A CA 19
ATOM 13390 C C . GLN A 1 42 ? 16.087 16.439 1.016 1.00 42.11 42 GLN A C 19
ATOM 13391 O O . GLN A 1 42 ? 17.212 16.755 0.627 1.00 53.30 42 GLN A O 19
ATOM 13405 N N . ASP A 1 43 ? 15.377 17.183 1.856 1.00 13.03 43 ASP A N 19
ATOM 13406 C CA . ASP A 1 43 ? 15.889 18.442 2.383 1.00 3.53 43 ASP A CA 19
ATOM 13407 C C . ASP A 1 43 ? 17.034 18.197 3.361 1.00 20.42 43 ASP A C 19
ATOM 13408 O O . ASP A 1 43 ? 18.059 18.879 3.318 1.00 31.51 43 ASP A O 19
ATOM 13417 N N . LEU A 1 44 ? 16.853 17.220 4.243 1.00 74.53 44 LEU A N 19
ATOM 13418 C CA . LEU A 1 44 ? 17.870 16.884 5.233 1.00 71.30 44 LEU A CA 19
ATOM 13419 C C . LEU A 1 44 ? 19.197 16.550 4.559 1.00 72.12 44 LEU A C 19
ATOM 13420 O O . LEU A 1 44 ? 20.239 17.109 4.904 1.00 72.01 44 LEU A O 19
ATOM 13436 N N . LEU A 1 45 ? 19.151 15.637 3.595 1.00 43.23 45 LEU A N 19
ATOM 13437 C CA . LEU A 1 45 ? 20.350 15.230 2.869 1.00 11.15 45 LEU A CA 19
ATOM 13438 C C . LEU A 1 45 ? 20.937 16.401 2.088 1.00 25.21 45 LEU A C 19
ATOM 13439 O O . LEU A 1 45 ? 22.143 16.453 1.840 1.00 14.02 45 LEU A O 19
ATOM 13455 N N . HIS A 1 46 ? 20.079 17.340 1.704 1.00 33.10 46 HIS A N 19
ATOM 13456 C CA . HIS A 1 46 ? 20.513 18.512 0.953 1.00 43.41 46 HIS A CA 19
ATOM 13457 C C . HIS A 1 46 ? 20.905 19.647 1.895 1.00 35.21 46 HIS A C 19
ATOM 13458 O O . HIS A 1 46 ? 20.791 19.520 3.115 1.00 50.32 46 HIS A O 19
ATOM 13472 N N . ALA A 1 1 ? 0.944 -2.743 0.430 1.00 52.13 1 ALA A N 20
ATOM 13473 C CA . ALA A 1 1 ? 2.147 -1.920 0.408 1.00 73.12 1 ALA A CA 20
ATOM 13474 C C . ALA A 1 1 ? 3.148 -2.439 -0.618 1.00 62.14 1 ALA A C 20
ATOM 13475 O O . ALA A 1 1 ? 3.424 -3.637 -0.679 1.00 64.34 1 ALA A O 20
ATOM 13482 N N . ASP A 1 2 ? 3.688 -1.530 -1.423 1.00 23.41 2 ASP A N 20
ATOM 13483 C CA . ASP A 1 2 ? 4.660 -1.897 -2.447 1.00 11.31 2 ASP A CA 20
ATOM 13484 C C . ASP A 1 2 ? 6.029 -1.300 -2.135 1.00 71.21 2 ASP A C 20
ATOM 13485 O O . ASP A 1 2 ? 6.215 -0.085 -2.191 1.00 34.41 2 ASP A O 20
ATOM 13494 N N . ASN A 1 3 ? 6.984 -2.164 -1.806 1.00 10.21 3 ASN A N 20
ATOM 13495 C CA . ASN A 1 3 ? 8.336 -1.722 -1.483 1.00 71.04 3 ASN A CA 20
ATOM 13496 C C . ASN A 1 3 ? 9.053 -1.212 -2.730 1.00 2.25 3 ASN A C 20
ATOM 13497 O O . ASN A 1 3 ? 9.766 -1.960 -3.399 1.00 51.55 3 ASN A O 20
ATOM 13508 N N . LYS A 1 4 ? 8.860 0.067 -3.035 1.00 23.04 4 LYS A N 20
ATOM 13509 C CA . LYS A 1 4 ? 9.489 0.680 -4.199 1.00 24.35 4 LYS A CA 20
ATOM 13510 C C . LYS A 1 4 ? 11.010 0.618 -4.091 1.00 73.42 4 LYS A C 20
ATOM 13511 O O . LYS A 1 4 ? 11.714 0.611 -5.101 1.00 52.14 4 LYS A O 20
ATOM 13530 N N . CYS A 1 5 ? 11.510 0.570 -2.861 1.00 50.51 5 CYS A N 20
ATOM 13531 C CA . CYS A 1 5 ? 12.947 0.508 -2.621 1.00 74.43 5 CYS A CA 20
ATOM 13532 C C . CYS A 1 5 ? 13.559 -0.712 -3.303 1.00 60.43 5 CYS A C 20
ATOM 13533 O O . CYS A 1 5 ? 14.754 -0.738 -3.594 1.00 43.23 5 CYS A O 20
ATOM 13540 N N . GLU A 1 6 ? 12.730 -1.721 -3.555 1.00 64.01 6 GLU A N 20
ATOM 13541 C CA . GLU A 1 6 ? 13.191 -2.944 -4.202 1.00 40.23 6 GLU A CA 20
ATOM 13542 C C . GLU A 1 6 ? 13.508 -2.694 -5.674 1.00 25.11 6 GLU A C 20
ATOM 13543 O O . GLU A 1 6 ? 14.336 -3.385 -6.267 1.00 10.31 6 GLU A O 20
ATOM 13555 N N . ASN A 1 7 ? 12.843 -1.702 -6.257 1.00 3.15 7 ASN A N 20
ATOM 13556 C CA . ASN A 1 7 ? 13.053 -1.361 -7.659 1.00 21.00 7 ASN A CA 20
ATOM 13557 C C . ASN A 1 7 ? 14.122 -0.282 -7.803 1.00 24.35 7 ASN A C 20
ATOM 13558 O O . ASN A 1 7 ? 14.833 -0.228 -8.806 1.00 23.21 7 ASN A O 20
ATOM 13569 N N . SER A 1 8 ? 14.230 0.574 -6.792 1.00 44.40 8 SER A N 20
ATOM 13570 C CA . SER A 1 8 ? 15.211 1.654 -6.807 1.00 35.05 8 SER A CA 20
ATOM 13571 C C . SER A 1 8 ? 16.204 1.501 -5.659 1.00 11.33 8 SER A C 20
ATOM 13572 O O . SER A 1 8 ? 15.832 1.573 -4.487 1.00 2.05 8 SER A O 20
ATOM 13580 N N . LEU A 1 9 ? 17.469 1.290 -6.004 1.00 42.21 9 LEU A N 20
ATOM 13581 C CA . LEU A 1 9 ? 18.518 1.127 -5.004 1.00 3.14 9 LEU A CA 20
ATOM 13582 C C . LEU A 1 9 ? 18.780 2.439 -4.270 1.00 62.43 9 LEU A C 20
ATOM 13583 O O . LEU A 1 9 ? 19.135 2.442 -3.091 1.00 73.03 9 LEU A O 20
ATOM 13599 N N . ARG A 1 10 ? 18.601 3.551 -4.975 1.00 61.24 10 ARG A N 20
ATOM 13600 C CA . ARG A 1 10 ? 18.817 4.869 -4.391 1.00 70.01 10 ARG A CA 20
ATOM 13601 C C . ARG A 1 10 ? 17.789 5.155 -3.300 1.00 41.13 10 ARG A C 20
ATOM 13602 O O . ARG A 1 10 ? 18.093 5.812 -2.305 1.00 13.44 10 ARG A O 20
ATOM 13623 N N . ARG A 1 11 ? 16.572 4.658 -3.496 1.00 23.42 11 ARG A N 20
ATOM 13624 C CA . ARG A 1 11 ? 15.499 4.861 -2.530 1.00 4.20 11 ARG A CA 20
ATOM 13625 C C . ARG A 1 11 ? 15.853 4.236 -1.184 1.00 65.40 11 ARG A C 20
ATOM 13626 O O . ARG A 1 11 ? 15.595 4.818 -0.131 1.00 42.24 11 ARG A O 20
ATOM 13647 N N . GLU A 1 12 ? 16.446 3.046 -1.227 1.00 55.15 12 GLU A N 20
ATOM 13648 C CA . GLU A 1 12 ? 16.833 2.342 -0.011 1.00 63.30 12 GLU A CA 20
ATOM 13649 C C . GLU A 1 12 ? 18.036 3.013 0.647 1.00 73.04 12 GLU A C 20
ATOM 13650 O O . GLU A 1 12 ? 18.011 3.326 1.837 1.00 15.32 12 GLU A O 20
ATOM 13662 N N . ILE A 1 13 ? 19.087 3.230 -0.137 1.00 74.31 13 ILE A N 20
ATOM 13663 C CA . ILE A 1 13 ? 20.298 3.864 0.368 1.00 31.33 13 ILE A CA 20
ATOM 13664 C C . ILE A 1 13 ? 20.002 5.255 0.919 1.00 72.43 13 ILE A C 20
ATOM 13665 O O . ILE A 1 13 ? 20.571 5.668 1.928 1.00 22.02 13 ILE A O 20
ATOM 13681 N N . ALA A 1 14 ? 19.106 5.972 0.249 1.00 75.43 14 ALA A N 20
ATOM 13682 C CA . ALA A 1 14 ? 18.730 7.315 0.673 1.00 63.23 14 ALA A CA 20
ATOM 13683 C C . ALA A 1 14 ? 17.921 7.277 1.965 1.00 61.43 14 ALA A C 20
ATOM 13684 O O . ALA A 1 14 ? 18.147 8.075 2.875 1.00 51.15 14 ALA A O 20
ATOM 13691 N N . CYS A 1 15 ? 16.977 6.344 2.039 1.00 40.53 15 CYS A N 20
ATOM 13692 C CA . CYS A 1 15 ? 16.133 6.203 3.219 1.00 72.53 15 CYS A CA 20
ATOM 13693 C C . CYS A 1 15 ? 16.954 5.757 4.425 1.00 63.41 15 CYS A C 20
ATOM 13694 O O . CYS A 1 15 ? 16.650 6.113 5.562 1.00 3.04 15 CYS A O 20
ATOM 13701 N N . GLY A 1 16 ? 17.998 4.974 4.167 1.00 72.13 16 GLY A N 20
ATOM 13702 C CA . GLY A 1 16 ? 18.847 4.492 5.240 1.00 2.12 16 GLY A CA 20
ATOM 13703 C C . GLY A 1 16 ? 19.433 5.620 6.066 1.00 25.33 16 GLY A C 20
ATOM 13704 O O . GLY A 1 16 ? 19.425 5.565 7.296 1.00 45.13 16 GLY A O 20
ATOM 13708 N N . GLN A 1 17 ? 19.945 6.643 5.390 1.00 55.14 17 GLN A N 20
ATOM 13709 C CA . GLN A 1 17 ? 20.540 7.787 6.070 1.00 12.10 17 GLN A CA 20
ATOM 13710 C C . GLN A 1 17 ? 19.495 8.538 6.888 1.00 55.30 17 GLN A C 20
ATOM 13711 O O . GLN A 1 17 ? 19.650 8.722 8.096 1.00 45.55 17 GLN A O 20
ATOM 13725 N N . CYS A 1 18 ? 18.429 8.971 6.223 1.00 74.23 18 CYS A N 20
ATOM 13726 C CA . CYS A 1 18 ? 17.357 9.703 6.887 1.00 42.01 18 CYS A CA 20
ATOM 13727 C C . CYS A 1 18 ? 16.776 8.890 8.040 1.00 61.20 18 CYS A C 20
ATOM 13728 O O . CYS A 1 18 ? 16.331 9.447 9.044 1.00 63.13 18 CYS A O 20
ATOM 13735 N N . ARG A 1 19 ? 16.784 7.570 7.889 1.00 70.55 19 ARG A N 20
ATOM 13736 C CA . ARG A 1 19 ? 16.257 6.679 8.916 1.00 2.51 19 ARG A CA 20
ATOM 13737 C C . ARG A 1 19 ? 16.999 6.873 10.235 1.00 11.24 19 ARG A C 20
ATOM 13738 O O . ARG A 1 19 ? 16.402 6.805 11.310 1.00 24.22 19 ARG A O 20
ATOM 13759 N N . ASP A 1 20 ? 18.302 7.114 10.146 1.00 41.55 20 ASP A N 20
ATOM 13760 C CA . ASP A 1 20 ? 19.126 7.319 11.332 1.00 75.33 20 ASP A CA 20
ATOM 13761 C C . ASP A 1 20 ? 19.014 8.756 11.830 1.00 14.11 20 ASP A C 20
ATOM 13762 O O . ASP A 1 20 ? 18.730 8.998 13.003 1.00 34.35 20 ASP A O 20
ATOM 13771 N N . LYS A 1 21 ? 19.240 9.708 10.931 1.00 73.11 21 LYS A N 20
ATOM 13772 C CA . LYS A 1 21 ? 19.164 11.122 11.278 1.00 44.13 21 LYS A CA 20
ATOM 13773 C C . LYS A 1 21 ? 17.797 11.468 11.859 1.00 61.21 21 LYS A C 20
ATOM 13774 O O . LYS A 1 21 ? 17.693 11.931 12.995 1.00 63.50 21 LYS A O 20
ATOM 13793 N N . VAL A 1 22 ? 16.750 11.239 11.073 1.00 71.12 22 VAL A N 20
ATOM 13794 C CA . VAL A 1 22 ? 15.389 11.524 11.511 1.00 74.34 22 VAL A CA 20
ATOM 13795 C C . VAL A 1 22 ? 15.079 10.827 12.831 1.00 51.11 22 VAL A C 20
ATOM 13796 O O . VAL A 1 22 ? 14.238 11.285 13.605 1.00 22.22 22 VAL A O 20
ATOM 13809 N N . LYS A 1 23 ? 15.764 9.717 13.083 1.00 61.14 23 LYS A N 20
ATOM 13810 C CA . LYS A 1 23 ? 15.565 8.956 14.310 1.00 32.13 23 LYS A CA 20
ATOM 13811 C C . LYS A 1 23 ? 14.094 8.595 14.494 1.00 62.42 23 LYS A C 20
ATOM 13812 O O . LYS A 1 23 ? 13.499 8.880 15.533 1.00 14.12 23 LYS A O 20
ATOM 13831 N N . THR A 1 24 ? 13.513 7.963 13.478 1.00 3.41 24 THR A N 20
ATOM 13832 C CA . THR A 1 24 ? 12.113 7.563 13.528 1.00 71.33 24 THR A CA 20
ATOM 13833 C C . THR A 1 24 ? 11.936 6.123 13.060 1.00 22.43 24 THR A C 20
ATOM 13834 O O . THR A 1 24 ? 12.200 5.799 11.902 1.00 22.02 24 THR A O 20
ATOM 13845 N N . ASP A 1 25 ? 11.488 5.262 13.968 1.00 72.05 25 ASP A N 20
ATOM 13846 C CA . ASP A 1 25 ? 11.274 3.855 13.647 1.00 11.52 25 ASP A CA 20
ATOM 13847 C C . ASP A 1 25 ? 10.174 3.697 12.602 1.00 12.41 25 ASP A C 20
ATOM 13848 O O . ASP A 1 25 ? 9.104 4.294 12.717 1.00 42.11 25 ASP A O 20
ATOM 13857 N N . GLY A 1 26 ? 10.445 2.889 11.582 1.00 44.33 26 GLY A N 20
ATOM 13858 C CA . GLY A 1 26 ? 9.470 2.668 10.530 1.00 13.34 26 GLY A CA 20
ATOM 13859 C C . GLY A 1 26 ? 9.587 3.680 9.408 1.00 5.30 26 GLY A C 20
ATOM 13860 O O . GLY A 1 26 ? 8.998 3.506 8.341 1.00 22.21 26 GLY A O 20
ATOM 13864 N N . TYR A 1 27 ? 10.349 4.742 9.648 1.00 31.24 27 TYR A N 20
ATOM 13865 C CA . TYR A 1 27 ? 10.539 5.788 8.651 1.00 54.13 27 TYR A CA 20
ATOM 13866 C C . TYR A 1 27 ? 11.090 5.208 7.351 1.00 13.55 27 TYR A C 20
ATOM 13867 O O . TYR A 1 27 ? 10.583 5.494 6.266 1.00 11.03 27 TYR A O 20
ATOM 13885 N N . PHE A 1 28 ? 12.131 4.392 7.471 1.00 62.34 28 PHE A N 20
ATOM 13886 C CA . PHE A 1 28 ? 12.753 3.771 6.307 1.00 71.13 28 PHE A CA 20
ATOM 13887 C C . PHE A 1 28 ? 11.714 3.044 5.458 1.00 32.10 28 PHE A C 20
ATOM 13888 O O . PHE A 1 28 ? 11.698 3.170 4.233 1.00 1.24 28 PHE A O 20
ATOM 13905 N N . TYR A 1 29 ? 10.848 2.282 6.118 1.00 41.53 29 TYR A N 20
ATOM 13906 C CA . TYR A 1 29 ? 9.807 1.532 5.425 1.00 43.31 29 TYR A CA 20
ATOM 13907 C C . TYR A 1 29 ? 8.684 2.457 4.965 1.00 61.42 29 TYR A C 20
ATOM 13908 O O . TYR A 1 29 ? 7.950 2.141 4.029 1.00 23.40 29 TYR A O 20
ATOM 13926 N N . GLU A 1 30 ? 8.558 3.601 5.630 1.00 31.54 30 GLU A N 20
ATOM 13927 C CA . GLU A 1 30 ? 7.524 4.571 5.290 1.00 4.33 30 GLU A CA 20
ATOM 13928 C C . GLU A 1 30 ? 7.879 5.316 4.006 1.00 33.12 30 GLU A C 20
ATOM 13929 O O . GLU A 1 30 ? 7.092 5.354 3.060 1.00 61.54 30 GLU A O 20
ATOM 13941 N N . CYS A 1 31 ? 9.068 5.908 3.982 1.00 60.03 31 CYS A N 20
ATOM 13942 C CA . CYS A 1 31 ? 9.528 6.653 2.816 1.00 61.10 31 CYS A CA 20
ATOM 13943 C C . CYS A 1 31 ? 9.663 5.736 1.603 1.00 11.43 31 CYS A C 20
ATOM 13944 O O . CYS A 1 31 ? 9.533 6.177 0.461 1.00 73.23 31 CYS A O 20
ATOM 13951 N N . CYS A 1 32 ? 9.924 4.459 1.860 1.00 3.21 32 CYS A N 20
ATOM 13952 C CA . CYS A 1 32 ? 10.077 3.479 0.791 1.00 2.54 32 CYS A CA 20
ATOM 13953 C C . CYS A 1 32 ? 8.804 3.383 -0.044 1.00 31.40 32 CYS A C 20
ATOM 13954 O O . CYS A 1 32 ? 8.839 2.977 -1.206 1.00 60.22 32 CYS A O 20
ATOM 13961 N N . THR A 1 33 ? 7.679 3.758 0.556 1.00 13.54 33 THR A N 20
ATOM 13962 C CA . THR A 1 33 ? 6.394 3.714 -0.130 1.00 61.45 33 THR A CA 20
ATOM 13963 C C . THR A 1 33 ? 5.623 5.014 0.060 1.00 12.54 33 THR A C 20
ATOM 13964 O O . THR A 1 33 ? 4.405 5.056 -0.111 1.00 74.13 33 THR A O 20
ATOM 13975 N N . SER A 1 34 ? 6.340 6.076 0.416 1.00 60.40 34 SER A N 20
ATOM 13976 C CA . SER A 1 34 ? 5.722 7.378 0.633 1.00 13.22 34 SER A CA 20
ATOM 13977 C C . SER A 1 34 ? 6.489 8.473 -0.102 1.00 55.04 34 SER A C 20
ATOM 13978 O O . SER A 1 34 ? 7.553 8.905 0.340 1.00 10.22 34 SER A O 20
ATOM 13986 N N . ASP A 1 35 ? 5.940 8.917 -1.228 1.00 33.42 35 ASP A N 20
ATOM 13987 C CA . ASP A 1 35 ? 6.570 9.962 -2.026 1.00 23.22 35 ASP A CA 20
ATOM 13988 C C . ASP A 1 35 ? 6.591 11.286 -1.268 1.00 61.23 35 ASP A C 20
ATOM 13989 O O . ASP A 1 35 ? 7.534 12.068 -1.391 1.00 73.11 35 ASP A O 20
ATOM 13998 N N . SER A 1 36 ? 5.545 11.531 -0.486 1.00 32.31 36 SER A N 20
ATOM 13999 C CA . SER A 1 36 ? 5.441 12.762 0.288 1.00 54.32 36 SER A CA 20
ATOM 14000 C C . SER A 1 36 ? 6.503 12.808 1.381 1.00 4.44 36 SER A C 20
ATOM 14001 O O . SER A 1 36 ? 7.140 13.839 1.603 1.00 14.41 36 SER A O 20
ATOM 14009 N N . THR A 1 37 ? 6.691 11.683 2.064 1.00 60.24 37 THR A N 20
ATOM 14010 C CA . THR A 1 37 ? 7.675 11.593 3.135 1.00 50.41 37 THR A CA 20
ATOM 14011 C C . THR A 1 37 ? 9.088 11.800 2.602 1.00 22.21 37 THR A C 20
ATOM 14012 O O . THR A 1 37 ? 9.981 12.230 3.333 1.00 63.44 37 THR A O 20
ATOM 14023 N N . PHE A 1 38 ? 9.285 11.491 1.325 1.00 52.45 38 PHE A N 20
ATOM 14024 C CA . PHE A 1 38 ? 10.591 11.643 0.694 1.00 53.14 38 PHE A CA 20
ATOM 14025 C C . PHE A 1 38 ? 10.961 13.117 0.557 1.00 0.13 38 PHE A C 20
ATOM 14026 O O . PHE A 1 38 ? 12.133 13.486 0.643 1.00 34.31 38 PHE A O 20
ATOM 14043 N N . LYS A 1 39 ? 9.954 13.957 0.344 1.00 75.44 39 LYS A N 20
ATOM 14044 C CA . LYS A 1 39 ? 10.170 15.391 0.196 1.00 63.24 39 LYS A CA 20
ATOM 14045 C C . LYS A 1 39 ? 10.974 15.943 1.368 1.00 2.52 39 LYS A C 20
ATOM 14046 O O . LYS A 1 39 ? 11.956 16.661 1.178 1.00 43.11 39 LYS A O 20
ATOM 14065 N N . LYS A 1 40 ? 10.552 15.604 2.581 1.00 20.34 40 LYS A N 20
ATOM 14066 C CA . LYS A 1 40 ? 11.234 16.063 3.786 1.00 54.03 40 LYS A CA 20
ATOM 14067 C C . LYS A 1 40 ? 12.647 15.495 3.861 1.00 43.21 40 LYS A C 20
ATOM 14068 O O . LYS A 1 40 ? 13.612 16.230 4.073 1.00 1.41 40 LYS A O 20
ATOM 14087 N N . CYS A 1 41 ? 12.763 14.183 3.684 1.00 3.34 41 CYS A N 20
ATOM 14088 C CA . CYS A 1 41 ? 14.059 13.516 3.731 1.00 11.51 41 CYS A CA 20
ATOM 14089 C C . CYS A 1 41 ? 15.020 14.123 2.712 1.00 34.41 41 CYS A C 20
ATOM 14090 O O . CYS A 1 41 ? 16.227 14.179 2.941 1.00 4.23 41 CYS A O 20
ATOM 14097 N N . GLN A 1 42 ? 14.473 14.574 1.588 1.00 43.03 42 GLN A N 20
ATOM 14098 C CA . GLN A 1 42 ? 15.282 15.175 0.534 1.00 40.41 42 GLN A CA 20
ATOM 14099 C C . GLN A 1 42 ? 15.958 16.450 1.027 1.00 2.31 42 GLN A C 20
ATOM 14100 O O . GLN A 1 42 ? 17.109 16.726 0.687 1.00 71.20 42 GLN A O 20
ATOM 14114 N N . ASP A 1 43 ? 15.236 17.224 1.830 1.00 42.43 43 ASP A N 20
ATOM 14115 C CA . ASP A 1 43 ? 15.767 18.470 2.371 1.00 54.54 43 ASP A CA 20
ATOM 14116 C C . ASP A 1 43 ? 16.877 18.196 3.380 1.00 64.35 43 ASP A C 20
ATOM 14117 O O . ASP A 1 43 ? 17.856 18.939 3.459 1.00 65.11 43 ASP A O 20
ATOM 14126 N N . LEU A 1 44 ? 16.718 17.125 4.149 1.00 25.24 44 LEU A N 20
ATOM 14127 C CA . LEU A 1 44 ? 17.707 16.752 5.155 1.00 65.12 44 LEU A CA 20
ATOM 14128 C C . LEU A 1 44 ? 19.060 16.469 4.509 1.00 3.04 44 LEU A C 20
ATOM 14129 O O . LEU A 1 44 ? 20.084 17.013 4.925 1.00 43.34 44 LEU A O 20
ATOM 14145 N N . LEU A 1 45 ? 19.057 15.616 3.491 1.00 41.43 45 LEU A N 20
ATOM 14146 C CA . LEU A 1 45 ? 20.284 15.263 2.785 1.00 30.42 45 LEU A CA 20
ATOM 14147 C C . LEU A 1 45 ? 20.783 16.431 1.941 1.00 2.14 45 LEU A C 20
ATOM 14148 O O . LEU A 1 45 ? 21.980 16.554 1.678 1.00 71.31 45 LEU A O 20
ATOM 14164 N N . HIS A 1 46 ? 19.859 17.289 1.522 1.00 75.02 46 HIS A N 20
ATOM 14165 C CA . HIS A 1 46 ? 20.205 18.450 0.710 1.00 42.11 46 HIS A CA 20
ATOM 14166 C C . HIS A 1 46 ? 20.124 19.732 1.533 1.00 43.20 46 HIS A C 20
ATOM 14167 O O . HIS A 1 46 ? 19.487 20.704 1.125 1.00 70.20 46 HIS A O 20
ATOM 14181 N N . ALA A 1 1 ? 0.171 0.289 -0.715 1.00 11.30 1 ALA A N 21
ATOM 14182 C CA . ALA A 1 1 ? 1.561 0.657 -0.953 1.00 22.30 1 ALA A CA 21
ATOM 14183 C C . ALA A 1 1 ? 2.399 -0.567 -1.309 1.00 41.43 1 ALA A C 21
ATOM 14184 O O . ALA A 1 1 ? 2.004 -1.701 -1.041 1.00 74.21 1 ALA A O 21
ATOM 14191 N N . ASP A 1 2 ? 3.557 -0.329 -1.915 1.00 40.53 2 ASP A N 21
ATOM 14192 C CA . ASP A 1 2 ? 4.451 -1.411 -2.308 1.00 62.52 2 ASP A CA 21
ATOM 14193 C C . ASP A 1 2 ? 5.909 -0.973 -2.217 1.00 3.53 2 ASP A C 21
ATOM 14194 O O . ASP A 1 2 ? 6.260 0.137 -2.615 1.00 53.24 2 ASP A O 21
ATOM 14203 N N . ASN A 1 3 ? 6.754 -1.851 -1.688 1.00 24.44 3 ASN A N 21
ATOM 14204 C CA . ASN A 1 3 ? 8.175 -1.554 -1.542 1.00 13.21 3 ASN A CA 21
ATOM 14205 C C . ASN A 1 3 ? 8.790 -1.166 -2.883 1.00 55.23 3 ASN A C 21
ATOM 14206 O O . ASN A 1 3 ? 8.916 -1.995 -3.784 1.00 60.33 3 ASN A O 21
ATOM 14217 N N . LYS A 1 4 ? 9.171 0.101 -3.009 1.00 21.33 4 LYS A N 21
ATOM 14218 C CA . LYS A 1 4 ? 9.775 0.600 -4.238 1.00 52.23 4 LYS A CA 21
ATOM 14219 C C . LYS A 1 4 ? 11.297 0.539 -4.161 1.00 10.31 4 LYS A C 21
ATOM 14220 O O . LYS A 1 4 ? 11.974 0.375 -5.176 1.00 24.30 4 LYS A O 21
ATOM 14239 N N . CYS A 1 5 ? 11.829 0.672 -2.950 1.00 60.45 5 CYS A N 21
ATOM 14240 C CA . CYS A 1 5 ? 13.271 0.631 -2.740 1.00 20.42 5 CYS A CA 21
ATOM 14241 C C . CYS A 1 5 ? 13.861 -0.673 -3.269 1.00 22.53 5 CYS A C 21
ATOM 14242 O O . CYS A 1 5 ? 15.043 -0.740 -3.604 1.00 41.34 5 CYS A O 21
ATOM 14249 N N . GLU A 1 6 ? 13.029 -1.707 -3.340 1.00 33.52 6 GLU A N 21
ATOM 14250 C CA . GLU A 1 6 ? 13.469 -3.009 -3.827 1.00 74.43 6 GLU A CA 21
ATOM 14251 C C . GLU A 1 6 ? 14.062 -2.894 -5.229 1.00 13.34 6 GLU A C 21
ATOM 14252 O O . GLU A 1 6 ? 14.964 -3.645 -5.596 1.00 1.31 6 GLU A O 21
ATOM 14264 N N . ASN A 1 7 ? 13.546 -1.947 -6.006 1.00 64.15 7 ASN A N 21
ATOM 14265 C CA . ASN A 1 7 ? 14.024 -1.733 -7.368 1.00 15.01 7 ASN A CA 21
ATOM 14266 C C . ASN A 1 7 ? 14.899 -0.486 -7.448 1.00 22.23 7 ASN A C 21
ATOM 14267 O O . ASN A 1 7 ? 15.800 -0.400 -8.282 1.00 24.53 7 ASN A O 21
ATOM 14278 N N . SER A 1 8 ? 14.628 0.478 -6.574 1.00 32.22 8 SER A N 21
ATOM 14279 C CA . SER A 1 8 ? 15.389 1.722 -6.547 1.00 35.41 8 SER A CA 21
ATOM 14280 C C . SER A 1 8 ? 16.505 1.653 -5.509 1.00 51.33 8 SER A C 21
ATOM 14281 O O . SER A 1 8 ? 16.312 2.014 -4.347 1.00 74.14 8 SER A O 21
ATOM 14289 N N . LEU A 1 9 ? 17.673 1.188 -5.937 1.00 5.32 9 LEU A N 21
ATOM 14290 C CA . LEU A 1 9 ? 18.823 1.072 -5.046 1.00 32.11 9 LEU A CA 21
ATOM 14291 C C . LEU A 1 9 ? 19.157 2.417 -4.409 1.00 55.10 9 LEU A C 21
ATOM 14292 O O . LEU A 1 9 ? 19.557 2.482 -3.247 1.00 2.42 9 LEU A O 21
ATOM 14308 N N . ARG A 1 10 ? 18.987 3.488 -5.177 1.00 55.13 10 ARG A N 21
ATOM 14309 C CA . ARG A 1 10 ? 19.269 4.832 -4.688 1.00 13.12 10 ARG A CA 21
ATOM 14310 C C . ARG A 1 10 ? 18.255 5.248 -3.626 1.00 54.23 10 ARG A C 21
ATOM 14311 O O . ARG A 1 10 ? 18.586 5.972 -2.687 1.00 72.20 10 ARG A O 21
ATOM 14332 N N . ARG A 1 11 ? 17.018 4.786 -3.783 1.00 43.32 11 ARG A N 21
ATOM 14333 C CA . ARG A 1 11 ? 15.956 5.112 -2.840 1.00 34.24 11 ARG A CA 21
ATOM 14334 C C . ARG A 1 11 ? 16.255 4.530 -1.461 1.00 63.33 11 ARG A C 21
ATOM 14335 O O . ARG A 1 11 ? 15.937 5.136 -0.439 1.00 4.20 11 ARG A O 21
ATOM 14356 N N . GLU A 1 12 ? 16.868 3.350 -1.443 1.00 41.12 12 GLU A N 21
ATOM 14357 C CA . GLU A 1 12 ? 17.209 2.686 -0.190 1.00 52.34 12 GLU A CA 21
ATOM 14358 C C . GLU A 1 12 ? 18.342 3.418 0.522 1.00 4.24 12 GLU A C 21
ATOM 14359 O O . GLU A 1 12 ? 18.231 3.758 1.701 1.00 43.54 12 GLU A O 21
ATOM 14371 N N . ILE A 1 13 ? 19.432 3.656 -0.200 1.00 53.13 13 ILE A N 21
ATOM 14372 C CA . ILE A 1 13 ? 20.585 4.347 0.362 1.00 0.51 13 ILE A CA 21
ATOM 14373 C C . ILE A 1 13 ? 20.182 5.691 0.961 1.00 45.04 13 ILE A C 21
ATOM 14374 O O . ILE A 1 13 ? 20.705 6.102 1.996 1.00 13.23 13 ILE A O 21
ATOM 14390 N N . ALA A 1 14 ? 19.249 6.370 0.302 1.00 10.10 14 ALA A N 21
ATOM 14391 C CA . ALA A 1 14 ? 18.773 7.666 0.771 1.00 70.51 14 ALA A CA 21
ATOM 14392 C C . ALA A 1 14 ? 17.949 7.519 2.046 1.00 45.21 14 ALA A C 21
ATOM 14393 O O . ALA A 1 14 ? 18.131 8.271 3.004 1.00 31.02 14 ALA A O 21
ATOM 14400 N N . CYS A 1 15 ? 17.043 6.548 2.051 1.00 21.51 15 CYS A N 21
ATOM 14401 C CA . CYS A 1 15 ? 16.190 6.303 3.208 1.00 62.22 15 CYS A CA 21
ATOM 14402 C C . CYS A 1 15 ? 17.016 5.837 4.403 1.00 33.45 15 CYS A C 21
ATOM 14403 O O . CYS A 1 15 ? 16.723 6.185 5.547 1.00 65.43 15 CYS A O 21
ATOM 14410 N N . GLY A 1 16 ? 18.049 5.046 4.130 1.00 5.20 16 GLY A N 21
ATOM 14411 C CA . GLY A 1 16 ? 18.902 4.545 5.192 1.00 14.15 16 GLY A CA 21
ATOM 14412 C C . GLY A 1 16 ? 19.480 5.657 6.045 1.00 12.01 16 GLY A C 21
ATOM 14413 O O . GLY A 1 16 ? 19.473 5.573 7.273 1.00 52.12 16 GLY A O 21
ATOM 14417 N N . GLN A 1 17 ? 19.983 6.700 5.393 1.00 52.21 17 GLN A N 21
ATOM 14418 C CA . GLN A 1 17 ? 20.570 7.832 6.100 1.00 12.13 17 GLN A CA 21
ATOM 14419 C C . GLN A 1 17 ? 19.517 8.562 6.928 1.00 22.21 17 GLN A C 21
ATOM 14420 O O . GLN A 1 17 ? 19.676 8.740 8.136 1.00 0.02 17 GLN A O 21
ATOM 14434 N N . CYS A 1 18 ? 18.442 8.983 6.271 1.00 72.33 18 CYS A N 21
ATOM 14435 C CA . CYS A 1 18 ? 17.363 9.694 6.945 1.00 54.12 18 CYS A CA 21
ATOM 14436 C C . CYS A 1 18 ? 16.799 8.864 8.094 1.00 13.15 18 CYS A C 21
ATOM 14437 O O . CYS A 1 18 ? 16.351 9.407 9.105 1.00 44.23 18 CYS A O 21
ATOM 14444 N N . ARG A 1 19 ? 16.824 7.545 7.933 1.00 51.24 19 ARG A N 21
ATOM 14445 C CA . ARG A 1 19 ? 16.315 6.640 8.956 1.00 53.02 19 ARG A CA 21
ATOM 14446 C C . ARG A 1 19 ? 17.061 6.833 10.272 1.00 23.35 19 ARG A C 21
ATOM 14447 O O . ARG A 1 19 ? 16.472 6.748 11.350 1.00 31.40 19 ARG A O 21
ATOM 14468 N N . ASP A 1 20 ? 18.361 7.092 10.177 1.00 33.02 20 ASP A N 21
ATOM 14469 C CA . ASP A 1 20 ? 19.188 7.297 11.360 1.00 2.33 20 ASP A CA 21
ATOM 14470 C C . ASP A 1 20 ? 19.059 8.729 11.872 1.00 63.32 20 ASP A C 21
ATOM 14471 O O . ASP A 1 20 ? 18.776 8.956 13.048 1.00 4.23 20 ASP A O 21
ATOM 14480 N N . LYS A 1 21 ? 19.270 9.691 10.980 1.00 11.24 21 LYS A N 21
ATOM 14481 C CA . LYS A 1 21 ? 19.177 11.101 11.340 1.00 5.30 21 LYS A CA 21
ATOM 14482 C C . LYS A 1 21 ? 17.812 11.421 11.940 1.00 40.53 21 LYS A C 21
ATOM 14483 O O . LYS A 1 21 ? 17.715 11.890 13.074 1.00 24.42 21 LYS A O 21
ATOM 14502 N N . VAL A 1 22 ? 16.758 11.165 11.171 1.00 22.22 22 VAL A N 21
ATOM 14503 C CA . VAL A 1 22 ? 15.398 11.423 11.628 1.00 51.32 22 VAL A CA 21
ATOM 14504 C C . VAL A 1 22 ? 15.112 10.700 12.939 1.00 55.00 22 VAL A C 21
ATOM 14505 O O . VAL A 1 22 ? 14.251 11.115 13.715 1.00 11.43 22 VAL A O 21
ATOM 14518 N N . LYS A 1 23 ? 15.839 9.615 13.181 1.00 62.12 23 LYS A N 21
ATOM 14519 C CA . LYS A 1 23 ? 15.666 8.833 14.399 1.00 21.21 23 LYS A CA 21
ATOM 14520 C C . LYS A 1 23 ? 14.205 8.437 14.589 1.00 62.15 23 LYS A C 21
ATOM 14521 O O . LYS A 1 23 ? 13.593 8.752 15.609 1.00 33.14 23 LYS A O 21
ATOM 14540 N N . THR A 1 24 ? 13.652 7.743 13.599 1.00 73.11 24 THR A N 21
ATOM 14541 C CA . THR A 1 24 ? 12.263 7.304 13.657 1.00 63.42 24 THR A CA 21
ATOM 14542 C C . THR A 1 24 ? 12.115 5.878 13.137 1.00 4.20 24 THR A C 21
ATOM 14543 O O . THR A 1 24 ? 12.367 5.606 11.963 1.00 53.31 24 THR A O 21
ATOM 14554 N N . ASP A 1 25 ? 11.706 4.972 14.018 1.00 72.03 25 ASP A N 21
ATOM 14555 C CA . ASP A 1 25 ? 11.523 3.574 13.647 1.00 75.42 25 ASP A CA 21
ATOM 14556 C C . ASP A 1 25 ? 10.430 3.430 12.592 1.00 32.10 25 ASP A C 21
ATOM 14557 O O . ASP A 1 25 ? 9.346 3.997 12.725 1.00 30.52 25 ASP A O 21
ATOM 14566 N N . GLY A 1 26 ? 10.724 2.668 11.542 1.00 14.15 26 GLY A N 21
ATOM 14567 C CA . GLY A 1 26 ? 9.757 2.465 10.480 1.00 73.24 26 GLY A CA 21
ATOM 14568 C C . GLY A 1 26 ? 9.858 3.518 9.394 1.00 1.13 26 GLY A C 21
ATOM 14569 O O . GLY A 1 26 ? 9.284 3.366 8.316 1.00 71.52 26 GLY A O 21
ATOM 14573 N N . TYR A 1 27 ? 10.588 4.590 9.679 1.00 5.33 27 TYR A N 21
ATOM 14574 C CA . TYR A 1 27 ? 10.760 5.675 8.721 1.00 54.55 27 TYR A CA 21
ATOM 14575 C C . TYR A 1 27 ? 11.297 5.150 7.393 1.00 21.20 27 TYR A C 21
ATOM 14576 O O . TYR A 1 27 ? 10.777 5.477 6.326 1.00 61.00 27 TYR A O 21
ATOM 14594 N N . PHE A 1 28 ? 12.342 4.332 7.467 1.00 11.15 28 PHE A N 21
ATOM 14595 C CA . PHE A 1 28 ? 12.952 3.760 6.273 1.00 53.03 28 PHE A CA 21
ATOM 14596 C C . PHE A 1 28 ? 11.904 3.068 5.406 1.00 62.24 28 PHE A C 21
ATOM 14597 O O . PHE A 1 28 ? 11.879 3.240 4.187 1.00 62.13 28 PHE A O 21
ATOM 14614 N N . TYR A 1 29 ? 11.042 2.284 6.043 1.00 14.21 29 TYR A N 21
ATOM 14615 C CA . TYR A 1 29 ? 9.993 1.563 5.331 1.00 44.00 29 TYR A CA 21
ATOM 14616 C C . TYR A 1 29 ? 8.870 2.507 4.914 1.00 72.25 29 TYR A C 21
ATOM 14617 O O . TYR A 1 29 ? 8.140 2.237 3.960 1.00 22.53 29 TYR A O 21
ATOM 14635 N N . GLU A 1 30 ? 8.738 3.616 5.635 1.00 65.30 30 GLU A N 21
ATOM 14636 C CA . GLU A 1 30 ? 7.704 4.600 5.340 1.00 10.10 30 GLU A CA 21
ATOM 14637 C C . GLU A 1 30 ? 8.049 5.392 4.082 1.00 23.01 30 GLU A C 21
ATOM 14638 O O . GLU A 1 30 ? 7.255 5.467 3.144 1.00 31.21 30 GLU A O 21
ATOM 14650 N N . CYS A 1 31 ? 9.240 5.982 4.070 1.00 53.21 31 CYS A N 21
ATOM 14651 C CA . CYS A 1 31 ? 9.692 6.770 2.929 1.00 33.33 31 CYS A CA 21
ATOM 14652 C C . CYS A 1 31 ? 9.822 5.898 1.684 1.00 63.32 31 CYS A C 21
ATOM 14653 O O . CYS A 1 31 ? 9.685 6.378 0.558 1.00 14.55 31 CYS A O 21
ATOM 14660 N N . CYS A 1 32 ? 10.089 4.613 1.893 1.00 34.22 32 CYS A N 21
ATOM 14661 C CA . CYS A 1 32 ? 10.238 3.673 0.789 1.00 22.42 32 CYS A CA 21
ATOM 14662 C C . CYS A 1 32 ? 8.925 3.514 0.028 1.00 20.21 32 CYS A C 21
ATOM 14663 O O . CYS A 1 32 ? 8.916 3.158 -1.151 1.00 2.40 32 CYS A O 21
ATOM 14670 N N . THR A 1 33 ? 7.816 3.780 0.711 1.00 53.11 33 THR A N 21
ATOM 14671 C CA . THR A 1 33 ? 6.497 3.666 0.101 1.00 40.40 33 THR A CA 21
ATOM 14672 C C . THR A 1 33 ? 5.706 4.960 0.257 1.00 35.23 33 THR A C 21
ATOM 14673 O O . THR A 1 33 ? 4.479 4.965 0.151 1.00 22.14 33 THR A O 21
ATOM 14684 N N . SER A 1 34 ? 6.415 6.055 0.509 1.00 13.43 34 SER A N 21
ATOM 14685 C CA . SER A 1 34 ? 5.777 7.355 0.683 1.00 4.33 34 SER A CA 21
ATOM 14686 C C . SER A 1 34 ? 6.512 8.431 -0.110 1.00 42.25 34 SER A C 21
ATOM 14687 O O . SER A 1 34 ? 7.583 8.890 0.289 1.00 55.54 34 SER A O 21
ATOM 14695 N N . ASP A 1 35 ? 5.929 8.828 -1.236 1.00 45.43 35 ASP A N 21
ATOM 14696 C CA . ASP A 1 35 ? 6.527 9.851 -2.087 1.00 41.00 35 ASP A CA 21
ATOM 14697 C C . ASP A 1 35 ? 6.552 11.201 -1.378 1.00 0.42 35 ASP A C 21
ATOM 14698 O O . ASP A 1 35 ? 7.459 12.007 -1.587 1.00 22.34 35 ASP A O 21
ATOM 14707 N N . SER A 1 36 ? 5.549 11.442 -0.539 1.00 41.44 36 SER A N 21
ATOM 14708 C CA . SER A 1 36 ? 5.453 12.697 0.197 1.00 2.31 36 SER A CA 21
ATOM 14709 C C . SER A 1 36 ? 6.521 12.772 1.285 1.00 75.33 36 SER A C 21
ATOM 14710 O O . SER A 1 36 ? 7.231 13.770 1.408 1.00 40.14 36 SER A O 21
ATOM 14718 N N . THR A 1 37 ? 6.628 11.707 2.074 1.00 71.04 37 THR A N 21
ATOM 14719 C CA . THR A 1 37 ? 7.607 11.650 3.152 1.00 15.41 37 THR A CA 21
ATOM 14720 C C . THR A 1 37 ? 9.021 11.859 2.623 1.00 73.03 37 THR A C 21
ATOM 14721 O O . THR A 1 37 ? 9.898 12.341 3.340 1.00 51.34 37 THR A O 21
ATOM 14732 N N . PHE A 1 38 ? 9.236 11.493 1.363 1.00 1.54 38 PHE A N 21
ATOM 14733 C CA . PHE A 1 38 ? 10.545 11.641 0.738 1.00 61.42 38 PHE A CA 21
ATOM 14734 C C . PHE A 1 38 ? 10.916 13.114 0.593 1.00 60.43 38 PHE A C 21
ATOM 14735 O O . PHE A 1 38 ? 12.088 13.482 0.679 1.00 55.52 38 PHE A O 21
ATOM 14752 N N . LYS A 1 39 ? 9.909 13.952 0.371 1.00 23.02 39 LYS A N 21
ATOM 14753 C CA . LYS A 1 39 ? 10.127 15.385 0.214 1.00 12.24 39 LYS A CA 21
ATOM 14754 C C . LYS A 1 39 ? 10.909 15.949 1.396 1.00 14.43 39 LYS A C 21
ATOM 14755 O O . LYS A 1 39 ? 11.942 16.595 1.219 1.00 30.13 39 LYS A O 21
ATOM 14774 N N . LYS A 1 40 ? 10.410 15.701 2.603 1.00 70.35 40 LYS A N 21
ATOM 14775 C CA . LYS A 1 40 ? 11.063 16.181 3.815 1.00 54.03 40 LYS A CA 21
ATOM 14776 C C . LYS A 1 40 ? 12.487 15.645 3.915 1.00 61.04 40 LYS A C 21
ATOM 14777 O O . LYS A 1 40 ? 13.436 16.406 4.105 1.00 50.41 40 LYS A O 21
ATOM 14796 N N . CYS A 1 41 ? 12.630 14.330 3.784 1.00 43.42 41 CYS A N 21
ATOM 14797 C CA . CYS A 1 41 ? 13.939 13.692 3.858 1.00 12.02 41 CYS A CA 21
ATOM 14798 C C . CYS A 1 41 ? 14.902 14.307 2.847 1.00 62.41 41 CYS A C 21
ATOM 14799 O O . CYS A 1 41 ? 16.085 14.489 3.134 1.00 60.53 41 CYS A O 21
ATOM 14806 N N . GLN A 1 42 ? 14.386 14.624 1.664 1.00 63.12 42 GLN A N 21
ATOM 14807 C CA . GLN A 1 42 ? 15.201 15.218 0.610 1.00 32.51 42 GLN A CA 21
ATOM 14808 C C . GLN A 1 42 ? 15.797 16.545 1.066 1.00 42.22 42 GLN A C 21
ATOM 14809 O O . GLN A 1 42 ? 16.929 16.881 0.716 1.00 13.31 42 GLN A O 21
ATOM 14823 N N . ASP A 1 43 ? 15.029 17.296 1.847 1.00 32.13 43 ASP A N 21
ATOM 14824 C CA . ASP A 1 43 ? 15.481 18.587 2.352 1.00 44.13 43 ASP A CA 21
ATOM 14825 C C . ASP A 1 43 ? 16.571 18.408 3.404 1.00 33.25 43 ASP A C 21
ATOM 14826 O O . ASP A 1 43 ? 17.564 19.136 3.416 1.00 11.20 43 ASP A O 21
ATOM 14835 N N . LEU A 1 44 ? 16.378 17.435 4.288 1.00 33.21 44 LEU A N 21
ATOM 14836 C CA . LEU A 1 44 ? 17.343 17.160 5.346 1.00 23.25 44 LEU A CA 21
ATOM 14837 C C . LEU A 1 44 ? 18.738 16.941 4.768 1.00 12.41 44 LEU A C 21
ATOM 14838 O O . LEU A 1 44 ? 19.705 17.572 5.197 1.00 41.24 44 LEU A O 21
ATOM 14854 N N . LEU A 1 45 ? 18.834 16.046 3.791 1.00 12.05 45 LEU A N 21
ATOM 14855 C CA . LEU A 1 45 ? 20.110 15.746 3.152 1.00 70.33 45 LEU A CA 21
ATOM 14856 C C . LEU A 1 45 ? 20.584 16.921 2.303 1.00 11.44 45 LEU A C 21
ATOM 14857 O O . LEU A 1 45 ? 21.782 17.097 2.081 1.00 4.34 45 LEU A O 21
ATOM 14873 N N . HIS A 1 46 ? 19.636 17.725 1.833 1.00 54.40 46 HIS A N 21
ATOM 14874 C CA . HIS A 1 46 ? 19.956 18.887 1.011 1.00 24.01 46 HIS A CA 21
ATOM 14875 C C . HIS A 1 46 ? 20.979 19.780 1.708 1.00 61.43 46 HIS A C 21
ATOM 14876 O O . HIS A 1 46 ? 21.058 20.978 1.436 1.00 64.05 46 HIS A O 21
ATOM 14890 N N . ALA A 1 1 ? -0.036 0.361 -1.430 1.00 24.32 1 ALA A N 22
ATOM 14891 C CA . ALA A 1 1 ? 1.291 0.704 -1.927 1.00 10.15 1 ALA A CA 22
ATOM 14892 C C . ALA A 1 1 ? 2.222 -0.503 -1.884 1.00 5.52 1 ALA A C 22
ATOM 14893 O O . ALA A 1 1 ? 1.865 -1.556 -1.358 1.00 32.54 1 ALA A O 22
ATOM 14900 N N . ASP A 1 2 ? 3.418 -0.341 -2.441 1.00 75.31 2 ASP A N 22
ATOM 14901 C CA . ASP A 1 2 ? 4.401 -1.418 -2.466 1.00 51.13 2 ASP A CA 22
ATOM 14902 C C . ASP A 1 2 ? 5.807 -0.875 -2.230 1.00 31.22 2 ASP A C 22
ATOM 14903 O O . ASP A 1 2 ? 6.034 0.333 -2.286 1.00 20.54 2 ASP A O 22
ATOM 14912 N N . ASN A 1 3 ? 6.747 -1.777 -1.964 1.00 52.34 3 ASN A N 22
ATOM 14913 C CA . ASN A 1 3 ? 8.131 -1.388 -1.717 1.00 74.15 3 ASN A CA 22
ATOM 14914 C C . ASN A 1 3 ? 8.827 -0.999 -3.018 1.00 55.41 3 ASN A C 22
ATOM 14915 O O . ASN A 1 3 ? 9.210 -1.858 -3.812 1.00 73.10 3 ASN A O 22
ATOM 14926 N N . LYS A 1 4 ? 8.987 0.303 -3.230 1.00 4.33 4 LYS A N 22
ATOM 14927 C CA . LYS A 1 4 ? 9.639 0.809 -4.432 1.00 73.33 4 LYS A CA 22
ATOM 14928 C C . LYS A 1 4 ? 11.156 0.784 -4.281 1.00 23.35 4 LYS A C 22
ATOM 14929 O O . LYS A 1 4 ? 11.874 0.361 -5.187 1.00 43.34 4 LYS A O 22
ATOM 14948 N N . CYS A 1 5 ? 11.639 1.237 -3.128 1.00 53.35 5 CYS A N 22
ATOM 14949 C CA . CYS A 1 5 ? 13.071 1.266 -2.857 1.00 12.21 5 CYS A CA 22
ATOM 14950 C C . CYS A 1 5 ? 13.683 -0.122 -3.018 1.00 20.34 5 CYS A C 22
ATOM 14951 O O . CYS A 1 5 ? 14.872 -0.257 -3.305 1.00 31.31 5 CYS A O 22
ATOM 14958 N N . GLU A 1 6 ? 12.862 -1.151 -2.830 1.00 54.42 6 GLU A N 22
ATOM 14959 C CA . GLU A 1 6 ? 13.323 -2.528 -2.954 1.00 32.41 6 GLU A CA 22
ATOM 14960 C C . GLU A 1 6 ? 14.036 -2.746 -4.286 1.00 13.15 6 GLU A C 22
ATOM 14961 O O . GLU A 1 6 ? 14.935 -3.579 -4.391 1.00 53.13 6 GLU A O 22
ATOM 14973 N N . ASN A 1 7 ? 13.626 -1.990 -5.300 1.00 24.45 7 ASN A N 22
ATOM 14974 C CA . ASN A 1 7 ? 14.224 -2.101 -6.625 1.00 45.21 7 ASN A CA 22
ATOM 14975 C C . ASN A 1 7 ? 15.181 -0.942 -6.889 1.00 11.25 7 ASN A C 22
ATOM 14976 O O . ASN A 1 7 ? 16.153 -1.082 -7.630 1.00 61.15 7 ASN A O 22
ATOM 14987 N N . SER A 1 8 ? 14.898 0.203 -6.275 1.00 21.11 8 SER A N 22
ATOM 14988 C CA . SER A 1 8 ? 15.731 1.388 -6.445 1.00 70.33 8 SER A CA 22
ATOM 14989 C C . SER A 1 8 ? 16.831 1.435 -5.389 1.00 15.23 8 SER A C 22
ATOM 14990 O O . SER A 1 8 ? 16.555 1.562 -4.195 1.00 25.13 8 SER A O 22
ATOM 14998 N N . LEU A 1 9 ? 18.077 1.333 -5.836 1.00 60.33 9 LEU A N 22
ATOM 14999 C CA . LEU A 1 9 ? 19.220 1.364 -4.931 1.00 22.24 9 LEU A CA 22
ATOM 15000 C C . LEU A 1 9 ? 19.389 2.749 -4.315 1.00 4.03 9 LEU A C 22
ATOM 15001 O O . LEU A 1 9 ? 19.803 2.881 -3.163 1.00 24.42 9 LEU A O 22
ATOM 15017 N N . ARG A 1 10 ? 19.064 3.779 -5.089 1.00 64.02 10 ARG A N 22
ATOM 15018 C CA . ARG A 1 10 ? 19.179 5.154 -4.619 1.00 45.34 10 ARG A CA 22
ATOM 15019 C C . ARG A 1 10 ? 18.129 5.455 -3.554 1.00 72.24 10 ARG A C 22
ATOM 15020 O O . ARG A 1 10 ? 18.425 6.075 -2.533 1.00 44.34 10 ARG A O 22
ATOM 15041 N N . ARG A 1 11 ? 16.901 5.011 -3.801 1.00 35.14 11 ARG A N 22
ATOM 15042 C CA . ARG A 1 11 ? 15.806 5.234 -2.864 1.00 73.30 11 ARG A CA 22
ATOM 15043 C C . ARG A 1 11 ? 16.090 4.560 -1.525 1.00 3.23 11 ARG A C 22
ATOM 15044 O O . ARG A 1 11 ? 15.723 5.076 -0.470 1.00 3.43 11 ARG A O 22
ATOM 15065 N N . GLU A 1 12 ? 16.746 3.405 -1.576 1.00 70.15 12 GLU A N 22
ATOM 15066 C CA . GLU A 1 12 ? 17.078 2.661 -0.367 1.00 60.02 12 GLU A CA 22
ATOM 15067 C C . GLU A 1 12 ? 18.188 3.359 0.413 1.00 22.14 12 GLU A C 22
ATOM 15068 O O . GLU A 1 12 ? 18.088 3.541 1.627 1.00 13.01 12 GLU A O 22
ATOM 15080 N N . ILE A 1 13 ? 19.246 3.746 -0.292 1.00 14.22 13 ILE A N 22
ATOM 15081 C CA . ILE A 1 13 ? 20.374 4.424 0.334 1.00 10.11 13 ILE A CA 22
ATOM 15082 C C . ILE A 1 13 ? 19.948 5.758 0.938 1.00 33.45 13 ILE A C 22
ATOM 15083 O O . ILE A 1 13 ? 20.478 6.184 1.964 1.00 31.30 13 ILE A O 22
ATOM 15099 N N . ALA A 1 14 ? 18.985 6.411 0.296 1.00 0.24 14 ALA A N 22
ATOM 15100 C CA . ALA A 1 14 ? 18.484 7.695 0.773 1.00 63.35 14 ALA A CA 22
ATOM 15101 C C . ALA A 1 14 ? 17.694 7.530 2.066 1.00 22.14 14 ALA A C 22
ATOM 15102 O O . ALA A 1 14 ? 17.818 8.337 2.988 1.00 30.45 14 ALA A O 22
ATOM 15109 N N . CYS A 1 15 ? 16.881 6.480 2.128 1.00 5.53 15 CYS A N 22
ATOM 15110 C CA . CYS A 1 15 ? 16.070 6.210 3.309 1.00 73.14 15 CYS A CA 22
ATOM 15111 C C . CYS A 1 15 ? 16.935 5.707 4.460 1.00 2.25 15 CYS A C 22
ATOM 15112 O O . CYS A 1 15 ? 16.667 5.998 5.625 1.00 2.33 15 CYS A O 22
ATOM 15119 N N . GLY A 1 16 ? 17.976 4.950 4.125 1.00 35.02 16 GLY A N 22
ATOM 15120 C CA . GLY A 1 16 ? 18.865 4.419 5.142 1.00 73.23 16 GLY A CA 22
ATOM 15121 C C . GLY A 1 16 ? 19.494 5.508 5.988 1.00 61.32 16 GLY A C 22
ATOM 15122 O O . GLY A 1 16 ? 19.537 5.403 7.213 1.00 33.12 16 GLY A O 22
ATOM 15126 N N . GLN A 1 17 ? 19.985 6.555 5.333 1.00 63.45 17 GLN A N 22
ATOM 15127 C CA . GLN A 1 17 ? 20.618 7.666 6.033 1.00 32.24 17 GLN A CA 22
ATOM 15128 C C . GLN A 1 17 ? 19.602 8.424 6.881 1.00 34.11 17 GLN A C 22
ATOM 15129 O O . GLN A 1 17 ? 19.784 8.589 8.088 1.00 51.34 17 GLN A O 22
ATOM 15143 N N . CYS A 1 18 ? 18.531 8.883 6.242 1.00 11.32 18 CYS A N 22
ATOM 15144 C CA . CYS A 1 18 ? 17.485 9.625 6.936 1.00 3.04 18 CYS A CA 22
ATOM 15145 C C . CYS A 1 18 ? 16.912 8.807 8.090 1.00 63.31 18 CYS A C 22
ATOM 15146 O O . CYS A 1 18 ? 16.495 9.358 9.109 1.00 44.14 18 CYS A O 22
ATOM 15153 N N . ARG A 1 19 ? 16.896 7.488 7.922 1.00 54.51 19 ARG A N 22
ATOM 15154 C CA . ARG A 1 19 ? 16.373 6.594 8.948 1.00 44.00 19 ARG A CA 22
ATOM 15155 C C . ARG A 1 19 ? 17.100 6.804 10.273 1.00 14.44 19 ARG A C 22
ATOM 15156 O O . ARG A 1 19 ? 16.494 6.730 11.343 1.00 42.31 19 ARG A O 22
ATOM 15177 N N . ASP A 1 20 ? 18.400 7.066 10.195 1.00 54.14 20 ASP A N 22
ATOM 15178 C CA . ASP A 1 20 ? 19.209 7.288 11.388 1.00 75.34 20 ASP A CA 22
ATOM 15179 C C . ASP A 1 20 ? 19.069 8.725 11.879 1.00 21.05 20 ASP A C 22
ATOM 15180 O O . ASP A 1 20 ? 18.822 8.967 13.061 1.00 4.21 20 ASP A O 22
ATOM 15189 N N . LYS A 1 21 ? 19.230 9.676 10.965 1.00 32.15 21 LYS A N 22
ATOM 15190 C CA . LYS A 1 21 ? 19.122 11.090 11.305 1.00 71.24 21 LYS A CA 22
ATOM 15191 C C . LYS A 1 21 ? 17.764 11.398 11.927 1.00 51.00 21 LYS A C 22
ATOM 15192 O O . LYS A 1 21 ? 17.682 11.860 13.065 1.00 32.54 21 LYS A O 22
ATOM 15211 N N . VAL A 1 22 ? 16.700 11.139 11.173 1.00 30.45 22 VAL A N 22
ATOM 15212 C CA . VAL A 1 22 ? 15.345 11.386 11.652 1.00 22.14 22 VAL A CA 22
ATOM 15213 C C . VAL A 1 22 ? 15.083 10.652 12.963 1.00 43.40 22 VAL A C 22
ATOM 15214 O O . VAL A 1 22 ? 14.231 11.056 13.754 1.00 14.40 22 VAL A O 22
ATOM 15227 N N . LYS A 1 23 ? 15.823 9.572 13.188 1.00 74.43 23 LYS A N 22
ATOM 15228 C CA . LYS A 1 23 ? 15.673 8.781 14.403 1.00 30.25 23 LYS A CA 22
ATOM 15229 C C . LYS A 1 23 ? 14.215 8.391 14.623 1.00 14.42 23 LYS A C 22
ATOM 15230 O O . LYS A 1 23 ? 13.652 8.628 15.693 1.00 70.31 23 LYS A O 22
ATOM 15249 N N . THR A 1 24 ? 13.607 7.792 13.604 1.00 32.41 24 THR A N 22
ATOM 15250 C CA . THR A 1 24 ? 12.214 7.369 13.686 1.00 4.21 24 THR A CA 22
ATOM 15251 C C . THR A 1 24 ? 12.043 5.940 13.185 1.00 22.42 24 THR A C 22
ATOM 15252 O O . THR A 1 24 ? 12.278 5.651 12.012 1.00 64.41 24 THR A O 22
ATOM 15263 N N . ASP A 1 25 ? 11.632 5.049 14.081 1.00 13.31 25 ASP A N 22
ATOM 15264 C CA . ASP A 1 25 ? 11.427 3.649 13.729 1.00 20.10 25 ASP A CA 22
ATOM 15265 C C . ASP A 1 25 ? 10.331 3.508 12.677 1.00 65.31 25 ASP A C 22
ATOM 15266 O O . ASP A 1 25 ? 9.264 4.108 12.793 1.00 32.43 25 ASP A O 22
ATOM 15275 N N . GLY A 1 26 ? 10.605 2.710 11.648 1.00 13.44 26 GLY A N 22
ATOM 15276 C CA . GLY A 1 26 ? 9.633 2.506 10.590 1.00 63.21 26 GLY A CA 22
ATOM 15277 C C . GLY A 1 26 ? 9.730 3.558 9.503 1.00 61.21 26 GLY A C 22
ATOM 15278 O O . GLY A 1 26 ? 9.086 3.444 8.460 1.00 74.10 26 GLY A O 22
ATOM 15282 N N . TYR A 1 27 ? 10.536 4.585 9.747 1.00 53.44 27 TYR A N 22
ATOM 15283 C CA . TYR A 1 27 ? 10.711 5.664 8.782 1.00 43.42 27 TYR A CA 22
ATOM 15284 C C . TYR A 1 27 ? 11.257 5.131 7.461 1.00 75.33 27 TYR A C 22
ATOM 15285 O O . TYR A 1 27 ? 10.730 5.434 6.390 1.00 13.41 27 TYR A O 22
ATOM 15303 N N . PHE A 1 28 ? 12.316 4.332 7.545 1.00 54.54 28 PHE A N 22
ATOM 15304 C CA . PHE A 1 28 ? 12.934 3.755 6.357 1.00 40.43 28 PHE A CA 22
ATOM 15305 C C . PHE A 1 28 ? 11.898 3.033 5.501 1.00 51.05 28 PHE A C 22
ATOM 15306 O O . PHE A 1 28 ? 11.861 3.197 4.281 1.00 41.22 28 PHE A O 22
ATOM 15323 N N . TYR A 1 29 ? 11.058 2.233 6.148 1.00 24.12 29 TYR A N 22
ATOM 15324 C CA . TYR A 1 29 ? 10.023 1.483 5.447 1.00 23.41 29 TYR A CA 22
ATOM 15325 C C . TYR A 1 29 ? 8.874 2.396 5.033 1.00 11.41 29 TYR A C 22
ATOM 15326 O O . TYR A 1 29 ? 8.132 2.093 4.100 1.00 52.44 29 TYR A O 22
ATOM 15344 N N . GLU A 1 30 ? 8.735 3.517 5.735 1.00 33.54 30 GLU A N 22
ATOM 15345 C CA . GLU A 1 30 ? 7.676 4.475 5.441 1.00 12.03 30 GLU A CA 22
ATOM 15346 C C . GLU A 1 30 ? 7.991 5.262 4.173 1.00 44.32 30 GLU A C 22
ATOM 15347 O O . GLU A 1 30 ? 7.188 5.309 3.241 1.00 34.21 30 GLU A O 22
ATOM 15359 N N . CYS A 1 31 ? 9.167 5.881 4.144 1.00 23.45 31 CYS A N 22
ATOM 15360 C CA . CYS A 1 31 ? 9.591 6.667 2.992 1.00 13.23 31 CYS A CA 22
ATOM 15361 C C . CYS A 1 31 ? 9.724 5.787 1.753 1.00 45.54 31 CYS A C 22
ATOM 15362 O O . CYS A 1 31 ? 9.565 6.256 0.625 1.00 30.00 31 CYS A O 22
ATOM 15369 N N . CYS A 1 32 ? 10.018 4.510 1.970 1.00 62.25 32 CYS A N 22
ATOM 15370 C CA . CYS A 1 32 ? 10.174 3.563 0.872 1.00 51.43 32 CYS A CA 22
ATOM 15371 C C . CYS A 1 32 ? 8.870 3.414 0.093 1.00 41.31 32 CYS A C 22
ATOM 15372 O O . CYS A 1 32 ? 8.873 3.035 -1.079 1.00 32.54 32 CYS A O 22
ATOM 15379 N N . THR A 1 33 ? 7.756 3.716 0.752 1.00 53.40 33 THR A N 22
ATOM 15380 C CA . THR A 1 33 ? 6.445 3.616 0.123 1.00 33.42 33 THR A CA 22
ATOM 15381 C C . THR A 1 33 ? 5.637 4.892 0.328 1.00 43.34 33 THR A C 22
ATOM 15382 O O . THR A 1 33 ? 4.412 4.889 0.209 1.00 20.23 33 THR A O 22
ATOM 15393 N N . SER A 1 34 ? 6.332 5.983 0.634 1.00 14.44 34 SER A N 22
ATOM 15394 C CA . SER A 1 34 ? 5.678 7.268 0.858 1.00 30.54 34 SER A CA 22
ATOM 15395 C C . SER A 1 34 ? 6.387 8.379 0.091 1.00 42.21 34 SER A C 22
ATOM 15396 O O . SER A 1 34 ? 7.473 8.816 0.472 1.00 42.41 34 SER A O 22
ATOM 15404 N N . ASP A 1 35 ? 5.765 8.832 -0.992 1.00 71.40 35 ASP A N 22
ATOM 15405 C CA . ASP A 1 35 ? 6.335 9.893 -1.814 1.00 14.02 35 ASP A CA 22
ATOM 15406 C C . ASP A 1 35 ? 6.391 11.207 -1.042 1.00 14.44 35 ASP A C 22
ATOM 15407 O O . ASP A 1 35 ? 7.330 11.988 -1.193 1.00 2.13 35 ASP A O 22
ATOM 15416 N N . SER A 1 36 ? 5.378 11.446 -0.215 1.00 34.33 36 SER A N 22
ATOM 15417 C CA . SER A 1 36 ? 5.309 12.668 0.578 1.00 71.03 36 SER A CA 22
ATOM 15418 C C . SER A 1 36 ? 6.434 12.712 1.607 1.00 43.12 36 SER A C 22
ATOM 15419 O O . SER A 1 36 ? 7.176 13.692 1.693 1.00 72.32 36 SER A O 22
ATOM 15427 N N . THR A 1 37 ? 6.556 11.643 2.387 1.00 22.15 37 THR A N 22
ATOM 15428 C CA . THR A 1 37 ? 7.589 11.558 3.412 1.00 3.40 37 THR A CA 22
ATOM 15429 C C . THR A 1 37 ? 8.974 11.788 2.817 1.00 71.51 37 THR A C 22
ATOM 15430 O O . THR A 1 37 ? 9.893 12.225 3.509 1.00 24.00 37 THR A O 22
ATOM 15441 N N . PHE A 1 38 ? 9.116 11.490 1.530 1.00 41.24 38 PHE A N 22
ATOM 15442 C CA . PHE A 1 38 ? 10.390 11.664 0.841 1.00 32.20 38 PHE A CA 22
ATOM 15443 C C . PHE A 1 38 ? 10.731 13.144 0.694 1.00 61.33 38 PHE A C 22
ATOM 15444 O O . PHE A 1 38 ? 11.901 13.527 0.704 1.00 40.22 38 PHE A O 22
ATOM 15461 N N . LYS A 1 39 ? 9.701 13.971 0.556 1.00 12.41 39 LYS A N 22
ATOM 15462 C CA . LYS A 1 39 ? 9.889 15.410 0.407 1.00 33.42 39 LYS A CA 22
ATOM 15463 C C . LYS A 1 39 ? 10.626 15.989 1.610 1.00 0.50 39 LYS A C 22
ATOM 15464 O O . LYS A 1 39 ? 11.413 16.927 1.476 1.00 32.04 39 LYS A O 22
ATOM 15483 N N . LYS A 1 40 ? 10.368 15.425 2.785 1.00 52.11 40 LYS A N 22
ATOM 15484 C CA . LYS A 1 40 ? 11.009 15.884 4.012 1.00 75.52 40 LYS A CA 22
ATOM 15485 C C . LYS A 1 40 ? 12.459 15.416 4.075 1.00 1.24 40 LYS A C 22
ATOM 15486 O O . LYS A 1 40 ? 13.366 16.206 4.341 1.00 55.33 40 LYS A O 22
ATOM 15505 N N . CYS A 1 41 ? 12.672 14.128 3.829 1.00 22.12 41 CYS A N 22
ATOM 15506 C CA . CYS A 1 41 ? 14.013 13.555 3.857 1.00 15.03 41 CYS A CA 22
ATOM 15507 C C . CYS A 1 41 ? 14.897 14.187 2.786 1.00 12.02 41 CYS A C 22
ATOM 15508 O O . CYS A 1 41 ? 16.097 14.371 2.988 1.00 72.21 41 CYS A O 22
ATOM 15515 N N . GLN A 1 42 ? 14.294 14.517 1.648 1.00 3.14 42 GLN A N 22
ATOM 15516 C CA . GLN A 1 42 ? 15.027 15.128 0.546 1.00 62.12 42 GLN A CA 22
ATOM 15517 C C . GLN A 1 42 ? 15.678 16.436 0.983 1.00 23.23 42 GLN A C 22
ATOM 15518 O O . GLN A 1 42 ? 16.803 16.744 0.587 1.00 33.34 42 GLN A O 22
ATOM 15532 N N . ASP A 1 43 ? 14.965 17.201 1.801 1.00 14.43 43 ASP A N 22
ATOM 15533 C CA . ASP A 1 43 ? 15.473 18.476 2.293 1.00 3.54 43 ASP A CA 22
ATOM 15534 C C . ASP A 1 43 ? 16.600 18.260 3.299 1.00 14.53 43 ASP A C 22
ATOM 15535 O O . ASP A 1 43 ? 17.631 18.931 3.246 1.00 42.50 43 ASP A O 22
ATOM 15544 N N . LEU A 1 44 ? 16.395 17.321 4.216 1.00 40.10 44 LEU A N 22
ATOM 15545 C CA . LEU A 1 44 ? 17.393 17.017 5.236 1.00 70.24 44 LEU A CA 22
ATOM 15546 C C . LEU A 1 44 ? 18.744 16.706 4.600 1.00 60.24 44 LEU A C 22
ATOM 15547 O O . LEU A 1 44 ? 19.764 17.291 4.966 1.00 42.01 44 LEU A O 22
ATOM 15563 N N . LEU A 1 45 ? 18.744 15.783 3.644 1.00 12.00 45 LEU A N 22
ATOM 15564 C CA . LEU A 1 45 ? 19.969 15.395 2.954 1.00 4.53 45 LEU A CA 22
ATOM 15565 C C . LEU A 1 45 ? 20.540 16.565 2.159 1.00 51.31 45 LEU A C 22
ATOM 15566 O O . LEU A 1 45 ? 21.744 16.631 1.908 1.00 32.02 45 LEU A O 22
ATOM 15582 N N . HIS A 1 46 ? 19.668 17.489 1.766 1.00 32.43 46 HIS A N 22
ATOM 15583 C CA . HIS A 1 46 ? 20.085 18.658 1.002 1.00 43.45 46 HIS A CA 22
ATOM 15584 C C . HIS A 1 46 ? 20.020 19.919 1.858 1.00 1.13 46 HIS A C 22
ATOM 15585 O O . HIS A 1 46 ? 20.679 20.916 1.563 1.00 43.52 46 HIS A O 22
ATOM 15599 N N . ALA A 1 1 ? 0.897 -0.044 0.038 1.00 24.24 1 ALA A N 23
ATOM 15600 C CA . ALA A 1 1 ? 2.160 -0.203 0.748 1.00 5.24 1 ALA A CA 23
ATOM 15601 C C . ALA A 1 1 ? 3.120 -1.095 -0.031 1.00 61.33 1 ALA A C 23
ATOM 15602 O O . ALA A 1 1 ? 3.596 -2.108 0.481 1.00 30.45 1 ALA A O 23
ATOM 15609 N N . ASP A 1 2 ? 3.400 -0.713 -1.272 1.00 74.25 2 ASP A N 23
ATOM 15610 C CA . ASP A 1 2 ? 4.303 -1.479 -2.123 1.00 62.11 2 ASP A CA 23
ATOM 15611 C C . ASP A 1 2 ? 5.740 -0.989 -1.970 1.00 32.43 2 ASP A C 23
ATOM 15612 O O . ASP A 1 2 ? 6.007 0.210 -2.033 1.00 61.33 2 ASP A O 23
ATOM 15621 N N . ASN A 1 3 ? 6.660 -1.926 -1.766 1.00 64.12 3 ASN A N 23
ATOM 15622 C CA . ASN A 1 3 ? 8.070 -1.590 -1.602 1.00 11.42 3 ASN A CA 23
ATOM 15623 C C . ASN A 1 3 ? 8.701 -1.222 -2.941 1.00 42.03 3 ASN A C 23
ATOM 15624 O O . ASN A 1 3 ? 8.935 -2.085 -3.788 1.00 3.22 3 ASN A O 23
ATOM 15635 N N . LYS A 1 4 ? 8.975 0.065 -3.127 1.00 22.15 4 LYS A N 23
ATOM 15636 C CA . LYS A 1 4 ? 9.581 0.549 -4.361 1.00 62.43 4 LYS A CA 23
ATOM 15637 C C . LYS A 1 4 ? 11.103 0.520 -4.268 1.00 24.11 4 LYS A C 23
ATOM 15638 O O . LYS A 1 4 ? 11.788 0.157 -5.225 1.00 74.03 4 LYS A O 23
ATOM 15657 N N . CYS A 1 5 ? 11.628 0.903 -3.109 1.00 12.42 5 CYS A N 23
ATOM 15658 C CA . CYS A 1 5 ? 13.069 0.921 -2.889 1.00 70.14 5 CYS A CA 23
ATOM 15659 C C . CYS A 1 5 ? 13.674 -0.458 -3.139 1.00 50.30 5 CYS A C 23
ATOM 15660 O O . CYS A 1 5 ? 14.859 -0.579 -3.449 1.00 34.22 5 CYS A O 23
ATOM 15667 N N . GLU A 1 6 ? 12.851 -1.493 -3.002 1.00 0.31 6 GLU A N 23
ATOM 15668 C CA . GLU A 1 6 ? 13.306 -2.862 -3.212 1.00 75.21 6 GLU A CA 23
ATOM 15669 C C . GLU A 1 6 ? 13.993 -3.005 -4.567 1.00 21.42 6 GLU A C 23
ATOM 15670 O O . GLU A 1 6 ? 14.906 -3.814 -4.729 1.00 74.30 6 GLU A O 23
ATOM 15682 N N . ASN A 1 7 ? 13.547 -2.214 -5.537 1.00 10.22 7 ASN A N 23
ATOM 15683 C CA . ASN A 1 7 ? 14.118 -2.252 -6.878 1.00 71.53 7 ASN A CA 23
ATOM 15684 C C . ASN A 1 7 ? 15.083 -1.091 -7.092 1.00 43.34 7 ASN A C 23
ATOM 15685 O O . ASN A 1 7 ? 16.036 -1.196 -7.865 1.00 20.14 7 ASN A O 23
ATOM 15696 N N . SER A 1 8 ? 14.830 0.017 -6.403 1.00 20.15 8 SER A N 23
ATOM 15697 C CA . SER A 1 8 ? 15.674 1.200 -6.519 1.00 64.01 8 SER A CA 23
ATOM 15698 C C . SER A 1 8 ? 16.751 1.208 -5.438 1.00 62.54 8 SER A C 23
ATOM 15699 O O . SER A 1 8 ? 16.454 1.336 -4.250 1.00 31.11 8 SER A O 23
ATOM 15707 N N . LEU A 1 9 ? 18.004 1.069 -5.859 1.00 54.02 9 LEU A N 23
ATOM 15708 C CA . LEU A 1 9 ? 19.127 1.060 -4.928 1.00 71.34 9 LEU A CA 23
ATOM 15709 C C . LEU A 1 9 ? 19.331 2.438 -4.307 1.00 71.23 9 LEU A C 23
ATOM 15710 O O . LEU A 1 9 ? 19.663 2.555 -3.128 1.00 32.14 9 LEU A O 23
ATOM 15726 N N . ARG A 1 10 ? 19.128 3.478 -5.109 1.00 0.31 10 ARG A N 23
ATOM 15727 C CA . ARG A 1 10 ? 19.289 4.849 -4.638 1.00 33.44 10 ARG A CA 23
ATOM 15728 C C . ARG A 1 10 ? 18.186 5.216 -3.649 1.00 50.42 10 ARG A C 23
ATOM 15729 O O . ARG A 1 10 ? 18.397 6.018 -2.739 1.00 32.34 10 ARG A O 23
ATOM 15750 N N . ARG A 1 11 ? 17.010 4.626 -3.836 1.00 21.12 11 ARG A N 23
ATOM 15751 C CA . ARG A 1 11 ? 15.874 4.893 -2.962 1.00 71.31 11 ARG A CA 23
ATOM 15752 C C . ARG A 1 11 ? 16.102 4.297 -1.576 1.00 61.41 11 ARG A C 23
ATOM 15753 O O . ARG A 1 11 ? 15.780 4.916 -0.563 1.00 53.42 11 ARG A O 23
ATOM 15774 N N . GLU A 1 12 ? 16.660 3.090 -1.541 1.00 15.32 12 GLU A N 23
ATOM 15775 C CA . GLU A 1 12 ? 16.929 2.411 -0.279 1.00 61.20 12 GLU A CA 23
ATOM 15776 C C . GLU A 1 12 ? 18.050 3.108 0.486 1.00 44.22 12 GLU A C 23
ATOM 15777 O O . GLU A 1 12 ? 17.899 3.444 1.661 1.00 53.44 12 GLU A O 23
ATOM 15789 N N . ILE A 1 13 ? 19.175 3.321 -0.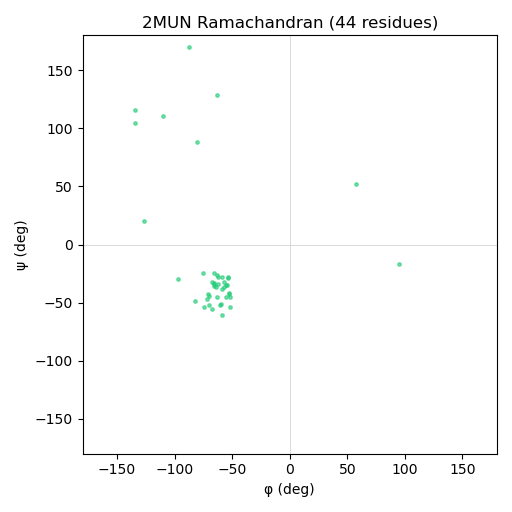189 1.00 0.31 13 ILE A N 23
ATOM 15790 C CA . ILE A 1 13 ? 20.321 3.979 0.426 1.00 24.42 13 ILE A CA 23
ATOM 15791 C C . ILE A 1 13 ? 19.937 5.344 0.986 1.00 42.23 13 ILE A C 23
ATOM 15792 O O . ILE A 1 13 ? 20.432 5.758 2.034 1.00 52.44 13 ILE A O 23
ATOM 15808 N N . ALA A 1 14 ? 19.050 6.038 0.280 1.00 4.41 14 ALA A N 23
ATOM 15809 C CA . ALA A 1 14 ? 18.596 7.356 0.708 1.00 23.31 14 ALA A CA 23
ATOM 15810 C C . ALA A 1 14 ? 17.757 7.261 1.977 1.00 13.35 14 ALA A C 23
ATOM 15811 O O . ALA A 1 14 ? 17.885 8.087 2.882 1.00 25.32 14 ALA A O 23
ATOM 15818 N N . CYS A 1 15 ? 16.896 6.251 2.038 1.00 31.22 15 CYS A N 23
ATOM 15819 C CA . CYS A 1 15 ? 16.034 6.049 3.196 1.00 34.31 15 CYS A CA 23
ATOM 15820 C C . CYS A 1 15 ? 16.844 5.588 4.404 1.00 2.33 15 CYS A C 23
ATOM 15821 O O . CYS A 1 15 ? 16.554 5.964 5.539 1.00 23.23 15 CYS A O 23
ATOM 15828 N N . GLY A 1 16 ? 17.863 4.772 4.151 1.00 74.15 16 GLY A N 23
ATOM 15829 C CA . GLY A 1 16 ? 18.700 4.274 5.226 1.00 33.42 16 GLY A CA 23
ATOM 15830 C C . GLY A 1 16 ? 19.324 5.390 6.039 1.00 23.15 16 GLY A C 23
ATOM 15831 O O . GLY A 1 16 ? 19.319 5.348 7.269 1.00 33.43 16 GLY A O 23
ATOM 15835 N N . GLN A 1 17 ? 19.865 6.390 5.351 1.00 25.12 17 GLN A N 23
ATOM 15836 C CA . GLN A 1 17 ? 20.499 7.521 6.019 1.00 61.04 17 GLN A CA 23
ATOM 15837 C C . GLN A 1 17 ? 19.479 8.318 6.825 1.00 42.42 17 GLN A C 23
ATOM 15838 O O . GLN A 1 17 ? 19.643 8.519 8.029 1.00 62.43 17 GLN A O 23
ATOM 15852 N N . CYS A 1 18 ? 18.426 8.772 6.153 1.00 1.25 18 CYS A N 23
ATOM 15853 C CA . CYS A 1 18 ? 17.379 9.549 6.806 1.00 21.13 18 CYS A CA 23
ATOM 15854 C C . CYS A 1 18 ? 16.774 8.774 7.973 1.00 23.33 18 CYS A C 23
ATOM 15855 O O . CYS A 1 18 ? 16.349 9.361 8.968 1.00 2.22 18 CYS A O 23
ATOM 15862 N N . ARG A 1 19 ? 16.740 7.452 7.844 1.00 72.53 19 ARG A N 23
ATOM 15863 C CA . ARG A 1 19 ? 16.187 6.596 8.886 1.00 34.24 19 ARG A CA 23
ATOM 15864 C C . ARG A 1 19 ? 16.926 6.799 10.205 1.00 24.35 19 ARG A C 23
ATOM 15865 O O . ARG A 1 19 ? 16.323 6.766 11.278 1.00 23.23 19 ARG A O 23
ATOM 15886 N N . ASP A 1 20 ? 18.235 7.008 10.118 1.00 63.35 20 ASP A N 23
ATOM 15887 C CA . ASP A 1 20 ? 19.058 7.216 11.304 1.00 54.44 20 ASP A CA 23
ATOM 15888 C C . ASP A 1 20 ? 18.975 8.665 11.774 1.00 43.31 20 ASP A C 23
ATOM 15889 O O . ASP A 1 20 ? 18.754 8.935 12.955 1.00 74.34 20 ASP A O 23
ATOM 15898 N N . LYS A 1 21 ? 19.156 9.595 10.842 1.00 3.45 21 LYS A N 23
ATOM 15899 C CA . LYS A 1 21 ? 19.103 11.017 11.160 1.00 14.50 21 LYS A CA 23
ATOM 15900 C C . LYS A 1 21 ? 17.750 11.391 11.757 1.00 34.13 21 LYS A C 23
ATOM 15901 O O . LYS A 1 21 ? 17.668 11.852 12.896 1.00 44.12 21 LYS A O 23
ATOM 15920 N N . VAL A 1 22 ? 16.689 11.187 10.982 1.00 1.41 22 VAL A N 23
ATOM 15921 C CA . VAL A 1 22 ? 15.339 11.500 11.436 1.00 42.32 22 VAL A CA 23
ATOM 15922 C C . VAL A 1 22 ? 15.047 10.848 12.783 1.00 42.34 22 VAL A C 23
ATOM 15923 O O . VAL A 1 22 ? 14.257 11.361 13.575 1.00 54.10 22 VAL A O 23
ATOM 15936 N N . LYS A 1 23 ? 15.691 9.714 13.036 1.00 32.05 23 LYS A N 23
ATOM 15937 C CA . LYS A 1 23 ? 15.503 8.991 14.288 1.00 33.35 23 LYS A CA 23
ATOM 15938 C C . LYS A 1 23 ? 14.037 8.616 14.485 1.00 24.43 23 LYS A C 23
ATOM 15939 O O . LYS A 1 23 ? 13.430 8.952 15.503 1.00 65.22 23 LYS A O 23
ATOM 15958 N N . THR A 1 24 ? 13.474 7.915 13.506 1.00 55.52 24 THR A N 23
ATOM 15959 C CA . THR A 1 24 ? 12.080 7.494 13.572 1.00 51.44 24 THR A CA 23
ATOM 15960 C C . THR A 1 24 ? 11.919 6.052 13.104 1.00 15.44 24 THR A C 23
ATOM 15961 O O . THR A 1 24 ? 12.173 5.734 11.943 1.00 42.23 24 THR A O 23
ATOM 15972 N N . ASP A 1 25 ? 11.494 5.184 14.016 1.00 54.33 25 ASP A N 23
ATOM 15973 C CA . ASP A 1 25 ? 11.296 3.775 13.696 1.00 44.21 25 ASP A CA 23
ATOM 15974 C C . ASP A 1 25 ? 10.201 3.604 12.648 1.00 62.12 25 ASP A C 23
ATOM 15975 O O . ASP A 1 25 ? 9.069 4.044 12.841 1.00 33.21 25 ASP A O 23
ATOM 15984 N N . GLY A 1 26 ? 10.548 2.962 11.536 1.00 11.11 26 GLY A N 23
ATOM 15985 C CA . GLY A 1 26 ? 9.584 2.745 10.473 1.00 12.34 26 GLY A CA 23
ATOM 15986 C C . GLY A 1 26 ? 9.715 3.760 9.355 1.00 3.33 26 GLY A C 23
ATOM 15987 O O . GLY A 1 26 ? 9.083 3.625 8.307 1.00 4.12 26 GLY A O 23
ATOM 15991 N N . TYR A 1 27 ? 10.536 4.780 9.578 1.00 3.42 27 TYR A N 23
ATOM 15992 C CA . TYR A 1 27 ? 10.745 5.825 8.583 1.00 64.13 27 TYR A CA 23
ATOM 15993 C C . TYR A 1 27 ? 11.260 5.235 7.274 1.00 64.45 27 TYR A C 23
ATOM 15994 O O . TYR A 1 27 ? 10.742 5.534 6.197 1.00 5.15 27 TYR A O 23
ATOM 16012 N N . PHE A 1 28 ? 12.284 4.393 7.374 1.00 71.11 28 PHE A N 23
ATOM 16013 C CA . PHE A 1 28 ? 12.871 3.759 6.199 1.00 52.41 28 PHE A CA 23
ATOM 16014 C C . PHE A 1 28 ? 11.800 3.062 5.365 1.00 50.42 28 PHE A C 23
ATOM 16015 O O . PHE A 1 28 ? 11.770 3.190 4.141 1.00 41.34 28 PHE A O 23
ATOM 16032 N N . TYR A 1 29 ? 10.923 2.325 6.036 1.00 20.54 29 TYR A N 23
ATOM 16033 C CA . TYR A 1 29 ? 9.852 1.604 5.358 1.00 10.31 29 TYR A CA 23
ATOM 16034 C C . TYR A 1 29 ? 8.749 2.560 4.914 1.00 32.01 29 TYR A C 23
ATOM 16035 O O . TYR A 1 29 ? 8.003 2.272 3.978 1.00 4.14 29 TYR A O 23
ATOM 16053 N N . GLU A 1 30 ? 8.653 3.699 5.593 1.00 35.33 30 GLU A N 23
ATOM 16054 C CA . GLU A 1 30 ? 7.641 4.697 5.269 1.00 14.43 30 GLU A CA 23
ATOM 16055 C C . GLU A 1 30 ? 7.994 5.432 3.979 1.00 25.04 30 GLU A C 23
ATOM 16056 O O . GLU A 1 30 ? 7.194 5.492 3.046 1.00 72.42 30 GLU A O 23
ATOM 16068 N N . CYS A 1 31 ? 9.199 5.991 3.935 1.00 23.42 31 CYS A N 23
ATOM 16069 C CA . CYS A 1 31 ? 9.661 6.723 2.762 1.00 72.52 31 CYS A CA 23
ATOM 16070 C C . CYS A 1 31 ? 9.759 5.801 1.550 1.00 71.24 31 CYS A C 23
ATOM 16071 O O . CYS A 1 31 ? 9.623 6.242 0.408 1.00 63.31 31 CYS A O 23
ATOM 16078 N N . CYS A 1 32 ? 9.995 4.519 1.806 1.00 62.40 32 CYS A N 23
ATOM 16079 C CA . CYS A 1 32 ? 10.112 3.533 0.738 1.00 52.54 32 CYS A CA 23
ATOM 16080 C C . CYS A 1 32 ? 8.798 3.402 -0.027 1.00 34.34 32 CYS A C 23
ATOM 16081 O O . CYS A 1 32 ? 8.780 3.002 -1.191 1.00 64.23 32 CYS A O 23
ATOM 16088 N N . THR A 1 33 ? 7.697 3.741 0.637 1.00 12.20 33 THR A N 23
ATOM 16089 C CA . THR A 1 33 ? 6.378 3.660 0.022 1.00 40.40 33 THR A CA 23
ATOM 16090 C C . THR A 1 33 ? 5.627 4.980 0.155 1.00 4.51 33 THR A C 23
ATOM 16091 O O . THR A 1 33 ? 4.402 5.023 0.043 1.00 63.00 33 THR A O 23
ATOM 16102 N N . SER A 1 34 ? 6.370 6.057 0.394 1.00 20.33 34 SER A N 23
ATOM 16103 C CA . SER A 1 34 ? 5.774 7.379 0.546 1.00 74.33 34 SER A CA 23
ATOM 16104 C C . SER A 1 34 ? 6.540 8.417 -0.268 1.00 71.23 34 SER A C 23
ATOM 16105 O O . SER A 1 34 ? 7.616 8.864 0.130 1.00 32.41 34 SER A O 23
ATOM 16113 N N . ASP A 1 35 ? 5.978 8.796 -1.411 1.00 32.13 35 ASP A N 23
ATOM 16114 C CA . ASP A 1 35 ? 6.606 9.782 -2.282 1.00 3.22 35 ASP A CA 23
ATOM 16115 C C . ASP A 1 35 ? 6.653 11.150 -1.609 1.00 2.44 35 ASP A C 23
ATOM 16116 O O . ASP A 1 35 ? 7.616 11.900 -1.770 1.00 40.03 35 ASP A O 23
ATOM 16125 N N . SER A 1 36 ? 5.606 11.469 -0.854 1.00 43.32 36 SER A N 23
ATOM 16126 C CA . SER A 1 36 ? 5.526 12.749 -0.160 1.00 53.34 36 SER A CA 23
ATOM 16127 C C . SER A 1 36 ? 6.538 12.814 0.980 1.00 74.04 36 SER A C 23
ATOM 16128 O O . SER A 1 36 ? 7.184 13.840 1.195 1.00 21.20 36 SER A O 23
ATOM 16136 N N . THR A 1 37 ? 6.670 11.710 1.708 1.00 21.04 37 THR A N 23
ATOM 16137 C CA . THR A 1 37 ? 7.601 11.640 2.827 1.00 25.21 37 THR A CA 23
ATOM 16138 C C . THR A 1 37 ? 9.041 11.807 2.355 1.00 3.22 37 THR A C 23
ATOM 16139 O O . THR A 1 37 ? 9.907 12.246 3.113 1.00 14.11 37 THR A O 23
ATOM 16150 N N . PHE A 1 38 ? 9.292 11.455 1.098 1.00 12.44 38 PHE A N 23
ATOM 16151 C CA . PHE A 1 38 ? 10.628 11.567 0.525 1.00 21.32 38 PHE A CA 23
ATOM 16152 C C . PHE A 1 38 ? 11.045 13.029 0.396 1.00 34.14 38 PHE A C 23
ATOM 16153 O O . PHE A 1 38 ? 12.216 13.370 0.559 1.00 25.32 38 PHE A O 23
ATOM 16170 N N . LYS A 1 39 ? 10.076 13.890 0.102 1.00 23.11 39 LYS A N 23
ATOM 16171 C CA . LYS A 1 39 ? 10.340 15.316 -0.049 1.00 14.04 39 LYS A CA 23
ATOM 16172 C C . LYS A 1 39 ? 11.086 15.863 1.164 1.00 32.33 39 LYS A C 23
ATOM 16173 O O . LYS A 1 39 ? 12.137 16.489 1.029 1.00 1.21 39 LYS A O 23
ATOM 16192 N N . LYS A 1 40 ? 10.537 15.621 2.350 1.00 74.43 40 LYS A N 23
ATOM 16193 C CA . LYS A 1 40 ? 11.151 16.086 3.587 1.00 30.35 40 LYS A CA 23
ATOM 16194 C C . LYS A 1 40 ? 12.574 15.554 3.722 1.00 44.24 40 LYS A C 23
ATOM 16195 O O . LYS A 1 40 ? 13.514 16.317 3.949 1.00 31.03 40 LYS A O 23
ATOM 16214 N N . CYS A 1 41 ? 12.727 14.242 3.578 1.00 42.13 41 CYS A N 23
ATOM 16215 C CA . CYS A 1 41 ? 14.036 13.608 3.682 1.00 51.24 41 CYS A CA 23
ATOM 16216 C C . CYS A 1 41 ? 15.022 14.231 2.697 1.00 13.02 41 CYS A C 23
ATOM 16217 O O . CYS A 1 41 ? 16.181 14.470 3.033 1.00 22.11 41 CYS A O 23
ATOM 16224 N N . GLN A 1 42 ? 14.551 14.491 1.482 1.00 41.13 42 GLN A N 23
ATOM 16225 C CA . GLN A 1 42 ? 15.391 15.086 0.449 1.00 62.51 42 GLN A CA 23
ATOM 16226 C C . GLN A 1 42 ? 16.031 16.378 0.945 1.00 52.33 42 GLN A C 23
ATOM 16227 O O . GLN A 1 42 ? 17.173 16.687 0.605 1.00 41.30 42 GLN A O 23
ATOM 16241 N N . ASP A 1 43 ? 15.287 17.130 1.749 1.00 61.30 43 ASP A N 23
ATOM 16242 C CA . ASP A 1 43 ? 15.782 18.389 2.292 1.00 12.34 43 ASP A CA 23
ATOM 16243 C C . ASP A 1 43 ? 16.863 18.142 3.339 1.00 23.05 43 ASP A C 23
ATOM 16244 O O . ASP A 1 43 ? 17.836 18.892 3.432 1.00 13.44 43 ASP A O 23
ATOM 16253 N N . LEU A 1 44 ? 16.687 17.086 4.126 1.00 1.44 44 LEU A N 23
ATOM 16254 C CA . LEU A 1 44 ? 17.648 16.740 5.168 1.00 14.14 44 LEU A CA 23
ATOM 16255 C C . LEU A 1 44 ? 19.002 16.383 4.564 1.00 74.41 44 LEU A C 23
ATOM 16256 O O . LEU A 1 44 ? 20.033 16.927 4.959 1.00 24.14 44 LEU A O 23
ATOM 16272 N N . LEU A 1 45 ? 18.991 15.466 3.602 1.00 12.32 45 LEU A N 23
ATOM 16273 C CA . LEU A 1 45 ? 20.218 15.037 2.940 1.00 1.34 45 LEU A CA 23
ATOM 16274 C C . LEU A 1 45 ? 20.858 16.193 2.177 1.00 31.24 45 LEU A C 23
ATOM 16275 O O . LEU A 1 45 ? 22.070 16.213 1.963 1.00 43.22 45 LEU A O 23
ATOM 16291 N N . HIS A 1 46 ? 20.035 17.155 1.772 1.00 62.14 46 HIS A N 23
ATOM 16292 C CA . HIS A 1 46 ? 20.521 18.316 1.035 1.00 43.11 46 HIS A CA 23
ATOM 16293 C C . HIS A 1 46 ? 21.124 19.348 1.983 1.00 11.14 46 HIS A C 23
ATOM 16294 O O . HIS A 1 46 ? 20.402 20.125 2.610 1.00 24.32 46 HIS A O 23
ATOM 16308 N N . ALA A 1 1 ? 0.979 1.099 -0.136 1.00 12.21 1 ALA A N 24
ATOM 16309 C CA . ALA A 1 1 ? 2.120 0.462 0.509 1.00 44.50 1 ALA A CA 24
ATOM 16310 C C . ALA A 1 1 ? 2.992 -0.264 -0.510 1.00 51.21 1 ALA A C 24
ATOM 16311 O O . ALA A 1 1 ? 3.412 -1.399 -0.285 1.00 72.00 1 ALA A O 24
ATOM 16318 N N . ASP A 1 2 ? 3.259 0.397 -1.631 1.00 3.43 2 ASP A N 24
ATOM 16319 C CA . ASP A 1 2 ? 4.081 -0.185 -2.685 1.00 25.42 2 ASP A CA 24
ATOM 16320 C C . ASP A 1 2 ? 5.565 0.023 -2.395 1.00 54.11 2 ASP A C 24
ATOM 16321 O O . ASP A 1 2 ? 6.012 1.148 -2.177 1.00 43.04 2 ASP A O 24
ATOM 16330 N N . ASN A 1 3 ? 6.321 -1.070 -2.393 1.00 43.41 3 ASN A N 24
ATOM 16331 C CA . ASN A 1 3 ? 7.754 -1.007 -2.128 1.00 41.44 3 ASN A CA 24
ATOM 16332 C C . ASN A 1 3 ? 8.511 -0.490 -3.349 1.00 34.35 3 ASN A C 24
ATOM 16333 O O . ASN A 1 3 ? 8.538 -1.137 -4.396 1.00 20.23 3 ASN A O 24
ATOM 16344 N N . LYS A 1 4 ? 9.125 0.679 -3.206 1.00 14.42 4 LYS A N 24
ATOM 16345 C CA . LYS A 1 4 ? 9.884 1.283 -4.294 1.00 52.43 4 LYS A CA 24
ATOM 16346 C C . LYS A 1 4 ? 11.370 0.966 -4.163 1.00 31.03 4 LYS A C 24
ATOM 16347 O O . LYS A 1 4 ? 12.058 0.743 -5.159 1.00 42.32 4 LYS A O 24
ATOM 16366 N N . CYS A 1 5 ? 11.859 0.945 -2.927 1.00 52.53 5 CYS A N 24
ATOM 16367 C CA . CYS A 1 5 ? 13.263 0.654 -2.665 1.00 11.23 5 CYS A CA 24
ATOM 16368 C C . CYS A 1 5 ? 13.659 -0.695 -3.258 1.00 52.32 5 CYS A C 24
ATOM 16369 O O . CYS A 1 5 ? 14.828 -0.932 -3.558 1.00 23.31 5 CYS A O 24
ATOM 16376 N N . GLU A 1 6 ? 12.675 -1.573 -3.425 1.00 23.43 6 GLU A N 24
ATOM 16377 C CA . GLU A 1 6 ? 12.922 -2.898 -3.982 1.00 34.33 6 GLU A CA 24
ATOM 16378 C C . GLU A 1 6 ? 13.537 -2.797 -5.374 1.00 61.14 6 GLU A C 24
ATOM 16379 O O . GLU A 1 6 ? 14.262 -3.690 -5.810 1.00 64.12 6 GLU A O 24
ATOM 16391 N N . ASN A 1 7 ? 13.241 -1.702 -6.068 1.00 20.44 7 ASN A N 24
ATOM 16392 C CA . ASN A 1 7 ? 13.764 -1.484 -7.412 1.00 32.15 7 ASN A CA 24
ATOM 16393 C C . ASN A 1 7 ? 14.670 -0.257 -7.450 1.00 73.11 7 ASN A C 24
ATOM 16394 O O . ASN A 1 7 ? 15.553 -0.152 -8.301 1.00 0.51 7 ASN A O 24
ATOM 16405 N N . SER A 1 8 ? 14.444 0.668 -6.522 1.00 62.44 8 SER A N 24
ATOM 16406 C CA . SER A 1 8 ? 15.238 1.889 -6.452 1.00 14.02 8 SER A CA 24
ATOM 16407 C C . SER A 1 8 ? 16.348 1.757 -5.413 1.00 74.45 8 SER A C 24
ATOM 16408 O O . SER A 1 8 ? 16.105 1.865 -4.211 1.00 31.23 8 SER A O 24
ATOM 16416 N N . LEU A 1 9 ? 17.566 1.522 -5.887 1.00 24.34 9 LEU A N 24
ATOM 16417 C CA . LEU A 1 9 ? 18.716 1.374 -5.000 1.00 52.15 9 LEU A CA 24
ATOM 16418 C C . LEU A 1 9 ? 19.066 2.702 -4.338 1.00 4.44 9 LEU A C 24
ATOM 16419 O O . LEU A 1 9 ? 19.477 2.739 -3.178 1.00 1.14 9 LEU A O 24
ATOM 16435 N N . ARG A 1 10 ? 18.899 3.791 -5.081 1.00 45.12 10 ARG A N 24
ATOM 16436 C CA . ARG A 1 10 ? 19.197 5.122 -4.565 1.00 63.22 10 ARG A CA 24
ATOM 16437 C C . ARG A 1 10 ? 18.228 5.502 -3.450 1.00 54.12 10 ARG A C 24
ATOM 16438 O O . ARG A 1 10 ? 18.602 6.181 -2.494 1.00 35.14 10 ARG A O 24
ATOM 16459 N N . ARG A 1 11 ? 16.981 5.061 -3.581 1.00 71.50 11 ARG A N 24
ATOM 16460 C CA . ARG A 1 11 ? 15.957 5.356 -2.586 1.00 3.01 11 ARG A CA 24
ATOM 16461 C C . ARG A 1 11 ? 16.320 4.746 -1.235 1.00 70.21 11 ARG A C 24
ATOM 16462 O O . ARG A 1 11 ? 16.184 5.391 -0.196 1.00 62.30 11 ARG A O 24
ATOM 16483 N N . GLU A 1 12 ? 16.781 3.499 -1.259 1.00 41.23 12 GLU A N 24
ATOM 16484 C CA . GLU A 1 12 ? 17.162 2.802 -0.036 1.00 54.42 12 GLU A CA 24
ATOM 16485 C C . GLU A 1 12 ? 18.331 3.504 0.649 1.00 53.44 12 GLU A C 24
ATOM 16486 O O . GLU A 1 12 ? 18.269 3.818 1.838 1.00 43.43 12 GLU A O 24
ATOM 16498 N N . ILE A 1 13 ? 19.394 3.746 -0.110 1.00 43.41 13 ILE A N 24
ATOM 16499 C CA . ILE A 1 13 ? 20.577 4.411 0.423 1.00 51.21 13 ILE A CA 24
ATOM 16500 C C . ILE A 1 13 ? 20.220 5.761 1.035 1.00 54.52 13 ILE A C 24
ATOM 16501 O O . ILE A 1 13 ? 20.758 6.146 2.072 1.00 11.05 13 ILE A O 24
ATOM 16517 N N . ALA A 1 14 ? 19.306 6.476 0.386 1.00 45.25 14 ALA A N 24
ATOM 16518 C CA . ALA A 1 14 ? 18.874 7.782 0.868 1.00 71.03 14 ALA A CA 24
ATOM 16519 C C . ALA A 1 14 ? 18.047 7.650 2.142 1.00 3.34 14 ALA A C 24
ATOM 16520 O O . ALA A 1 14 ? 18.328 8.304 3.147 1.00 4.22 14 ALA A O 24
ATOM 16527 N N . CYS A 1 15 ? 17.026 6.801 2.095 1.00 42.42 15 CYS A N 24
ATOM 16528 C CA . CYS A 1 15 ? 16.157 6.584 3.245 1.00 2.31 15 CYS A CA 24
ATOM 16529 C C . CYS A 1 15 ? 16.957 6.082 4.444 1.00 71.13 15 CYS A C 24
ATOM 16530 O O . CYS A 1 15 ? 16.696 6.466 5.583 1.00 52.42 15 CYS A O 24
ATOM 16537 N N . GLY A 1 16 ? 17.933 5.220 4.177 1.00 25.44 16 GLY A N 24
ATOM 16538 C CA . GLY A 1 16 ? 18.757 4.679 5.243 1.00 35.42 16 GLY A CA 24
ATOM 16539 C C . GLY A 1 16 ? 19.371 5.762 6.108 1.00 70.52 16 GLY A C 24
ATOM 16540 O O . GLY A 1 16 ? 19.388 5.650 7.333 1.00 3.03 16 GLY A O 24
ATOM 16544 N N . GLN A 1 17 ? 19.878 6.811 5.468 1.00 34.34 17 GLN A N 24
ATOM 16545 C CA . GLN A 1 17 ? 20.498 7.917 6.188 1.00 22.30 17 GLN A CA 24
ATOM 16546 C C . GLN A 1 17 ? 19.475 8.645 7.054 1.00 43.04 17 GLN A C 24
ATOM 16547 O O . GLN A 1 17 ? 19.674 8.816 8.257 1.00 42.53 17 GLN A O 24
ATOM 16561 N N . CYS A 1 18 ? 18.380 9.072 6.434 1.00 43.31 18 CYS A N 24
ATOM 16562 C CA . CYS A 1 18 ? 17.326 9.783 7.147 1.00 52.23 18 CYS A CA 24
ATOM 16563 C C . CYS A 1 18 ? 16.762 8.928 8.278 1.00 74.04 18 CYS A C 24
ATOM 16564 O O . CYS A 1 18 ? 16.335 9.447 9.309 1.00 2.40 18 CYS A O 24
ATOM 16571 N N . ARG A 1 19 ? 16.763 7.614 8.076 1.00 50.42 19 ARG A N 24
ATOM 16572 C CA . ARG A 1 19 ? 16.251 6.687 9.077 1.00 12.04 19 ARG A CA 24
ATOM 16573 C C . ARG A 1 19 ? 16.984 6.860 10.404 1.00 3.12 19 ARG A C 24
ATOM 16574 O O . ARG A 1 19 ? 16.387 6.748 11.475 1.00 74.14 19 ARG A O 24
ATOM 16595 N N . ASP A 1 20 ? 18.282 7.133 10.325 1.00 11.44 20 ASP A N 24
ATOM 16596 C CA . ASP A 1 20 ? 19.097 7.323 11.520 1.00 63.44 20 ASP A CA 24
ATOM 16597 C C . ASP A 1 20 ? 18.952 8.743 12.058 1.00 73.43 20 ASP A C 24
ATOM 16598 O O . ASP A 1 20 ? 18.597 8.945 13.219 1.00 22.23 20 ASP A O 24
ATOM 16607 N N . LYS A 1 21 ? 19.229 9.724 11.206 1.00 74.13 21 LYS A N 24
ATOM 16608 C CA . LYS A 1 21 ? 19.129 11.126 11.594 1.00 73.30 21 LYS A CA 24
ATOM 16609 C C . LYS A 1 21 ? 17.748 11.436 12.164 1.00 61.53 21 LYS A C 24
ATOM 16610 O O . LYS A 1 21 ? 17.622 11.881 13.305 1.00 71.35 21 LYS A O 24
ATOM 16629 N N . VAL A 1 22 ? 16.715 11.196 11.363 1.00 72.15 22 VAL A N 24
ATOM 16630 C CA . VAL A 1 22 ? 15.343 11.447 11.788 1.00 21.11 22 VAL A CA 24
ATOM 16631 C C . VAL A 1 22 ? 15.024 10.703 13.080 1.00 13.10 22 VAL A C 24
ATOM 16632 O O . VAL A 1 22 ? 14.145 11.108 13.842 1.00 25.10 22 VAL A O 24
ATOM 16645 N N . LYS A 1 23 ? 15.743 9.612 13.322 1.00 41.45 23 LYS A N 24
ATOM 16646 C CA . LYS A 1 23 ? 15.539 8.811 14.522 1.00 1.14 23 LYS A CA 24
ATOM 16647 C C . LYS A 1 23 ? 14.071 8.428 14.678 1.00 71.53 23 LYS A C 24
ATOM 16648 O O . LYS A 1 23 ? 13.452 8.700 15.707 1.00 41.51 23 LYS A O 24
ATOM 16667 N N . THR A 1 24 ? 13.518 7.792 13.649 1.00 20.54 24 THR A N 24
ATOM 16668 C CA . THR A 1 24 ? 12.123 7.370 13.672 1.00 40.22 24 THR A CA 24
ATOM 16669 C C . THR A 1 24 ? 11.971 5.944 13.157 1.00 62.44 24 THR A C 24
ATOM 16670 O O . THR A 1 24 ? 12.251 5.661 11.991 1.00 11.24 24 THR A O 24
ATOM 16681 N N . ASP A 1 25 ? 11.526 5.048 14.031 1.00 3.11 25 ASP A N 24
ATOM 16682 C CA . ASP A 1 25 ? 11.335 3.650 13.664 1.00 64.24 25 ASP A CA 24
ATOM 16683 C C . ASP A 1 25 ? 10.250 3.511 12.601 1.00 35.41 25 ASP A C 24
ATOM 16684 O O . ASP A 1 25 ? 9.149 4.039 12.751 1.00 13.00 25 ASP A O 24
ATOM 16693 N N . GLY A 1 26 ? 10.568 2.796 11.526 1.00 24.11 26 GLY A N 24
ATOM 16694 C CA . GLY A 1 26 ? 9.610 2.601 10.454 1.00 41.22 26 GLY A CA 24
ATOM 16695 C C . GLY A 1 26 ? 9.714 3.669 9.383 1.00 72.33 26 GLY A C 24
ATOM 16696 O O . GLY A 1 26 ? 9.049 3.588 8.350 1.00 53.13 26 GLY A O 24
ATOM 16700 N N . TYR A 1 27 ? 10.548 4.672 9.629 1.00 3.30 27 TYR A N 24
ATOM 16701 C CA . TYR A 1 27 ? 10.734 5.763 8.679 1.00 15.02 27 TYR A CA 24
ATOM 16702 C C . TYR A 1 27 ? 11.282 5.244 7.354 1.00 73.25 27 TYR A C 24
ATOM 16703 O O . TYR A 1 27 ? 10.755 5.557 6.285 1.00 23.44 27 TYR A O 24
ATOM 16721 N N . PHE A 1 28 ? 12.343 4.448 7.431 1.00 71.32 28 PHE A N 24
ATOM 16722 C CA . PHE A 1 28 ? 12.964 3.884 6.238 1.00 3.01 28 PHE A CA 24
ATOM 16723 C C . PHE A 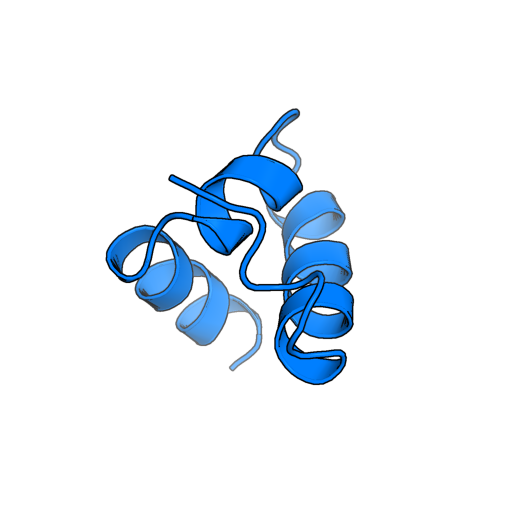1 28 ? 11.931 3.168 5.373 1.00 20.13 28 PHE A C 24
ATOM 16724 O O . PHE A 1 28 ? 11.796 3.454 4.183 1.00 32.04 28 PHE A O 24
ATOM 16741 N N . TYR A 1 29 ? 11.205 2.235 5.980 1.00 41.51 29 TYR A N 24
ATOM 16742 C CA . TYR A 1 29 ? 10.186 1.476 5.266 1.00 71.42 29 TYR A CA 24
ATOM 16743 C C . TYR A 1 29 ? 9.015 2.371 4.872 1.00 32.32 29 TYR A C 24
ATOM 16744 O O . TYR A 1 29 ? 8.293 2.082 3.919 1.00 75.11 29 TYR A O 24
ATOM 16762 N N . GLU A 1 30 ? 8.835 3.459 5.614 1.00 32.02 30 GLU A N 24
ATOM 16763 C CA . GLU A 1 30 ? 7.752 4.397 5.343 1.00 34.22 30 GLU A CA 24
ATOM 16764 C C . GLU A 1 30 ? 8.022 5.186 4.066 1.00 42.15 30 GLU A C 24
ATOM 16765 O O . GLU A 1 30 ? 7.194 5.219 3.155 1.00 33.31 30 GLU A O 24
ATOM 16777 N N . CYS A 1 31 ? 9.187 5.822 4.006 1.00 64.04 31 CYS A N 24
ATOM 16778 C CA . CYS A 1 31 ? 9.569 6.612 2.842 1.00 53.55 31 CYS A CA 24
ATOM 16779 C C . CYS A 1 31 ? 9.877 5.711 1.649 1.00 11.32 31 CYS A C 24
ATOM 16780 O O . CYS A 1 31 ? 9.719 6.113 0.496 1.00 42.01 31 CYS A O 24
ATOM 16787 N N . CYS A 1 32 ? 10.317 4.491 1.936 1.00 60.44 32 CYS A N 24
ATOM 16788 C CA . CYS A 1 32 ? 10.648 3.531 0.889 1.00 51.42 32 CYS A CA 24
ATOM 16789 C C . CYS A 1 32 ? 9.435 3.247 0.008 1.00 15.21 32 CYS A C 24
ATOM 16790 O O . CYS A 1 32 ? 9.572 2.838 -1.145 1.00 71.13 32 CYS A O 24
ATOM 16797 N N . THR A 1 33 ? 8.245 3.468 0.560 1.00 61.53 33 THR A N 24
ATOM 16798 C CA . THR A 1 33 ? 7.007 3.235 -0.174 1.00 25.22 33 THR A CA 24
ATOM 16799 C C . THR A 1 33 ? 6.227 4.531 -0.360 1.00 34.22 33 THR A C 24
ATOM 16800 O O . THR A 1 33 ? 5.422 4.655 -1.283 1.00 63.13 33 THR A O 24
ATOM 16811 N N . SER A 1 34 ? 6.469 5.494 0.523 1.00 44.41 34 SER A N 24
ATOM 16812 C CA . SER A 1 34 ? 5.786 6.781 0.457 1.00 20.04 34 SER A CA 24
ATOM 16813 C C . SER A 1 34 ? 6.686 7.843 -0.166 1.00 44.21 34 SER A C 24
ATOM 16814 O O . SER A 1 34 ? 7.692 8.243 0.421 1.00 61.41 34 SER A O 24
ATOM 16822 N N . ASP A 1 35 ? 6.317 8.296 -1.359 1.00 43.12 35 ASP A N 24
ATOM 16823 C CA . ASP A 1 35 ? 7.090 9.313 -2.064 1.00 31.25 35 ASP A CA 24
ATOM 16824 C C . ASP A 1 35 ? 7.047 10.642 -1.317 1.00 12.33 35 ASP A C 24
ATOM 16825 O O . ASP A 1 35 ? 8.034 11.376 -1.278 1.00 43.22 35 ASP A O 24
ATOM 16834 N N . SER A 1 36 ? 5.896 10.946 -0.725 1.00 52.25 36 SER A N 24
ATOM 16835 C CA . SER A 1 36 ? 5.722 12.190 0.016 1.00 22.41 36 SER A CA 24
ATOM 16836 C C . SER A 1 36 ? 6.775 12.320 1.113 1.00 61.34 36 SER A C 24
ATOM 16837 O O . SER A 1 36 ? 7.463 13.336 1.213 1.00 41.25 36 SER A O 24
ATOM 16845 N N . THR A 1 37 ? 6.896 11.282 1.935 1.00 74.11 37 THR A N 24
ATOM 16846 C CA . THR A 1 37 ? 7.863 11.279 3.025 1.00 33.11 37 THR A CA 24
ATOM 16847 C C . THR A 1 37 ? 9.270 11.560 2.512 1.00 3.42 37 THR A C 24
ATOM 16848 O O . THR A 1 37 ? 10.120 12.066 3.246 1.00 13.12 37 THR A O 24
ATOM 16859 N N . PHE A 1 38 ? 9.511 11.231 1.248 1.00 63.43 38 PHE A N 24
ATOM 16860 C CA . PHE A 1 38 ? 10.817 11.448 0.636 1.00 23.04 38 PHE A CA 24
ATOM 16861 C C . PHE A 1 38 ? 11.122 12.939 0.521 1.00 63.43 38 PHE A C 24
ATOM 16862 O O . PHE A 1 38 ? 12.269 13.363 0.664 1.00 63.43 38 PHE A O 24
ATOM 16879 N N . LYS A 1 39 ? 10.087 13.730 0.260 1.00 30.41 39 LYS A N 24
ATOM 16880 C CA . LYS A 1 39 ? 10.241 15.173 0.125 1.00 4.23 39 LYS A CA 24
ATOM 16881 C C . LYS A 1 39 ? 10.865 15.773 1.381 1.00 4.32 39 LYS A C 24
ATOM 16882 O O . LYS A 1 39 ? 11.878 16.471 1.312 1.00 73.33 39 LYS A O 24
ATOM 16901 N N . LYS A 1 40 ? 10.256 15.497 2.529 1.00 22.21 40 LYS A N 24
ATOM 16902 C CA . LYS A 1 40 ? 10.753 16.006 3.802 1.00 51.53 40 LYS A CA 24
ATOM 16903 C C . LYS A 1 40 ? 12.206 15.597 4.022 1.00 34.32 40 LYS A C 24
ATOM 16904 O O . LYS A 1 40 ? 13.044 16.419 4.392 1.00 41.34 40 LYS A O 24
ATOM 16923 N N . CYS A 1 41 ? 12.497 14.321 3.792 1.00 62.10 41 CYS A N 24
ATOM 16924 C CA . CYS A 1 41 ? 13.848 13.802 3.964 1.00 25.32 41 CYS A CA 24
ATOM 16925 C C . CYS A 1 41 ? 14.823 14.496 3.017 1.00 73.34 41 CYS A C 24
ATOM 16926 O O . CYS A 1 41 ? 15.947 14.820 3.396 1.00 4.43 41 CYS A O 24
ATOM 16933 N N . GLN A 1 42 ? 14.382 14.719 1.783 1.00 53.30 42 GLN A N 24
ATOM 16934 C CA . GLN A 1 42 ? 15.215 15.374 0.781 1.00 12.24 42 GLN A CA 24
ATOM 16935 C C . GLN A 1 42 ? 15.740 16.709 1.299 1.00 52.54 42 GLN A C 24
ATOM 16936 O O . GLN A 1 42 ? 16.856 17.116 0.976 1.00 63.40 42 GLN A O 24
ATOM 16950 N N . ASP A 1 43 ? 14.928 17.388 2.102 1.00 74.51 43 ASP A N 24
ATOM 16951 C CA . ASP A 1 43 ? 15.310 18.677 2.665 1.00 44.34 43 ASP A CA 24
ATOM 16952 C C . ASP A 1 43 ? 16.397 18.508 3.722 1.00 63.04 43 ASP A C 24
ATOM 16953 O O . ASP A 1 43 ? 17.269 19.365 3.874 1.00 14.24 43 ASP A O 24
ATOM 16962 N N . LEU A 1 44 ? 16.340 17.398 4.449 1.00 14.24 44 LEU A N 24
ATOM 16963 C CA . LEU A 1 44 ? 17.319 17.116 5.494 1.00 54.34 44 LEU A CA 24
ATOM 16964 C C . LEU A 1 44 ? 18.685 16.810 4.890 1.00 24.41 44 LEU A C 24
ATOM 16965 O O . LEU A 1 44 ? 19.696 17.392 5.286 1.00 31.14 44 LEU A O 24
ATOM 16981 N N . LEU A 1 45 ? 18.709 15.894 3.928 1.00 24.43 45 LEU A N 24
ATOM 16982 C CA . LEU A 1 45 ? 19.952 15.511 3.267 1.00 23.43 45 LEU A CA 24
ATOM 16983 C C . LEU A 1 45 ? 20.573 16.701 2.543 1.00 22.04 45 LEU A C 24
ATOM 16984 O O . LEU A 1 45 ? 21.787 16.753 2.339 1.00 14.05 45 LEU A O 24
ATOM 17000 N N . HIS A 1 46 ? 19.733 17.657 2.159 1.00 65.02 46 HIS A N 24
ATOM 17001 C CA . HIS A 1 46 ? 20.200 18.849 1.460 1.00 45.01 46 HIS A CA 24
ATOM 17002 C C . HIS A 1 46 ? 20.151 20.069 2.374 1.00 1.34 46 HIS A C 24
ATOM 17003 O O . HIS A 1 46 ? 21.141 20.787 2.521 1.00 10.11 46 HIS A O 24
ATOM 17017 N N . ALA A 1 1 ? 0.068 -0.351 -0.235 1.00 4.24 1 ALA A N 25
ATOM 17018 C CA . ALA A 1 1 ? 1.454 0.097 -0.165 1.00 53.34 1 ALA A CA 25
ATOM 17019 C C . ALA A 1 1 ? 2.392 -0.919 -0.808 1.00 1.35 1 ALA A C 25
ATOM 17020 O O . ALA A 1 1 ? 2.286 -2.120 -0.559 1.00 11.21 1 ALA A O 25
ATOM 17027 N N . ASP A 1 2 ? 3.309 -0.430 -1.634 1.00 45.55 2 ASP A N 25
ATOM 17028 C CA . ASP A 1 2 ? 4.267 -1.295 -2.312 1.00 63.44 2 ASP A CA 25
ATOM 17029 C C . ASP A 1 2 ? 5.687 -0.760 -2.159 1.00 24.03 2 ASP A C 25
ATOM 17030 O O . ASP A 1 2 ? 5.909 0.450 -2.168 1.00 23.04 2 ASP A O 25
ATOM 17039 N N . ASN A 1 3 ? 6.645 -1.670 -2.017 1.00 25.32 3 ASN A N 25
ATOM 17040 C CA . ASN A 1 3 ? 8.044 -1.289 -1.859 1.00 64.32 3 ASN A CA 25
ATOM 17041 C C . ASN A 1 3 ? 8.633 -0.819 -3.186 1.00 71.40 3 ASN A C 25
ATOM 17042 O O . ASN A 1 3 ? 8.695 -1.578 -4.154 1.00 53.51 3 ASN A O 25
ATOM 17053 N N . LYS A 1 4 ? 9.065 0.437 -3.223 1.00 61.54 4 LYS A N 25
ATOM 17054 C CA . LYS A 1 4 ? 9.651 1.009 -4.430 1.00 10.03 4 LYS A CA 25
ATOM 17055 C C . LYS A 1 4 ? 11.173 1.029 -4.338 1.00 44.14 4 LYS A C 25
ATOM 17056 O O . LYS A 1 4 ? 11.868 0.735 -5.312 1.00 31.22 4 LYS A O 25
ATOM 17075 N N . CYS A 1 5 ? 11.687 1.377 -3.163 1.00 74.30 5 CYS A N 25
ATOM 17076 C CA . CYS A 1 5 ? 13.127 1.434 -2.944 1.00 13.23 5 CYS A CA 25
ATOM 17077 C C . CYS A 1 5 ? 13.761 0.059 -3.132 1.00 40.14 5 CYS A C 25
ATOM 17078 O O . CYS A 1 5 ? 14.943 -0.050 -3.455 1.00 63.42 5 CYS A O 25
ATOM 17085 N N . GLU A 1 6 ? 12.966 -0.986 -2.929 1.00 34.43 6 GLU A N 25
ATOM 17086 C CA . GLU A 1 6 ? 13.450 -2.354 -3.076 1.00 11.11 6 GLU A CA 25
ATOM 17087 C C . GLU A 1 6 ? 14.090 -2.560 -4.446 1.00 12.11 6 GLU A C 25
ATOM 17088 O O . GLU A 1 6 ? 14.976 -3.398 -4.609 1.00 54.20 6 GLU A O 25
ATOM 17100 N N . ASN A 1 7 ? 13.633 -1.789 -5.428 1.00 23.04 7 ASN A N 25
ATOM 17101 C CA . ASN A 1 7 ? 14.160 -1.887 -6.784 1.00 72.22 7 ASN A CA 25
ATOM 17102 C C . ASN A 1 7 ? 15.163 -0.771 -7.061 1.00 34.15 7 ASN A C 25
ATOM 17103 O O . ASN A 1 7 ? 16.091 -0.939 -7.851 1.00 42.31 7 ASN A O 25
ATOM 17114 N N . SER A 1 8 ? 14.968 0.368 -6.403 1.00 65.31 8 SER A N 25
ATOM 17115 C CA . SER A 1 8 ? 15.854 1.513 -6.580 1.00 33.11 8 SER A CA 25
ATOM 17116 C C . SER A 1 8 ? 16.935 1.535 -5.504 1.00 13.35 8 SER A C 25
ATOM 17117 O O . SER A 1 8 ? 16.645 1.716 -4.320 1.00 23.21 8 SER A O 25
ATOM 17125 N N . LEU A 1 9 ? 18.182 1.350 -5.923 1.00 14.53 9 LEU A N 25
ATOM 17126 C CA . LEU A 1 9 ? 19.308 1.349 -4.996 1.00 1.13 9 LEU A CA 25
ATOM 17127 C C . LEU A 1 9 ? 19.483 2.720 -4.349 1.00 61.35 9 LEU A C 25
ATOM 17128 O O . LEU A 1 9 ? 19.847 2.823 -3.178 1.00 23.40 9 LEU A O 25
ATOM 17144 N N . ARG A 1 10 ? 19.219 3.770 -5.120 1.00 63.33 10 ARG A N 25
ATOM 17145 C CA . ARG A 1 10 ? 19.347 5.134 -4.623 1.00 13.13 10 ARG A CA 25
ATOM 17146 C C . ARG A 1 10 ? 18.265 5.440 -3.591 1.00 32.30 10 ARG A C 25
ATOM 17147 O O . ARG A 1 10 ? 18.540 6.025 -2.544 1.00 13.54 10 ARG A O 25
ATOM 17168 N N . ARG A 1 11 ? 17.035 5.040 -3.895 1.00 75.41 11 ARG A N 25
ATOM 17169 C CA . ARG A 1 11 ? 15.911 5.272 -2.995 1.00 42.24 11 ARG A CA 25
ATOM 17170 C C . ARG A 1 11 ? 16.124 4.558 -1.664 1.00 71.40 11 ARG A C 25
ATOM 17171 O O . ARG A 1 11 ? 15.753 5.069 -0.608 1.00 54.34 11 ARG A O 25
ATOM 17192 N N . GLU A 1 12 ? 16.723 3.372 -1.723 1.00 41.45 12 GLU A N 25
ATOM 17193 C CA . GLU A 1 12 ? 16.983 2.588 -0.522 1.00 64.33 12 GLU A CA 25
ATOM 17194 C C . GLU A 1 12 ? 18.104 3.213 0.304 1.00 71.02 12 GLU A C 25
ATOM 17195 O O . GLU A 1 12 ? 17.965 3.404 1.512 1.00 4.33 12 GLU A O 25
ATOM 17207 N N . ILE A 1 13 ? 19.213 3.528 -0.357 1.00 12.12 13 ILE A N 25
ATOM 17208 C CA . ILE A 1 13 ? 20.356 4.132 0.316 1.00 65.24 13 ILE A CA 25
ATOM 17209 C C . ILE A 1 13 ? 20.008 5.513 0.859 1.00 3.32 13 ILE A C 25
ATOM 17210 O O . ILE A 1 13 ? 20.544 5.943 1.881 1.00 71.35 13 ILE A O 25
ATOM 17226 N N . ALA A 1 14 ? 19.106 6.204 0.170 1.00 11.12 14 ALA A N 25
ATOM 17227 C CA . ALA A 1 14 ? 18.683 7.536 0.586 1.00 72.52 14 ALA A CA 25
ATOM 17228 C C . ALA A 1 14 ? 17.848 7.473 1.860 1.00 14.32 14 ALA A C 25
ATOM 17229 O O . ALA A 1 14 ? 18.118 8.186 2.827 1.00 21.45 14 ALA A O 25
ATOM 17236 N N . CYS A 1 15 ? 16.831 6.618 1.854 1.00 31.35 15 CYS A N 25
ATOM 17237 C CA . CYS A 1 15 ? 15.955 6.463 3.009 1.00 34.13 15 CYS A CA 25
ATOM 17238 C C . CYS A 1 15 ? 16.753 6.068 4.249 1.00 53.43 15 CYS A C 25
ATOM 17239 O O . CYS A 1 15 ? 16.537 6.603 5.335 1.00 13.14 15 CYS A O 25
ATOM 17246 N N . GLY A 1 16 ? 17.677 5.128 4.076 1.00 0.13 16 GLY A N 25
ATOM 17247 C CA . GLY A 1 16 ? 18.494 4.678 5.188 1.00 35.23 16 GLY A CA 25
ATOM 17248 C C . GLY A 1 16 ? 19.176 5.824 5.908 1.00 43.03 16 GLY A C 25
ATOM 17249 O O . GLY A 1 16 ? 19.195 5.870 7.137 1.00 34.33 16 GLY A O 25
ATOM 17253 N N . GLN A 1 17 ? 19.740 6.751 5.140 1.00 63.43 17 GLN A N 25
ATOM 17254 C CA . GLN A 1 17 ? 20.430 7.901 5.712 1.00 33.24 17 GLN A CA 25
ATOM 17255 C C . GLN A 1 17 ? 19.505 8.684 6.639 1.00 62.31 17 GLN A C 25
ATOM 17256 O O . GLN A 1 17 ? 19.865 8.995 7.774 1.00 5.34 17 GLN A O 25
ATOM 17270 N N . CYS A 1 18 ? 18.312 8.999 6.147 1.00 13.31 18 CYS A N 25
ATOM 17271 C CA . CYS A 1 18 ? 17.335 9.747 6.930 1.00 71.42 18 CYS A CA 25
ATOM 17272 C C . CYS A 1 18 ? 16.810 8.906 8.091 1.00 43.44 18 CYS A C 25
ATOM 17273 O O . CYS A 1 18 ? 16.470 9.435 9.149 1.00 53.31 18 CYS A O 25
ATOM 17280 N N . ARG A 1 19 ? 16.749 7.595 7.884 1.00 14.01 19 ARG A N 25
ATOM 17281 C CA . ARG A 1 19 ? 16.265 6.682 8.912 1.00 20.43 19 ARG A CA 25
ATOM 17282 C C . ARG A 1 19 ? 17.087 6.818 10.191 1.00 55.21 19 ARG A C 25
ATOM 17283 O O . ARG A 1 19 ? 16.554 6.718 11.296 1.00 10.34 19 ARG A O 25
ATOM 17304 N N . ASP A 1 20 ? 18.385 7.046 10.032 1.00 45.43 20 ASP A N 25
ATOM 17305 C CA . ASP A 1 20 ? 19.281 7.197 11.173 1.00 52.32 20 ASP A CA 25
ATOM 17306 C C . ASP A 1 20 ? 19.188 8.605 11.754 1.00 34.54 20 ASP A C 25
ATOM 17307 O O . ASP A 1 20 ? 18.911 8.781 12.941 1.00 24.32 20 ASP A O 25
ATOM 17316 N N . LYS A 1 21 ? 19.421 9.604 10.911 1.00 51.31 21 LYS A N 25
ATOM 17317 C CA . LYS A 1 21 ? 19.363 10.997 11.340 1.00 64.24 21 LYS A CA 25
ATOM 17318 C C . LYS A 1 21 ? 18.010 11.318 11.966 1.00 22.21 21 LYS A C 25
ATOM 17319 O O . LYS A 1 21 ? 17.930 11.694 13.136 1.00 51.15 21 LYS A O 25
ATOM 17338 N N . VAL A 1 22 ? 16.948 11.165 11.181 1.00 45.30 22 VAL A N 25
ATOM 17339 C CA . VAL A 1 22 ? 15.598 11.437 11.660 1.00 63.52 22 VAL A CA 25
ATOM 17340 C C . VAL A 1 22 ? 15.317 10.692 12.960 1.00 14.33 22 VAL A C 25
ATOM 17341 O O . VAL A 1 22 ? 14.530 11.147 13.791 1.00 32.21 22 VAL A O 25
ATOM 17354 N N . LYS A 1 23 ? 15.965 9.545 13.131 1.00 11.23 23 LYS A N 25
ATOM 17355 C CA . LYS A 1 23 ? 15.787 8.737 14.332 1.00 72.24 23 LYS A CA 25
ATOM 17356 C C . LYS A 1 23 ? 14.313 8.414 14.556 1.00 22.42 23 LYS A C 25
ATOM 17357 O O . LYS A 1 23 ? 13.732 8.790 15.575 1.00 70.13 23 LYS A O 25
ATOM 17376 N N . THR A 1 24 ? 13.713 7.712 13.599 1.00 1.32 24 THR A N 25
ATOM 17377 C CA . THR A 1 24 ? 12.308 7.338 13.693 1.00 53.12 24 THR A CA 25
ATOM 17378 C C . THR A 1 24 ? 12.078 5.926 13.166 1.00 4.04 24 THR A C 25
ATOM 17379 O O . THR A 1 24 ? 12.284 5.653 11.983 1.00 14.44 24 THR A O 25
ATOM 17390 N N . ASP A 1 25 ? 11.652 5.032 14.051 1.00 34.13 25 ASP A N 25
ATOM 17391 C CA . ASP A 1 25 ? 11.392 3.647 13.675 1.00 44.12 25 ASP A CA 25
ATOM 17392 C C . ASP A 1 25 ? 10.265 3.564 12.650 1.00 2.33 25 ASP A C 25
ATOM 17393 O O . ASP A 1 25 ? 9.173 4.087 12.870 1.00 24.00 25 ASP A O 25
ATOM 17402 N N . GLY A 1 26 ? 10.539 2.904 11.529 1.00 55.21 26 GLY A N 25
ATOM 17403 C CA . GLY A 1 26 ? 9.538 2.766 10.487 1.00 41.23 26 GLY A CA 25
ATOM 17404 C C . GLY A 1 26 ? 9.665 3.832 9.417 1.00 53.43 26 GLY A C 25
ATOM 17405 O O . GLY A 1 26 ? 8.972 3.787 8.400 1.00 72.31 26 GLY A O 25
ATOM 17409 N N . TYR A 1 27 ? 10.550 4.796 9.646 1.00 62.44 27 TYR A N 25
ATOM 17410 C CA . TYR A 1 27 ? 10.762 5.881 8.695 1.00 62.41 27 TYR A CA 25
ATOM 17411 C C . TYR A 1 27 ? 11.298 5.347 7.370 1.00 60.01 27 TYR A C 25
ATOM 17412 O O . TYR A 1 27 ? 10.794 5.690 6.300 1.00 63.51 27 TYR A O 25
ATOM 17430 N N . PHE A 1 28 ? 12.323 4.505 7.450 1.00 41.02 28 PHE A N 25
ATOM 17431 C CA . PHE A 1 28 ? 12.929 3.923 6.258 1.00 60.01 28 PHE A CA 25
ATOM 17432 C C . PHE A 1 28 ? 11.873 3.256 5.381 1.00 20.14 28 PHE A C 25
ATOM 17433 O O . PHE A 1 28 ? 11.758 3.555 4.193 1.00 51.14 28 PHE A O 25
ATOM 17450 N N . TYR A 1 29 ? 11.105 2.350 5.977 1.00 51.42 29 TYR A N 25
ATOM 17451 C CA . TYR A 1 29 ? 10.060 1.638 5.251 1.00 42.02 29 TYR A CA 25
ATOM 17452 C C . TYR A 1 29 ? 8.917 2.578 4.880 1.00 70.42 29 TYR A C 25
ATOM 17453 O O . TYR A 1 29 ? 8.204 2.349 3.903 1.00 44.41 29 TYR A O 25
ATOM 17471 N N . GLU A 1 30 ? 8.750 3.635 5.667 1.00 14.44 30 GLU A N 25
ATOM 17472 C CA . GLU A 1 30 ? 7.693 4.610 5.422 1.00 2.12 30 GLU A CA 25
ATOM 17473 C C . GLU A 1 30 ? 7.953 5.381 4.131 1.00 3.23 30 GLU A C 25
ATOM 17474 O O . GLU A 1 30 ? 7.101 5.434 3.244 1.00 41.30 30 GLU A O 25
ATOM 17486 N N . CYS A 1 31 ? 9.136 5.978 4.034 1.00 44.30 31 CYS A N 25
ATOM 17487 C CA . CYS A 1 31 ? 9.510 6.748 2.854 1.00 63.24 31 CYS A CA 25
ATOM 17488 C C . CYS A 1 31 ? 9.746 5.829 1.658 1.00 51.52 31 CYS A C 25
ATOM 17489 O O . CYS A 1 31 ? 9.567 6.231 0.508 1.00 50.24 31 CYS A O 25
ATOM 17496 N N . CYS A 1 32 ? 10.148 4.594 1.938 1.00 40.33 32 CYS A N 25
ATOM 17497 C CA . CYS A 1 32 ? 10.409 3.618 0.887 1.00 73.11 32 CYS A CA 25
ATOM 17498 C C . CYS A 1 32 ? 9.158 3.376 0.046 1.00 1.44 32 CYS A C 25
ATOM 17499 O O . CYS A 1 32 ? 9.243 2.956 -1.108 1.00 22.10 32 CYS A O 25
ATOM 17506 N N . THR A 1 33 ? 7.996 3.646 0.633 1.00 20.35 33 THR A N 25
ATOM 17507 C CA . THR A 1 33 ? 6.728 3.457 -0.060 1.00 11.44 33 THR A CA 25
ATOM 17508 C C . THR A 1 33 ? 5.989 4.781 -0.223 1.00 33.43 33 THR A C 25
ATOM 17509 O O . THR A 1 33 ? 5.150 4.929 -1.112 1.00 22.44 33 THR A O 25
ATOM 17520 N N . SER A 1 34 ? 6.305 5.740 0.641 1.00 44.44 34 SER A N 25
ATOM 17521 C CA . SER A 1 34 ? 5.668 7.051 0.594 1.00 44.32 34 SER A CA 25
ATOM 17522 C C . SER A 1 34 ? 6.606 8.089 -0.016 1.00 55.22 34 SER A C 25
ATOM 17523 O O . SER A 1 34 ? 7.615 8.459 0.584 1.00 62.34 34 SER A O 25
ATOM 17531 N N . ASP A 1 35 ? 6.263 8.555 -1.212 1.00 45.23 35 ASP A N 25
ATOM 17532 C CA . ASP A 1 35 ? 7.073 9.551 -1.905 1.00 14.53 35 ASP A CA 25
ATOM 17533 C C . ASP A 1 35 ? 7.053 10.882 -1.158 1.00 70.32 35 ASP A C 25
ATOM 17534 O O . ASP A 1 35 ? 8.061 11.585 -1.096 1.00 43.15 35 ASP A O 25
ATOM 17543 N N . SER A 1 36 ? 5.898 11.221 -0.593 1.00 65.44 36 SER A N 25
ATOM 17544 C CA . SER A 1 36 ? 5.746 12.469 0.145 1.00 60.21 36 SER A CA 25
ATOM 17545 C C . SER A 1 36 ? 6.777 12.567 1.265 1.00 63.01 36 SER A C 25
ATOM 17546 O O . SER A 1 36 ? 7.509 13.552 1.367 1.00 25.01 36 SER A O 25
ATOM 17554 N N . THR A 1 37 ? 6.829 11.538 2.105 1.00 64.32 37 THR A N 25
ATOM 17555 C CA . THR A 1 37 ? 7.769 11.507 3.218 1.00 30.34 37 THR A CA 25
ATOM 17556 C C . THR A 1 37 ? 9.198 11.737 2.739 1.00 14.31 37 THR A C 25
ATOM 17557 O O . THR A 1 37 ? 10.041 12.235 3.486 1.00 72.14 37 THR A O 25
ATOM 17568 N N . PHE A 1 38 ? 9.463 11.373 1.489 1.00 3.20 38 PHE A N 25
ATOM 17569 C CA . PHE A 1 38 ? 10.791 11.540 0.910 1.00 42.41 38 PHE A CA 25
ATOM 17570 C C . PHE A 1 38 ? 11.097 13.016 0.668 1.00 70.55 38 PHE A C 25
ATOM 17571 O O . PHE A 1 38 ? 12.248 13.445 0.752 1.00 14.43 38 PHE A O 25
ATOM 17588 N N . LYS A 1 39 ? 10.058 13.787 0.365 1.00 63.23 39 LYS A N 25
ATOM 17589 C CA . LYS A 1 39 ? 10.213 15.214 0.110 1.00 0.10 39 LYS A CA 25
ATOM 17590 C C . LYS A 1 39 ? 10.896 15.906 1.286 1.00 61.44 39 LYS A C 25
ATOM 17591 O O . LYS A 1 39 ? 11.907 16.587 1.116 1.00 25.13 39 LYS A O 25
ATOM 17610 N N . LYS A 1 40 ? 10.338 15.725 2.478 1.00 60.01 40 LYS A N 25
ATOM 17611 C CA . LYS A 1 40 ? 10.894 16.329 3.683 1.00 62.31 40 LYS A CA 25
ATOM 17612 C C . LYS A 1 40 ? 12.329 15.864 3.912 1.00 40.43 40 LYS A C 25
ATOM 17613 O O . LYS A 1 40 ? 13.190 16.649 4.310 1.00 44.25 40 LYS A O 25
ATOM 17632 N N . CYS A 1 41 ? 12.580 14.585 3.657 1.00 73.45 41 CYS A N 25
ATOM 17633 C CA . CYS A 1 41 ? 13.910 14.015 3.833 1.00 1.44 41 CYS A CA 25
ATOM 17634 C C . CYS A 1 41 ? 14.900 14.631 2.849 1.00 63.23 41 CYS A C 25
ATOM 17635 O O . CYS A 1 41 ? 16.049 14.903 3.197 1.00 33.24 41 CYS A O 25
ATOM 17642 N N . GLN A 1 42 ? 14.446 14.847 1.619 1.00 40.04 42 GLN A N 25
ATOM 17643 C CA . GLN A 1 42 ? 15.292 15.430 0.584 1.00 61.32 42 GLN A CA 25
ATOM 17644 C C . GLN A 1 42 ? 15.902 16.746 1.056 1.00 34.40 42 GLN A C 25
ATOM 17645 O O . GLN A 1 42 ? 17.037 17.073 0.713 1.00 45.44 42 GLN A O 25
ATOM 17659 N N . ASP A 1 43 ? 15.140 17.495 1.844 1.00 15.44 43 ASP A N 25
ATOM 17660 C CA . ASP A 1 43 ? 15.605 18.776 2.365 1.00 71.14 43 ASP A CA 25
ATOM 17661 C C . ASP A 1 43 ? 16.690 18.573 3.417 1.00 30.35 43 ASP A C 25
ATOM 17662 O O . ASP A 1 43 ? 17.664 19.325 3.474 1.00 14.13 43 ASP A O 25
ATOM 17671 N N . LEU A 1 44 ? 16.515 17.552 4.250 1.00 5.40 44 LEU A N 25
ATOM 17672 C CA . LEU A 1 44 ? 17.479 17.250 5.303 1.00 44.34 44 LEU A CA 25
ATOM 17673 C C . LEU A 1 44 ? 18.849 16.933 4.712 1.00 43.13 44 LEU A C 25
ATOM 17674 O O . LEU A 1 44 ? 19.859 17.517 5.109 1.00 71.43 44 LEU A O 25
ATOM 17690 N N . LEU A 1 45 ? 18.877 16.007 3.760 1.00 61.12 45 LEU A N 25
ATOM 17691 C CA . LEU A 1 45 ? 20.123 15.613 3.111 1.00 2.24 45 LEU A CA 25
ATOM 17692 C C . LEU A 1 45 ? 20.766 16.800 2.401 1.00 3.24 45 LEU A C 25
ATOM 17693 O O . LEU A 1 45 ? 21.983 16.840 2.213 1.00 74.23 45 LEU A O 25
ATOM 17709 N N . HIS A 1 46 ? 19.942 17.767 2.011 1.00 10.55 46 HIS A N 25
ATOM 17710 C CA . HIS A 1 46 ? 20.431 18.958 1.325 1.00 73.24 46 HIS A CA 25
ATOM 17711 C C . HIS A 1 46 ? 20.079 20.219 2.107 1.00 4.43 46 HIS A C 25
ATOM 17712 O O . HIS A 1 46 ? 19.974 21.306 1.537 1.00 70.20 46 HIS A O 25
#

Sequence (46 aa):
ADNKCENSLRREIACGQCRDKVKTDGYFYECCTSDSTFKKCQDLLHADNKCENSLRREIACGQCRDKVKTDGYFYECCTSDSTFKKCQDLLHADNKCENSLRREIACGQCRDKVKTDGYFYECCTSDSTFKKCQDLLHADNKCENSLRREIACGQCRDKVKTDGYFYECCTSDSTFKKCQDLLHADNKCENSLRREIACGQCRDKVKTDGYFYECCTSDSTFKKCQDLLHADNKCENSLRREIACGQCRDKVKTDGYFYECCTSDSTFKKCQDLLHADNKCENSLRREIACGQCRDKVKTDGYFYECCTSDSTFKKCQDLLHADNKCENSLRREIACGQCRDKVKTDGYFYECCTSDSTFKKCQDLLHADNKCENSLRREIACGQCRDKVKTDGYFYECCTSDSTFKKCQDLLHADNKCENSLRREIACGQCRDKVKTDGYFYECCTSDSTFKKCQDLLHADNKCENSLRREIACGQCRDKVKTDGYFYECCTSDSTFKKCQDLLHADNKCENSLRREIACGQCRDKVKTDGYFYECCTSDSTFKKCQDLLHADNKCENSLRREIACGQCRDKVKTDGYFYECCTSDSTFKKCQDLLHADNKCENSLRREIACGQCRDKVKTDGYFYECCTSDSTFKKCQDLLHADNKCENSLRREIACGQCRDKVKTDGYFYECCTSDSTFKKCQDLLHADNKCENSLRREIACGQCRDKVKTDGYFYECCTSDSTFKKCQDLLHADNKCENSLRREIACGQCRDKVKTDGYFYECCTSDSTFKKCQDLLHADNKCENSLRREIACGQCRDKVKTDGYFYECCTSDSTFKKCQDLLHADNKCENSLRREIACGQCRDKVKTDGYFYECCTSDSTFKKCQDLLHADNKCENSLRREIACGQCRDKVKTDGYFYECCTSDSTFKKCQDLLHADNKCENSLRREIACGQCRDKVKTDGYFYECCTSDSTFKKCQDLLHADNKCENSLRREIACGQCRDKVKTDGYFYECCTSDSTFKKCQDLLHADNKCENSLRREIACGQCRDKVKTDGYFYECCTSDSTFKKCQDLLHADNKCENSLRREIACGQCRDKVKTDGYFYECCTSDSTFKKCQDLLHADNKCENSLRREIACGQCRDKVKTDGYFYECCTSDSTFKKCQDLLH

Radius of gyration: 9.3 Å; Cα contacts (8 Å, |Δi|>4): 38; chains: 1; bounding box: 18×22×22 Å

Secondary structure (DSSP, 8-state):
---HHHH-HHHHHHHHHHHHHTT-TTHHHHHTT-HHHHHHHHHHH-

GO terms:
  GO:0005576 extracellular region (C, EXP)